Protein AF-0000000076349941 (afdb_homodimer)

Radius of gyration: 40.94 Å; Cα contacts (8 Å, |Δi|>4): 1461; chains: 2; bounding box: 72×122×83 Å

Nearest PDB structures (foldseek):
  6otj-assembly1_A  TM=9.317E-01  e=1.070E-46  Neisseria gonorrhoeae NCCP11945
  6wn2-assembly1_B  TM=9.735E-01  e=3.525E-38  Escherichia coli
  1x8x-assembly1_A  TM=9.692E-01  e=3.716E-38  Escherichia coli
  1jil-assembly1_A  TM=9.679E-01  e=1.030E-36  Staphylococcus aureus
  1wq3-assembly1_A  TM=9.682E-01  e=7.634E-36  Escherichia coli str. K-12 substr. W3110

Foldseek 3Di:
DPQLLVLCVVLQFFDDKPDPVVVSVDLVVDQAEEEEEDELLDLFDFPQCLLVLLSQLSSVVSPHAYEYEYELPLNQLDAQDLADHRDGDDSVSSVNSSVNHCVQSVLSFAQDDDRGYHYHYLCVVPVPADPVNLCPVQVVLDDPVLLCPQDSQVSQCPHPVHYDPSNSCSLSSLLVVLQCCCVPPVHAEYEEAPSCVSSRVSNVSSCCVVPVPHHHMYGHTYFDAAPVGHGPQQDPVGGHGLDCVVPNLLNQLVVLLPHDLVCLLSVCSSNPPDDPVVSVVQNVVCVVPVVVSSSSNVRSLRVSCSRVNNVSSVLSVQLVCQLQLNHALLPHDPVSNVNNQVVFQEDEDQDWAFPLVVCCVSPVDVHSVVSQVQLVVQFKDKSNHTDPHSRDTDDLVSARVSFKIWIGGHRPHIHMYGHDD/DDQLLVLCVVLQFFDDKPDPVVVSVDLVVDQAEEEEEDELLDLFAFPQCLLVLLSQLSSVVSPHAYEYEYELPLNQLDAQDLADDRDGDDSVSSVNSSVNHCVQSVLSFAQDDPRGYHYDYLCVVPVPADPVNLCVPQVVLDDPVLLCPQPSQVSQCPHPVHDDPSNSCSLSSLLVVLQCCCVPPVHAEYEEAPSCVSSRVSNVSSCCVVPVVHHHMYGHTYFDAAPVGHGPQQDPVGGHGLDCVVPNLLNLLVVLLPHDLVCLLSVCSSNPPDDPVVSVVQNVVCVVPVVVSSSSNVRSLRVSCSRVNNVSSVLSVQLVCQLQQNHAPLPRDPVSNVNNQVVFQEDEDQDWAFPLVVCCVSPVDVDSVRSQVQLVVQFKDKSNHTDPHSRDTDDLVSARVSFKIWIGGHRPHIHMYGHDD

pLDDT: mean 93.55, std 6.41, range [41.12, 98.88]

Sequence (842 aa):
MTDIVDELKWRGLFALSTDEDALRKALADGPVTFYCGFDPTAASLHVGHLVQVLTVRRLQQAGHRPLALVGGATGQIGDPRPTAERTLNDPETVANWVARLRSQIEPFLSFEGENGATMVNNLDWTAGMSAIEFLRDIGKHFRVNKMLTKDSVARRLESQEGISYTEFSYQLLQGMDFLELYRRYGCTLQTGGSDQWGNLTAGIDLIHRLEPDAAVHALGTPLMLKSDGTKFGKSEGGAVWLDPTMTTPYAFYQFWLNTDDRDISTYMRILSFKSREELEEIEKQTEERPQARAAQRALAEELTTLVHGADQCAAVIAASKALFGQGELAGLDEATLAAALSELPRVEVAELGPVVDLLAEVGLVASKSAARRTVKEGGAYVNNVKVAAEDAVPAREDLLHGRWLVLRRGKKNLAAVEVTRMTDIVDELKWRGLFALSTDEDALRKALADGPVTFYCGFDPTAASLHVGHLVQVLTVRRLQQAGHRPLALVGGATGQIGDPRPTAERTLNDPETVANWVARLRSQIEPFLSFEGENGATMVNNLDWTAGMSAIEFLRDIGKHFRVNKMLTKDSVARRLESQEGISYTEFSYQLLQGMDFLELYRRYGCTLQTGGSDQWGNLTAGIDLIHRLEPDAAVHALGTPLMLKSDGTKFGKSEGGAVWLDPTMTTPYAFYQFWLNTDDRDISTYMRILSFKSREELEEIEKQTEERPQARAAQRALAEELTTLVHGADQCAAVIAASKALFGQGELAGLDEATLAAALSELPRVEVAELGPVVDLLAEVGLVASKSAARRTVKEGGAYVNNVKVAAEDAVPAREDLLHGRWLVLRRGKKNLAAVEVTR

Organism: Streptomyces venezuelae (NCBI:txid54571)

Structure (mmCIF, N/CA/C/O backbone):
data_AF-0000000076349941-model_v1
#
loop_
_entity.id
_entity.type
_entity.pdbx_description
1 polymer 'Tyrosine--tRNA ligase'
#
loop_
_atom_site.group_PDB
_atom_site.id
_atom_site.type_symbol
_atom_site.label_atom_id
_atom_site.label_alt_id
_atom_site.label_comp_id
_atom_site.label_asym_id
_atom_site.label_entity_id
_atom_site.label_seq_id
_atom_site.pdbx_PDB_ins_code
_atom_site.Cartn_x
_atom_site.Cartn_y
_atom_site.Cartn_z
_atom_site.occupancy
_atom_site.B_iso_or_equiv
_atom_site.auth_seq_id
_atom_site.auth_comp_id
_atom_site.auth_asym_id
_atom_site.auth_atom_id
_atom_site.pdbx_PDB_model_num
ATOM 1 N N . MET A 1 1 ? 28.422 36.625 9.898 1 41.12 1 MET A N 1
ATOM 2 C CA . MET A 1 1 ? 27.141 35.969 9.602 1 41.12 1 MET A CA 1
ATOM 3 C C . MET A 1 1 ? 27.016 34.656 10.359 1 41.12 1 MET A C 1
ATOM 5 O O . MET A 1 1 ? 27.891 33.781 10.258 1 41.12 1 MET A O 1
ATOM 9 N N . THR A 1 2 ? 26.328 34.594 11.547 1 57.59 2 THR A N 1
ATOM 10 C CA . THR A 1 2 ? 26.203 33.438 12.445 1 57.59 2 THR A CA 1
ATOM 11 C C . THR A 1 2 ? 25.734 32.219 11.68 1 57.59 2 THR A C 1
ATOM 13 O O . THR A 1 2 ? 24.953 32.312 10.734 1 57.59 2 THR A O 1
ATOM 16 N N . ASP A 1 3 ? 26.438 31.094 11.836 1 88 3 ASP A N 1
ATOM 17 C CA . ASP A 1 3 ? 26.141 29.75 11.359 1 88 3 ASP A CA 1
ATOM 18 C C . ASP A 1 3 ? 24.672 29.391 11.617 1 88 3 ASP A C 1
ATOM 20 O O . ASP A 1 3 ? 24.188 29.547 12.742 1 88 3 ASP A O 1
ATOM 24 N N . ILE A 1 4 ? 23.906 29.281 10.539 1 95.5 4 ILE A N 1
ATOM 25 C CA . ILE A 1 4 ? 22.469 29.047 10.633 1 95.5 4 ILE A CA 1
ATOM 26 C C . ILE A 1 4 ? 22.203 27.891 11.594 1 95.5 4 ILE A C 1
ATOM 28 O O . ILE A 1 4 ? 21.188 27.891 12.305 1 95.5 4 ILE A O 1
ATOM 32 N N . VAL A 1 5 ? 23.078 26.969 11.727 1 96.75 5 VAL A N 1
ATOM 33 C CA . VAL A 1 5 ? 22.906 25.844 12.648 1 96.75 5 VAL A CA 1
ATOM 34 C C . VAL A 1 5 ? 22.969 26.344 14.094 1 96.75 5 VAL A C 1
ATOM 36 O O . VAL A 1 5 ? 22.125 25.984 14.914 1 96.75 5 VAL A O 1
ATOM 39 N N . ASP A 1 6 ? 23.875 27.203 14.375 1 96.06 6 ASP A N 1
ATOM 40 C CA . ASP A 1 6 ? 24 27.766 15.719 1 96.06 6 ASP A CA 1
ATOM 41 C C . ASP A 1 6 ? 22.781 28.609 16.062 1 96.06 6 ASP A C 1
ATOM 43 O O . ASP A 1 6 ? 22.297 28.578 17.203 1 96.06 6 ASP A O 1
ATOM 47 N N . GLU A 1 7 ? 22.391 29.344 15.133 1 96.19 7 GLU A N 1
ATOM 48 C CA . GLU A 1 7 ? 21.203 30.156 15.344 1 96.19 7 GLU A CA 1
ATOM 49 C C . GLU A 1 7 ? 19.984 29.281 15.656 1 96.19 7 GLU A C 1
ATOM 51 O O . GLU A 1 7 ? 19.25 29.562 16.594 1 96.19 7 GLU A O 1
ATOM 56 N N . LEU A 1 8 ? 19.75 28.234 14.852 1 97.56 8 LEU A N 1
ATOM 57 C CA . LEU A 1 8 ? 18.625 27.344 15.055 1 97.56 8 LEU A CA 1
ATOM 58 C C . LEU A 1 8 ? 18.719 26.641 16.406 1 97.56 8 LEU A C 1
ATOM 60 O O . LEU A 1 8 ? 17.703 26.469 17.078 1 97.56 8 LEU A O 1
ATOM 64 N N . LYS A 1 9 ? 19.875 26.266 16.781 1 97.12 9 LYS A N 1
ATOM 65 C CA . LYS A 1 9 ? 20.094 25.641 18.078 1 97.12 9 LYS A CA 1
ATOM 66 C C . LYS A 1 9 ? 19.766 26.594 19.219 1 97.12 9 LYS A C 1
ATOM 68 O O . LYS A 1 9 ? 19.078 26.234 20.172 1 97.12 9 LYS A O 1
ATOM 73 N N . TRP A 1 10 ? 20.297 27.75 19.094 1 96.62 10 TRP A N 1
ATOM 74 C CA . TRP A 1 10 ? 20.047 28.734 20.125 1 96.62 10 TRP A CA 1
ATOM 75 C C . TRP A 1 10 ? 18.562 29.016 20.266 1 96.62 10 TRP A C 1
ATOM 77 O O . TRP A 1 10 ? 18.062 29.234 21.375 1 96.62 10 TRP A O 1
ATOM 87 N N . ARG A 1 11 ? 17.859 28.969 19.25 1 97.12 11 ARG A N 1
ATOM 88 C CA . ARG A 1 11 ? 16.438 29.266 19.25 1 97.12 11 ARG A CA 1
ATOM 89 C C . ARG A 1 11 ? 15.625 28.031 19.672 1 97.12 11 ARG A C 1
ATOM 91 O O . ARG A 1 11 ? 14.414 28.141 19.906 1 97.12 11 ARG A O 1
ATOM 98 N N . GLY A 1 12 ? 16.297 26.891 19.719 1 96.25 12 GLY A N 1
ATOM 99 C CA . GLY A 1 12 ? 15.602 25.688 20.125 1 96.25 12 GLY A CA 1
ATOM 100 C C . GLY A 1 12 ? 14.883 25 18.969 1 96.25 12 GLY A C 1
ATOM 101 O O . GLY A 1 12 ? 13.922 24.266 19.188 1 96.25 12 GLY A O 1
ATOM 102 N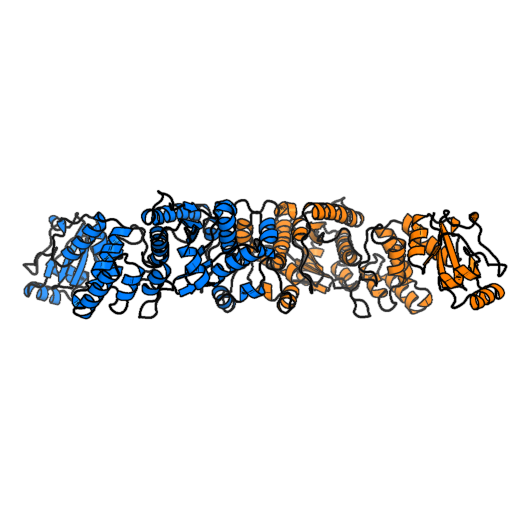 N . LEU A 1 13 ? 15.328 25.219 17.75 1 97.44 13 LEU A N 1
ATOM 103 C CA . LEU A 1 13 ? 14.656 24.719 16.562 1 97.44 13 LEU A CA 1
ATOM 104 C C . LEU A 1 13 ? 15.375 23.5 15.992 1 97.44 13 LEU A C 1
ATOM 106 O O . LEU A 1 13 ? 14.969 22.953 14.961 1 97.44 13 LEU A O 1
ATOM 110 N N . PHE A 1 14 ? 16.391 23.062 16.641 1 97 14 PHE A N 1
ATOM 111 C CA . PHE A 1 14 ? 17.219 21.938 16.188 1 97 14 PHE A CA 1
ATOM 112 C C . PHE A 1 14 ? 17.062 20.75 17.125 1 97 14 PHE A C 1
ATOM 114 O O . PHE A 1 14 ? 17.844 20.594 18.062 1 97 14 PHE A O 1
ATOM 121 N N . ALA A 1 15 ? 16.109 19.891 16.828 1 96.44 15 ALA A N 1
ATOM 122 C CA . ALA A 1 15 ? 15.82 18.766 17.719 1 96.44 15 ALA A CA 1
ATOM 123 C C . ALA A 1 15 ? 16.531 17.5 17.25 1 96.44 15 ALA A C 1
ATOM 125 O O . ALA A 1 15 ? 17.094 16.766 18.062 1 96.44 15 ALA A O 1
ATOM 126 N N . LEU A 1 16 ? 16.406 17.188 15.953 1 96.44 16 LEU A N 1
ATOM 127 C CA . LEU A 1 16 ? 17 15.977 15.383 1 96.44 16 LEU A CA 1
ATOM 128 C C . LEU A 1 16 ? 17.703 16.297 14.07 1 96.44 16 LEU A C 1
ATOM 130 O O . LEU A 1 16 ? 17.344 17.25 13.375 1 96.44 16 LEU A O 1
ATOM 134 N N . SER A 1 17 ? 18.75 15.555 13.812 1 97 17 SER A N 1
ATOM 135 C CA . SER A 1 17 ? 19.438 15.648 12.539 1 97 17 SER A CA 1
ATOM 136 C C . SER A 1 17 ? 20.078 14.32 12.156 1 97 17 SER A C 1
ATOM 138 O O . SER A 1 17 ? 20.453 13.523 13.023 1 97 17 SER A O 1
ATOM 140 N N . THR A 1 18 ? 20.047 13.906 10.914 1 94.81 18 THR A N 1
ATOM 141 C CA . THR A 1 18 ? 20.734 12.703 10.461 1 94.81 18 THR A CA 1
ATOM 142 C C . THR A 1 18 ? 22.219 12.75 10.844 1 94.81 18 THR A C 1
ATOM 144 O O . THR A 1 18 ? 22.688 11.914 11.602 1 94.81 18 THR A O 1
ATOM 147 N N . ASP A 1 19 ? 23.031 13.641 10.242 1 94.88 19 ASP A N 1
ATOM 148 C CA . ASP A 1 19 ? 24.422 13.938 10.562 1 94.88 19 ASP A CA 1
ATOM 149 C C . ASP A 1 19 ? 24.641 15.438 10.727 1 94.88 19 ASP A C 1
ATOM 151 O O . ASP A 1 19 ? 24.766 16.172 9.742 1 94.88 19 ASP A O 1
ATOM 155 N N . GLU A 1 20 ? 24.75 15.727 11.977 1 95.88 20 GLU A N 1
ATOM 156 C CA . GLU A 1 20 ? 24.797 17.156 12.273 1 95.88 20 GLU A CA 1
ATOM 157 C C . GLU A 1 20 ? 26.016 17.812 11.617 1 95.88 20 GLU A C 1
ATOM 159 O O . GLU A 1 20 ? 25.891 18.891 11.047 1 95.88 20 GLU A O 1
ATOM 164 N N . ASP A 1 21 ? 27.188 17.219 11.742 1 96.44 21 ASP A N 1
ATOM 165 C CA . ASP A 1 21 ? 28.406 17.781 11.172 1 96.44 21 ASP A CA 1
ATOM 166 C C . ASP A 1 21 ? 28.297 17.906 9.648 1 96.44 21 ASP A C 1
ATOM 168 O O . ASP A 1 21 ? 28.688 18.922 9.07 1 96.44 21 ASP A O 1
ATOM 172 N N . ALA A 1 22 ? 27.812 16.922 9.055 1 96.94 22 ALA A N 1
ATOM 173 C CA . ALA A 1 22 ? 27.641 16.938 7.605 1 96.94 22 ALA A CA 1
ATOM 174 C C . ALA A 1 22 ? 26.641 18 7.184 1 96.94 22 ALA A C 1
ATOM 176 O O . ALA A 1 22 ? 26.828 18.672 6.172 1 96.94 22 ALA A O 1
ATOM 177 N N . LEU A 1 23 ? 25.562 18.094 7.941 1 97.25 23 LEU A N 1
ATOM 178 C CA . LEU A 1 23 ? 24.562 19.109 7.637 1 97.25 23 LEU A CA 1
ATOM 179 C C . LEU A 1 23 ? 25.125 20.5 7.797 1 97.25 23 LEU A C 1
ATOM 181 O O . LEU A 1 23 ? 24.891 21.375 6.965 1 97.25 23 LEU A O 1
ATOM 185 N N . ARG A 1 24 ? 25.875 20.734 8.836 1 96.69 24 ARG A N 1
ATOM 186 C CA . ARG A 1 24 ? 26.531 22.016 9.07 1 96.69 24 ARG A CA 1
ATOM 187 C C . ARG A 1 24 ? 27.422 22.406 7.891 1 96.69 24 ARG A C 1
ATOM 189 O O . ARG A 1 24 ? 27.391 23.547 7.426 1 96.69 24 ARG A O 1
ATOM 196 N N . LYS A 1 25 ? 28.172 21.469 7.461 1 96.81 25 LYS A N 1
ATOM 197 C CA . LYS A 1 25 ? 29.062 21.703 6.324 1 96.81 25 LYS A CA 1
ATOM 198 C C . LYS A 1 25 ? 28.266 22.016 5.062 1 96.81 25 LYS A C 1
ATOM 200 O O . LYS A 1 25 ? 28.609 22.938 4.316 1 96.81 25 LYS A O 1
ATOM 205 N N . ALA A 1 26 ? 27.234 21.281 4.832 1 97.44 26 ALA A N 1
ATOM 206 C CA . ALA A 1 26 ? 26.406 21.484 3.65 1 97.44 26 ALA A CA 1
ATOM 207 C C . ALA A 1 26 ? 25.812 22.891 3.643 1 97.44 26 ALA A C 1
ATOM 209 O O . ALA A 1 26 ? 25.812 23.562 2.611 1 97.44 26 ALA A O 1
ATOM 210 N N . LEU A 1 27 ? 25.297 23.281 4.773 1 97.44 27 LEU A N 1
ATOM 211 C CA . LEU A 1 27 ? 24.672 24.594 4.879 1 97.44 27 LEU A CA 1
ATOM 212 C C . LEU A 1 27 ? 25.703 25.703 4.766 1 97.44 27 LEU A C 1
ATOM 214 O O . LEU A 1 27 ? 25.406 26.781 4.238 1 97.44 27 LEU A O 1
ATOM 218 N N . ALA A 1 28 ? 26.875 25.453 5.23 1 96.19 28 ALA A N 1
ATOM 219 C CA . ALA A 1 28 ? 27.953 26.438 5.121 1 96.19 28 ALA A CA 1
ATOM 220 C C . ALA A 1 28 ? 28.422 26.578 3.678 1 96.19 28 ALA A C 1
ATOM 222 O O . ALA A 1 28 ? 28.75 27.672 3.229 1 96.19 28 ALA A O 1
ATOM 223 N N . ASP A 1 29 ? 28.469 25.484 2.969 1 95.06 29 ASP A N 1
ATOM 224 C CA . ASP A 1 29 ? 28.938 25.453 1.589 1 95.06 29 ASP A CA 1
ATOM 225 C C . ASP A 1 29 ? 27.844 25.891 0.622 1 95.06 29 ASP A C 1
ATOM 227 O O . ASP A 1 29 ? 28.125 26.266 -0.519 1 95.06 29 ASP A O 1
ATOM 231 N N . GLY A 1 30 ? 26.734 26.062 1.013 1 87.5 30 GLY A N 1
ATOM 232 C CA . GLY A 1 30 ? 25.516 26.234 0.233 1 87.5 30 GLY A CA 1
ATOM 233 C C . GLY A 1 30 ? 25.688 27.219 -0.91 1 87.5 30 GLY A C 1
ATOM 234 O O . GLY A 1 30 ? 26.797 27.641 -1.225 1 87.5 30 GLY A O 1
ATOM 235 N N . PRO A 1 31 ? 24.578 27.375 -1.52 1 96.69 31 PRO A N 1
ATOM 236 C CA . PRO A 1 31 ? 23.188 27.266 -1.086 1 96.69 31 PRO A CA 1
ATOM 237 C C . PRO A 1 31 ? 22.641 25.844 -1.188 1 96.69 31 PRO A C 1
ATOM 239 O O . PRO A 1 31 ? 23 25.109 -2.115 1 96.69 31 PRO A O 1
ATOM 242 N N . VAL A 1 32 ? 21.828 25.469 -0.271 1 98.12 32 VAL A N 1
ATOM 243 C CA . VAL A 1 32 ? 21.156 24.172 -0.239 1 98.12 32 VAL A CA 1
ATOM 244 C C . VAL A 1 32 ? 19.688 24.344 -0.647 1 98.12 32 VAL A C 1
ATOM 246 O O . VAL A 1 32 ? 19.016 25.281 -0.209 1 98.12 32 VAL A O 1
ATOM 249 N N . THR A 1 33 ? 19.203 23.516 -1.579 1 98.75 33 THR A N 1
ATOM 250 C CA . THR A 1 33 ? 17.766 23.406 -1.819 1 98.75 33 THR A CA 1
ATOM 251 C C . THR A 1 33 ? 17.109 22.484 -0.796 1 98.75 33 THR A C 1
ATOM 253 O O . THR A 1 33 ? 17.562 21.359 -0.593 1 98.75 33 THR A O 1
ATOM 256 N N . PHE A 1 34 ? 16.125 23 -0.128 1 98.88 34 PHE A N 1
ATOM 257 C CA . PHE A 1 34 ? 15.477 22.234 0.927 1 98.88 34 PHE A CA 1
ATOM 258 C C . PHE A 1 34 ? 13.961 22.344 0.826 1 98.88 34 PHE A C 1
ATOM 260 O O . PHE A 1 34 ? 13.445 23.234 0.134 1 98.88 34 PHE A O 1
ATOM 267 N N . TYR A 1 35 ? 13.242 21.359 1.498 1 98.88 35 TYR A N 1
ATOM 268 C CA . TYR A 1 35 ? 11.789 21.469 1.416 1 98.88 35 TYR A CA 1
ATOM 269 C C . TYR A 1 35 ? 11.148 21.172 2.766 1 98.88 35 TYR A C 1
ATOM 271 O O . TYR A 1 35 ? 11.75 20.531 3.625 1 98.88 35 TYR A O 1
ATOM 279 N N . CYS A 1 36 ? 10.008 21.703 2.982 1 98.69 36 CYS A N 1
ATOM 280 C CA . CYS A 1 36 ? 9.07 21.422 4.062 1 98.69 36 CYS A CA 1
ATOM 281 C C . CYS A 1 36 ? 7.676 21.156 3.518 1 98.69 36 CYS A C 1
ATOM 283 O O . CYS A 1 36 ? 7.191 21.875 2.652 1 98.69 36 CYS A O 1
ATOM 285 N N . GLY A 1 37 ? 7.105 20.094 4.008 1 97.62 37 GLY A N 1
ATOM 286 C CA . GLY A 1 37 ? 5.797 19.703 3.506 1 97.62 37 GLY A CA 1
ATOM 287 C C . GLY A 1 37 ? 4.66 20.125 4.414 1 97.62 37 GLY A C 1
ATOM 288 O O . GLY A 1 37 ? 4.789 20.094 5.641 1 97.62 37 GLY A O 1
ATOM 289 N N . PHE A 1 38 ? 3.527 20.484 3.814 1 96.75 38 PHE A N 1
ATOM 290 C CA . PHE A 1 38 ? 2.275 20.828 4.484 1 96.75 38 PHE A CA 1
ATOM 291 C C . PHE A 1 38 ? 1.117 20.031 3.887 1 96.75 38 PHE A C 1
ATOM 293 O O . PHE A 1 38 ? 0.855 20.125 2.686 1 96.75 38 PHE A O 1
ATOM 300 N N . ASP A 1 39 ? 0.455 19.312 4.688 1 92.88 39 ASP A N 1
ATOM 301 C CA . ASP A 1 39 ? -0.683 18.547 4.199 1 92.88 39 ASP A CA 1
ATOM 302 C C . ASP A 1 39 ? -1.982 19.328 4.328 1 92.88 39 ASP A C 1
ATOM 304 O O . ASP A 1 39 ? -2.322 19.812 5.418 1 92.88 39 ASP A O 1
ATOM 308 N N . PRO A 1 40 ? -2.709 19.422 3.295 1 95.19 40 PRO A N 1
ATOM 309 C CA . PRO A 1 40 ? -3.988 20.141 3.33 1 95.19 40 PRO A CA 1
ATOM 310 C C . PRO A 1 40 ? -5.117 19.297 3.918 1 95.19 40 PRO A C 1
ATOM 312 O O . PRO A 1 40 ? -6.059 18.938 3.207 1 95.19 40 PRO A O 1
ATOM 315 N N . THR A 1 41 ? -5.133 19.062 5.18 1 90.38 41 THR A N 1
ATOM 316 C CA . THR A 1 41 ? -6.152 18.266 5.859 1 90.38 41 THR A CA 1
ATOM 317 C C . THR A 1 41 ? -7.23 19.172 6.457 1 90.38 41 THR A C 1
ATOM 319 O O . THR A 1 41 ? -8.195 18.688 7.055 1 90.38 41 THR A O 1
ATOM 322 N N . ALA A 1 42 ? -7.047 20.469 6.383 1 92.06 42 ALA A N 1
ATOM 323 C CA . ALA A 1 42 ? -8.008 21.5 6.758 1 92.06 42 ALA A CA 1
ATOM 324 C C . ALA A 1 42 ? -7.891 22.719 5.836 1 92.06 42 ALA A C 1
ATOM 326 O O . ALA A 1 42 ? -6.973 22.797 5.016 1 92.06 42 ALA A O 1
ATOM 327 N N . ALA A 1 43 ? -8.773 23.594 6.02 1 95.44 43 ALA A N 1
ATOM 328 C CA . ALA A 1 43 ? -8.883 24.734 5.121 1 95.44 43 ALA A CA 1
ATOM 329 C C . ALA A 1 43 ? -7.828 25.797 5.457 1 95.44 43 ALA A C 1
ATOM 331 O O . ALA A 1 43 ? -7.633 26.75 4.695 1 95.44 43 ALA A O 1
ATOM 332 N N . SER A 1 44 ? -7.117 25.656 6.559 1 97.31 44 SER A N 1
ATOM 333 C CA . SER A 1 44 ? -6.168 26.688 6.973 1 97.31 44 SER A CA 1
ATOM 334 C C . SER A 1 44 ? -5.004 26.078 7.746 1 97.31 44 SER A C 1
ATOM 336 O O . SER A 1 44 ? -5.141 25.016 8.367 1 97.31 44 SER A O 1
ATOM 338 N N . LEU A 1 45 ? -3.904 26.766 7.621 1 97.12 45 LEU A N 1
ATOM 339 C CA . LEU A 1 45 ? -2.828 26.516 8.578 1 97.12 45 LEU A CA 1
ATOM 340 C C . LEU A 1 45 ? -3.213 27.016 9.969 1 97.12 45 LEU A C 1
ATOM 342 O O . LEU A 1 45 ? -4.137 27.812 10.109 1 97.12 45 LEU A O 1
ATOM 346 N N . HIS A 1 46 ? -2.611 26.484 10.938 1 95.94 46 HIS A N 1
ATOM 347 C CA . HIS A 1 46 ? -2.752 26.969 12.312 1 95.94 46 HIS A CA 1
ATOM 348 C C . HIS A 1 46 ? -1.4 27.359 12.898 1 95.94 46 HIS A C 1
ATOM 350 O O . HIS A 1 46 ? -0.371 27.25 12.227 1 95.94 46 HIS A O 1
ATOM 356 N N . VAL A 1 47 ? -1.333 27.828 14.109 1 95.06 47 VAL A N 1
ATOM 357 C CA . VAL A 1 47 ? -0.137 28.406 14.711 1 95.06 47 VAL A CA 1
ATOM 358 C C . VAL A 1 47 ? 0.947 27.344 14.844 1 95.06 47 VAL A C 1
ATOM 360 O O . VAL A 1 47 ? 2.141 27.656 14.836 1 95.06 47 VAL A O 1
ATOM 363 N N . GLY A 1 48 ? 0.551 26.094 14.93 1 92.75 48 GLY A N 1
ATOM 364 C CA . GLY A 1 48 ? 1.534 25.016 14.938 1 92.75 48 GLY A CA 1
ATOM 365 C C . GLY A 1 48 ? 2.359 24.953 13.664 1 92.75 48 GLY A C 1
ATOM 366 O O . GLY A 1 48 ? 3.555 24.656 13.711 1 92.75 48 GLY A O 1
ATOM 367 N N . HIS A 1 49 ? 1.752 25.281 12.539 1 95.06 49 HIS A N 1
ATOM 368 C CA . HIS A 1 49 ? 2.424 25.297 11.25 1 95.06 49 HIS A CA 1
ATOM 369 C C . HIS A 1 49 ? 3.395 26.469 11.133 1 95.06 49 HIS A C 1
ATOM 371 O O . HIS A 1 49 ? 4.309 26.438 10.305 1 95.06 49 HIS A O 1
ATOM 377 N N . LEU A 1 50 ? 3.166 27.5 11.922 1 95.12 50 LEU A N 1
ATOM 378 C CA . LEU A 1 50 ? 4.004 28.688 11.844 1 95.12 50 LEU A CA 1
ATOM 379 C C . LEU A 1 50 ? 5.453 28.359 12.195 1 95.12 50 LEU A C 1
ATOM 381 O O . LEU A 1 50 ? 6.383 28.953 11.648 1 95.12 50 LEU A O 1
ATOM 385 N N . VAL A 1 51 ? 5.621 27.406 13.125 1 95.56 51 VAL A N 1
ATOM 386 C CA . VAL A 1 51 ? 6.973 26.984 13.492 1 95.56 51 VAL A CA 1
ATOM 387 C C . VAL A 1 51 ? 7.734 26.547 12.25 1 95.56 51 VAL A C 1
ATOM 389 O O . VAL A 1 51 ? 8.875 26.953 12.031 1 95.56 51 VAL A O 1
ATOM 392 N N . GLN A 1 52 ? 7.082 25.781 11.461 1 97.12 52 GLN A N 1
ATOM 393 C CA . GLN A 1 52 ? 7.711 25.25 10.258 1 97.12 52 GLN A CA 1
ATOM 394 C C . GLN A 1 52 ? 7.895 26.344 9.203 1 97.12 52 GLN A C 1
ATOM 396 O O . GLN A 1 52 ? 8.969 26.453 8.602 1 97.12 52 GLN A O 1
ATOM 401 N N . VAL A 1 53 ? 6.875 27.094 9 1 97.69 53 VAL A N 1
ATOM 402 C CA . VAL A 1 53 ? 6.914 28.125 7.973 1 97.69 53 VAL A CA 1
ATOM 403 C C . VAL A 1 53 ? 8.016 29.141 8.297 1 97.69 53 VAL A C 1
ATOM 405 O O . VAL A 1 53 ? 8.766 29.547 7.41 1 97.69 53 VAL A O 1
ATOM 408 N N . LEU A 1 54 ? 8.109 29.531 9.516 1 97.94 54 LEU A N 1
ATOM 409 C CA . LEU A 1 54 ? 9.102 30.531 9.914 1 97.94 54 LEU A CA 1
ATOM 410 C C . LEU A 1 54 ? 10.5 29.938 9.914 1 97.94 54 LEU A C 1
ATOM 412 O O . LEU A 1 54 ? 11.484 30.656 9.695 1 97.94 54 LEU A O 1
ATOM 416 N N . THR A 1 55 ? 10.594 28.625 10.195 1 98.12 55 THR A N 1
ATOM 417 C CA . THR A 1 55 ? 11.883 27.969 10.039 1 98.12 55 THR A CA 1
ATOM 418 C C . THR A 1 55 ? 12.336 27.984 8.586 1 98.12 55 THR A C 1
ATOM 420 O O . THR A 1 55 ? 13.5 28.234 8.289 1 98.12 55 THR A O 1
ATOM 423 N N . VAL A 1 56 ? 11.453 27.75 7.691 1 98.5 56 VAL A N 1
ATOM 424 C CA . VAL A 1 56 ? 11.742 27.812 6.262 1 98.5 56 VAL A CA 1
ATOM 425 C C . VAL A 1 56 ? 12.219 29.219 5.895 1 98.5 56 VAL A C 1
ATOM 427 O O . VAL A 1 56 ? 13.203 29.375 5.168 1 98.5 56 VAL A O 1
ATOM 430 N N . ARG A 1 57 ? 11.547 30.203 6.398 1 98.25 57 ARG A N 1
ATOM 431 C CA . ARG A 1 57 ? 11.922 31.594 6.152 1 98.25 57 ARG A CA 1
ATOM 432 C C . ARG A 1 57 ? 13.336 31.875 6.652 1 98.25 57 ARG A C 1
ATOM 434 O O . ARG A 1 57 ? 14.125 32.531 5.965 1 98.25 57 ARG A O 1
ATOM 441 N N . ARG A 1 58 ? 13.68 31.406 7.844 1 97.94 58 ARG A N 1
ATOM 442 C CA . ARG A 1 58 ? 15 31.625 8.422 1 97.94 58 ARG A CA 1
ATOM 443 C C . ARG A 1 58 ? 16.094 31.016 7.547 1 97.94 58 ARG A C 1
ATOM 445 O O . ARG A 1 58 ? 17.125 31.625 7.328 1 97.94 58 ARG A O 1
ATOM 452 N N . LEU A 1 59 ? 15.805 29.812 7.082 1 98.38 59 LEU A N 1
ATOM 453 C CA . LEU A 1 59 ? 16.781 29.156 6.215 1 98.38 59 LEU A CA 1
ATOM 454 C C . LEU A 1 59 ? 16.938 29.906 4.902 1 98.38 59 LEU A C 1
ATOM 456 O O . LEU A 1 59 ? 18.047 30.031 4.379 1 98.38 59 LEU A O 1
ATOM 460 N N . GLN A 1 60 ? 15.844 30.391 4.359 1 98.38 60 GLN A N 1
ATOM 461 C CA . GLN A 1 60 ? 15.93 31.203 3.146 1 98.38 60 GLN A CA 1
ATOM 462 C C . GLN A 1 60 ? 16.766 32.469 3.387 1 98.38 60 GLN A C 1
ATOM 464 O O . GLN A 1 60 ? 17.609 32.812 2.572 1 98.38 60 GLN A O 1
ATOM 469 N N . GLN A 1 61 ? 16.516 33.125 4.523 1 96.88 61 GLN A N 1
ATOM 470 C CA . GLN A 1 61 ? 17.234 34.344 4.859 1 96.88 61 GLN A CA 1
ATOM 471 C C . GLN A 1 61 ? 18.734 34.062 5.02 1 96.88 61 GLN A C 1
ATOM 473 O O . GLN A 1 61 ? 19.562 34.969 4.824 1 96.88 61 GLN A O 1
ATOM 478 N N . ALA A 1 62 ? 19.031 32.844 5.328 1 97.06 62 ALA A N 1
ATOM 479 C CA . ALA A 1 62 ? 20.422 32.438 5.465 1 97.06 62 ALA A CA 1
ATOM 480 C C . ALA A 1 62 ? 21.031 32.094 4.109 1 97.06 62 ALA A C 1
ATOM 482 O O . ALA A 1 62 ? 22.188 31.672 4.027 1 97.06 62 ALA A O 1
ATOM 483 N N . GLY A 1 63 ? 20.219 32.188 3.059 1 97.31 63 GLY A N 1
ATOM 484 C CA . GLY A 1 63 ? 20.766 32.062 1.715 1 97.31 63 GLY A CA 1
ATOM 485 C C . GLY A 1 63 ? 20.375 30.781 1.021 1 97.31 63 GLY A C 1
ATOM 486 O O . GLY A 1 63 ? 20.781 30.531 -0.114 1 97.31 63 GLY A O 1
ATOM 487 N N . HIS A 1 64 ? 19.547 29.938 1.607 1 98.38 64 HIS A N 1
ATOM 488 C CA . HIS A 1 64 ? 19.188 28.641 1.046 1 98.38 64 HIS A CA 1
ATOM 489 C C . HIS A 1 64 ? 17.891 28.734 0.241 1 98.38 64 HIS A C 1
ATOM 491 O O . HIS A 1 64 ? 17.203 29.766 0.281 1 98.38 64 HIS A O 1
ATOM 497 N N . ARG A 1 65 ? 17.594 27.75 -0.558 1 98.62 65 ARG A N 1
ATOM 498 C CA . ARG A 1 65 ? 16.5 27.781 -1.525 1 98.62 65 ARG A CA 1
ATOM 499 C C . ARG A 1 65 ? 15.352 26.891 -1.078 1 98.62 65 ARG A C 1
ATOM 501 O O . ARG A 1 65 ? 15.422 25.672 -1.216 1 98.62 65 ARG A O 1
ATOM 508 N N . PRO A 1 66 ? 14.234 27.438 -0.699 1 98.75 66 PRO A N 1
ATOM 509 C CA . PRO A 1 66 ? 13.141 26.625 -0.163 1 98.75 66 PRO A CA 1
ATOM 510 C C . PRO A 1 66 ? 12.203 26.109 -1.251 1 98.75 66 PRO A C 1
ATOM 512 O O . PRO A 1 66 ? 11.898 26.828 -2.205 1 98.75 66 PRO A O 1
ATOM 515 N N . LEU A 1 67 ? 11.828 24.859 -1.187 1 98.88 67 LEU A N 1
ATOM 516 C CA . LEU A 1 67 ? 10.656 24.266 -1.826 1 98.88 67 LEU A CA 1
ATOM 517 C C . LEU A 1 67 ? 9.523 24.078 -0.819 1 98.88 67 LEU A C 1
ATOM 519 O O . LEU A 1 67 ? 9.617 23.219 0.058 1 98.88 67 LEU A O 1
ATOM 523 N N . ALA A 1 68 ? 8.516 24.922 -0.841 1 98.69 68 ALA A N 1
ATOM 524 C CA . ALA A 1 68 ? 7.348 24.734 0.016 1 98.69 68 ALA A CA 1
ATOM 525 C C . ALA A 1 68 ? 6.332 23.797 -0.627 1 98.69 68 ALA A C 1
ATOM 527 O O . ALA A 1 68 ? 5.688 24.156 -1.617 1 98.69 68 ALA A O 1
ATOM 528 N N . LEU A 1 69 ? 6.207 22.641 -0.046 1 98.75 69 LEU A N 1
ATOM 529 C CA . LEU A 1 69 ? 5.367 21.609 -0.626 1 98.75 69 LEU A CA 1
ATOM 530 C C . LEU A 1 69 ? 3.996 21.578 0.044 1 98.75 69 LEU A C 1
ATOM 532 O O . LEU A 1 69 ? 3.9 21.391 1.26 1 98.75 69 LEU A O 1
ATOM 536 N N . VAL A 1 70 ? 2.992 21.891 -0.651 1 98.31 70 VAL A N 1
ATOM 537 C CA . VAL A 1 70 ? 1.625 21.609 -0.223 1 98.31 70 VAL A CA 1
ATOM 538 C C . VAL A 1 70 ? 1.096 20.375 -0.936 1 98.31 70 VAL A C 1
ATOM 540 O O . VAL A 1 70 ? 0.844 20.406 -2.143 1 98.31 70 VAL A O 1
ATOM 543 N N . GLY A 1 71 ? 0.864 19.359 -0.225 1 96.94 71 GLY A N 1
ATOM 544 C CA . GLY A 1 71 ? 0.715 18.016 -0.778 1 96.94 71 GLY A CA 1
ATOM 545 C C . GLY A 1 71 ? -0.72 17.672 -1.126 1 96.94 71 GLY A C 1
ATOM 546 O O . GLY A 1 71 ? -1.441 17.094 -0.309 1 96.94 71 GLY A O 1
ATOM 547 N N . GLY A 1 72 ? -1.071 17.875 -2.311 1 96.12 72 GLY A N 1
ATOM 548 C CA . GLY A 1 72 ? -2.41 17.516 -2.744 1 96.12 72 GLY A CA 1
ATOM 549 C C . GLY A 1 72 ? -2.652 16.016 -2.734 1 96.12 72 GLY A C 1
ATOM 550 O O . GLY A 1 72 ? -3.777 15.562 -2.5 1 96.12 72 GLY A O 1
ATOM 551 N N . ALA A 1 73 ? -1.646 15.219 -3.055 1 96.06 73 ALA A N 1
ATOM 552 C CA . ALA A 1 73 ? -1.769 13.766 -3.053 1 96.06 73 ALA A CA 1
ATOM 553 C C . ALA A 1 73 ? -1.884 13.227 -1.628 1 96.06 73 ALA A C 1
ATOM 555 O O . ALA A 1 73 ? -2.838 12.516 -1.302 1 96.06 73 ALA A O 1
ATOM 556 N N . THR A 1 74 ? -0.93 13.594 -0.784 1 94.38 74 THR A N 1
ATOM 557 C CA . THR A 1 74 ? -0.937 13.125 0.599 1 94.38 74 THR A CA 1
ATOM 558 C C . THR A 1 74 ? -2.143 13.68 1.351 1 94.38 74 THR A C 1
ATOM 560 O O . THR A 1 74 ? -2.643 13.055 2.285 1 94.38 74 THR A O 1
ATOM 563 N N . GLY A 1 75 ? -2.625 14.852 0.905 1 93.19 75 GLY A N 1
ATOM 564 C CA . GLY A 1 75 ? -3.828 15.414 1.495 1 93.19 75 GLY A CA 1
ATOM 565 C C . GLY A 1 75 ? -5.059 14.547 1.283 1 93.19 75 GLY A C 1
ATOM 566 O O . GLY A 1 75 ? -6.012 14.617 2.061 1 93.19 75 GLY A O 1
ATOM 567 N N . GLN A 1 76 ? -5.047 13.789 0.262 1 92.44 76 GLN A N 1
ATOM 568 C CA . GLN A 1 76 ? -6.168 12.914 -0.045 1 92.44 76 GLN A CA 1
ATOM 569 C C . GLN A 1 76 ? -6.109 11.633 0.786 1 92.44 76 GLN A C 1
ATOM 571 O O . GLN A 1 76 ? -7.09 10.891 0.863 1 92.44 76 GLN A O 1
ATOM 576 N N . ILE A 1 77 ? -5.027 11.312 1.326 1 88.06 77 ILE A N 1
ATOM 577 C CA . ILE A 1 77 ? -4.805 10.102 2.113 1 88.06 77 ILE A CA 1
ATOM 578 C C . ILE A 1 77 ? -4.793 10.445 3.6 1 88.06 77 ILE A C 1
ATOM 580 O O . ILE A 1 77 ? -5.508 9.828 4.395 1 88.06 77 ILE A O 1
ATOM 584 N N . GLY A 1 78 ? -4.035 11.469 3.928 1 82.06 78 GLY A N 1
ATOM 585 C CA . GLY A 1 78 ? -3.928 11.922 5.305 1 82.06 78 GLY A CA 1
ATOM 586 C C . GLY A 1 78 ? -2.896 11.156 6.109 1 82.06 78 GLY A C 1
ATOM 587 O O . GLY A 1 78 ? -2.783 9.938 5.977 1 82.06 78 GLY A O 1
ATOM 588 N N . ASP A 1 79 ? -2.146 11.852 6.879 1 81.94 79 ASP A N 1
ATOM 589 C CA . ASP A 1 79 ? -1.217 11.234 7.82 1 81.94 79 ASP A CA 1
ATOM 590 C C . ASP A 1 79 ? -1.964 10.578 8.984 1 81.94 79 ASP A C 1
ATOM 592 O O . ASP A 1 79 ? -2.975 11.102 9.453 1 81.94 79 ASP A O 1
ATOM 596 N N . PRO A 1 80 ? -1.449 9.438 9.398 1 78.56 80 PRO A N 1
ATOM 597 C CA . PRO A 1 80 ? -2.123 8.789 10.523 1 78.56 80 PRO A CA 1
ATOM 598 C C . PRO A 1 80 ? -2.168 9.664 11.773 1 78.56 80 PRO A C 1
ATOM 600 O O . PRO A 1 80 ? -1.205 10.383 12.062 1 78.56 80 PRO A O 1
ATOM 603 N N . ARG A 1 81 ? -3.342 9.75 12.352 1 76.88 81 ARG A N 1
ATOM 604 C CA . ARG A 1 81 ? -3.49 10.398 13.648 1 76.88 81 ARG A CA 1
ATOM 605 C C . ARG A 1 81 ? -3.287 9.406 14.789 1 76.88 81 ARG A C 1
ATOM 607 O O . ARG A 1 81 ? -3.506 8.203 14.617 1 76.88 81 ARG A O 1
ATOM 614 N N . PRO A 1 82 ? -2.939 9.859 15.898 1 69.56 82 PRO A N 1
ATOM 615 C CA . PRO A 1 82 ? -2.678 8.953 17.016 1 69.56 82 PRO A CA 1
ATOM 616 C C . PRO A 1 82 ? -3.932 8.219 17.5 1 69.56 82 PRO A C 1
ATOM 618 O O . PRO A 1 82 ? -3.855 7.066 17.922 1 69.56 82 PRO A O 1
ATOM 621 N N . THR A 1 83 ? -5.066 8.828 17.344 1 68.81 83 THR A N 1
ATOM 622 C CA . THR A 1 83 ? -6.184 8.227 18.062 1 68.81 83 THR A CA 1
ATOM 623 C C . THR A 1 83 ? -7.324 7.895 17.109 1 68.81 83 THR A C 1
ATOM 625 O O . THR A 1 83 ? -8.258 7.176 17.469 1 68.81 83 THR A O 1
ATOM 628 N N . ALA A 1 84 ? -7.387 8.5 15.961 1 74.56 84 ALA A N 1
ATOM 629 C CA . ALA A 1 84 ? -8.547 8.281 15.102 1 74.56 84 ALA A CA 1
ATOM 630 C C . ALA A 1 84 ? -8.133 8.102 13.648 1 74.56 84 ALA A C 1
ATOM 632 O O . ALA A 1 84 ? -7.086 8.609 13.227 1 74.56 84 ALA A O 1
ATOM 633 N N . GLU A 1 85 ? -9 7.391 13.008 1 77.75 85 GLU A N 1
ATOM 634 C CA . GLU A 1 85 ? -8.797 7.219 11.57 1 77.75 85 GLU A CA 1
ATOM 635 C C . GLU A 1 85 ? -9.109 8.508 10.812 1 77.75 85 GLU A C 1
ATOM 637 O O . GLU A 1 85 ? -10.016 9.25 11.188 1 77.75 85 GLU A O 1
ATOM 642 N N . ARG A 1 86 ? -8.406 8.734 9.836 1 77.69 86 ARG A N 1
ATOM 643 C CA . ARG A 1 86 ? -8.57 9.922 9.016 1 77.69 86 ARG A CA 1
ATOM 644 C C . ARG A 1 86 ? -9.836 9.828 8.164 1 77.69 86 ARG A C 1
ATOM 646 O O . ARG A 1 86 ? -10.172 8.758 7.66 1 77.69 86 ARG A O 1
ATOM 653 N N . THR A 1 87 ? -10.477 10.867 8.141 1 81.38 87 THR A N 1
ATOM 654 C CA . THR A 1 87 ? -11.547 10.977 7.164 1 81.38 87 THR A CA 1
ATOM 655 C C . THR A 1 87 ? -11.008 11.438 5.816 1 81.38 87 THR A C 1
ATOM 657 O O . THR A 1 87 ? -10.273 12.43 5.738 1 81.38 87 THR A O 1
ATOM 660 N N . LEU A 1 88 ? -11.398 10.758 4.816 1 85.88 88 LEU A N 1
ATOM 661 C CA . LEU A 1 88 ? -10.891 11.102 3.492 1 85.88 88 LEU A CA 1
ATOM 662 C C . LEU A 1 88 ? -11.75 12.172 2.842 1 85.88 88 LEU A C 1
ATOM 664 O O . LEU A 1 88 ? -12.969 12.008 2.709 1 85.88 88 LEU A O 1
ATOM 668 N N . ASN A 1 89 ? -11.078 13.242 2.537 1 89.69 89 ASN A N 1
ATOM 669 C CA . ASN A 1 89 ? -11.766 14.336 1.867 1 89.69 89 ASN A CA 1
ATOM 670 C C . ASN A 1 89 ? -11.781 14.148 0.353 1 89.69 89 ASN A C 1
ATOM 672 O O . ASN A 1 89 ? -10.883 13.523 -0.21 1 89.69 89 ASN A O 1
ATOM 676 N N . ASP A 1 90 ? -12.805 14.672 -0.299 1 91.06 90 ASP A N 1
ATOM 677 C CA . ASP A 1 90 ? -12.898 14.531 -1.75 1 91.06 90 ASP A CA 1
ATOM 678 C C . ASP A 1 90 ? -11.82 15.359 -2.445 1 91.06 90 ASP A C 1
ATOM 680 O O . ASP A 1 90 ? -11.352 16.359 -1.902 1 91.06 90 ASP A O 1
ATOM 684 N N . PRO A 1 91 ? -11.469 14.977 -3.639 1 92.19 91 PRO A N 1
ATOM 685 C CA . PRO A 1 91 ? -10.383 15.641 -4.367 1 92.19 91 PRO A CA 1
ATOM 686 C C . PRO A 1 91 ? -10.633 17.125 -4.566 1 92.19 91 PRO A C 1
ATOM 688 O O . PRO A 1 91 ? -9.688 17.922 -4.508 1 92.19 91 PRO A O 1
ATOM 691 N N . GLU A 1 92 ? -11.82 17.516 -4.754 1 95.44 92 GLU A N 1
ATOM 692 C CA . GLU A 1 92 ? -12.141 18.938 -4.957 1 95.44 92 GLU A CA 1
ATOM 693 C C . GLU A 1 92 ? -11.875 19.75 -3.695 1 95.44 92 GLU A C 1
ATOM 695 O O . GLU A 1 92 ? -11.336 20.859 -3.766 1 95.44 92 GLU A O 1
ATOM 700 N N . THR A 1 93 ? -12.273 19.219 -2.586 1 96.25 93 THR A N 1
ATOM 701 C CA . THR A 1 93 ? -12.016 19.859 -1.305 1 96.25 93 THR A CA 1
ATOM 702 C C . THR A 1 93 ? -10.516 20.016 -1.061 1 96.25 93 THR A C 1
ATOM 704 O O . THR A 1 93 ? -10.047 21.094 -0.682 1 96.25 93 THR A O 1
ATOM 707 N N . VAL A 1 94 ? -9.82 18.953 -1.315 1 95.62 94 VAL A N 1
ATOM 708 C CA . VAL A 1 94 ? -8.383 18.984 -1.094 1 95.62 94 VAL A CA 1
ATOM 709 C C . VAL A 1 94 ? -7.73 20 -2.021 1 95.62 94 VAL A C 1
ATOM 711 O O . VAL A 1 94 ? -6.836 20.734 -1.608 1 95.62 94 VAL A O 1
ATOM 714 N N . ALA A 1 95 ? -8.195 20.062 -3.273 1 96.81 95 ALA A N 1
ATOM 715 C CA . ALA A 1 95 ? -7.66 21.031 -4.223 1 96.81 95 ALA A CA 1
ATOM 716 C C . ALA A 1 95 ? -7.879 22.453 -3.729 1 96.81 95 ALA A C 1
ATOM 718 O O . ALA A 1 95 ? -6.992 23.297 -3.846 1 96.81 95 ALA A O 1
ATOM 719 N N . ASN A 1 96 ? -9.016 22.688 -3.229 1 97.75 96 ASN A N 1
ATOM 720 C CA . ASN A 1 96 ? -9.312 24 -2.656 1 97.75 96 ASN A CA 1
ATOM 721 C C . ASN A 1 96 ? -8.406 24.312 -1.476 1 97.75 96 ASN A C 1
ATOM 723 O O . ASN A 1 96 ? -7.895 25.438 -1.362 1 97.75 96 ASN A O 1
ATOM 727 N N . TRP A 1 97 ? -8.234 23.391 -0.643 1 97.56 97 TRP A N 1
ATOM 728 C CA . TRP A 1 97 ? -7.391 23.594 0.532 1 97.56 97 TRP A CA 1
ATOM 729 C C . TRP A 1 97 ? -5.934 23.797 0.13 1 97.56 97 TRP A C 1
ATOM 731 O O . TRP A 1 97 ? -5.215 24.578 0.762 1 97.56 97 TRP A O 1
ATOM 741 N N . VAL A 1 98 ? -5.516 23.094 -0.896 1 97.94 98 VAL A N 1
ATOM 742 C CA . VAL A 1 98 ? -4.164 23.312 -1.405 1 97.94 98 VAL A CA 1
ATOM 743 C C . VAL A 1 98 ? -3.984 24.781 -1.784 1 97.94 98 VAL A C 1
ATOM 745 O O . VAL A 1 98 ? -2.996 25.406 -1.399 1 97.94 98 VAL A O 1
ATOM 748 N N . ALA A 1 99 ? -4.906 25.312 -2.5 1 98.12 99 ALA A N 1
ATOM 749 C CA . ALA A 1 99 ? -4.84 26.703 -2.932 1 98.12 99 ALA A CA 1
ATOM 750 C C . ALA A 1 99 ? -4.836 27.641 -1.734 1 98.12 99 ALA A C 1
ATOM 752 O O . ALA A 1 99 ? -4.078 28.625 -1.706 1 98.12 99 ALA A O 1
ATOM 753 N N . ARG A 1 100 ? -5.617 27.391 -0.767 1 98 100 ARG A N 1
ATOM 754 C CA . ARG A 1 100 ? -5.715 28.234 0.421 1 98 100 ARG A CA 1
ATOM 755 C C . ARG A 1 100 ? -4.418 28.188 1.224 1 98 100 ARG A C 1
ATOM 757 O O . ARG A 1 100 ? -3.926 29.234 1.664 1 98 100 ARG A O 1
ATOM 764 N N . LEU A 1 101 ? -3.904 27 1.406 1 98.38 101 LEU A N 1
ATOM 765 C CA . LEU A 1 101 ? -2.66 26.875 2.156 1 98.38 101 LEU A CA 1
ATOM 766 C C . LEU A 1 101 ? -1.517 27.578 1.437 1 98.38 101 LEU A C 1
ATOM 768 O O . LEU A 1 101 ? -0.684 28.234 2.072 1 98.38 101 LEU A O 1
ATOM 772 N N . ARG A 1 102 ? -1.471 27.438 0.136 1 98 102 ARG A N 1
ATOM 773 C CA . ARG A 1 102 ? -0.449 28.125 -0.641 1 98 102 ARG A CA 1
ATOM 774 C C . ARG A 1 102 ? -0.505 29.641 -0.397 1 98 102 ARG A C 1
ATOM 776 O O . ARG A 1 102 ? 0.52 30.266 -0.126 1 98 102 ARG A O 1
ATOM 783 N N . SER A 1 103 ? -1.688 30.156 -0.443 1 97.19 103 SER A N 1
ATOM 784 C CA . SER A 1 103 ? -1.869 31.594 -0.25 1 97.19 103 SER A CA 1
ATOM 785 C C . SER A 1 103 ? -1.46 32.031 1.156 1 97.19 103 SER A C 1
ATOM 787 O O . SER A 1 103 ? -1.028 33.156 1.367 1 97.19 103 SER A O 1
ATOM 789 N N . GLN A 1 104 ? -1.59 31.141 2.094 1 97.56 104 GLN A N 1
ATOM 790 C CA . GLN A 1 104 ? -1.255 31.438 3.482 1 97.56 104 GLN A CA 1
ATOM 791 C C . GLN A 1 104 ? 0.247 31.328 3.723 1 97.56 104 GLN A C 1
ATOM 793 O O . GLN A 1 104 ? 0.783 31.953 4.645 1 97.56 104 GLN A O 1
ATOM 798 N N . ILE A 1 105 ? 0.95 30.547 2.91 1 98.19 105 ILE A N 1
ATOM 799 C CA . ILE A 1 105 ? 2.381 30.328 3.086 1 98.19 105 ILE A CA 1
ATOM 800 C C . ILE A 1 105 ? 3.168 31.406 2.342 1 98.19 105 ILE A C 1
ATOM 802 O O . ILE A 1 105 ? 4.191 31.875 2.832 1 98.19 105 ILE A O 1
ATOM 806 N N . GLU A 1 106 ? 2.756 31.875 1.242 1 97 106 GLU A N 1
ATOM 807 C CA . GLU A 1 106 ? 3.473 32.719 0.285 1 97 106 GLU A CA 1
ATOM 808 C C . GLU A 1 106 ? 3.947 34 0.934 1 97 106 GLU A C 1
ATOM 810 O O . GLU A 1 106 ? 5.07 34.438 0.696 1 97 106 GLU A O 1
ATOM 815 N N . PRO A 1 107 ? 3.129 34.594 1.814 1 95.25 107 PRO A N 1
ATOM 816 C CA . PRO A 1 107 ? 3.549 35.875 2.379 1 95.25 107 PRO A CA 1
ATOM 817 C C . PRO A 1 107 ? 4.789 35.75 3.258 1 95.25 107 PRO A C 1
ATOM 819 O O . PRO A 1 107 ? 5.438 36.781 3.561 1 95.25 107 PRO A O 1
ATOM 822 N N . PHE A 1 108 ? 5.133 34.625 3.684 1 97.44 108 PHE A N 1
ATOM 823 C CA . PHE A 1 108 ? 6.238 34.438 4.617 1 97.44 108 PHE A CA 1
ATOM 824 C C . PHE A 1 108 ? 7.551 34.25 3.871 1 97.44 108 PHE A C 1
ATOM 826 O O . PHE A 1 108 ? 8.625 34.312 4.465 1 97.44 108 PHE A O 1
ATOM 833 N N . LEU A 1 109 ? 7.5 34.031 2.574 1 98.06 109 LEU A N 1
ATOM 834 C CA . LEU A 1 109 ? 8.688 33.688 1.808 1 98.06 109 LEU A CA 1
ATOM 835 C C . LEU A 1 109 ? 8.938 34.688 0.684 1 98.06 109 LEU A C 1
ATOM 837 O O . LEU A 1 109 ? 8.016 35.375 0.269 1 98.06 109 LEU A O 1
ATOM 841 N N . SER A 1 110 ? 10.188 34.781 0.249 1 98.06 110 SER A N 1
ATOM 842 C CA . SER A 1 110 ? 10.531 35.562 -0.93 1 98.06 110 SER A CA 1
ATOM 843 C C . SER A 1 110 ? 10.594 34.688 -2.178 1 98.06 110 SER A C 1
ATOM 845 O O . SER A 1 110 ? 11.18 33.625 -2.154 1 98.06 110 SER A O 1
ATOM 847 N N . PHE A 1 111 ? 9.93 35.094 -3.246 1 98 111 PHE A N 1
ATOM 848 C CA . PHE A 1 111 ? 9.898 34.312 -4.477 1 98 111 PHE A CA 1
ATOM 849 C C . PHE A 1 111 ? 10.789 34.938 -5.543 1 98 111 PHE A C 1
ATOM 851 O O . PHE A 1 111 ? 10.758 34.562 -6.707 1 98 111 PHE A O 1
ATOM 858 N N . GLU A 1 112 ? 11.617 35.844 -5.074 1 96.69 112 GLU A N 1
ATOM 859 C CA . GLU A 1 112 ? 12.516 36.594 -5.965 1 96.69 112 GLU A CA 1
ATOM 860 C C . GLU A 1 112 ? 13.977 36.344 -5.602 1 96.69 112 GLU A C 1
ATOM 862 O O . GLU A 1 112 ? 14.281 35.906 -4.488 1 96.69 112 GLU A O 1
ATOM 867 N N . GLY A 1 113 ? 14.836 36.562 -6.605 1 95.56 113 GLY A N 1
ATOM 868 C CA . GLY A 1 113 ? 16.266 36.469 -6.355 1 95.56 113 GLY A CA 1
ATOM 869 C C . GLY A 1 113 ? 16.828 35.062 -6.605 1 95.56 113 GLY A C 1
ATOM 870 O O . GLY A 1 113 ? 16.125 34.188 -7.102 1 95.56 113 GLY A O 1
ATOM 871 N N . GLU A 1 114 ? 18.062 34.875 -6.195 1 94.62 114 GLU A N 1
ATOM 872 C CA . GLU A 1 114 ? 18.797 33.656 -6.469 1 94.62 114 GLU A CA 1
ATOM 873 C C . GLU A 1 114 ? 18.297 32.5 -5.598 1 94.62 114 GLU A C 1
ATOM 875 O O . GLU A 1 114 ? 18.375 31.328 -5.992 1 94.62 114 GLU A O 1
ATOM 880 N N . ASN A 1 115 ? 17.797 32.812 -4.434 1 97.19 115 ASN A N 1
ATOM 881 C CA . ASN A 1 115 ? 17.297 31.766 -3.553 1 97.19 115 ASN A CA 1
ATOM 882 C C . ASN A 1 115 ? 15.773 31.859 -3.381 1 97.19 115 ASN A C 1
ATOM 884 O O . ASN A 1 115 ? 15.25 31.625 -2.291 1 97.19 115 ASN A O 1
ATOM 888 N N . GLY A 1 116 ? 15.086 32.312 -4.434 1 98.25 116 GLY A N 1
ATOM 889 C CA . GLY A 1 116 ? 13.641 32.438 -4.41 1 98.25 116 GLY A CA 1
ATOM 890 C C . GLY A 1 116 ? 12.953 31.109 -4.105 1 98.25 116 GLY A C 1
ATOM 891 O O . GLY A 1 116 ? 13.398 30.047 -4.547 1 98.25 116 GLY A O 1
ATOM 892 N N . ALA A 1 117 ? 11.875 31.203 -3.379 1 98.69 117 ALA A N 1
ATOM 893 C CA . ALA A 1 117 ? 11.086 30.031 -3.018 1 98.69 117 ALA A CA 1
ATOM 894 C C . ALA A 1 117 ? 10.328 29.5 -4.227 1 98.69 117 ALA A C 1
ATOM 896 O O . ALA A 1 117 ? 10.109 30.219 -5.203 1 98.69 117 ALA A O 1
ATOM 897 N N . THR A 1 118 ? 10.047 28.25 -4.23 1 98.56 118 THR A N 1
ATOM 898 C CA . THR A 1 118 ? 9.18 27.594 -5.195 1 98.56 118 THR A CA 1
ATOM 899 C C . THR A 1 118 ? 8.094 26.797 -4.488 1 98.56 118 THR A C 1
ATOM 901 O O . THR A 1 118 ? 8.383 25.984 -3.604 1 98.56 118 THR A O 1
ATOM 904 N N . MET A 1 119 ? 6.852 27.125 -4.844 1 98.56 119 MET A N 1
ATOM 905 C CA . MET A 1 119 ? 5.766 26.281 -4.359 1 98.56 119 MET A CA 1
ATOM 906 C C . MET A 1 119 ? 5.648 25.016 -5.207 1 98.56 119 MET A C 1
ATOM 908 O O . MET A 1 119 ? 5.637 25.078 -6.434 1 98.56 119 MET A O 1
ATOM 912 N N . VAL A 1 120 ? 5.586 23.844 -4.566 1 98.56 120 VAL A N 1
ATOM 913 C CA . VAL A 1 120 ? 5.449 22.594 -5.305 1 98.56 120 VAL A CA 1
ATOM 914 C C . VAL A 1 120 ? 4.285 21.797 -4.738 1 98.56 120 VAL A C 1
ATOM 916 O O . VAL A 1 120 ? 3.865 22.016 -3.6 1 98.56 120 VAL A O 1
ATOM 919 N N . ASN A 1 121 ? 3.67 20.938 -5.52 1 98.5 121 ASN A N 1
ATOM 920 C CA . ASN A 1 121 ? 2.553 20.062 -5.207 1 98.5 121 ASN A CA 1
ATOM 921 C C . ASN A 1 121 ? 2.855 18.609 -5.594 1 98.5 121 ASN A C 1
ATOM 923 O O . ASN A 1 121 ? 3.129 18.328 -6.758 1 98.5 121 ASN A O 1
ATOM 927 N N . ASN A 1 122 ? 2.75 17.688 -4.609 1 98.31 122 ASN A N 1
ATOM 928 C CA . ASN A 1 122 ? 3.133 16.312 -4.898 1 98.31 122 ASN A CA 1
ATOM 929 C C . ASN A 1 122 ? 2.121 15.633 -5.816 1 98.31 122 ASN A C 1
ATOM 931 O O . ASN A 1 122 ? 2.381 14.539 -6.332 1 98.31 122 ASN A O 1
ATOM 935 N N . LEU A 1 123 ? 1.003 16.234 -6.094 1 97.06 123 LEU A N 1
ATOM 936 C CA . LEU A 1 123 ? 0.1 15.734 -7.121 1 97.06 123 LEU A CA 1
ATOM 937 C C . LEU A 1 123 ? 0.788 15.703 -8.484 1 97.06 123 LEU A C 1
ATOM 939 O O . LEU A 1 123 ? 0.453 14.883 -9.336 1 97.06 123 LEU A O 1
ATOM 943 N N . ASP A 1 124 ? 1.699 16.594 -8.68 1 96.94 124 ASP A N 1
ATOM 944 C CA . ASP A 1 124 ? 2.385 16.719 -9.961 1 96.94 124 ASP A CA 1
ATOM 945 C C . ASP A 1 124 ? 3.105 15.414 -10.32 1 96.94 124 ASP A C 1
ATOM 947 O O . ASP A 1 124 ? 3.23 15.07 -11.5 1 96.94 124 ASP A O 1
ATOM 951 N N . TRP A 1 125 ? 3.596 14.648 -9.312 1 97.75 125 TRP A N 1
ATOM 952 C CA . TRP A 1 125 ? 4.324 13.43 -9.641 1 97.75 125 TRP A CA 1
ATOM 953 C C . TRP A 1 125 ? 3.568 12.195 -9.164 1 97.75 125 TRP A C 1
ATOM 955 O O . TRP A 1 125 ? 3.965 11.062 -9.461 1 97.75 125 TRP A O 1
ATOM 965 N N . THR A 1 126 ? 2.453 12.359 -8.453 1 97.31 126 THR A N 1
ATOM 966 C CA . THR A 1 126 ? 1.74 11.195 -7.93 1 97.31 126 THR A CA 1
ATOM 967 C C . THR A 1 126 ? 0.49 10.914 -8.758 1 97.31 126 THR A C 1
ATOM 969 O O . THR A 1 126 ? 0.084 9.758 -8.906 1 97.31 126 THR A O 1
ATOM 972 N N . ALA A 1 127 ? -0.182 11.922 -9.289 1 94 127 ALA A N 1
ATOM 973 C CA . ALA A 1 127 ? -1.473 11.797 -9.961 1 94 127 ALA A CA 1
ATOM 974 C C . ALA A 1 127 ? -1.381 10.836 -11.141 1 94 127 ALA A C 1
ATOM 976 O O . ALA A 1 127 ? -2.322 10.086 -11.414 1 94 127 ALA A O 1
ATOM 977 N N . GLY A 1 128 ? -0.309 10.836 -11.875 1 93.44 128 GLY A N 1
ATOM 978 C CA . GLY A 1 128 ? -0.161 10 -13.055 1 93.44 128 GLY A CA 1
ATOM 979 C C . GLY A 1 128 ? 0.432 8.633 -12.75 1 93.44 128 GLY A C 1
ATOM 980 O O . GLY A 1 128 ? 0.579 7.805 -13.648 1 93.44 128 GLY A O 1
ATOM 981 N N . MET A 1 129 ? 0.699 8.383 -11.531 1 96.88 129 MET A N 1
ATOM 982 C CA . MET A 1 129 ? 1.322 7.117 -11.148 1 96.88 129 MET A CA 1
ATOM 983 C C . MET A 1 129 ? 0.271 6.035 -10.938 1 96.88 129 MET A C 1
ATOM 985 O O . MET A 1 129 ? -0.672 6.219 -10.164 1 96.88 129 MET A O 1
ATOM 989 N N . SER A 1 130 ? 0.418 4.891 -11.617 1 97.06 130 SER A N 1
ATOM 990 C CA . SER A 1 130 ? -0.519 3.787 -11.438 1 97.06 130 SER A CA 1
ATOM 991 C C . SER A 1 130 ? -0.252 3.043 -10.133 1 97.06 130 SER A C 1
ATOM 993 O O . SER A 1 130 ? 0.84 3.139 -9.57 1 97.06 130 SER A O 1
ATOM 995 N N . ALA A 1 131 ? -1.261 2.336 -9.664 1 97.5 131 ALA A N 1
ATOM 996 C CA . ALA A 1 131 ? -1.104 1.499 -8.477 1 97.5 131 ALA A CA 1
ATOM 997 C C . ALA A 1 131 ? 0.039 0.503 -8.656 1 97.5 131 ALA A C 1
ATOM 999 O O . ALA A 1 131 ? 0.855 0.317 -7.75 1 97.5 131 ALA A O 1
ATOM 1000 N N . ILE A 1 132 ? 0.161 -0.121 -9.836 1 96.31 132 ILE A N 1
ATOM 1001 C CA . ILE A 1 132 ? 1.179 -1.126 -10.125 1 96.31 132 ILE A CA 1
ATOM 1002 C C . ILE A 1 132 ? 2.564 -0.485 -10.078 1 96.31 132 ILE A C 1
ATOM 1004 O O . ILE A 1 132 ? 3.484 -1.023 -9.461 1 96.31 132 ILE A O 1
ATOM 1008 N N . GLU A 1 133 ? 2.734 0.675 -10.711 1 96.06 133 GLU A N 1
ATOM 1009 C CA . GLU A 1 133 ? 4.008 1.393 -10.688 1 96.06 133 GLU A CA 1
ATOM 1010 C C . GLU A 1 133 ? 4.414 1.758 -9.266 1 96.06 133 GLU A C 1
ATOM 1012 O O . GLU A 1 133 ? 5.582 1.622 -8.891 1 96.06 133 GLU A O 1
ATOM 1017 N N . PHE A 1 134 ? 3.469 2.244 -8.57 1 97.88 134 PHE A N 1
ATOM 1018 C CA . PHE A 1 134 ? 3.717 2.617 -7.184 1 97.88 134 PHE A CA 1
ATOM 1019 C C . PHE A 1 134 ? 4.242 1.427 -6.387 1 97.88 134 PHE A C 1
ATOM 1021 O O . PHE A 1 134 ? 5.227 1.548 -5.656 1 97.88 134 PHE A O 1
ATOM 1028 N N . LEU A 1 135 ? 3.605 0.311 -6.512 1 97.31 135 LEU A N 1
ATOM 1029 C CA . LEU A 1 135 ? 3.982 -0.887 -5.77 1 97.31 135 LEU A CA 1
ATOM 1030 C C . LEU A 1 135 ? 5.324 -1.429 -6.258 1 97.31 135 LEU A C 1
ATOM 1032 O O . LEU A 1 135 ? 6.191 -1.767 -5.449 1 97.31 135 LEU A O 1
ATOM 1036 N 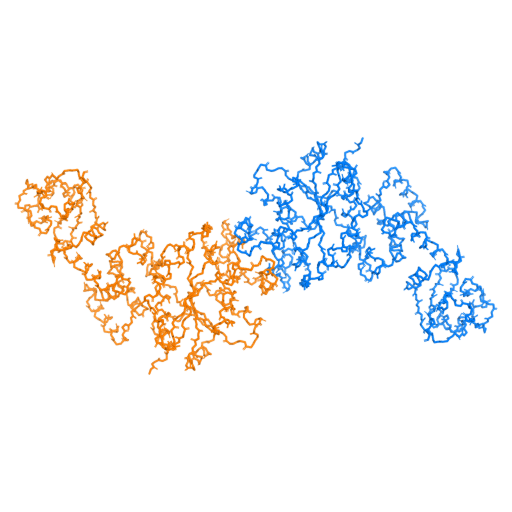N . ARG A 1 136 ? 5.594 -1.44 -7.539 1 95.25 136 ARG A N 1
ATOM 1037 C CA . ARG A 1 136 ? 6.766 -2.076 -8.125 1 95.25 136 ARG A CA 1
ATOM 1038 C C . ARG A 1 136 ? 8 -1.192 -7.98 1 95.25 136 ARG A C 1
ATOM 1040 O O . ARG A 1 136 ? 9.109 -1.692 -7.766 1 95.25 136 ARG A O 1
ATOM 1047 N N . ASP A 1 137 ? 7.809 0.138 -8.078 1 94.94 137 ASP A N 1
ATOM 1048 C CA . ASP A 1 137 ? 8.961 1.021 -8.188 1 94.94 137 ASP A CA 1
ATOM 1049 C C . ASP A 1 137 ? 9.281 1.676 -6.844 1 94.94 137 ASP A C 1
ATOM 1051 O O . ASP A 1 137 ? 10.422 2.084 -6.602 1 94.94 137 ASP A O 1
ATOM 1055 N N . ILE A 1 138 ? 8.312 1.804 -6.004 1 97.62 138 ILE A N 1
ATOM 1056 C CA . ILE A 1 138 ? 8.523 2.459 -4.715 1 97.62 138 ILE A CA 1
ATOM 1057 C C . ILE A 1 138 ? 8.344 1.449 -3.586 1 97.62 138 ILE A C 1
ATOM 1059 O O . ILE A 1 138 ? 9.234 1.261 -2.762 1 97.62 138 ILE A O 1
ATOM 1063 N N . GLY A 1 139 ? 7.223 0.722 -3.645 1 97.25 139 GLY A N 1
ATOM 1064 C CA . GLY A 1 139 ? 6.867 -0.186 -2.564 1 97.25 139 GLY A CA 1
ATOM 1065 C C . GLY A 1 139 ? 7.93 -1.237 -2.297 1 97.25 139 GLY A C 1
ATOM 1066 O O . GLY A 1 139 ? 8.141 -1.635 -1.149 1 97.25 139 GLY A O 1
ATOM 1067 N N . LYS A 1 140 ? 8.625 -1.682 -3.34 1 95.06 140 LYS A N 1
ATOM 1068 C CA . LYS A 1 140 ? 9.594 -2.77 -3.219 1 95.06 140 LYS A CA 1
ATOM 1069 C C . LYS A 1 140 ? 10.766 -2.367 -2.334 1 95.06 140 LYS A C 1
ATOM 1071 O O . LYS A 1 140 ? 11.477 -3.227 -1.809 1 95.06 140 LYS A O 1
ATOM 1076 N N . HIS A 1 141 ? 10.945 -1.096 -2.154 1 96.06 141 HIS A N 1
ATOM 1077 C CA . HIS A 1 141 ? 12.109 -0.608 -1.419 1 96.06 141 HIS A CA 1
ATOM 1078 C C . HIS A 1 141 ? 11.773 -0.392 0.054 1 96.06 141 HIS A C 1
ATOM 1080 O O . HIS A 1 141 ? 12.648 -0.019 0.842 1 96.06 141 HIS A O 1
ATOM 1086 N N . PHE A 1 142 ? 10.586 -0.567 0.478 1 96.88 142 PHE A N 1
ATOM 1087 C CA . PHE A 1 142 ? 10.164 -0.421 1.864 1 96.88 142 PHE A CA 1
ATOM 1088 C C . PHE A 1 142 ? 9.922 -1.783 2.504 1 96.88 142 PHE A C 1
ATOM 1090 O O . PHE A 1 142 ? 9.227 -2.627 1.938 1 96.88 142 PHE A O 1
ATOM 1097 N N . ARG A 1 143 ? 10.484 -1.983 3.639 1 94.94 143 ARG A N 1
ATOM 1098 C CA . ARG A 1 143 ? 10.297 -3.205 4.414 1 94.94 143 ARG A CA 1
ATOM 1099 C C . ARG A 1 143 ? 9.242 -3.01 5.496 1 94.94 143 ARG A C 1
ATOM 1101 O O . ARG A 1 143 ? 9.359 -2.115 6.336 1 94.94 143 ARG A O 1
ATOM 1108 N N . VAL A 1 144 ? 8.312 -3.898 5.508 1 95.81 144 VAL A N 1
ATOM 1109 C CA . VAL A 1 144 ? 7.176 -3.771 6.414 1 95.81 144 VAL A CA 1
ATOM 1110 C C . VAL A 1 144 ? 7.664 -3.797 7.859 1 95.81 144 VAL A C 1
ATOM 1112 O O . VAL A 1 144 ? 7.199 -3.014 8.695 1 95.81 144 VAL A O 1
ATOM 1115 N N . ASN A 1 145 ? 8.648 -4.633 8.156 1 93.62 145 ASN A N 1
ATOM 1116 C CA . ASN A 1 145 ? 9.195 -4.723 9.508 1 93.62 145 ASN A CA 1
ATOM 1117 C C . ASN A 1 145 ? 9.672 -3.363 10.008 1 93.62 145 ASN A C 1
ATOM 1119 O O . ASN A 1 145 ? 9.398 -2.986 11.148 1 93.62 145 ASN A O 1
ATOM 1123 N N . LYS A 1 146 ? 10.359 -2.715 9.211 1 93.38 146 LYS A N 1
ATOM 1124 C CA . LYS A 1 146 ? 10.891 -1.401 9.57 1 93.38 146 LYS A CA 1
ATOM 1125 C C . LYS A 1 146 ? 9.766 -0.368 9.672 1 93.38 146 LYS A C 1
ATOM 1127 O O . LYS A 1 146 ? 9.766 0.465 10.578 1 93.38 146 LYS A O 1
ATOM 1132 N N . MET A 1 147 ? 8.844 -0.435 8.797 1 94.94 147 MET A N 1
ATOM 1133 C CA . MET A 1 147 ? 7.727 0.505 8.773 1 94.94 147 MET A CA 1
ATOM 1134 C C . MET A 1 147 ? 6.914 0.421 10.062 1 94.94 147 MET A C 1
ATOM 1136 O O . MET A 1 147 ? 6.422 1.436 10.555 1 94.94 147 MET A O 1
ATOM 1140 N N . LEU A 1 148 ? 6.789 -0.766 10.586 1 93.5 148 LEU A N 1
ATOM 1141 C CA . LEU A 1 148 ? 5.969 -1.018 11.766 1 93.5 148 LEU A CA 1
ATOM 1142 C C . LEU A 1 148 ? 6.613 -0.425 13.016 1 93.5 148 LEU A C 1
ATOM 1144 O O . LEU A 1 148 ? 5.938 -0.196 14.023 1 93.5 148 LEU A O 1
ATOM 1148 N N . THR A 1 149 ? 7.863 -0.235 13 1 90.06 149 THR A N 1
ATOM 1149 C CA . THR A 1 149 ? 8.586 0.207 14.18 1 90.06 149 THR A CA 1
ATOM 1150 C C . THR A 1 149 ? 8.469 1.718 14.359 1 90.06 149 THR A C 1
ATOM 1152 O O . THR A 1 149 ? 8.82 2.256 15.406 1 90.06 149 THR A O 1
ATOM 1155 N N . LYS A 1 150 ? 7.996 2.416 13.375 1 88.81 150 LYS A N 1
ATOM 1156 C CA . LYS A 1 150 ? 7.816 3.859 13.5 1 88.81 150 LYS A CA 1
ATOM 1157 C C . LYS A 1 150 ? 6.828 4.191 14.617 1 88.81 150 LYS A C 1
ATOM 1159 O O . LYS A 1 150 ? 5.809 3.52 14.773 1 88.81 150 LYS A O 1
ATOM 1164 N N . ASP A 1 151 ? 7.062 5.195 15.297 1 84.06 151 ASP A N 1
ATOM 1165 C CA . ASP A 1 151 ? 6.328 5.508 16.516 1 84.06 151 ASP A CA 1
ATOM 1166 C C . ASP A 1 151 ? 4.84 5.691 16.234 1 84.06 151 ASP A C 1
ATOM 1168 O O . ASP A 1 151 ? 3.994 5.113 16.922 1 84.06 151 ASP A O 1
ATOM 1172 N N . SER A 1 152 ? 4.555 6.5 15.305 1 81.38 152 SER A N 1
ATOM 1173 C CA . SER A 1 152 ? 3.16 6.789 14.992 1 81.38 152 SER A CA 1
ATOM 1174 C C . SER A 1 152 ? 2.41 5.52 14.594 1 81.38 152 SER A C 1
ATOM 1176 O O . SER A 1 152 ? 1.249 5.336 14.961 1 81.38 152 SER A O 1
ATOM 1178 N N . VAL A 1 153 ? 3.041 4.621 13.906 1 87.75 153 VAL A N 1
ATOM 1179 C CA . VAL A 1 153 ? 2.428 3.385 13.438 1 87.75 153 VAL A CA 1
ATOM 1180 C C . VAL A 1 153 ? 2.301 2.395 14.594 1 87.75 153 VAL A C 1
ATOM 1182 O O . VAL A 1 153 ? 1.239 1.804 14.797 1 87.75 153 VAL A O 1
ATOM 1185 N N . ALA A 1 154 ? 3.344 2.256 15.352 1 87.62 154 ALA A N 1
ATOM 1186 C CA . ALA A 1 154 ? 3.365 1.323 16.484 1 87.62 154 ALA A CA 1
ATOM 1187 C C . ALA A 1 154 ? 2.264 1.651 17.484 1 87.62 154 ALA A C 1
ATOM 1189 O O . ALA A 1 154 ? 1.567 0.755 17.969 1 87.62 154 ALA A O 1
ATOM 1190 N N . ARG A 1 155 ? 2.076 2.92 17.75 1 85.88 155 ARG A N 1
ATOM 1191 C CA . ARG A 1 155 ? 1.056 3.354 18.703 1 85.88 155 ARG A CA 1
ATOM 1192 C C . ARG A 1 155 ? -0.342 3.02 18.188 1 85.88 155 ARG A C 1
ATOM 1194 O O . ARG A 1 155 ? -1.192 2.555 18.953 1 85.88 155 ARG A O 1
ATOM 1201 N N . ARG A 1 156 ? -0.538 3.146 17 1 87.5 156 ARG A N 1
ATOM 1202 C CA . ARG A 1 156 ? -1.844 2.879 16.406 1 87.5 156 ARG A CA 1
ATOM 1203 C C . ARG A 1 156 ? -2.123 1.381 16.344 1 87.5 156 ARG A C 1
ATOM 1205 O O . ARG A 1 156 ? -3.262 0.949 16.531 1 87.5 156 ARG A O 1
ATOM 1212 N N . LEU A 1 157 ? -1.15 0.65 16.031 1 88.5 157 LEU A N 1
ATOM 1213 C CA . LEU A 1 157 ? -1.299 -0.8 15.953 1 88.5 157 LEU A CA 1
ATOM 1214 C C . LEU A 1 157 ? -1.74 -1.363 17.297 1 88.5 157 LEU A C 1
ATOM 1216 O O . LEU A 1 157 ? -2.457 -2.365 17.359 1 88.5 157 LEU A O 1
ATOM 1220 N N . GLU A 1 158 ? -1.339 -0.679 18.312 1 86.94 158 GLU A N 1
ATOM 1221 C CA . GLU A 1 158 ? -1.679 -1.115 19.672 1 86.94 158 GLU A CA 1
ATOM 1222 C C . GLU A 1 158 ? -3.041 -0.574 20.094 1 86.94 158 GLU A C 1
ATOM 1224 O O . GLU A 1 158 ? -3.604 -1.018 21.094 1 86.94 158 GLU A O 1
ATOM 1229 N N . SER A 1 159 ? -3.494 0.322 19.375 1 86.38 159 SER A N 1
ATOM 1230 C CA . SER A 1 159 ? -4.785 0.912 19.703 1 86.38 159 SER A CA 1
ATOM 1231 C C . SER A 1 159 ? -5.934 0.004 19.266 1 86.38 159 SER A C 1
ATOM 1233 O O . SER A 1 159 ? -5.73 -0.953 18.516 1 86.38 159 SER A O 1
ATOM 1235 N N . GLN A 1 160 ? -7.164 0.287 19.719 1 82.75 160 GLN A N 1
ATOM 1236 C CA . GLN A 1 160 ? -8.344 -0.516 19.406 1 82.75 160 GLN A CA 1
ATOM 1237 C C . GLN A 1 160 ? -8.742 -0.359 17.938 1 82.75 160 GLN A C 1
ATOM 1239 O O . GLN A 1 160 ? -9.195 -1.314 17.312 1 82.75 160 GLN A O 1
ATOM 1244 N N . GLU A 1 161 ? -8.5 0.781 17.453 1 84.12 161 GLU A N 1
ATOM 1245 C CA . GLU A 1 161 ? -8.953 1.067 16.094 1 84.12 161 GLU A CA 1
ATOM 1246 C C . GLU A 1 161 ? -7.973 0.511 15.07 1 84.12 161 GLU A C 1
ATOM 1248 O O . GLU A 1 161 ? -8.352 0.26 13.922 1 84.12 161 GLU A O 1
ATOM 1253 N N . GLY A 1 162 ? -6.754 0.384 15.461 1 89.5 162 GLY A N 1
ATOM 1254 C CA . GLY A 1 162 ? -5.73 -0.075 14.539 1 89.5 162 GLY A CA 1
ATOM 1255 C C . GLY A 1 162 ? -5.375 0.954 13.477 1 89.5 162 GLY A C 1
ATOM 1256 O O . GLY A 1 162 ? -5.598 2.15 13.672 1 89.5 162 GLY A O 1
ATOM 1257 N N . ILE A 1 163 ? -4.742 0.579 12.43 1 93.19 163 ILE A N 1
ATOM 1258 C CA . ILE A 1 163 ? -4.301 1.458 11.352 1 93.19 163 ILE A CA 1
ATOM 1259 C C . ILE A 1 163 ? -4.707 0.864 10 1 93.19 163 ILE A C 1
ATOM 1261 O O . ILE A 1 163 ? -4.586 -0.345 9.789 1 93.19 163 ILE A O 1
ATOM 1265 N N . SER A 1 164 ? -5.273 1.655 9.18 1 94.94 164 SER A N 1
ATOM 1266 C CA . SER A 1 164 ? -5.652 1.188 7.848 1 94.94 164 SER A CA 1
ATOM 1267 C C . SER A 1 164 ? -4.434 1.081 6.934 1 94.94 164 SER A C 1
ATOM 1269 O O . SER A 1 164 ? -3.416 1.732 7.172 1 94.94 164 SER A O 1
ATOM 1271 N N . TYR A 1 165 ? -4.551 0.277 5.91 1 96.75 165 TYR A N 1
ATOM 1272 C CA . TYR A 1 165 ? -3.506 0.166 4.898 1 96.75 165 TYR A CA 1
ATOM 1273 C C . TYR A 1 165 ? -3.223 1.519 4.258 1 96.75 165 TYR A C 1
ATOM 1275 O O . TYR A 1 165 ? -2.068 1.846 3.967 1 96.75 165 TYR A O 1
ATOM 1283 N N . THR A 1 166 ? -4.219 2.297 4.027 1 96.19 166 THR A N 1
ATOM 1284 C CA . THR A 1 166 ? -4.078 3.627 3.445 1 96.19 166 THR A CA 1
ATOM 1285 C C . THR A 1 166 ? -3.189 4.508 4.32 1 96.19 166 THR A C 1
ATOM 1287 O O . THR A 1 166 ? -2.217 5.09 3.838 1 96.19 166 THR A O 1
ATOM 1290 N N . GLU A 1 167 ? -3.492 4.578 5.598 1 93.94 167 GLU A N 1
ATOM 1291 C CA . GLU A 1 167 ? -2.695 5.371 6.527 1 93.94 167 GLU A CA 1
ATOM 1292 C C . GLU A 1 167 ? -1.265 4.844 6.613 1 93.94 167 GLU A C 1
ATOM 1294 O O . GLU A 1 167 ? -0.313 5.625 6.684 1 93.94 167 GLU A O 1
ATOM 1299 N N . PHE A 1 168 ? -1.188 3.549 6.664 1 95.44 168 PHE A N 1
ATOM 1300 C CA . PHE A 1 168 ? 0.101 2.869 6.738 1 95.44 168 PHE A CA 1
ATOM 1301 C C . PHE A 1 168 ? 0.979 3.238 5.551 1 95.44 168 PHE A C 1
ATOM 1303 O O . PHE A 1 168 ? 2.207 3.264 5.664 1 95.44 168 PHE A O 1
ATOM 1310 N N . SER A 1 169 ? 0.394 3.562 4.43 1 96.94 169 SER A N 1
ATOM 1311 C CA . SER A 1 169 ? 1.095 3.82 3.178 1 96.94 169 SER A CA 1
ATOM 1312 C C . SER A 1 169 ? 1.594 5.262 3.109 1 96.94 169 SER A C 1
ATOM 1314 O O . SER A 1 169 ? 2.375 5.609 2.223 1 96.94 169 SER A O 1
ATOM 1316 N N . TYR A 1 170 ? 1.188 6.082 4.016 1 94.94 170 TYR A N 1
ATOM 1317 C CA . TYR A 1 170 ? 1.547 7.496 4.008 1 94.94 170 TYR A CA 1
ATOM 1318 C C . TYR A 1 170 ? 3.061 7.676 3.98 1 94.94 170 TYR A C 1
ATOM 1320 O O . TYR A 1 170 ? 3.574 8.555 3.285 1 94.94 170 TYR A O 1
ATOM 1328 N N . GLN A 1 171 ? 3.797 6.91 4.715 1 95.25 171 GLN A N 1
ATOM 1329 C CA . GLN A 1 171 ? 5.246 7.039 4.812 1 95.25 171 GLN A CA 1
ATOM 1330 C C . GLN A 1 171 ? 5.91 6.836 3.453 1 95.25 171 GLN A C 1
ATOM 1332 O O . GLN A 1 171 ? 6.934 7.453 3.156 1 95.25 171 GLN A O 1
ATOM 1337 N N . LEU A 1 172 ? 5.348 5.961 2.609 1 97.44 172 LEU A N 1
ATOM 1338 C CA . LEU A 1 172 ? 5.891 5.762 1.271 1 97.44 172 LEU A CA 1
ATOM 1339 C C . LEU A 1 172 ? 5.711 7.012 0.418 1 97.44 172 LEU A C 1
ATOM 1341 O O . LEU A 1 172 ? 6.637 7.43 -0.284 1 97.44 172 LEU A O 1
ATOM 1345 N N . LEU A 1 173 ? 4.5 7.582 0.494 1 97.44 173 LEU A N 1
ATOM 1346 C CA . LEU A 1 173 ? 4.203 8.773 -0.292 1 97.44 173 LEU A CA 1
ATOM 1347 C C . LEU A 1 173 ? 5.113 9.93 0.105 1 97.44 173 LEU A C 1
ATOM 1349 O O . LEU A 1 173 ? 5.652 10.625 -0.759 1 97.44 173 LEU A O 1
ATOM 1353 N N . GLN A 1 174 ? 5.215 10.102 1.384 1 96.62 174 GLN A N 1
ATOM 1354 C CA . GLN A 1 174 ? 6.094 11.172 1.854 1 96.62 174 GLN A CA 1
ATOM 1355 C C . GLN A 1 174 ? 7.543 10.906 1.451 1 96.62 174 GLN A C 1
ATOM 1357 O O . GLN A 1 174 ? 8.258 11.836 1.067 1 96.62 174 GLN A O 1
ATOM 1362 N N . GLY A 1 175 ? 8.039 9.648 1.598 1 97.81 175 GLY A N 1
ATOM 1363 C CA . GLY A 1 175 ? 9.375 9.305 1.13 1 97.81 175 GLY A CA 1
ATOM 1364 C C . GLY A 1 175 ? 9.57 9.57 -0.351 1 97.81 175 GLY A C 1
ATOM 1365 O O . GLY A 1 175 ? 10.617 10.07 -0.764 1 97.81 175 GLY A O 1
ATOM 1366 N N . MET A 1 176 ? 8.594 9.242 -1.127 1 98.38 176 MET A N 1
ATOM 1367 C CA . MET A 1 176 ? 8.633 9.484 -2.566 1 98.38 176 MET A CA 1
ATOM 1368 C C . MET A 1 176 ? 8.727 10.969 -2.873 1 98.38 176 MET A C 1
ATOM 1370 O O . MET A 1 176 ? 9.375 11.367 -3.842 1 98.38 176 MET A O 1
ATOM 1374 N N . ASP A 1 177 ? 8.094 11.852 -2.066 1 98.5 177 ASP A N 1
ATOM 1375 C CA . ASP A 1 177 ? 8.195 13.297 -2.238 1 98.5 177 ASP A CA 1
ATOM 1376 C C . ASP A 1 177 ? 9.656 13.758 -2.203 1 98.5 177 ASP A C 1
ATOM 1378 O O . ASP A 1 177 ? 10.094 14.523 -3.061 1 98.5 177 ASP A O 1
ATOM 1382 N N . PHE A 1 178 ? 10.375 13.289 -1.164 1 98.81 178 PHE A N 1
ATOM 1383 C CA . PHE A 1 178 ? 11.773 13.68 -1.053 1 98.81 178 PHE A CA 1
ATOM 1384 C C . PHE A 1 178 ? 12.562 13.219 -2.27 1 98.81 178 PHE A C 1
ATOM 1386 O O . PHE A 1 178 ? 13.344 13.984 -2.838 1 98.81 178 PHE A O 1
ATOM 1393 N N . LEU A 1 179 ? 12.367 11.992 -2.715 1 98.81 179 LEU A N 1
ATOM 1394 C CA . LEU A 1 179 ? 13.047 11.445 -3.883 1 98.81 179 LEU A CA 1
ATOM 1395 C C . LEU A 1 179 ? 12.781 12.305 -5.117 1 98.81 179 LEU A C 1
ATOM 1397 O O . LEU A 1 179 ? 13.711 12.672 -5.836 1 98.81 179 LEU A O 1
ATOM 1401 N N . GLU A 1 180 ? 11.516 12.594 -5.391 1 98.69 180 GLU A N 1
ATOM 1402 C CA . GLU A 1 180 ? 11.141 13.367 -6.574 1 98.69 180 GLU A CA 1
ATOM 1403 C C . GLU A 1 180 ? 11.719 14.781 -6.512 1 98.69 180 GLU A C 1
ATOM 1405 O O . GLU A 1 180 ? 12.164 15.32 -7.527 1 98.69 180 GLU A O 1
ATOM 1410 N N . LEU A 1 181 ? 11.664 15.375 -5.312 1 98.88 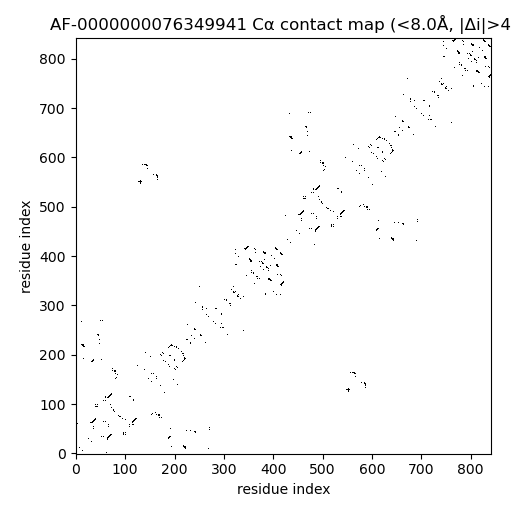181 LEU A N 1
ATOM 1411 C CA . LEU A 1 181 ? 12.211 16.719 -5.16 1 98.88 181 LEU A CA 1
ATOM 1412 C C . LEU A 1 181 ? 13.727 16.703 -5.332 1 98.88 181 LEU A C 1
ATOM 1414 O O . LEU A 1 181 ? 14.305 17.656 -5.855 1 98.88 181 LEU A O 1
ATOM 1418 N N . TYR A 1 182 ? 14.398 15.68 -4.859 1 98.88 182 TYR A N 1
ATOM 1419 C CA . TYR A 1 182 ? 15.828 15.5 -5.105 1 98.88 182 TYR A CA 1
ATOM 1420 C C . TYR A 1 182 ? 16.125 15.43 -6.598 1 98.88 182 TYR A C 1
ATOM 1422 O O . TYR A 1 182 ? 17.016 16.125 -7.094 1 98.88 182 TYR A O 1
ATOM 1430 N N . ARG A 1 183 ? 15.383 14.641 -7.336 1 98.62 183 ARG A N 1
ATOM 1431 C CA . ARG A 1 183 ? 15.625 14.398 -8.758 1 98.62 183 ARG A CA 1
ATOM 1432 C C . ARG A 1 183 ? 15.258 15.625 -9.586 1 98.62 183 ARG A C 1
ATOM 1434 O O . ARG A 1 183 ? 15.961 15.961 -10.539 1 98.62 183 ARG A O 1
ATOM 1441 N N . ARG A 1 184 ? 14.203 16.312 -9.258 1 98.44 184 ARG A N 1
ATOM 1442 C CA . ARG A 1 184 ? 13.641 17.375 -10.094 1 98.44 184 ARG A CA 1
ATOM 1443 C C . ARG A 1 184 ? 14.289 18.719 -9.773 1 98.44 184 ARG A C 1
ATOM 1445 O O . ARG A 1 184 ? 14.438 19.578 -10.648 1 98.44 184 ARG A O 1
ATOM 1452 N N . TYR A 1 185 ? 14.672 18.922 -8.438 1 98.5 185 TYR A N 1
ATOM 1453 C CA . TYR A 1 185 ? 15.078 20.266 -8.023 1 98.5 185 TYR A CA 1
ATOM 1454 C C . TYR A 1 185 ? 16.438 20.234 -7.344 1 98.5 185 TYR A C 1
ATOM 1456 O O . TYR A 1 185 ? 16.953 21.266 -6.91 1 98.5 185 TYR A O 1
ATOM 1464 N N . GLY A 1 186 ? 17.016 18.984 -7.203 1 98.44 186 GLY A N 1
ATOM 1465 C CA . GLY A 1 186 ? 18.281 18.891 -6.477 1 98.44 186 GLY A CA 1
ATOM 1466 C C . GLY A 1 186 ? 18.125 19.156 -4.988 1 98.44 186 GLY A C 1
ATOM 1467 O O . GLY A 1 186 ? 19.031 19.688 -4.352 1 98.44 186 GLY A O 1
ATOM 1468 N N . CYS A 1 187 ? 17 18.828 -4.43 1 98.81 187 CYS A N 1
ATOM 1469 C CA . CYS A 1 187 ? 16.719 19.016 -3.012 1 98.81 187 CYS A CA 1
ATOM 1470 C C . CYS A 1 187 ? 17.547 18.062 -2.162 1 98.81 187 CYS A C 1
ATOM 1472 O O . CYS A 1 187 ? 17.484 16.844 -2.361 1 98.81 187 CYS A O 1
ATOM 1474 N N . THR A 1 188 ? 18.234 18.594 -1.216 1 98.88 188 THR A N 1
ATOM 1475 C CA . THR A 1 188 ? 19.125 17.719 -0.46 1 98.88 188 THR A CA 1
ATOM 1476 C C . THR A 1 188 ? 18.828 17.828 1.035 1 98.88 188 THR A C 1
ATOM 1478 O O . THR A 1 188 ? 19.547 17.234 1.851 1 98.88 188 THR A O 1
ATOM 1481 N N . LEU A 1 189 ? 17.781 18.562 1.458 1 98.81 189 LEU A N 1
ATOM 1482 C CA . LEU A 1 189 ? 17.422 18.688 2.867 1 98.81 189 LEU A CA 1
ATOM 1483 C C . LEU A 1 189 ? 15.906 18.734 3.039 1 98.81 189 LEU A C 1
ATOM 1485 O O . LEU A 1 189 ? 15.219 19.484 2.352 1 98.81 189 LEU A O 1
ATOM 1489 N N . GLN A 1 190 ? 15.422 17.844 3.873 1 98.88 190 GLN A N 1
ATOM 1490 C CA . GLN A 1 190 ? 14.039 17.922 4.32 1 98.88 190 GLN A CA 1
ATOM 1491 C C . GLN A 1 190 ? 13.945 18.406 5.766 1 98.88 190 GLN A C 1
ATOM 1493 O O . GLN A 1 190 ? 14.711 17.953 6.625 1 98.88 190 GLN A O 1
ATOM 1498 N N . THR A 1 191 ? 13.078 19.344 5.984 1 98.44 191 THR A N 1
ATOM 1499 C CA . THR A 1 191 ? 12.789 19.781 7.348 1 98.44 191 THR A CA 1
ATOM 1500 C C . THR A 1 191 ? 11.359 19.438 7.742 1 98.44 191 THR A C 1
ATOM 1502 O O . THR A 1 191 ? 10.492 19.266 6.879 1 98.44 191 THR A O 1
ATOM 1505 N N . GLY A 1 192 ? 11.117 19.219 8.992 1 97.06 192 GLY A N 1
ATOM 1506 C CA . GLY A 1 192 ? 9.805 18.906 9.523 1 97.06 192 GLY A CA 1
ATOM 1507 C C . GLY A 1 192 ? 9.805 18.734 11.031 1 97.06 192 GLY A C 1
ATOM 1508 O O . GLY A 1 192 ? 10.836 18.906 11.688 1 97.06 192 GLY A O 1
ATOM 1509 N N . GLY A 1 193 ? 8.656 18.469 11.547 1 94.94 193 GLY A N 1
ATOM 1510 C CA . GLY A 1 193 ? 8.539 18.219 12.969 1 94.94 193 GLY A CA 1
ATOM 1511 C C . GLY A 1 193 ? 9.188 16.906 13.391 1 94.94 193 GLY A C 1
ATOM 1512 O O . GLY A 1 193 ? 9.18 15.93 12.648 1 94.94 193 GLY A O 1
ATOM 1513 N N . SER A 1 194 ? 9.648 16.922 14.602 1 93.75 194 SER A N 1
ATOM 1514 C CA . SER A 1 194 ? 10.344 15.734 15.102 1 93.75 194 SER A CA 1
ATOM 1515 C C . SER A 1 194 ? 9.398 14.555 15.25 1 93.75 194 SER A C 1
ATOM 1517 O O . SER A 1 194 ? 9.828 13.398 15.258 1 93.75 194 SER A O 1
ATOM 1519 N N . ASP A 1 195 ? 8.117 14.82 15.414 1 88.56 195 ASP A N 1
ATOM 1520 C CA . ASP A 1 195 ? 7.125 13.75 15.492 1 88.56 195 ASP A CA 1
ATOM 1521 C C . ASP A 1 195 ? 7.035 12.992 14.164 1 88.56 195 ASP A C 1
ATOM 1523 O O . ASP A 1 195 ? 6.52 11.875 14.125 1 88.56 195 ASP A O 1
ATOM 1527 N N . GLN A 1 196 ? 7.523 13.57 13.125 1 92.31 196 GLN A N 1
ATOM 1528 C CA . GLN A 1 196 ? 7.496 12.953 11.797 1 92.31 196 GLN A CA 1
ATOM 1529 C C . GLN A 1 196 ? 8.852 12.352 11.445 1 92.31 196 GLN A C 1
ATOM 1531 O O . GLN A 1 196 ? 9.133 12.086 10.281 1 92.31 196 GLN A O 1
ATOM 1536 N N . TRP A 1 197 ? 9.711 12.172 12.414 1 94.56 197 TRP A N 1
ATOM 1537 C CA . TRP A 1 197 ? 11.094 11.773 12.172 1 94.56 197 TRP A CA 1
ATOM 1538 C C . TRP A 1 197 ? 11.148 10.469 11.391 1 94.56 197 TRP A C 1
ATOM 1540 O O . TRP A 1 197 ? 11.961 10.32 10.469 1 94.56 197 TRP A O 1
ATOM 1550 N N . GLY A 1 198 ? 10.289 9.5 11.766 1 92.94 198 GLY A N 1
ATOM 1551 C CA . GLY A 1 198 ? 10.242 8.242 11.039 1 92.94 198 GLY A CA 1
ATOM 1552 C C . GLY A 1 198 ? 9.977 8.43 9.555 1 92.94 198 GLY A C 1
ATOM 1553 O O . GLY A 1 198 ? 10.625 7.789 8.719 1 92.94 198 GLY A O 1
ATOM 1554 N N . ASN A 1 199 ? 9.078 9.297 9.203 1 94.31 199 ASN A N 1
ATOM 1555 C CA . ASN A 1 199 ? 8.758 9.578 7.805 1 94.31 199 ASN A CA 1
ATOM 1556 C C . ASN A 1 199 ? 9.898 10.305 7.102 1 94.31 199 ASN A C 1
ATOM 1558 O O . ASN A 1 199 ? 10.18 10.039 5.93 1 94.31 199 ASN A O 1
ATOM 1562 N N . LEU A 1 200 ? 10.516 11.258 7.82 1 96.81 200 LEU A N 1
ATOM 1563 C CA . LEU A 1 200 ? 11.648 11.992 7.258 1 96.81 200 LEU A CA 1
ATOM 1564 C C . LEU A 1 200 ? 12.781 11.039 6.887 1 96.81 200 LEU A C 1
ATOM 1566 O O . LEU A 1 200 ? 13.328 11.125 5.785 1 96.81 200 LEU A O 1
ATOM 1570 N N . THR A 1 201 ? 13.078 10.125 7.738 1 96.38 201 THR A N 1
ATOM 1571 C CA . THR A 1 201 ? 14.195 9.211 7.516 1 96.38 201 THR A CA 1
ATOM 1572 C C . THR A 1 201 ? 13.828 8.164 6.469 1 96.38 201 THR A C 1
ATOM 1574 O O . THR A 1 201 ? 14.703 7.672 5.746 1 96.38 201 THR A O 1
ATOM 1577 N N . ALA A 1 202 ? 12.578 7.824 6.406 1 95.81 202 ALA A N 1
ATOM 1578 C CA . ALA A 1 202 ? 12.141 6.91 5.352 1 95.81 202 ALA A CA 1
ATOM 1579 C C . ALA A 1 202 ? 12.477 7.469 3.971 1 95.81 202 ALA A C 1
ATOM 1581 O O . ALA A 1 202 ? 12.852 6.723 3.066 1 95.81 202 ALA A O 1
ATOM 1582 N N . GLY A 1 203 ? 12.273 8.781 3.828 1 97.75 203 GLY A N 1
ATOM 1583 C CA . GLY A 1 203 ? 12.641 9.422 2.578 1 97.75 203 GLY A CA 1
ATOM 1584 C C . GLY A 1 203 ? 14.133 9.344 2.287 1 97.75 203 GLY A C 1
ATOM 1585 O O . GLY A 1 203 ? 14.531 9.094 1.148 1 97.75 203 GLY A O 1
ATOM 1586 N N . ILE A 1 204 ? 14.914 9.523 3.277 1 98.12 204 ILE A N 1
ATOM 1587 C CA . ILE A 1 204 ? 16.359 9.445 3.141 1 98.12 204 ILE A CA 1
ATOM 1588 C C . ILE A 1 204 ? 16.766 8.031 2.732 1 98.12 204 ILE A C 1
ATOM 1590 O O . ILE A 1 204 ? 17.578 7.848 1.819 1 98.12 204 ILE A O 1
ATOM 1594 N N . ASP A 1 205 ? 16.203 7.02 3.391 1 97.19 205 ASP A N 1
ATOM 1595 C CA . ASP A 1 205 ? 16.5 5.625 3.072 1 97.19 205 ASP A CA 1
ATOM 1596 C C . ASP A 1 205 ? 16.156 5.312 1.617 1 97.19 205 ASP A C 1
ATOM 1598 O O . ASP A 1 205 ? 16.922 4.633 0.929 1 97.19 205 ASP A O 1
ATOM 1602 N N . LEU A 1 206 ? 15 5.773 1.21 1 98.5 206 LEU A N 1
ATOM 1603 C CA . LEU A 1 206 ? 14.57 5.543 -0.166 1 98.5 206 LEU A CA 1
ATOM 1604 C C . LEU A 1 206 ? 15.57 6.141 -1.152 1 98.5 206 LEU A C 1
ATOM 1606 O O . LEU A 1 206 ? 15.945 5.488 -2.127 1 98.5 206 LEU A O 1
ATOM 1610 N N . ILE A 1 207 ? 15.992 7.395 -0.921 1 98.62 207 ILE A N 1
ATOM 1611 C CA . ILE A 1 207 ? 16.938 8.062 -1.808 1 98.62 207 ILE A CA 1
ATOM 1612 C C . ILE A 1 207 ? 18.266 7.297 -1.827 1 98.62 207 ILE A C 1
ATOM 1614 O O . ILE A 1 207 ? 18.844 7.078 -2.891 1 98.62 207 ILE A O 1
ATOM 1618 N N . HIS A 1 208 ? 18.703 6.855 -0.657 1 97.81 208 HIS A N 1
ATOM 1619 C CA . HIS A 1 208 ? 19.969 6.137 -0.587 1 97.81 208 HIS A CA 1
ATOM 1620 C C . HIS A 1 208 ? 19.891 4.828 -1.368 1 97.81 208 HIS A C 1
ATOM 1622 O O . HIS A 1 208 ? 20.891 4.398 -1.955 1 97.81 208 HIS A O 1
ATOM 1628 N N . ARG A 1 209 ? 18.797 4.184 -1.356 1 96.44 209 ARG A N 1
ATOM 1629 C CA . ARG A 1 209 ? 18.609 2.938 -2.09 1 96.44 209 ARG A CA 1
ATOM 1630 C C . ARG A 1 209 ? 18.641 3.18 -3.596 1 96.44 209 ARG A C 1
ATOM 1632 O O . ARG A 1 209 ? 19.234 2.406 -4.348 1 96.44 209 ARG A O 1
ATOM 1639 N N . LEU A 1 210 ? 18.031 4.211 -4.051 1 97.81 210 LEU A N 1
ATOM 1640 C CA . LEU A 1 210 ? 17.828 4.426 -5.48 1 97.81 210 LEU A CA 1
ATOM 1641 C C . LEU A 1 210 ? 18.906 5.332 -6.059 1 97.81 210 LEU A C 1
ATOM 1643 O O . LEU A 1 210 ? 19.156 5.316 -7.266 1 97.81 210 LEU A O 1
ATOM 1647 N N . GLU A 1 211 ? 19.422 6.215 -5.211 1 97.62 211 GLU A N 1
ATOM 1648 C CA . GLU A 1 211 ? 20.516 7.129 -5.527 1 97.62 211 GLU A CA 1
ATOM 1649 C C . GLU A 1 211 ? 21.672 6.977 -4.527 1 97.62 211 GLU A C 1
ATOM 1651 O O . GLU A 1 211 ? 21.906 7.867 -3.713 1 97.62 211 GLU A O 1
ATOM 1656 N N . PRO A 1 212 ? 22.469 5.965 -4.648 1 95.81 212 PRO A N 1
ATOM 1657 C CA . PRO A 1 212 ? 23.438 5.617 -3.607 1 95.81 212 PRO A CA 1
ATOM 1658 C C . PRO A 1 212 ? 24.5 6.699 -3.398 1 95.81 212 PRO A C 1
ATOM 1660 O O . PRO A 1 212 ? 25.078 6.801 -2.316 1 95.81 212 PRO A O 1
ATOM 1663 N N . ASP A 1 213 ? 24.719 7.566 -4.34 1 96.56 213 ASP A N 1
ATOM 1664 C CA . ASP A 1 213 ? 25.75 8.586 -4.215 1 96.56 213 ASP A CA 1
ATOM 1665 C C . ASP A 1 213 ? 25.172 9.898 -3.684 1 96.56 213 ASP A C 1
ATOM 1667 O O . ASP A 1 213 ? 25.906 10.859 -3.459 1 96.56 213 ASP A O 1
ATOM 1671 N N . ALA A 1 214 ? 23.906 9.883 -3.406 1 97.38 214 ALA A N 1
ATOM 1672 C CA . ALA A 1 214 ? 23.25 11.109 -2.977 1 97.38 214 ALA A CA 1
ATOM 1673 C C . ALA A 1 214 ? 23.609 11.461 -1.537 1 97.38 214 ALA A C 1
ATOM 1675 O O . ALA A 1 214 ? 23.719 10.578 -0.684 1 97.38 214 ALA A O 1
ATOM 1676 N N . ALA A 1 215 ? 23.922 12.711 -1.292 1 97.31 215 ALA A N 1
ATOM 1677 C CA . ALA A 1 215 ? 24.078 13.25 0.057 1 97.31 215 ALA A CA 1
ATOM 1678 C C . ALA A 1 215 ? 22.859 14.086 0.456 1 97.31 215 ALA A C 1
ATOM 1680 O O . ALA A 1 215 ? 22.703 15.227 0.012 1 97.31 215 ALA A O 1
ATOM 1681 N N . VAL A 1 216 ? 22.031 13.5 1.284 1 98.56 216 VAL A N 1
ATOM 1682 C CA . VAL A 1 216 ? 20.797 14.164 1.67 1 98.56 216 VAL A CA 1
ATOM 1683 C C . VAL A 1 216 ? 20.672 14.203 3.191 1 98.56 216 VAL A C 1
ATOM 1685 O O . VAL A 1 216 ? 21.297 13.398 3.889 1 98.56 216 VAL A O 1
ATOM 1688 N N . HIS A 1 217 ? 19.922 15.164 3.703 1 98.56 217 HIS A N 1
ATOM 1689 C CA . HIS A 1 217 ? 19.828 15.422 5.137 1 98.56 217 HIS A CA 1
ATOM 1690 C C . HIS A 1 217 ? 18.375 15.625 5.559 1 98.56 217 HIS A C 1
ATOM 1692 O O . HIS A 1 217 ? 17.516 15.875 4.719 1 98.56 217 HIS A O 1
ATOM 1698 N N . ALA A 1 218 ? 18.156 15.43 6.816 1 98.56 218 ALA A N 1
ATOM 1699 C CA . ALA A 1 218 ? 16.891 15.789 7.457 1 98.56 218 ALA A CA 1
ATOM 1700 C C . ALA A 1 218 ? 17.141 16.578 8.734 1 98.56 218 ALA A C 1
ATOM 1702 O O . ALA A 1 218 ? 18.109 16.344 9.453 1 98.56 218 ALA A O 1
ATOM 1703 N N . LEU A 1 219 ? 16.312 17.531 8.93 1 98.38 219 LEU A N 1
ATOM 1704 C CA . LEU A 1 219 ? 16.312 18.344 10.141 1 98.38 219 LEU A CA 1
ATOM 1705 C C . LEU A 1 219 ? 14.938 18.344 10.797 1 98.38 219 LEU A C 1
ATOM 1707 O O . LEU A 1 219 ? 13.938 18.688 10.156 1 98.38 219 LEU A O 1
ATOM 1711 N N . GLY A 1 220 ? 14.891 17.875 12.031 1 97.75 220 GLY A N 1
ATOM 1712 C CA . GLY A 1 220 ? 13.656 17.875 12.797 1 97.75 220 GLY A CA 1
ATOM 1713 C C . GLY A 1 220 ? 13.578 19.016 13.797 1 97.75 220 GLY A C 1
ATOM 1714 O O . GLY A 1 220 ? 14.477 19.188 14.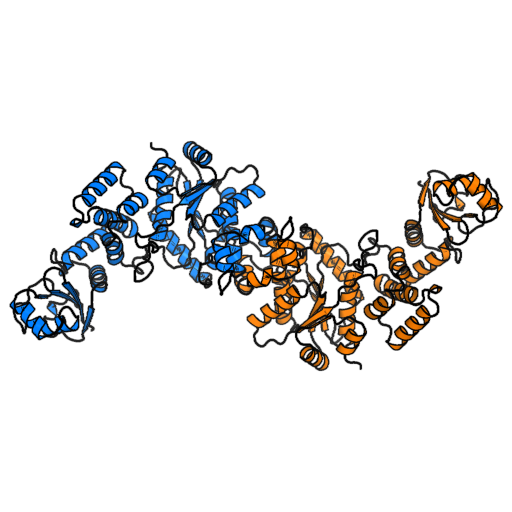625 1 97.75 220 GLY A O 1
ATOM 1715 N N . THR A 1 221 ? 12.484 19.766 13.727 1 97.19 221 THR A N 1
ATOM 1716 C CA . THR A 1 221 ? 12.195 20.781 14.734 1 97.19 221 THR A CA 1
ATOM 1717 C C . THR A 1 221 ? 11.414 20.188 15.898 1 97.19 221 THR A C 1
ATOM 1719 O O . THR A 1 221 ? 10.773 19.141 15.758 1 97.19 221 THR A O 1
ATOM 1722 N N . PRO A 1 222 ? 11.5 20.797 17.031 1 93.31 222 PRO A N 1
ATOM 1723 C CA . PRO A 1 222 ? 10.844 20.203 18.188 1 93.31 222 PRO A CA 1
ATOM 1724 C C . PRO A 1 222 ? 9.32 20.344 18.141 1 93.31 222 PRO A C 1
ATOM 1726 O O . PRO A 1 222 ? 8.805 21.25 17.5 1 93.31 222 PRO A O 1
ATOM 1729 N N . LEU A 1 223 ? 8.711 19.422 18.812 1 86.94 223 LEU A N 1
ATOM 1730 C CA . LEU A 1 223 ? 7.285 19.578 19.078 1 86.94 223 LEU A CA 1
ATOM 1731 C C . LEU A 1 223 ? 7.047 20.609 20.188 1 86.94 223 LEU A C 1
ATOM 1733 O O . LEU A 1 223 ? 7.645 20.516 21.266 1 86.94 223 LEU A O 1
ATOM 1737 N N . MET A 1 224 ? 6.258 21.5 19.922 1 88.31 224 MET A N 1
ATOM 1738 C CA . MET A 1 224 ? 5.992 22.547 20.906 1 88.31 224 MET A CA 1
ATOM 1739 C C . MET A 1 224 ? 4.941 22.094 21.922 1 88.31 224 MET A C 1
ATOM 1741 O O . MET A 1 224 ? 3.83 21.703 21.531 1 88.31 224 MET A O 1
ATOM 1745 N N . LEU A 1 225 ? 5.332 22.078 23.109 1 85.56 225 LEU A N 1
ATOM 1746 C CA . LEU A 1 225 ? 4.414 21.781 24.203 1 85.56 225 LEU A CA 1
ATOM 1747 C C . LEU A 1 225 ? 4.266 22.984 25.125 1 85.56 225 LEU A C 1
ATOM 1749 O O . LEU A 1 225 ? 5.223 23.75 25.328 1 85.56 225 LEU A O 1
ATOM 1753 N N . LYS A 1 226 ? 3.062 23.109 25.703 1 88.94 226 LYS A N 1
ATOM 1754 C CA . LYS A 1 226 ? 2.863 24.125 26.734 1 88.94 226 LYS A CA 1
ATOM 1755 C C . LYS A 1 226 ? 3.41 23.641 28.078 1 88.94 226 LYS A C 1
ATOM 1757 O O . LYS A 1 226 ? 3.641 22.438 28.266 1 88.94 226 LYS A O 1
ATOM 1762 N N . SER A 1 227 ? 3.559 24.547 28.875 1 86.38 227 SER A N 1
ATOM 1763 C CA . SER A 1 227 ? 4.09 24.234 30.188 1 86.38 227 SER A CA 1
ATOM 1764 C C . SER A 1 227 ? 3.131 23.328 30.969 1 86.38 227 SER A C 1
ATOM 1766 O O . SER A 1 227 ? 3.547 22.625 31.875 1 86.38 227 SER A O 1
ATOM 1768 N N . ASP A 1 228 ? 1.928 23.297 30.609 1 83.44 228 ASP A N 1
ATOM 1769 C CA . ASP A 1 228 ? 0.957 22.469 31.312 1 83.44 228 ASP A CA 1
ATOM 1770 C C . ASP A 1 228 ? 0.882 21.078 30.703 1 83.44 228 ASP A C 1
ATOM 1772 O O . ASP A 1 228 ? 0.072 20.25 31.125 1 83.44 228 ASP A O 1
ATOM 1776 N N . GLY A 1 229 ? 1.708 20.891 29.688 1 79.38 229 GLY A N 1
ATOM 1777 C CA . GLY A 1 229 ? 1.807 19.562 29.109 1 79.38 229 GLY A CA 1
ATOM 1778 C C . GLY A 1 229 ? 0.95 19.391 27.859 1 79.38 229 GLY A C 1
ATOM 1779 O O . GLY A 1 229 ? 1.087 18.406 27.141 1 79.38 229 GLY A O 1
ATOM 1780 N N . THR A 1 230 ? 0.134 20.344 27.656 1 78.88 230 THR A N 1
ATOM 1781 C CA . THR A 1 230 ? -0.739 20.219 26.5 1 78.88 230 THR A CA 1
ATOM 1782 C C . THR A 1 230 ? -0.023 20.688 25.234 1 78.88 230 THR A C 1
ATOM 1784 O O . THR A 1 230 ? 1.034 21.312 25.312 1 78.88 230 THR A O 1
ATOM 1787 N N . LYS A 1 231 ? -0.657 20.375 24.125 1 81.62 231 LYS A N 1
ATOM 1788 C CA . LYS A 1 231 ? -0.045 20.672 22.844 1 81.62 231 LYS A CA 1
ATOM 1789 C C . LYS A 1 231 ? -0.157 22.156 22.516 1 81.62 231 LYS A C 1
ATOM 1791 O O . LYS A 1 231 ? -1.184 22.781 22.781 1 81.62 231 LYS A O 1
ATOM 1796 N N . PHE A 1 232 ? 0.866 22.688 22 1 84.88 232 PHE A N 1
ATOM 1797 C CA . PHE A 1 232 ? 0.922 24.031 21.469 1 84.88 232 PHE A CA 1
ATOM 1798 C C . PHE A 1 232 ? -0.066 24.219 20.312 1 84.88 232 PHE A C 1
ATOM 1800 O O . PHE A 1 232 ? -0.245 23.297 19.5 1 84.88 232 PHE A O 1
ATOM 1807 N N . GLY A 1 233 ? -0.724 25.297 20.328 1 76.38 233 GLY A N 1
ATOM 1808 C CA . GLY A 1 233 ? -1.569 25.656 19.203 1 76.38 233 GLY A CA 1
ATOM 1809 C C . GLY A 1 233 ? -3.029 25.312 19.406 1 76.38 233 GLY A C 1
ATOM 1810 O O . GLY A 1 233 ? -3.875 25.609 18.562 1 76.38 233 GLY A O 1
ATOM 1811 N N . LYS A 1 234 ? -3.285 24.578 20.469 1 73.69 234 LYS A N 1
ATOM 1812 C CA . LYS A 1 234 ? -4.672 24.25 20.797 1 73.69 234 LYS A CA 1
ATOM 1813 C C . LYS A 1 234 ? -5.195 25.172 21.906 1 73.69 234 LYS A C 1
ATOM 1815 O O . LYS A 1 234 ? -4.473 25.469 22.859 1 73.69 234 LYS A O 1
ATOM 1820 N N . SER A 1 235 ? -6.234 25.797 21.641 1 69.81 235 SER A N 1
ATOM 1821 C CA . SER A 1 235 ? -6.965 26.547 22.656 1 69.81 235 SER A CA 1
ATOM 1822 C C . SER A 1 235 ? -8.188 25.781 23.141 1 69.81 235 SER A C 1
ATOM 1824 O O . SER A 1 235 ? -8.398 24.625 22.75 1 69.81 235 SER A O 1
ATOM 1826 N N . GLU A 1 236 ? -8.828 26.297 24.078 1 62.12 236 GLU A N 1
ATOM 1827 C CA . GLU A 1 236 ? -10.062 25.688 24.562 1 62.12 236 GLU A CA 1
ATOM 1828 C C . GLU A 1 236 ? -11.023 25.422 23.406 1 62.12 236 GLU A C 1
ATOM 1830 O O . GLU A 1 236 ? -11.75 24.422 23.422 1 62.12 236 GLU A O 1
ATOM 1835 N N . GLY A 1 237 ? -10.906 26.219 22.453 1 67.75 237 GLY A N 1
ATOM 1836 C CA . GLY A 1 237 ? -11.836 26.094 21.344 1 67.75 237 GLY A CA 1
ATOM 1837 C C . GLY A 1 237 ? -11.273 25.297 20.188 1 67.75 237 GLY A C 1
ATOM 1838 O O . GLY A 1 237 ? -11.922 25.172 19.141 1 67.75 237 GLY A O 1
ATOM 1839 N N . GLY A 1 238 ? -10.125 24.875 20.359 1 82.56 238 GLY A N 1
ATOM 1840 C CA . GLY A 1 238 ? -9.578 24.109 19.25 1 82.56 238 GLY A CA 1
ATOM 1841 C C . GLY A 1 238 ? -8.32 24.719 18.656 1 82.56 238 GLY A C 1
ATOM 1842 O O . GLY A 1 238 ? -7.559 25.391 19.375 1 82.56 238 GLY A O 1
ATOM 1843 N N . ALA A 1 239 ? -8.125 24.531 17.406 1 89.69 239 ALA A N 1
ATOM 1844 C CA . ALA A 1 239 ? -6.926 25.016 16.719 1 89.69 239 ALA A CA 1
ATOM 1845 C C . ALA A 1 239 ? -7.004 26.531 16.5 1 89.69 239 ALA A C 1
ATOM 1847 O O . ALA A 1 239 ? -8.078 27.062 16.219 1 89.69 239 ALA A O 1
ATOM 1848 N N . VAL A 1 240 ? -5.918 27.266 16.672 1 95.12 240 VAL A N 1
ATOM 1849 C CA . VAL A 1 240 ? -5.809 28.672 16.328 1 95.12 240 VAL A CA 1
ATOM 1850 C C . VAL A 1 240 ? -5.336 28.828 14.883 1 95.12 240 VAL A C 1
ATOM 1852 O O . VAL A 1 240 ? -4.145 28.688 14.594 1 95.12 240 VAL A O 1
ATOM 1855 N N . TRP A 1 241 ? -6.266 29.188 14.039 1 96.44 241 TRP A N 1
ATOM 1856 C CA . TRP A 1 241 ? -6.043 29.188 12.594 1 96.44 241 TRP A CA 1
ATOM 1857 C C . TRP A 1 241 ? -5.414 30.484 12.133 1 96.44 241 TRP A C 1
ATOM 1859 O O . TRP A 1 241 ? -5.527 31.516 12.812 1 96.44 241 TRP A O 1
ATOM 1869 N N . LEU A 1 242 ? -4.77 30.453 11.016 1 97.25 242 LEU A N 1
ATOM 1870 C CA . LEU A 1 242 ? -4.211 31.672 10.414 1 97.25 242 LEU A CA 1
ATOM 1871 C C . LEU A 1 242 ? -5.262 32.406 9.586 1 97.25 242 LEU A C 1
ATOM 1873 O O . LEU A 1 242 ? -5.199 33.625 9.43 1 97.25 242 LEU A O 1
ATOM 1877 N N . ASP A 1 243 ? -6.172 31.672 9.078 1 96.69 243 ASP A N 1
ATOM 1878 C CA . ASP A 1 243 ? -7.27 32.25 8.312 1 96.69 243 ASP A CA 1
ATOM 1879 C C . ASP A 1 243 ? -8.156 33.125 9.195 1 96.69 243 ASP A C 1
ATOM 1881 O O . ASP A 1 243 ? -8.711 32.656 10.188 1 96.69 243 ASP A O 1
ATOM 1885 N N . PRO A 1 244 ? -8.352 34.344 8.867 1 95.12 244 PRO A N 1
ATOM 1886 C CA . PRO A 1 244 ? -9.086 35.281 9.719 1 95.12 244 PRO A CA 1
ATOM 1887 C C . PRO A 1 244 ? -10.562 34.938 9.852 1 95.12 244 PRO A C 1
ATOM 1889 O O . PRO A 1 244 ? -11.234 35.406 10.773 1 95.12 244 PRO A O 1
ATOM 1892 N N . THR A 1 245 ? -11.125 34.156 8.93 1 93.62 245 THR A N 1
ATOM 1893 C CA . THR A 1 245 ? -12.531 33.75 9.008 1 93.62 245 THR A CA 1
ATOM 1894 C C . THR A 1 245 ? -12.711 32.594 9.969 1 93.62 245 THR A C 1
ATOM 1896 O O . THR A 1 245 ? -13.82 32.344 10.445 1 93.62 245 THR A O 1
ATOM 1899 N N . MET A 1 246 ? -11.664 31.875 10.258 1 94.06 246 MET A N 1
ATOM 1900 C CA . MET A 1 246 ? -11.719 30.734 11.164 1 94.06 246 MET A CA 1
ATOM 1901 C C . MET A 1 246 ? -11.258 31.125 12.562 1 94.06 246 MET A C 1
ATOM 1903 O O . MET A 1 246 ? -11.797 30.656 13.555 1 94.06 246 MET A O 1
ATOM 1907 N N . THR A 1 247 ? -10.258 31.938 12.641 1 94.44 247 THR A N 1
ATOM 1908 C CA . THR A 1 247 ? -9.82 32.625 13.844 1 94.44 247 THR A CA 1
ATOM 1909 C C . THR A 1 247 ? -9.633 34.125 13.562 1 94.44 247 THR A C 1
ATOM 1911 O O . THR A 1 247 ? -8.773 34.5 12.781 1 94.44 247 THR A O 1
ATOM 1914 N N . THR A 1 248 ? -10.406 34.906 14.266 1 93.31 248 THR A N 1
ATOM 1915 C CA . THR A 1 248 ? -10.328 36.344 14 1 93.31 248 THR A CA 1
ATOM 1916 C C . THR A 1 248 ? -8.969 36.906 14.406 1 93.31 248 THR A C 1
ATOM 1918 O O . THR A 1 248 ? -8.32 36.375 15.32 1 93.31 248 THR A O 1
ATOM 1921 N N . PRO A 1 249 ? -8.586 37.969 13.742 1 95.88 249 PRO A N 1
ATOM 1922 C CA . PRO A 1 249 ? -7.324 38.594 14.156 1 95.88 249 PRO A CA 1
ATOM 1923 C C . PRO A 1 249 ? -7.297 38.938 15.641 1 95.88 249 PRO A C 1
ATOM 1925 O O . PRO A 1 249 ? -6.254 38.844 16.281 1 95.88 249 PRO A O 1
ATOM 1928 N N . TYR A 1 250 ? -8.43 39.312 16.203 1 93.81 250 TYR A N 1
ATOM 1929 C CA . TYR A 1 250 ? -8.508 39.625 17.625 1 93.81 250 TYR A CA 1
ATOM 1930 C C . TYR A 1 250 ? -8.203 38.406 18.469 1 93.81 250 TYR A C 1
ATOM 1932 O O . TYR A 1 250 ? -7.387 38.469 19.391 1 93.81 250 TYR A O 1
ATOM 1940 N N . ALA A 1 251 ? -8.898 37.344 18.156 1 92.06 251 ALA A N 1
ATOM 1941 C CA . ALA A 1 251 ? -8.68 36.094 18.906 1 92.06 251 ALA A CA 1
ATOM 1942 C C . ALA A 1 251 ? -7.238 35.625 18.766 1 92.06 251 ALA A C 1
ATOM 1944 O O . ALA A 1 251 ? -6.652 35.125 19.719 1 92.06 251 ALA A O 1
ATOM 1945 N N . PHE A 1 252 ? -6.68 35.781 17.578 1 96.25 252 PHE A N 1
ATOM 1946 C CA . PHE A 1 252 ? -5.293 35.406 17.312 1 96.25 252 PHE A CA 1
ATOM 1947 C C . PHE A 1 252 ? -4.344 36.219 18.188 1 96.25 252 PHE A C 1
ATOM 1949 O O . PHE A 1 252 ? -3.457 35.656 18.828 1 96.25 252 PHE A O 1
ATOM 1956 N N . TYR A 1 253 ? -4.527 37.5 18.234 1 96.31 253 TYR A N 1
ATOM 1957 C CA . TYR A 1 253 ? -3.732 38.406 19.062 1 96.31 253 TYR A CA 1
ATOM 1958 C C . TYR A 1 253 ? -3.846 38.031 20.531 1 96.31 253 TYR A C 1
ATOM 1960 O O . TYR A 1 253 ? -2.838 37.938 21.25 1 96.31 253 TYR A O 1
ATOM 1968 N N . GLN A 1 254 ? -5.074 37.781 20.984 1 92.44 254 GLN A N 1
ATOM 1969 C CA . GLN A 1 254 ? -5.32 37.469 22.375 1 92.44 254 GLN A CA 1
ATOM 1970 C C . GLN A 1 254 ? -4.66 36.125 22.766 1 92.44 254 GLN A C 1
ATOM 1972 O O . GLN A 1 254 ? -4.211 35.969 23.891 1 92.44 254 GLN A O 1
ATOM 1977 N N . PHE A 1 255 ? -4.629 35.156 21.812 1 93.62 255 PHE A N 1
ATOM 1978 C CA . PHE A 1 255 ? -3.973 33.906 22.062 1 93.62 255 PHE A CA 1
ATOM 1979 C C . PHE A 1 255 ? -2.533 34.094 22.516 1 93.62 255 PHE A C 1
ATOM 1981 O O . PHE A 1 255 ? -2.09 33.469 23.484 1 93.62 255 PHE A O 1
ATOM 1988 N N . TRP A 1 256 ? -1.827 34.969 21.828 1 96 256 TRP A N 1
ATOM 1989 C CA . TRP A 1 256 ? -0.43 35.219 22.156 1 96 256 TRP A CA 1
ATOM 1990 C C . TRP A 1 256 ? -0.317 36.062 23.422 1 96 256 TRP A C 1
ATOM 1992 O O . TRP A 1 256 ? 0.551 35.812 24.266 1 96 256 TRP A O 1
ATOM 2002 N N . LEU A 1 257 ? -1.2 37.031 23.547 1 94.62 257 LEU A N 1
ATOM 2003 C CA . LEU A 1 257 ? -1.179 37.906 24.703 1 94.62 257 LEU A CA 1
ATOM 2004 C C . LEU A 1 257 ? -1.414 37.125 26 1 94.62 257 LEU A C 1
ATOM 2006 O O . LEU A 1 257 ? -0.876 37.469 27.047 1 94.62 257 LEU A O 1
ATOM 2010 N N . ASN A 1 258 ? -2.174 36.062 25.922 1 91.06 258 ASN A N 1
ATOM 2011 C CA . ASN A 1 258 ? -2.561 35.312 27.094 1 91.06 258 ASN A CA 1
ATOM 2012 C C . ASN A 1 258 ? -1.624 34.125 27.328 1 91.06 258 ASN A C 1
ATOM 2014 O O . ASN A 1 258 ? -1.894 33.25 28.172 1 91.06 258 ASN A O 1
ATOM 2018 N N . THR A 1 259 ? -0.572 34.062 26.578 1 93.88 259 THR A N 1
ATOM 2019 C CA . THR A 1 259 ? 0.418 33 26.766 1 93.88 259 THR A CA 1
ATOM 2020 C C . THR A 1 259 ? 0.999 33.062 28.172 1 93.88 259 THR A C 1
ATOM 2022 O O . THR A 1 259 ? 1.28 34.125 28.703 1 93.88 259 THR A O 1
ATOM 2025 N N . ASP A 1 260 ? 1.201 31.922 28.734 1 92.88 260 ASP A N 1
ATOM 2026 C CA . ASP A 1 260 ? 1.764 31.797 30.062 1 92.88 260 ASP A CA 1
ATOM 2027 C C . ASP A 1 260 ? 3.189 32.344 30.109 1 92.88 260 ASP A C 1
ATOM 2029 O O . ASP A 1 260 ? 3.967 32.156 29.188 1 92.88 260 ASP A O 1
ATOM 2033 N N . ASP A 1 261 ? 3.59 32.938 31.266 1 92.38 261 ASP A N 1
ATOM 2034 C CA . ASP A 1 261 ? 4.934 33.469 31.438 1 92.38 261 ASP A CA 1
ATOM 2035 C C . ASP A 1 261 ? 5.988 32.375 31.297 1 92.38 261 ASP A C 1
ATOM 2037 O O . ASP A 1 261 ? 7.145 32.656 30.969 1 92.38 261 ASP A O 1
ATOM 2041 N N . ARG A 1 262 ? 5.66 31.234 31.766 1 93.06 262 ARG A N 1
ATOM 2042 C CA . ARG A 1 262 ? 6.594 30.109 31.75 1 93.06 262 ARG A CA 1
ATOM 2043 C C . ARG A 1 262 ? 6.906 29.688 30.312 1 93.06 262 ARG A C 1
ATOM 2045 O O . ARG A 1 262 ? 7.914 29.016 30.078 1 93.06 262 ARG A O 1
ATOM 2052 N N . ASP A 1 263 ? 6.07 30.125 29.234 1 95.12 263 ASP A N 1
ATOM 2053 C CA . ASP A 1 263 ? 6.203 29.625 27.875 1 95.12 263 ASP A CA 1
ATOM 2054 C C . ASP A 1 263 ? 6.703 30.719 26.938 1 95.12 263 ASP A C 1
ATOM 2056 O O . ASP A 1 263 ? 7.277 30.438 25.891 1 95.12 263 ASP A O 1
ATOM 2060 N N . ILE A 1 264 ? 6.531 31.891 27.266 1 95.88 264 ILE A N 1
ATOM 2061 C CA . ILE A 1 264 ? 6.609 33 26.328 1 95.88 264 ILE A CA 1
ATOM 2062 C C . ILE A 1 264 ? 8.047 33.156 25.844 1 95.88 264 ILE A C 1
ATOM 2064 O O . ILE A 1 264 ? 8.281 33.531 24.688 1 95.88 264 ILE A O 1
ATOM 2068 N N . SER A 1 265 ? 8.992 33 26.688 1 94.94 265 SER A N 1
ATOM 2069 C CA . SER A 1 265 ? 10.391 33.156 26.266 1 94.94 265 SER A CA 1
ATOM 2070 C C . SER A 1 265 ? 10.75 32.156 25.172 1 94.94 265 SER A C 1
ATOM 2072 O O . SER A 1 265 ? 11.406 32.5 24.188 1 94.94 265 SER A O 1
ATOM 2074 N N . THR A 1 266 ? 10.328 30.953 25.375 1 95.25 266 THR A N 1
ATOM 2075 C CA . THR A 1 266 ? 10.562 29.922 24.375 1 95.25 266 THR A CA 1
ATOM 2076 C C . THR A 1 266 ? 9.867 30.266 23.062 1 95.25 266 THR A C 1
ATOM 2078 O O . THR A 1 266 ? 10.453 30.141 21.984 1 95.25 266 THR A O 1
ATOM 2081 N N . TYR A 1 267 ? 8.641 30.719 23.172 1 96.69 267 TYR A N 1
ATOM 2082 C CA . TYR A 1 267 ? 7.895 31.094 21.969 1 96.69 267 TYR A CA 1
ATOM 2083 C C . TYR A 1 267 ? 8.586 32.219 21.219 1 96.69 267 TYR A C 1
ATOM 2085 O O . TYR A 1 267 ? 8.664 32.219 20 1 96.69 267 TYR A O 1
ATOM 2093 N N . MET A 1 268 ? 9.07 33.156 21.984 1 97.12 268 MET A N 1
ATOM 2094 C CA . MET A 1 268 ? 9.758 34.281 21.375 1 97.12 268 MET A CA 1
ATOM 2095 C C . MET A 1 268 ? 10.984 33.812 20.594 1 97.12 268 MET A C 1
ATOM 2097 O O . MET A 1 268 ? 11.211 34.25 19.469 1 97.12 268 MET A O 1
ATOM 2101 N N . ARG A 1 269 ? 11.703 32.969 21.156 1 96.75 269 ARG A N 1
ATOM 2102 C CA . ARG A 1 269 ? 12.914 32.469 20.5 1 96.75 269 ARG A CA 1
ATOM 2103 C C . ARG A 1 269 ? 12.57 31.734 19.203 1 96.75 269 ARG A C 1
ATOM 2105 O O . ARG A 1 269 ? 13.242 31.906 18.188 1 96.75 269 ARG A O 1
ATOM 2112 N N . ILE A 1 270 ? 11.562 31.016 19.25 1 97 270 ILE A N 1
ATOM 2113 C CA . ILE A 1 270 ? 11.203 30.109 18.156 1 97 270 ILE A CA 1
ATOM 2114 C C . ILE A 1 270 ? 10.516 30.906 17.047 1 97 270 ILE A C 1
ATOM 2116 O O . ILE A 1 270 ? 10.789 30.703 15.859 1 97 270 ILE A O 1
ATOM 2120 N N . LEU A 1 271 ? 9.672 31.875 17.422 1 97.62 271 LEU A N 1
ATOM 2121 C CA . LEU A 1 271 ? 8.742 32.438 16.453 1 97.62 271 LEU A CA 1
ATOM 2122 C C . LEU A 1 271 ? 9.133 33.844 16.047 1 97.62 271 LEU A C 1
ATOM 2124 O O . LEU A 1 271 ? 8.727 34.344 14.992 1 97.62 271 LEU A O 1
ATOM 2128 N N . SER A 1 272 ? 9.867 34.562 16.875 1 98.19 272 SER A N 1
ATOM 2129 C CA . SER A 1 272 ? 10.211 35.938 16.594 1 98.19 272 SER A CA 1
ATOM 2130 C C . SER A 1 272 ? 11.469 36.031 15.742 1 98.19 272 SER A C 1
ATOM 2132 O O . SER A 1 272 ? 12.352 35.188 15.828 1 98.19 272 SER A O 1
ATOM 2134 N N . PHE A 1 273 ? 11.602 37.031 14.953 1 97.25 273 PHE A N 1
ATOM 2135 C CA . PHE A 1 273 ? 12.789 37.281 14.141 1 97.25 273 PHE A CA 1
ATOM 2136 C C . PHE A 1 273 ? 13.672 38.344 14.758 1 97.25 273 PHE A C 1
ATOM 2138 O O . PHE A 1 273 ? 14.648 38.781 14.156 1 97.25 273 PHE A O 1
ATOM 2145 N N . LYS A 1 274 ? 13.273 38.781 15.953 1 97.56 274 LYS A N 1
ATOM 2146 C CA . LYS A 1 274 ? 14.125 39.688 16.688 1 97.56 274 LYS A CA 1
ATOM 2147 C C . LYS A 1 274 ? 15.5 39.094 16.953 1 97.56 274 LYS A C 1
ATOM 2149 O O . LYS A 1 274 ? 15.641 37.875 17 1 97.56 274 LYS A O 1
ATOM 2154 N N . SER A 1 275 ? 16.469 39.969 17.125 1 96.44 275 SER A N 1
ATOM 2155 C CA . SER A 1 275 ? 17.844 39.531 17.375 1 96.44 275 SER A CA 1
ATOM 2156 C C . SER A 1 275 ? 17.969 38.906 18.781 1 96.44 275 SER A C 1
ATOM 2158 O O . SER A 1 275 ? 17.094 39.125 19.625 1 96.44 275 SER A O 1
ATOM 2160 N N . ARG A 1 276 ? 19.016 38.188 18.906 1 95.81 276 ARG A N 1
ATOM 2161 C CA . ARG A 1 276 ? 19.312 37.594 20.219 1 95.81 276 ARG A CA 1
ATOM 2162 C C . ARG A 1 276 ? 19.375 38.656 21.297 1 95.81 276 ARG A C 1
ATOM 2164 O O . ARG A 1 276 ? 18.812 38.469 22.391 1 95.81 276 ARG A O 1
ATOM 2171 N N . GLU A 1 277 ? 20 39.75 21 1 96.5 277 GLU A N 1
ATOM 2172 C CA . GLU A 1 277 ? 20.109 40.844 21.969 1 96.5 277 GLU A CA 1
ATOM 2173 C C . GLU A 1 277 ? 18.75 41.406 22.328 1 96.5 277 GLU A C 1
ATOM 2175 O O . GLU A 1 277 ? 18.453 41.625 23.5 1 96.5 277 GLU A O 1
ATOM 2180 N N . GLU A 1 278 ? 17.969 41.625 21.359 1 97.5 278 GLU A N 1
ATOM 2181 C CA . GLU A 1 278 ? 16.625 42.125 21.578 1 97.5 278 GLU A CA 1
ATOM 2182 C C . GLU A 1 278 ? 15.805 41.156 22.422 1 97.5 278 GLU A C 1
ATOM 2184 O O . GLU A 1 278 ? 15.078 41.562 23.328 1 97.5 278 GLU A O 1
ATOM 2189 N N . LEU A 1 279 ? 15.898 39.906 22.109 1 97.62 279 LEU A N 1
ATOM 2190 C CA . LEU A 1 279 ? 15.133 38.875 22.812 1 97.62 279 LEU A CA 1
ATOM 2191 C C . LEU A 1 279 ? 15.586 38.781 24.266 1 97.62 279 LEU A C 1
ATOM 2193 O O . LEU A 1 279 ? 14.758 38.625 25.172 1 97.62 279 LEU A O 1
ATOM 2197 N N . GLU A 1 280 ? 16.859 38.812 24.5 1 96.25 280 GLU A N 1
ATOM 2198 C CA . GLU A 1 280 ? 17.391 38.75 25.844 1 96.25 280 GLU A CA 1
ATOM 2199 C C . GLU A 1 280 ? 16.938 39.938 26.672 1 96.25 280 GLU A C 1
ATOM 2201 O O . GLU A 1 280 ? 16.656 39.812 27.859 1 96.25 280 GLU A O 1
ATOM 2206 N N . GLU A 1 281 ? 16.891 41.031 26.062 1 97.12 281 GLU A N 1
ATOM 2207 C CA . GLU A 1 281 ? 16.406 42.25 26.734 1 97.12 281 GLU A CA 1
ATOM 2208 C C . GLU A 1 281 ? 14.93 42.094 27.125 1 97.12 281 GLU A C 1
ATOM 2210 O O . GLU A 1 281 ? 14.531 42.469 28.234 1 97.12 281 GLU A O 1
ATOM 2215 N N . ILE A 1 282 ? 14.148 41.656 26.203 1 96.94 282 ILE A N 1
ATOM 2216 C CA . ILE A 1 282 ? 12.719 41.5 26.453 1 96.94 282 ILE A CA 1
ATOM 2217 C C . ILE A 1 282 ? 12.508 40.438 27.562 1 96.94 282 ILE A C 1
ATOM 2219 O O . ILE A 1 282 ? 11.609 40.594 28.391 1 96.94 282 ILE A O 1
ATOM 2223 N N . GLU A 1 283 ? 13.289 39.406 27.453 1 94.44 283 GLU A N 1
ATOM 2224 C CA . GLU A 1 283 ? 13.203 38.375 28.484 1 94.44 283 GLU A CA 1
ATOM 2225 C C . GLU A 1 283 ? 13.5 38.969 29.859 1 94.44 283 GLU A C 1
ATOM 2227 O O . GLU A 1 283 ? 12.82 38.625 30.844 1 94.44 283 GLU A O 1
ATOM 2232 N N . LYS A 1 284 ? 14.492 39.781 29.938 1 95.12 284 LYS A N 1
ATOM 2233 C CA . LYS A 1 284 ? 14.844 40.438 31.188 1 95.12 284 LYS A CA 1
ATOM 2234 C C . LYS A 1 284 ? 13.703 41.344 31.688 1 95.12 284 LYS A C 1
ATOM 2236 O O . LYS A 1 284 ? 13.352 41.312 32.875 1 95.12 284 LYS A O 1
ATOM 2241 N N . GLN A 1 285 ? 13.164 42.062 30.828 1 94.81 285 GLN A N 1
ATOM 2242 C CA . GLN A 1 285 ? 12.039 42.938 31.156 1 94.81 285 GLN A CA 1
ATOM 2243 C C . GLN A 1 285 ? 10.852 42.125 31.688 1 94.81 285 GLN A C 1
ATOM 2245 O O . GLN A 1 285 ? 10.203 42.531 32.656 1 94.81 285 GLN A O 1
ATOM 2250 N N . THR A 1 286 ? 10.609 41.094 31.078 1 93.75 286 THR A N 1
ATOM 2251 C CA . THR A 1 286 ? 9.461 40.25 31.422 1 93.75 286 THR A CA 1
ATOM 2252 C C . THR A 1 286 ? 9.672 39.594 32.781 1 93.75 286 THR A C 1
ATOM 2254 O O . THR A 1 286 ? 8.719 39.438 33.562 1 93.75 286 THR A O 1
ATOM 2257 N N . GLU A 1 287 ? 10.875 39.219 33.062 1 93.19 287 GLU A N 1
ATOM 2258 C CA . GLU A 1 287 ? 11.203 38.656 34.375 1 93.19 287 GLU A CA 1
ATOM 2259 C C . GLU A 1 287 ? 11.07 39.719 35.5 1 93.19 287 GLU A C 1
ATOM 2261 O O . GLU A 1 287 ? 10.586 39.406 36.594 1 93.19 287 GLU A O 1
ATOM 2266 N N . GLU A 1 288 ? 11.461 40.875 35.219 1 94.94 288 GLU A N 1
ATOM 2267 C CA . GLU A 1 288 ? 11.477 41.938 36.188 1 94.94 288 GLU A CA 1
ATOM 2268 C C . GLU A 1 288 ? 10.07 42.5 36.438 1 94.94 288 GLU A C 1
ATOM 2270 O O . GLU A 1 288 ? 9.742 42.906 37.562 1 94.94 288 GLU A O 1
ATOM 2275 N N . ARG A 1 289 ? 9.352 42.531 35.406 1 95.44 289 ARG A N 1
ATOM 2276 C CA . ARG A 1 289 ? 8 43.094 35.5 1 95.44 289 ARG A CA 1
ATOM 2277 C C . ARG A 1 289 ? 7.004 42.219 34.75 1 95.44 289 ARG A C 1
ATOM 2279 O O . ARG A 1 289 ? 6.422 42.656 33.75 1 95.44 289 ARG A O 1
ATOM 2286 N N . PRO A 1 290 ? 6.691 41.094 35.281 1 92.69 290 PRO A N 1
ATOM 2287 C CA . PRO A 1 290 ? 5.809 40.156 34.594 1 92.69 290 PRO A CA 1
ATOM 2288 C C . PRO A 1 290 ? 4.434 40.75 34.281 1 92.69 290 PRO A C 1
ATOM 2290 O O . PRO A 1 290 ? 3.816 40.406 33.281 1 92.69 290 PRO A O 1
ATOM 2293 N N . GLN A 1 291 ? 3.926 41.656 35.094 1 91.75 291 GLN A N 1
ATOM 2294 C CA . GLN A 1 291 ? 2.588 42.219 34.938 1 91.75 291 GLN A CA 1
ATOM 2295 C C . GLN A 1 291 ? 2.494 43.062 33.688 1 91.75 291 GLN A C 1
ATOM 2297 O O . GLN A 1 291 ? 1.4 43.312 33.188 1 91.75 291 GLN A O 1
ATOM 2302 N N . ALA A 1 292 ? 3.625 43.5 33.188 1 92.62 292 ALA A N 1
ATOM 2303 C CA . ALA A 1 292 ? 3.654 44.312 32 1 92.62 292 ALA A CA 1
ATOM 2304 C C . ALA A 1 292 ? 3.443 43.5 30.734 1 92.62 292 ALA A C 1
ATOM 2306 O O . ALA A 1 292 ? 3.143 44.031 29.672 1 92.62 292 ALA A O 1
ATOM 2307 N N . ARG A 1 293 ? 3.668 42.219 30.766 1 94.94 293 ARG A N 1
ATOM 2308 C CA . ARG A 1 293 ? 3.486 41.281 29.672 1 94.94 293 ARG A CA 1
ATOM 2309 C C . ARG A 1 293 ? 4.207 41.75 28.422 1 94.94 293 ARG A C 1
ATOM 2311 O O . ARG A 1 293 ? 3.633 41.75 27.328 1 94.94 293 ARG A O 1
ATOM 2318 N N . ALA A 1 294 ? 5.41 42.188 28.594 1 96 294 ALA A N 1
ATOM 2319 C CA . ALA A 1 294 ? 6.18 42.812 27.516 1 96 294 ALA A CA 1
ATOM 2320 C C . ALA A 1 294 ? 6.441 41.781 26.391 1 96 294 ALA A C 1
ATOM 2322 O O . ALA A 1 294 ? 6.262 42.094 25.219 1 96 294 ALA A O 1
ATOM 2323 N N . ALA A 1 295 ? 6.859 40.594 26.812 1 97.56 295 ALA A N 1
ATOM 2324 C CA . ALA A 1 295 ? 7.16 39.562 25.812 1 97.56 295 ALA A CA 1
ATOM 2325 C C . ALA A 1 295 ? 5.898 39.125 25.078 1 97.56 295 ALA A C 1
ATOM 2327 O O . ALA A 1 295 ? 5.91 38.969 23.844 1 97.56 295 ALA A O 1
ATOM 2328 N N . GLN A 1 296 ? 4.828 38.938 25.859 1 97.56 296 GLN A N 1
ATOM 2329 C CA . GLN A 1 296 ? 3.561 38.531 25.266 1 97.56 296 GLN A CA 1
ATOM 2330 C C . GLN A 1 296 ? 3.064 39.594 24.266 1 97.56 296 GLN A C 1
ATOM 2332 O O . GLN A 1 296 ? 2.668 39.25 23.156 1 97.56 296 GLN A O 1
ATOM 2337 N N . ARG A 1 297 ? 3.15 40.812 24.625 1 96.75 297 ARG A N 1
ATOM 2338 C CA . ARG A 1 297 ? 2.705 41.906 23.75 1 96.75 297 ARG A CA 1
ATOM 2339 C C . ARG A 1 297 ? 3.57 41.969 22.5 1 96.75 297 ARG A C 1
ATOM 2341 O O . ARG A 1 297 ? 3.055 42.125 21.391 1 96.75 297 ARG A O 1
ATOM 2348 N N . ALA A 1 298 ? 4.844 41.875 22.672 1 97.81 298 ALA A N 1
ATOM 2349 C CA . ALA A 1 298 ? 5.766 41.938 21.547 1 97.81 298 ALA A CA 1
ATOM 2350 C C . ALA A 1 298 ? 5.488 40.844 20.547 1 97.81 298 ALA A C 1
ATOM 2352 O O . ALA A 1 298 ? 5.457 41.062 19.328 1 97.81 298 ALA A O 1
ATOM 2353 N N . LEU A 1 299 ? 5.316 39.625 21.047 1 98.25 299 LEU A N 1
ATOM 2354 C CA . LEU A 1 299 ? 5.074 38.5 20.172 1 98.25 299 LEU A CA 1
ATOM 2355 C C . LEU A 1 299 ? 3.713 38.594 19.5 1 98.25 299 LEU A C 1
ATOM 2357 O O . LEU A 1 299 ? 3.582 38.312 18.297 1 98.25 299 LEU A O 1
ATOM 2361 N N . ALA A 1 300 ? 2.684 38.969 20.266 1 98.06 300 ALA A N 1
ATOM 2362 C CA . ALA A 1 300 ? 1.342 39.156 19.719 1 98.06 300 ALA A CA 1
ATOM 2363 C C . ALA A 1 300 ? 1.35 40.156 18.562 1 98.06 300 ALA A C 1
ATOM 2365 O O . ALA A 1 300 ? 0.764 39.906 17.516 1 98.06 300 ALA A O 1
ATOM 2366 N N . GLU A 1 301 ? 2.012 41.25 18.781 1 97.94 301 GLU A N 1
ATOM 2367 C CA . GLU A 1 301 ? 2.08 42.281 17.766 1 97.94 301 GLU A CA 1
ATOM 2368 C C . GLU A 1 301 ? 2.855 41.812 16.531 1 97.94 301 GLU A C 1
ATOM 2370 O O . GLU A 1 301 ? 2.416 42.031 15.406 1 97.94 301 GLU A O 1
ATOM 2375 N N . GLU A 1 302 ? 3.963 41.219 16.75 1 98 302 GLU A N 1
ATOM 2376 C CA . GLU A 1 302 ? 4.805 40.75 15.656 1 98 302 GLU A CA 1
ATOM 2377 C C . GLU A 1 302 ? 4.07 39.719 14.797 1 98 302 GLU A C 1
ATOM 2379 O O . GLU A 1 302 ? 4.02 39.844 13.57 1 98 302 GLU A O 1
ATOM 2384 N N . LEU A 1 303 ? 3.477 38.719 15.398 1 98 303 LEU A N 1
ATOM 2385 C CA . LEU A 1 303 ? 2.871 37.625 14.656 1 98 303 LEU A CA 1
ATOM 2386 C C . LEU A 1 303 ? 1.545 38.062 14.031 1 98 303 LEU A C 1
ATOM 2388 O O . LEU A 1 303 ? 1.189 37.594 12.945 1 98 303 LEU A O 1
ATOM 2392 N N . THR A 1 304 ? 0.767 38.875 14.727 1 98.06 304 THR A N 1
ATOM 2393 C CA . THR A 1 304 ? -0.469 39.375 14.133 1 98.06 304 THR A CA 1
ATOM 2394 C C . THR A 1 304 ? -0.172 40.219 12.898 1 98.06 304 THR A C 1
ATOM 2396 O O . THR A 1 304 ? -0.889 40.156 11.898 1 98.06 304 THR A O 1
ATOM 2399 N N . THR A 1 305 ? 0.858 41.031 13 1 97.94 305 THR A N 1
ATOM 2400 C CA . THR A 1 305 ? 1.272 41.844 11.852 1 97.94 305 THR A CA 1
ATOM 2401 C C . THR A 1 305 ? 1.693 40.938 10.695 1 97.94 305 THR A C 1
ATOM 2403 O O . THR A 1 305 ? 1.306 41.156 9.547 1 97.94 305 THR A O 1
ATOM 2406 N N . LEU A 1 306 ? 2.445 39.938 11.039 1 96.75 306 LEU A N 1
ATOM 2407 C CA . LEU A 1 306 ? 2.975 39.031 10.031 1 96.75 306 LEU A CA 1
ATOM 2408 C C . LEU A 1 306 ? 1.849 38.25 9.359 1 96.75 306 LEU A C 1
ATOM 2410 O O . LEU A 1 306 ? 1.862 38.062 8.141 1 96.75 306 LEU A O 1
ATOM 2414 N N . VAL A 1 307 ? 0.883 37.781 10.086 1 97.44 307 VAL A N 1
ATOM 2415 C CA . VAL A 1 307 ? -0.136 36.875 9.602 1 97.44 307 VAL A CA 1
ATOM 2416 C C . VAL A 1 307 ? -1.31 37.656 9.016 1 97.44 307 VAL A C 1
ATOM 2418 O O . VAL A 1 307 ? -1.854 37.281 7.977 1 97.44 307 VAL A O 1
ATOM 2421 N N . HIS A 1 308 ? -1.681 38.75 9.68 1 96.69 308 HIS A N 1
ATOM 2422 C CA . HIS A 1 308 ? -2.922 39.438 9.312 1 96.69 308 HIS A CA 1
ATOM 2423 C C . HIS A 1 308 ? -2.652 40.844 8.766 1 96.69 308 HIS A C 1
ATOM 2425 O O . HIS A 1 308 ? -3.559 41.469 8.242 1 96.69 308 HIS A O 1
ATOM 2431 N N . GLY A 1 309 ? -1.414 41.312 8.875 1 96.06 309 GLY A N 1
ATOM 2432 C CA . GLY A 1 309 ? -1.066 42.625 8.359 1 96.06 309 GLY A CA 1
ATOM 2433 C C . GLY A 1 309 ? -1.043 43.688 9.438 1 96.06 309 GLY A C 1
ATOM 2434 O O . GLY A 1 309 ? -1.686 43.562 10.484 1 96.06 309 GLY A O 1
ATOM 2435 N N . ALA A 1 310 ? -0.357 44.75 9.219 1 96.88 310 ALA A N 1
ATOM 2436 C CA . ALA A 1 310 ? -0.127 45.844 10.172 1 96.88 310 ALA A CA 1
ATOM 2437 C C . ALA A 1 310 ? -1.431 46.562 10.508 1 96.88 310 ALA A C 1
ATOM 2439 O O . ALA A 1 310 ? -1.651 46.938 11.656 1 96.88 310 ALA A O 1
ATOM 2440 N N . ASP A 1 311 ? -2.262 46.75 9.539 1 95.69 311 ASP A N 1
ATOM 2441 C CA . ASP A 1 311 ? -3.518 47.438 9.766 1 95.69 311 ASP A CA 1
ATOM 2442 C C . ASP A 1 311 ? -4.422 46.656 10.719 1 95.69 311 ASP A C 1
ATOM 2444 O O . ASP A 1 311 ? -4.988 47.25 11.656 1 95.69 311 ASP A O 1
ATOM 2448 N N . GLN A 1 312 ? -4.531 45.406 10.477 1 94.69 312 GLN A N 1
ATOM 2449 C CA . GLN A 1 312 ? -5.348 44.562 11.352 1 94.69 312 GLN A CA 1
ATOM 2450 C C . GLN A 1 312 ? -4.77 44.531 12.758 1 94.69 312 GLN A C 1
ATOM 2452 O O . GLN A 1 312 ? -5.516 44.531 13.742 1 94.69 312 GLN A O 1
ATOM 2457 N N . CYS A 1 313 ? -3.477 44.438 12.875 1 96.75 313 CYS A N 1
ATOM 2458 C CA . CYS A 1 313 ? -2.828 44.438 14.18 1 96.75 313 CYS A CA 1
ATOM 2459 C C . CYS A 1 313 ? -3.139 45.688 14.953 1 96.75 313 CYS A C 1
ATOM 2461 O O . CYS A 1 313 ? -3.498 45.656 16.125 1 96.75 313 CYS A O 1
ATOM 2463 N N . ALA A 1 314 ? -3.055 46.781 14.273 1 95.5 314 ALA A N 1
ATOM 2464 C CA . ALA A 1 314 ? -3.357 48.062 14.898 1 95.5 314 ALA A CA 1
ATOM 2465 C C . ALA A 1 314 ? -4.812 48.125 15.359 1 95.5 314 ALA A C 1
ATOM 2467 O O . ALA A 1 314 ? -5.105 48.625 16.453 1 95.5 314 ALA A O 1
ATOM 2468 N N . ALA A 1 315 ? -5.637 47.656 14.516 1 93.19 315 ALA A N 1
ATOM 2469 C CA . ALA A 1 315 ? -7.059 47.656 14.844 1 93.19 315 ALA A CA 1
ATOM 2470 C C . ALA A 1 315 ? -7.328 46.781 16.078 1 93.19 315 ALA A C 1
ATOM 2472 O O . ALA A 1 315 ? -8.133 47.156 16.938 1 93.19 315 ALA A O 1
ATOM 2473 N N . VAL A 1 316 ? -6.699 45.688 16.172 1 95.19 316 VAL A N 1
ATOM 2474 C CA . VAL A 1 316 ? -6.898 44.75 17.281 1 95.19 316 VAL A CA 1
ATOM 2475 C C . VAL A 1 316 ? -6.355 45.375 18.578 1 95.19 316 VAL A C 1
ATOM 2477 O O . VAL A 1 316 ? -6.965 45.25 19.641 1 95.19 316 VAL A O 1
ATOM 2480 N N . ILE A 1 317 ? -5.238 45.969 18.5 1 94.69 317 ILE A N 1
ATOM 2481 C CA . ILE A 1 317 ? -4.648 46.625 19.656 1 94.69 317 ILE A CA 1
ATOM 2482 C C . ILE A 1 317 ? -5.57 47.75 20.141 1 94.69 317 ILE A C 1
ATOM 2484 O O . ILE A 1 317 ? -5.84 47.875 21.328 1 94.69 317 ILE A O 1
ATOM 2488 N N . ALA A 1 318 ? -6.059 48.531 19.234 1 92.69 318 ALA A N 1
ATOM 2489 C CA . ALA A 1 318 ? -6.996 49.594 19.562 1 92.69 318 ALA A CA 1
ATOM 2490 C C . ALA A 1 318 ? -8.258 49.031 20.219 1 92.69 318 ALA A C 1
ATOM 2492 O O . ALA A 1 318 ? -8.766 49.594 21.188 1 92.69 318 ALA A O 1
ATOM 2493 N N . ALA A 1 319 ? -8.711 48 19.672 1 92.12 319 ALA A N 1
ATOM 2494 C CA . ALA A 1 319 ? -9.906 47.375 20.219 1 92.12 319 ALA A CA 1
ATOM 2495 C C . ALA A 1 319 ? -9.648 46.875 21.625 1 92.12 319 ALA A C 1
ATOM 2497 O O . ALA A 1 319 ? -10.5 47 22.516 1 92.12 319 ALA A O 1
ATOM 2498 N N . SER A 1 320 ? -8.555 46.25 21.812 1 90.19 320 SER A N 1
ATOM 2499 C CA . SER A 1 320 ? -8.188 45.719 23.125 1 90.19 320 SER A CA 1
ATOM 2500 C C . SER A 1 320 ? -8.133 46.812 24.172 1 90.19 320 SER A C 1
ATOM 2502 O O . SER A 1 320 ? -8.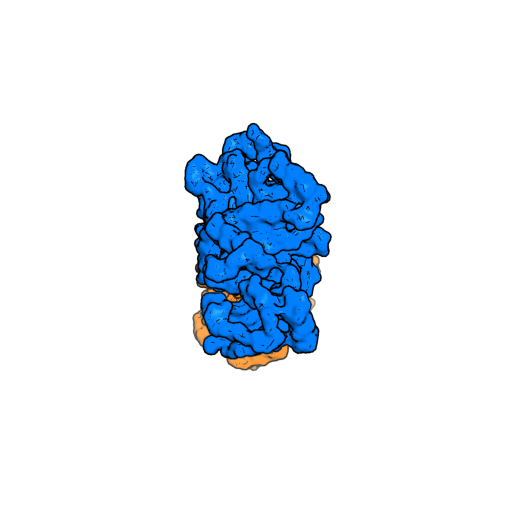602 46.625 25.297 1 90.19 320 SER A O 1
ATOM 2504 N N . LYS A 1 321 ? -7.629 47.938 23.781 1 88.69 321 LYS A N 1
ATOM 2505 C CA . LYS A 1 321 ? -7.555 49.094 24.672 1 88.69 321 LYS A CA 1
ATOM 2506 C C . LYS A 1 321 ? -8.938 49.688 24.906 1 88.69 321 LYS A C 1
ATOM 2508 O O . LYS A 1 321 ? -9.289 50.031 26.047 1 88.69 321 LYS A O 1
ATOM 2513 N N . ALA A 1 322 ? -9.648 49.781 23.906 1 88.75 322 ALA A N 1
ATOM 2514 C CA . ALA A 1 322 ? -10.969 50.406 23.969 1 88.75 322 ALA A CA 1
ATOM 2515 C C . ALA A 1 322 ? -11.914 49.594 24.859 1 88.75 322 ALA A C 1
ATOM 2517 O O . ALA A 1 322 ? -12.727 50.188 25.594 1 88.75 322 ALA A O 1
ATOM 2518 N N . LEU A 1 323 ? -11.805 48.344 24.781 1 88.44 323 LEU A N 1
ATOM 2519 C CA . LEU A 1 323 ? -12.68 47.5 25.594 1 88.44 323 LEU A CA 1
ATOM 2520 C C . LEU A 1 323 ? -12.477 47.781 27.078 1 88.44 323 LEU A C 1
ATOM 2522 O O . LEU A 1 323 ? -13.422 47.688 27.859 1 88.44 323 LEU A O 1
ATOM 2526 N N . PHE A 1 324 ? -11.297 48.156 27.406 1 82.88 324 PHE A N 1
ATOM 2527 C CA . PHE A 1 324 ? -11.023 48.375 28.828 1 82.88 324 PHE A CA 1
ATOM 2528 C C . PHE A 1 324 ? -10.992 49.844 29.156 1 82.88 324 PHE A C 1
ATOM 2530 O O . PHE A 1 324 ? -10.391 50.25 30.156 1 82.88 324 PHE A O 1
ATOM 2537 N N . GLY A 1 325 ? -11.523 50.594 28.312 1 82.06 325 GLY A N 1
ATOM 2538 C CA . GLY A 1 325 ? -11.789 52 28.625 1 82.06 325 GLY A CA 1
ATOM 2539 C C . GLY A 1 325 ? -10.672 52.938 28.203 1 82.06 325 GLY A C 1
ATOM 2540 O O . GLY A 1 325 ? -10.727 54.125 28.469 1 82.06 325 GLY A O 1
ATOM 2541 N N . GLN A 1 326 ? -9.656 52.375 27.609 1 82.25 326 GLN A N 1
ATOM 2542 C CA . GLN A 1 326 ? -8.531 53.188 27.219 1 82.25 326 GLN A CA 1
ATOM 2543 C C . GLN A 1 326 ? -8.625 53.594 25.75 1 82.25 326 GLN A C 1
ATOM 2545 O O . GLN A 1 326 ? -7.609 53.812 25.094 1 82.25 326 GLN A O 1
ATOM 2550 N N . GLY A 1 327 ? -9.727 53.812 25.25 1 84.25 327 GLY A N 1
ATOM 2551 C CA . GLY A 1 327 ? -9.953 54.188 23.875 1 84.25 327 GLY A CA 1
ATOM 2552 C C . GLY A 1 327 ? -11.422 54.312 23.516 1 84.25 327 GLY A C 1
ATOM 2553 O O . GLY A 1 327 ? -12.289 54.156 24.375 1 84.25 327 GLY A O 1
ATOM 2554 N N . GLU A 1 328 ? -11.609 54.656 22.234 1 88.12 328 GLU A N 1
ATOM 2555 C CA . GLU A 1 328 ? -12.977 54.875 21.766 1 88.12 328 GLU A CA 1
ATOM 2556 C C . GLU A 1 328 ? -13.531 53.625 21.078 1 88.12 328 GLU A C 1
ATOM 2558 O O . GLU A 1 328 ? -12.93 53.094 20.141 1 88.12 328 GLU A O 1
ATOM 2563 N N . LEU A 1 329 ? -14.625 53.188 21.516 1 91.88 329 LEU A N 1
ATOM 2564 C CA . LEU A 1 329 ? -15.281 52 20.953 1 91.88 329 LEU A CA 1
ATOM 2565 C C . LEU A 1 329 ? -15.906 52.344 19.609 1 91.88 329 LEU A C 1
ATOM 2567 O O . LEU A 1 329 ? -15.883 51.531 18.688 1 91.88 329 LEU A O 1
ATOM 2571 N N . ALA A 1 330 ? -16.391 53.5 19.516 1 86.81 330 ALA A N 1
ATOM 2572 C CA . ALA A 1 330 ? -17.141 53.938 18.328 1 86.81 330 ALA A CA 1
ATOM 2573 C C . ALA A 1 330 ? -16.234 54 17.109 1 86.81 330 ALA A C 1
ATOM 2575 O O . ALA A 1 330 ? -16.688 53.906 15.969 1 86.81 330 ALA A O 1
ATOM 2576 N N . GLY A 1 331 ? -14.992 54.156 17.312 1 86.69 331 GLY A N 1
ATOM 2577 C CA . GLY A 1 331 ? -14.031 54.281 16.219 1 86.69 331 GLY A CA 1
ATOM 2578 C C . GLY A 1 331 ? -13.586 52.938 15.672 1 86.69 331 GLY A C 1
ATOM 2579 O O . GLY A 1 331 ? -12.961 52.875 14.609 1 86.69 331 GLY A O 1
ATOM 2580 N N . LEU A 1 332 ? -13.961 51.906 16.328 1 91.31 332 LEU A N 1
ATOM 2581 C CA . LEU A 1 332 ? -13.562 50.562 15.891 1 91.31 332 LEU A CA 1
ATOM 2582 C C . LEU A 1 332 ? -14.445 50.062 14.742 1 91.31 332 LEU A C 1
ATOM 2584 O O . LEU A 1 332 ? -15.656 50.312 14.742 1 91.31 332 LEU A O 1
ATOM 2588 N N . ASP A 1 333 ? -13.766 49.5 13.734 1 91.75 333 ASP A N 1
ATOM 2589 C CA . ASP A 1 333 ? -14.586 48.938 12.68 1 91.75 333 ASP A CA 1
ATOM 2590 C C . ASP A 1 333 ? -15.453 47.781 13.211 1 91.75 333 ASP A C 1
ATOM 2592 O O . ASP A 1 333 ? -15.086 47.125 14.188 1 91.75 333 ASP A O 1
ATOM 2596 N N . GLU A 1 334 ? -16.516 47.531 12.555 1 91.62 334 GLU A N 1
ATOM 2597 C CA . GLU A 1 334 ? -17.547 46.625 13.031 1 91.62 334 GLU A CA 1
ATOM 2598 C C . GLU A 1 334 ? -17 45.219 13.195 1 91.62 334 GLU A C 1
ATOM 2600 O O . GLU A 1 334 ? -17.281 44.531 14.18 1 91.62 334 GLU A O 1
ATOM 2605 N N . ALA A 1 335 ? -16.234 44.75 12.227 1 91.31 335 ALA A N 1
ATOM 2606 C CA . ALA A 1 335 ? -15.719 43.406 12.258 1 91.31 335 ALA A CA 1
ATOM 2607 C C . ALA A 1 335 ? -14.789 43.188 13.445 1 91.31 335 ALA A C 1
ATOM 2609 O O . ALA A 1 335 ? -14.867 42.156 14.133 1 91.31 335 ALA A O 1
ATOM 2610 N N . THR A 1 336 ? -13.969 44.062 13.672 1 92.5 336 THR A N 1
ATOM 2611 C CA . THR A 1 336 ? -13.016 44 14.781 1 92.5 336 THR A CA 1
ATOM 2612 C C . THR A 1 336 ? -13.75 44.062 16.125 1 92.5 336 THR A C 1
ATOM 2614 O O . THR A 1 336 ? -13.438 43.281 17.031 1 92.5 336 THR A O 1
ATOM 2617 N N . LEU A 1 337 ? -14.672 44.969 16.219 1 92.94 337 LEU A N 1
ATOM 2618 C CA . LEU A 1 337 ? -15.453 45.062 17.453 1 92.94 337 LEU A CA 1
ATOM 2619 C C . LEU A 1 337 ? -16.234 43.781 17.719 1 92.94 337 LEU A C 1
ATOM 2621 O O . LEU A 1 337 ? -16.219 43.25 18.828 1 92.94 337 LEU A O 1
ATOM 2625 N N . ALA A 1 338 ? -16.844 43.344 16.672 1 92 338 ALA A N 1
ATOM 2626 C CA . ALA A 1 338 ? -17.625 42.125 16.797 1 92 338 ALA A CA 1
ATOM 2627 C C . ALA A 1 338 ? -16.734 40.938 17.25 1 92 338 ALA A C 1
ATOM 2629 O O . ALA A 1 338 ? -17.141 40.125 18.078 1 92 338 ALA A O 1
ATOM 2630 N N . ALA A 1 339 ? -15.609 40.844 16.672 1 91.06 339 ALA A N 1
ATOM 2631 C CA . ALA A 1 339 ? -14.672 39.812 17.031 1 91.06 339 ALA A CA 1
ATOM 2632 C C . ALA A 1 339 ? -14.242 39.906 18.484 1 91.06 339 ALA A C 1
ATOM 2634 O O . ALA A 1 339 ? -14.172 38.906 19.203 1 91.06 339 ALA A O 1
ATOM 2635 N N . ALA A 1 340 ? -13.953 41.094 18.906 1 90.81 340 ALA A N 1
ATOM 2636 C CA . ALA A 1 340 ? -13.539 41.344 20.297 1 90.81 340 ALA A CA 1
ATOM 2637 C C . ALA A 1 340 ? -14.656 41 21.266 1 90.81 340 ALA A C 1
ATOM 2639 O O . ALA A 1 340 ? -14.414 40.344 22.297 1 90.81 340 ALA A O 1
ATOM 2640 N N . LEU A 1 341 ? -15.828 41.375 20.891 1 91.5 341 LEU A N 1
ATOM 2641 C CA . LEU A 1 341 ? -16.969 41.156 21.766 1 91.5 341 LEU A CA 1
ATOM 2642 C C . LEU A 1 341 ? -17.375 39.688 21.812 1 91.5 341 LEU A C 1
ATOM 2644 O O . LEU A 1 341 ? -17.984 39.25 22.781 1 91.5 341 LEU A O 1
ATOM 2648 N N . SER A 1 342 ? -17.094 38.969 20.781 1 88.12 342 SER A N 1
ATOM 2649 C CA . SER A 1 342 ? -17.422 37.562 20.734 1 88.12 342 SER A CA 1
ATOM 2650 C C . SER A 1 342 ? -16.609 36.75 21.734 1 88.12 342 SER A C 1
ATOM 2652 O O . SER A 1 342 ? -16.984 35.625 22.094 1 88.12 342 SER A O 1
ATOM 2654 N N . GLU A 1 343 ? -15.531 37.312 22.156 1 84.62 343 GLU A N 1
ATOM 2655 C CA . GLU A 1 343 ? -14.68 36.625 23.125 1 84.62 343 GLU A CA 1
ATOM 2656 C C . GLU A 1 343 ? -15.156 36.906 24.547 1 84.62 343 GLU A C 1
ATOM 2658 O O . GLU A 1 343 ? -14.617 36.344 25.516 1 84.62 343 GLU A O 1
ATOM 2663 N N . LEU A 1 344 ? -16.266 37.688 24.719 1 88.56 344 LEU A N 1
ATOM 2664 C CA . LEU A 1 344 ? -16.797 38.062 26.016 1 88.56 344 LEU A CA 1
ATOM 2665 C C . LEU A 1 344 ? -18.125 37.375 26.297 1 88.56 344 LEU A C 1
ATOM 2667 O O . LEU A 1 344 ? -18.781 36.875 25.375 1 88.56 344 LEU A O 1
ATOM 2671 N N . PRO A 1 345 ? -18.328 37.219 27.609 1 90.94 345 PRO A N 1
ATOM 2672 C CA . PRO A 1 345 ? -19.719 36.844 27.875 1 90.94 345 PRO A CA 1
ATOM 2673 C C . PRO A 1 345 ? -20.719 37.75 27.156 1 90.94 345 PRO A C 1
ATOM 2675 O O . PRO A 1 345 ? -20.516 38.969 27.062 1 90.94 345 PRO A O 1
ATOM 2678 N N . ARG A 1 346 ? -21.688 37.062 26.562 1 93.75 346 ARG A N 1
ATOM 2679 C CA . ARG A 1 346 ? -22.578 37.844 25.734 1 93.75 346 ARG A CA 1
ATOM 2680 C C . ARG A 1 346 ? -24.016 37.344 25.859 1 93.75 346 ARG A C 1
ATOM 2682 O O . ARG A 1 346 ? -24.25 36.188 26.172 1 93.75 346 ARG A O 1
ATOM 2689 N N . VAL A 1 347 ? -25 38.281 25.688 1 93.75 347 VAL A N 1
ATOM 2690 C CA . VAL A 1 347 ? -26.422 37.938 25.625 1 93.75 347 VAL A CA 1
ATOM 2691 C C . VAL A 1 347 ? -27.062 38.625 24.422 1 93.75 347 VAL A C 1
ATOM 2693 O O . VAL A 1 347 ? -26.594 39.688 23.984 1 93.75 347 VAL A O 1
ATOM 2696 N N . GLU A 1 348 ? -28.016 37.969 23.906 1 94.94 348 GLU A N 1
ATOM 2697 C CA . GLU A 1 348 ? -28.828 38.531 22.828 1 94.94 348 GLU A CA 1
ATOM 2698 C C . GLU A 1 348 ? -30.172 39.031 23.359 1 94.94 348 GLU A C 1
ATOM 2700 O O . GLU A 1 348 ? -30.844 38.312 24.109 1 94.94 348 GLU A O 1
ATOM 2705 N N . VAL A 1 349 ? -30.469 40.281 23.016 1 93.31 349 VAL A N 1
ATOM 2706 C CA . VAL A 1 349 ? -31.75 40.812 23.469 1 93.31 349 VAL A CA 1
ATOM 2707 C C . VAL A 1 349 ? -32.5 41.406 22.297 1 93.31 349 VAL A C 1
ATOM 2709 O O . VAL A 1 349 ? -31.891 41.906 21.344 1 93.31 349 VAL A O 1
ATOM 2712 N N . ALA A 1 350 ? -33.812 41.312 22.344 1 91.19 350 ALA A N 1
ATOM 2713 C CA . ALA A 1 350 ? -34.656 41.875 21.297 1 91.19 350 ALA A CA 1
ATOM 2714 C C . ALA A 1 350 ? -34.781 43.406 21.453 1 91.19 350 ALA A C 1
ATOM 2716 O O . ALA A 1 350 ? -34.844 44.125 20.469 1 91.19 350 ALA A O 1
ATOM 2717 N N . GLU A 1 351 ? -34.875 43.844 22.719 1 89.44 351 GLU A N 1
ATOM 2718 C CA . GLU A 1 351 ? -35 45.25 23.031 1 89.44 351 GLU A CA 1
ATOM 2719 C C . GLU A 1 351 ? -34.125 45.656 24.219 1 89.44 351 GLU A C 1
ATOM 2721 O O . GLU A 1 351 ? -33.812 44.812 25.062 1 89.44 351 GLU A O 1
ATOM 2726 N N . LEU A 1 352 ? -33.75 46.875 24.141 1 91.88 352 LEU A N 1
ATOM 2727 C CA . LEU A 1 352 ? -32.938 47.406 25.219 1 91.88 352 LEU A CA 1
ATOM 2728 C C . LEU A 1 352 ? -33.75 47.656 26.484 1 91.88 352 LEU A C 1
ATOM 2730 O O . LEU A 1 352 ? -34.906 48.094 26.391 1 91.88 352 LEU A O 1
ATOM 2734 N N . GLY A 1 353 ? -33.281 47.156 27.594 1 92.19 353 GLY A N 1
ATOM 2735 C CA . GLY A 1 353 ? -33.844 47.406 28.891 1 92.19 353 GLY A CA 1
ATOM 2736 C C . GLY A 1 353 ? -32.938 48.156 29.844 1 92.19 353 GLY A C 1
ATOM 2737 O O . GLY A 1 353 ? -31.906 48.688 29.422 1 92.19 353 GLY A O 1
ATOM 2738 N N . PRO A 1 354 ? -33.406 48.25 31.078 1 95.5 354 PRO A N 1
ATOM 2739 C CA . PRO A 1 354 ? -32.562 48.906 32.062 1 95.5 354 PRO A CA 1
ATOM 2740 C C . PRO A 1 354 ? -31.172 48.281 32.156 1 95.5 354 PRO A C 1
ATOM 2742 O O . PRO A 1 354 ? -31.047 47.062 32.125 1 95.5 354 PRO A O 1
ATOM 2745 N N . VAL A 1 355 ? -30.188 49.125 32.281 1 96.56 355 VAL A N 1
ATOM 2746 C CA . VAL A 1 355 ? -28.812 48.656 32.375 1 96.56 355 VAL A CA 1
ATOM 2747 C C . VAL A 1 355 ? -28.672 47.656 33.5 1 96.56 355 VAL A C 1
ATOM 2749 O O . VAL A 1 355 ? -27.953 46.656 33.375 1 96.56 355 VAL A O 1
ATOM 2752 N N . VAL A 1 356 ? -29.406 47.844 34.562 1 96.12 356 VAL A N 1
ATOM 2753 C CA . VAL A 1 356 ? -29.375 46.969 35.719 1 96.12 356 VAL A CA 1
ATOM 2754 C C . VAL A 1 356 ? -29.797 45.562 35.312 1 96.12 356 VAL A C 1
ATOM 2756 O O . VAL A 1 356 ? -29.203 44.562 35.75 1 96.12 356 VAL A O 1
ATOM 2759 N N . ASP A 1 357 ? -30.75 45.531 34.469 1 96 357 ASP A N 1
ATOM 2760 C CA . ASP A 1 357 ? -31.234 44.219 33.969 1 96 357 ASP A CA 1
ATOM 2761 C C . ASP A 1 357 ? -30.203 43.562 33.062 1 96 357 ASP A C 1
ATOM 2763 O O . ASP A 1 357 ? -29.984 42.344 33.125 1 96 357 ASP A O 1
ATOM 2767 N N . LEU A 1 358 ? -29.672 44.344 32.25 1 95.81 358 LEU A N 1
ATOM 2768 C CA . LEU A 1 358 ? -28.703 43.844 31.281 1 95.81 358 LEU A CA 1
ATOM 2769 C C . LEU A 1 358 ? -27.469 43.312 31.984 1 95.81 358 LEU A C 1
ATOM 2771 O O . LEU A 1 358 ? -26.922 42.25 31.609 1 95.81 358 LEU A O 1
ATOM 2775 N N . LEU A 1 359 ? -26.984 43.969 33 1 96.19 359 LEU A N 1
ATOM 2776 C CA . LEU A 1 359 ? -25.828 43.562 33.781 1 96.19 359 LEU A CA 1
ATOM 2777 C C . LEU A 1 359 ? -26.078 42.188 34.406 1 96.19 359 LEU A C 1
ATOM 2779 O O . LEU A 1 359 ? -25.188 41.344 34.438 1 96.19 359 LEU A O 1
ATOM 2783 N N . ALA A 1 360 ? -27.25 42 34.906 1 94.62 360 ALA A N 1
ATOM 2784 C CA . ALA A 1 360 ? -27.609 40.719 35.531 1 94.62 360 ALA A CA 1
ATOM 2785 C C . ALA A 1 360 ? -27.797 39.625 34.5 1 94.62 360 ALA A C 1
ATOM 2787 O O . ALA A 1 360 ? -27.375 38.5 34.719 1 94.62 360 ALA A O 1
ATOM 2788 N N . GLU A 1 361 ? -28.344 40 33.438 1 93.88 361 GLU A N 1
ATOM 2789 C CA . GLU A 1 361 ? -28.656 39.031 32.375 1 93.88 361 GLU A CA 1
ATOM 2790 C C . GLU A 1 361 ? -27.375 38.469 31.766 1 93.88 361 GLU A C 1
ATOM 2792 O O . GLU A 1 361 ? -27.312 37.281 31.453 1 93.88 361 GLU A O 1
ATOM 2797 N N . VAL A 1 362 ? -26.453 39.312 31.547 1 94 362 VAL A N 1
ATOM 2798 C CA . VAL A 1 362 ? -25.219 38.875 30.891 1 94 362 VAL A CA 1
ATOM 2799 C C . VAL A 1 362 ? -24.312 38.188 31.906 1 94 362 VAL A C 1
ATOM 2801 O O . VAL A 1 362 ? -23.359 37.5 31.531 1 94 362 VAL A O 1
ATOM 2804 N N . GLY A 1 363 ? -24.656 38.406 33.281 1 92.06 363 GLY A N 1
ATOM 2805 C CA . GLY A 1 363 ? -23.938 37.688 34.312 1 92.06 363 GLY A CA 1
ATOM 2806 C C . GLY A 1 363 ? -22.797 38.469 34.906 1 92.06 363 GLY A C 1
ATOM 2807 O O . GLY A 1 363 ? -21.906 37.906 35.531 1 92.06 363 GLY A O 1
ATOM 2808 N N . LEU A 1 364 ? -22.688 39.75 34.688 1 93.75 364 LEU A N 1
ATOM 2809 C CA . LEU A 1 364 ? -21.641 40.562 35.281 1 93.75 364 LEU A CA 1
ATOM 2810 C C . LEU A 1 364 ? -21.875 40.75 36.781 1 93.75 364 LEU A C 1
ATOM 2812 O O . LEU A 1 364 ? -20.938 41.062 37.531 1 93.75 364 LEU A O 1
ATOM 2816 N N . VAL A 1 365 ? -23.156 40.531 37.156 1 93.44 365 VAL A N 1
ATOM 2817 C CA . VAL A 1 365 ? -23.531 40.594 38.562 1 93.44 365 VAL A CA 1
ATOM 2818 C C . VAL A 1 365 ? -24.484 39.438 38.906 1 93.44 365 VAL A C 1
ATOM 2820 O O . VAL A 1 365 ? -25.109 38.875 38 1 93.44 365 VAL A O 1
ATOM 2823 N N . ALA A 1 366 ? -24.562 39.156 40.156 1 92.88 366 ALA A N 1
ATOM 2824 C CA . ALA A 1 366 ? -25.312 37.969 40.594 1 92.88 366 ALA A CA 1
ATOM 2825 C C . ALA A 1 366 ? -26.812 38.25 40.594 1 92.88 366 ALA A C 1
ATOM 2827 O O . ALA A 1 366 ? -27.609 37.312 40.469 1 92.88 366 ALA A O 1
ATOM 2828 N N . SER A 1 367 ? -27.141 39.562 40.844 1 93.94 367 SER A N 1
ATOM 2829 C CA . SER A 1 367 ? -28.562 39.875 40.938 1 93.94 367 SER A CA 1
ATOM 2830 C C . SER A 1 367 ? -28.812 41.344 40.531 1 93.94 367 SER A C 1
ATOM 2832 O O . SER A 1 367 ? -27.875 42.125 40.406 1 93.94 367 SER A O 1
ATOM 2834 N N . LYS A 1 368 ? -30.094 41.656 40.312 1 93.69 368 LYS A N 1
ATOM 2835 C CA . LYS A 1 368 ? -30.484 43.031 40 1 93.69 368 LYS A CA 1
ATOM 2836 C C . LYS A 1 368 ? -30.141 43.969 41.156 1 93.69 368 LYS A C 1
ATOM 2838 O O . LYS A 1 368 ? -29.766 45.125 40.906 1 93.69 368 LYS A O 1
ATOM 2843 N N . SER A 1 369 ? -30.281 43.469 42.375 1 95.31 369 SER A N 1
ATOM 2844 C CA . SER A 1 369 ? -29.906 44.281 43.531 1 95.31 369 SER A CA 1
ATOM 2845 C C . SER A 1 369 ? -28.422 44.594 43.531 1 95.31 369 SER A C 1
ATOM 2847 O O . SER A 1 369 ? -28.031 45.719 43.844 1 95.31 369 SER A O 1
ATOM 2849 N N . ALA A 1 370 ? -27.719 43.656 43.188 1 95.44 370 ALA A N 1
ATOM 2850 C CA . ALA A 1 370 ? -26.281 43.875 43.094 1 95.44 370 ALA A CA 1
ATOM 2851 C C . ALA A 1 370 ? -25.953 44.844 41.969 1 95.44 370 ALA A C 1
ATOM 2853 O O . ALA A 1 370 ? -25.016 45.656 42.094 1 95.44 370 ALA A O 1
ATOM 2854 N N . ALA A 1 371 ? -26.672 44.75 40.906 1 96.19 371 ALA A N 1
ATOM 2855 C CA . ALA A 1 371 ? -26.5 45.688 39.812 1 96.19 371 ALA A CA 1
ATOM 2856 C C . ALA A 1 371 ? -26.766 47.125 40.25 1 96.19 371 ALA A C 1
ATOM 2858 O O . ALA A 1 371 ? -26.016 48.062 39.906 1 96.19 371 ALA A O 1
ATOM 2859 N N . ARG A 1 372 ? -27.828 47.312 40.969 1 95.88 372 ARG A N 1
ATOM 2860 C CA . ARG A 1 372 ? -28.188 48.625 41.469 1 95.88 372 ARG A CA 1
ATOM 2861 C C . ARG A 1 372 ? -27.094 49.188 42.375 1 95.88 372 ARG A C 1
ATOM 2863 O O . ARG A 1 372 ? -26.766 50.375 42.312 1 95.88 372 ARG A O 1
ATOM 2870 N N . ARG A 1 373 ? -26.625 48.344 43.156 1 95.38 373 ARG A N 1
ATOM 2871 C CA . ARG A 1 373 ? -25.531 48.75 44.031 1 95.38 373 ARG A CA 1
ATOM 2872 C C . ARG A 1 373 ? -24.312 49.188 43.219 1 95.38 373 ARG A C 1
ATOM 2874 O O . ARG A 1 373 ? -23.656 50.156 43.531 1 95.38 373 ARG A O 1
ATOM 2881 N N . THR A 1 374 ? -24.031 48.375 42.219 1 95.38 374 THR A N 1
ATOM 2882 C CA . THR A 1 374 ? -22.891 48.656 41.344 1 95.38 374 THR A CA 1
ATOM 2883 C C . THR A 1 374 ? -23.047 50.031 40.688 1 95.38 374 THR A C 1
ATOM 2885 O O . THR A 1 374 ? -22.094 50.812 40.594 1 95.38 374 THR A O 1
ATOM 2888 N N . VAL A 1 375 ? -24.219 50.344 40.219 1 95.5 375 VAL A N 1
ATOM 2889 C CA . VAL A 1 375 ? -24.5 51.625 39.625 1 95.5 375 VAL A CA 1
ATOM 2890 C C . VAL A 1 375 ? -24.359 52.75 40.625 1 95.5 375 VAL A C 1
ATOM 2892 O O . VAL A 1 375 ? -23.734 53.781 40.375 1 95.5 375 VAL A O 1
ATOM 2895 N N . LYS A 1 376 ? -24.828 52.5 41.812 1 94.19 376 LYS A N 1
ATOM 2896 C CA . LYS A 1 376 ? -24.781 53.5 42.875 1 94.19 376 LYS A CA 1
ATOM 2897 C C . LYS A 1 376 ? -23.344 53.812 43.281 1 94.19 376 LYS A C 1
ATOM 2899 O O . LYS A 1 376 ? -23.016 54.969 43.594 1 94.19 376 LYS A O 1
ATOM 2904 N N . GLU A 1 377 ? -22.609 52.844 43.312 1 94.38 377 GLU A N 1
ATOM 2905 C CA . GLU A 1 377 ? -21.219 53 43.688 1 94.38 377 GLU A CA 1
ATOM 2906 C C . GLU A 1 377 ? -20.391 53.562 42.531 1 94.38 377 GLU A C 1
ATOM 2908 O O . GLU A 1 377 ? -19.203 53.844 42.688 1 94.38 377 GLU A O 1
ATOM 2913 N N . GLY A 1 378 ? -20.984 53.656 41.406 1 93.12 378 GLY A N 1
ATOM 2914 C CA . GLY A 1 378 ? -20.328 54.25 40.25 1 93.12 378 GLY A CA 1
ATOM 2915 C C . GLY A 1 378 ? -19.469 53.25 39.5 1 93.12 378 GLY A C 1
ATOM 2916 O O . GLY A 1 378 ? -18.562 53.656 38.75 1 93.12 378 GLY A O 1
ATOM 2917 N N . GLY A 1 379 ? -19.766 52.031 39.594 1 94.25 379 GLY A N 1
ATOM 2918 C CA . GLY A 1 379 ? -18.906 51 39 1 94.25 379 GLY A CA 1
ATOM 2919 C C . GLY A 1 379 ? -19.453 50.406 37.719 1 94.25 379 GLY A C 1
ATOM 2920 O O . GLY A 1 379 ? -18.891 49.469 37.188 1 94.25 379 GLY A O 1
ATOM 2921 N N . ALA A 1 380 ? -20.609 50.938 37.219 1 96 380 ALA A N 1
ATOM 2922 C CA . ALA A 1 380 ? -21.234 50.375 36 1 96 380 ALA A CA 1
ATOM 2923 C C . ALA A 1 380 ? -21.047 51.312 34.812 1 96 380 ALA A C 1
ATOM 2925 O O . ALA A 1 380 ? -21.219 52.531 34.938 1 96 380 ALA A O 1
ATOM 2926 N N . TYR A 1 381 ? -20.719 50.688 33.75 1 95.25 381 TYR A N 1
ATOM 2927 C CA . TYR A 1 381 ? -20.484 51.469 32.531 1 95.25 381 TYR A CA 1
ATOM 2928 C C . TYR A 1 381 ? -21.188 50.844 31.344 1 95.25 381 TYR A C 1
ATOM 2930 O O . TYR A 1 381 ? -21.281 49.625 31.234 1 95.25 381 TYR A O 1
ATOM 2938 N N . VAL A 1 382 ? -21.672 51.688 30.438 1 95.19 382 VAL A N 1
ATOM 2939 C CA . VAL A 1 382 ? -22.172 51.312 29.109 1 95.19 382 VAL A CA 1
ATOM 2940 C C . VAL A 1 382 ? -21.375 52.031 28.031 1 95.19 382 VAL A C 1
ATOM 2942 O O . VAL A 1 382 ? -21.375 53.281 27.984 1 95.19 382 VAL A O 1
ATOM 2945 N N . ASN A 1 383 ? -20.734 51.219 27.25 1 94.88 383 ASN A N 1
ATOM 2946 C CA . ASN A 1 383 ? -19.875 51.812 26.234 1 94.88 383 ASN A CA 1
ATOM 2947 C C . ASN A 1 383 ? -18.859 52.781 26.828 1 94.88 383 ASN A C 1
ATOM 2949 O O . ASN A 1 383 ? -18.703 53.906 26.344 1 94.88 383 ASN A O 1
ATOM 2953 N N . ASN A 1 384 ? -18.375 52.406 27.953 1 92.81 384 ASN A N 1
ATOM 2954 C CA . ASN A 1 384 ? -17.328 53.094 28.703 1 92.81 384 ASN A CA 1
ATOM 2955 C C . ASN A 1 384 ? -17.828 54.406 29.297 1 92.81 384 ASN A C 1
ATOM 2957 O O . ASN A 1 384 ? -17.016 55.219 29.75 1 92.81 384 ASN A O 1
ATOM 2961 N N . VAL A 1 385 ? -19.094 54.625 29.312 1 92.69 385 VAL A N 1
ATOM 2962 C CA . VAL A 1 385 ? -19.703 55.781 29.969 1 92.69 385 VAL A CA 1
ATOM 2963 C C . VAL A 1 385 ? -20.375 55.344 31.266 1 92.69 385 VAL A C 1
ATOM 2965 O O . VAL A 1 385 ? -21.172 54.375 31.266 1 92.69 385 VAL A O 1
ATOM 2968 N N . LYS A 1 386 ? -20.062 56 32.281 1 94.38 386 LYS A N 1
ATOM 2969 C CA . LYS A 1 386 ? -20.625 55.688 33.562 1 94.38 386 LYS A CA 1
ATOM 2970 C C . LYS A 1 386 ? -22.141 55.781 33.562 1 94.38 386 LYS A C 1
ATOM 2972 O O . LYS A 1 386 ? -22.703 56.719 33.031 1 94.38 386 LYS A O 1
ATOM 2977 N N . VAL A 1 387 ? -22.703 54.75 34.188 1 94.62 387 VAL A N 1
ATOM 2978 C CA . VAL A 1 387 ? -24.156 54.75 34.281 1 94.62 387 VAL A CA 1
ATOM 2979 C C . VAL A 1 387 ? -24.594 55.656 35.438 1 94.62 387 VAL A C 1
ATOM 2981 O O . VAL A 1 387 ? -24.172 55.469 36.594 1 94.62 387 VAL A O 1
ATOM 2984 N N . ALA A 1 388 ? -25.422 56.594 35.094 1 89.5 388 ALA A N 1
ATOM 2985 C CA . ALA A 1 388 ? -25.703 57.688 36.062 1 89.5 388 ALA A CA 1
ATOM 2986 C C . ALA A 1 388 ? -26.828 57.281 37 1 89.5 388 ALA A C 1
ATOM 2988 O O . ALA A 1 388 ? -26.906 57.812 38.125 1 89.5 388 ALA A O 1
ATOM 2989 N N . ALA A 1 389 ? -27.781 56.5 36.531 1 92.81 389 ALA A N 1
ATOM 2990 C CA . ALA A 1 389 ? -28.953 56.219 37.344 1 92.81 389 ALA A CA 1
ATOM 2991 C C . ALA A 1 389 ? -29.359 54.75 37.281 1 92.81 389 ALA A C 1
ATOM 2993 O O . ALA A 1 389 ? -29.125 54.094 36.25 1 92.81 389 ALA A O 1
ATOM 2994 N N . GLU A 1 390 ? -29.953 54.281 38.312 1 92.44 390 GLU A N 1
ATOM 2995 C CA . GLU A 1 390 ? -30.359 52.906 38.438 1 92.44 390 GLU A CA 1
ATOM 2996 C C . GLU A 1 390 ? -31.422 52.531 37.406 1 92.44 390 GLU A C 1
ATOM 2998 O O . GLU A 1 390 ? -31.547 51.375 37 1 92.44 390 GLU A O 1
ATOM 3003 N N . ASP A 1 391 ? -32.156 53.5 36.969 1 92.81 391 ASP A N 1
ATOM 3004 C CA . ASP A 1 391 ? -33.219 53.219 36.031 1 92.81 391 ASP A CA 1
ATOM 3005 C C . ASP A 1 391 ? -32.812 53.594 34.594 1 92.81 391 ASP A C 1
ATOM 3007 O O . ASP A 1 391 ? -33.656 53.688 33.719 1 92.81 391 ASP A O 1
ATOM 3011 N N . ALA A 1 392 ? -31.531 53.812 34.406 1 94.88 392 ALA A N 1
ATOM 3012 C CA . ALA A 1 392 ? -31.031 54.219 33.094 1 94.88 392 ALA A CA 1
ATOM 3013 C C . ALA A 1 392 ? -31.297 53.125 32.062 1 94.88 392 ALA A C 1
ATOM 3015 O O . ALA A 1 392 ? -31.062 51.938 32.312 1 94.88 392 ALA A O 1
ATOM 3016 N N . VAL A 1 393 ? -31.828 53.5 30.875 1 94.94 393 VAL A N 1
ATOM 3017 C CA . VAL A 1 393 ? -32.062 52.625 29.734 1 94.94 393 VAL A CA 1
ATOM 3018 C C . VAL A 1 393 ? -31.266 53.156 28.531 1 94.94 393 VAL A C 1
ATOM 3020 O O . VAL A 1 393 ? -31.453 54.312 28.109 1 94.94 393 VAL A O 1
ATOM 3023 N N . PRO A 1 394 ? -30.359 52.312 28.062 1 94.81 394 PRO A N 1
ATOM 3024 C CA . PRO A 1 394 ? -29.641 52.781 26.891 1 94.81 394 PRO A CA 1
ATOM 3025 C C . PRO A 1 394 ? -30.562 53.062 25.703 1 94.81 394 PRO A C 1
ATOM 3027 O O . PRO A 1 394 ? -31.547 52.344 25.5 1 94.81 394 PRO A O 1
ATOM 3030 N N . ALA A 1 395 ? -30.203 54.094 24.922 1 92.31 395 ALA A N 1
ATOM 3031 C CA . ALA A 1 395 ? -30.953 54.406 23.703 1 92.31 395 ALA A CA 1
ATOM 3032 C C . ALA A 1 395 ? -30.406 53.625 22.5 1 92.31 395 ALA A C 1
ATOM 3034 O O . ALA A 1 395 ? -29.312 53.094 22.562 1 92.31 395 ALA A O 1
ATOM 3035 N N . ARG A 1 396 ? -31.188 53.562 21.484 1 92.06 396 ARG A N 1
ATOM 3036 C CA . ARG A 1 396 ? -30.766 52.906 20.25 1 92.06 396 ARG A CA 1
ATOM 3037 C C . ARG A 1 396 ? -29.5 53.562 19.688 1 92.06 396 ARG A C 1
ATOM 3039 O O . ARG A 1 396 ? -28.672 52.906 19.078 1 92.06 396 ARG A O 1
ATOM 3046 N N . GLU A 1 397 ? -29.375 54.844 19.984 1 92 397 GLU A N 1
ATOM 3047 C CA . GLU A 1 397 ? -28.219 55.594 19.516 1 92 397 GLU A CA 1
ATOM 3048 C C . GLU A 1 397 ? -26.938 55.188 20.25 1 92 397 GLU A C 1
ATOM 3050 O O . GLU A 1 397 ? -25.828 55.438 19.766 1 92 397 GLU A O 1
ATOM 3055 N N . ASP A 1 398 ? -27.125 54.5 21.359 1 93.25 398 ASP A N 1
ATOM 3056 C CA . ASP A 1 398 ? -25.969 54.062 22.141 1 93.25 398 ASP A CA 1
ATOM 3057 C C . ASP A 1 398 ? -25.391 52.781 21.562 1 93.25 398 ASP A C 1
ATOM 3059 O O . ASP A 1 398 ? -24.266 52.375 21.922 1 93.25 398 ASP A O 1
ATOM 3063 N N . LEU A 1 399 ? -26.172 52.188 20.688 1 94.94 399 LEU A N 1
ATOM 3064 C CA . LEU A 1 399 ? -25.703 50.938 20.109 1 94.94 399 LEU A CA 1
ATOM 3065 C C . LEU A 1 399 ? -24.516 51.188 19.203 1 94.94 399 LEU A C 1
ATOM 3067 O O . LEU A 1 399 ? -24.562 52.031 18.312 1 94.94 399 LEU A O 1
ATOM 3071 N N . LEU A 1 400 ? -23.484 50.469 19.453 1 94.94 400 LEU A N 1
ATOM 3072 C CA . LEU A 1 400 ? -22.328 50.469 18.547 1 94.94 400 LEU A CA 1
ATOM 3073 C C . LEU A 1 400 ? -22.656 49.719 17.266 1 94.94 400 LEU A C 1
ATOM 3075 O O . LEU A 1 400 ? -22.953 48.531 17.297 1 94.94 400 LEU A O 1
ATOM 3079 N N . HIS A 1 401 ? -22.562 50.469 16.125 1 94.5 401 HIS A N 1
ATOM 3080 C CA . HIS A 1 401 ? -22.891 49.938 14.805 1 94.5 401 HIS A CA 1
ATOM 3081 C C . HIS A 1 401 ? -24.312 49.406 14.758 1 94.5 401 HIS A C 1
ATOM 3083 O O . HIS A 1 401 ? -24.594 48.406 14.109 1 94.5 401 HIS A O 1
ATOM 3089 N N . GLY A 1 402 ? -25.094 50 15.617 1 92.25 402 GLY A N 1
ATOM 3090 C CA . GLY A 1 402 ? -26.516 49.656 15.633 1 92.25 402 GLY A CA 1
ATOM 3091 C C . GLY A 1 402 ? -26.812 48.281 16.203 1 92.25 402 GLY A C 1
ATOM 3092 O O . GLY A 1 402 ? -27.938 47.812 16.094 1 92.25 402 GLY A O 1
ATOM 3093 N N . ARG A 1 403 ? -25.859 47.656 16.891 1 94.25 403 ARG A N 1
ATOM 3094 C CA . ARG A 1 403 ? -26.047 46.25 17.203 1 94.25 403 ARG A CA 1
ATOM 3095 C C . ARG A 1 403 ? -25.531 45.906 18.594 1 94.25 403 ARG A C 1
ATOM 3097 O O . ARG A 1 403 ? -26.125 45.094 19.297 1 94.25 403 ARG A O 1
ATOM 3104 N N . TRP A 1 404 ? -24.516 46.688 19.062 1 95.12 404 TRP A N 1
ATOM 3105 C CA . TRP A 1 404 ? -23.797 46.156 20.234 1 95.12 404 TRP A CA 1
ATOM 3106 C C . TRP A 1 404 ? -23.812 47.188 21.359 1 95.12 404 TRP A C 1
ATOM 3108 O O . TRP A 1 404 ? -23.844 48.375 21.125 1 95.12 404 TRP A O 1
ATOM 3118 N N . LEU A 1 405 ? -23.828 46.688 22.594 1 95.38 405 LEU A N 1
ATOM 3119 C CA . LEU A 1 405 ? -23.453 47.438 23.797 1 95.38 405 LEU A CA 1
ATOM 3120 C C . LEU A 1 405 ? -22.328 46.75 24.547 1 95.38 405 LEU A C 1
ATOM 3122 O O . LEU A 1 405 ? -22.312 45.5 24.641 1 95.38 405 LEU A O 1
ATOM 3126 N N . VAL A 1 406 ? -21.453 47.5 25 1 95.69 406 VAL A N 1
ATOM 3127 C CA . VAL A 1 406 ? -20.406 46.969 25.875 1 95.69 406 VAL A CA 1
ATOM 3128 C C . VAL A 1 406 ? -20.719 47.344 27.328 1 95.69 406 VAL A C 1
ATOM 3130 O O . VAL A 1 406 ? -20.859 48.531 27.641 1 95.69 406 VAL A O 1
ATOM 3133 N N . LEU A 1 407 ? -20.906 46.375 28.125 1 95.5 407 LEU A N 1
ATOM 3134 C CA . LEU A 1 407 ? -21.125 46.594 29.562 1 95.5 407 LEU A CA 1
ATOM 3135 C C . LEU A 1 407 ? -19.859 46.312 30.344 1 95.5 407 LEU A C 1
ATOM 3137 O O . LEU A 1 407 ? -19.109 45.375 30.047 1 95.5 407 LEU A O 1
ATOM 3141 N N . ARG A 1 408 ? -19.609 47.125 31.281 1 94.44 408 ARG A N 1
ATOM 3142 C CA . ARG A 1 408 ? -18.422 46.938 32.125 1 94.44 408 ARG A CA 1
ATOM 3143 C C . ARG A 1 408 ? -18.75 47.188 33.594 1 94.44 408 ARG A C 1
ATOM 3145 O O . ARG A 1 408 ? -19.5 48.125 33.938 1 94.44 408 ARG A O 1
ATOM 3152 N N . ARG A 1 409 ? -18.344 46.344 34.438 1 94.38 409 ARG A N 1
ATOM 3153 C CA . ARG A 1 409 ? -18.391 46.5 35.875 1 94.38 409 ARG A CA 1
ATOM 3154 C C . ARG A 1 409 ? -16.984 46.688 36.469 1 94.38 409 ARG A C 1
ATOM 3156 O O . ARG A 1 409 ? -16.172 45.781 36.438 1 94.38 409 ARG A O 1
ATOM 3163 N N . GLY A 1 410 ? -16.734 47.781 37 1 89 410 GLY A N 1
ATOM 3164 C CA . GLY A 1 410 ? -15.391 48.062 37.469 1 89 410 GLY A CA 1
ATOM 3165 C C . GLY A 1 410 ? -14.391 48.25 36.344 1 89 410 GLY A C 1
ATOM 3166 O O . GLY A 1 410 ? -14.742 48.781 35.281 1 89 410 GLY A O 1
ATOM 3167 N N . LYS A 1 411 ? -13.156 47.844 36.625 1 82.44 411 LYS A N 1
ATOM 3168 C CA . LYS A 1 411 ? -12.094 48.094 35.656 1 82.44 411 LYS A CA 1
ATOM 3169 C C . LYS A 1 411 ? -11.859 46.875 34.75 1 82.44 411 LYS A C 1
ATOM 3171 O O . LYS A 1 411 ? -11.359 47.031 33.625 1 82.44 411 LYS A O 1
ATOM 3176 N N . LYS A 1 412 ? -12.375 45.75 35.188 1 82.88 412 LYS A N 1
ATOM 3177 C CA . LYS A 1 412 ? -11.828 44.562 34.531 1 82.88 412 LYS A CA 1
ATOM 3178 C C . LYS A 1 412 ? -12.938 43.656 34.031 1 82.88 412 LYS A C 1
ATOM 3180 O O . LYS A 1 412 ? -12.688 42.75 33.219 1 82.88 412 LYS A O 1
ATOM 3185 N N . ASN A 1 413 ? -14.133 43.844 34.438 1 90.94 413 ASN A N 1
ATOM 3186 C CA . ASN A 1 413 ? -15.203 42.906 34.062 1 90.94 413 ASN A CA 1
ATOM 3187 C C . ASN A 1 413 ? -16.031 43.438 32.906 1 90.94 413 ASN A C 1
ATOM 3189 O O . ASN A 1 413 ? -16.719 44.469 33.031 1 90.94 413 ASN A O 1
ATOM 3193 N N . LEU A 1 414 ? -15.93 42.656 31.797 1 93.44 414 LEU A N 1
ATOM 3194 C CA . LEU A 1 414 ? -16.578 43.125 30.578 1 93.44 414 LEU A CA 1
ATOM 3195 C C . LEU A 1 414 ? -17.594 42.094 30.078 1 93.44 414 LEU A C 1
ATOM 3197 O O . LEU A 1 414 ? -17.453 40.906 30.344 1 93.44 414 LEU A O 1
ATOM 3201 N N . ALA A 1 415 ? -18.625 42.594 29.375 1 95.38 415 ALA A N 1
ATOM 3202 C CA . ALA A 1 415 ? -19.594 41.781 28.672 1 95.38 415 ALA A CA 1
ATOM 3203 C C . ALA A 1 415 ? -20.203 42.5 27.5 1 95.38 415 ALA A C 1
ATOM 3205 O O . ALA A 1 415 ? -20.016 43.719 27.359 1 95.38 415 ALA A O 1
ATOM 3206 N N . ALA A 1 416 ? -20.844 41.656 26.688 1 95.62 416 ALA A N 1
ATOM 3207 C CA . ALA A 1 416 ? -21.438 42.281 25.484 1 95.62 416 ALA A CA 1
ATOM 3208 C C . ALA A 1 416 ? -22.938 41.969 25.406 1 95.62 416 ALA A C 1
ATOM 3210 O O . ALA A 1 416 ? -23.391 40.938 25.859 1 95.62 416 ALA A O 1
ATOM 3211 N N . VAL A 1 417 ? -23.688 42.969 24.922 1 95.56 417 VAL A N 1
ATOM 3212 C CA . VAL A 1 417 ? -25.094 42.781 24.594 1 95.56 417 VAL A CA 1
ATOM 3213 C C . VAL A 1 417 ? -25.312 42.969 23.094 1 95.56 417 VAL A C 1
ATOM 3215 O O . VAL A 1 417 ? -24.875 43.969 22.516 1 95.56 417 VAL A O 1
ATOM 3218 N N . GLU A 1 418 ? -25.875 42 22.484 1 95.44 418 GLU A N 1
ATOM 3219 C CA . GLU A 1 418 ? -26.219 42.062 21.078 1 95.44 418 GLU A CA 1
ATOM 3220 C C . GLU A 1 418 ? -27.719 42.25 20.875 1 95.44 418 GLU A C 1
ATOM 3222 O O . GLU A 1 418 ? -28.516 41.469 21.375 1 95.44 418 GLU A O 1
ATOM 3227 N N . VAL A 1 419 ? -28.047 43.344 20.172 1 93.31 419 VAL A N 1
ATOM 3228 C CA . VAL A 1 419 ? -29.453 43.562 19.906 1 93.31 419 VAL A CA 1
ATOM 3229 C C . VAL A 1 419 ? -29.844 42.969 18.562 1 93.31 419 VAL A C 1
ATOM 3231 O O . VAL A 1 419 ? -29.234 43.281 17.547 1 93.31 419 VAL A O 1
ATOM 3234 N N . THR A 1 420 ? -30.719 41.969 18.641 1 86.94 420 THR A N 1
ATOM 3235 C CA . THR A 1 420 ? -31.156 41.281 17.422 1 86.94 420 THR A CA 1
ATOM 3236 C C . THR A 1 420 ? -32.219 42.094 16.688 1 86.94 420 THR A C 1
ATOM 3238 O O . THR A 1 420 ? -33.031 42.781 17.312 1 86.94 420 THR A O 1
ATOM 3241 N N . ARG A 1 421 ? -32.125 42.406 15.383 1 65.81 421 ARG A N 1
ATOM 3242 C CA . ARG A 1 421 ? -33.125 43.094 14.578 1 65.81 421 ARG A CA 1
ATOM 3243 C C . ARG A 1 421 ? -34.438 42.312 14.555 1 65.81 421 ARG A C 1
ATOM 3245 O O . ARG A 1 421 ? -34.438 41.094 14.672 1 65.81 421 ARG A O 1
ATOM 3252 N N . MET B 1 1 ? -27.859 -37.156 -9.914 1 41.5 1 MET B N 1
ATOM 3253 C CA . MET B 1 1 ? -26.688 -36.281 -10.109 1 41.5 1 MET B CA 1
ATOM 3254 C C . MET B 1 1 ? -26.062 -35.906 -8.773 1 41.5 1 MET B C 1
ATOM 3256 O O . MET B 1 1 ? -26.75 -35.375 -7.887 1 41.5 1 MET B O 1
ATOM 3260 N N . THR B 1 2 ? -24.969 -36.594 -8.297 1 57.72 2 THR B N 1
ATOM 3261 C CA . THR B 1 2 ? -24.328 -36.438 -6.996 1 57.72 2 THR B CA 1
ATOM 3262 C C . THR B 1 2 ? -23.984 -35 -6.742 1 57.72 2 THR B C 1
ATOM 3264 O O . THR B 1 2 ? -23.641 -34.25 -7.672 1 57.72 2 THR B O 1
ATOM 3267 N N . ASP B 1 3 ? -24.375 -34.469 -5.582 1 88 3 ASP B N 1
ATOM 3268 C CA . ASP B 1 3 ? -24.047 -33.156 -5.02 1 88 3 ASP B CA 1
ATOM 3269 C C . ASP B 1 3 ? -22.562 -32.844 -5.164 1 88 3 ASP B C 1
ATOM 3271 O O . ASP B 1 3 ? -21.719 -33.656 -4.793 1 88 3 ASP B O 1
ATOM 3275 N N . ILE B 1 4 ? -22.266 -31.859 -6.008 1 95.56 4 ILE B N 1
ATOM 3276 C CA . ILE B 1 4 ? -20.875 -31.531 -6.332 1 95.56 4 ILE B CA 1
ATOM 3277 C C . ILE B 1 4 ? -20.062 -31.391 -5.043 1 95.56 4 ILE B C 1
ATOM 3279 O O . ILE B 1 4 ? -18.875 -31.734 -5.008 1 95.56 4 ILE B O 1
ATOM 3283 N N . VAL B 1 5 ? -20.656 -31 -3.957 1 96.69 5 VAL B N 1
ATOM 3284 C CA . VAL B 1 5 ? -19.953 -30.875 -2.684 1 96.69 5 VAL B CA 1
ATOM 3285 C C . VAL B 1 5 ? -19.562 -32.25 -2.178 1 96.69 5 VAL B C 1
ATOM 3287 O O . VAL B 1 5 ? -18.422 -32.469 -1.743 1 96.69 5 VAL B O 1
ATOM 3290 N N . ASP B 1 6 ? -20.422 -33.188 -2.268 1 96.06 6 ASP B N 1
ATOM 3291 C CA . ASP B 1 6 ? -20.125 -34.562 -1.84 1 96.06 6 ASP B CA 1
ATOM 3292 C C . ASP B 1 6 ? -19.016 -35.156 -2.699 1 96.06 6 ASP B C 1
ATOM 3294 O O . ASP B 1 6 ? -18.156 -35.875 -2.189 1 96.06 6 ASP B O 1
ATOM 3298 N N . GLU B 1 7 ? -19.156 -34.938 -3.92 1 96.19 7 GLU B N 1
ATOM 3299 C CA . GLU B 1 7 ? -18.125 -35.438 -4.832 1 96.19 7 GLU B CA 1
ATOM 3300 C C . GLU B 1 7 ? -16.766 -34.844 -4.484 1 96.19 7 GLU B C 1
ATOM 3302 O O . GLU B 1 7 ? -15.773 -35.594 -4.41 1 96.19 7 GLU B O 1
ATOM 3307 N N . LEU B 1 8 ? -16.672 -33.531 -4.301 1 97.5 8 LEU B N 1
ATOM 3308 C CA . LEU B 1 8 ? -15.398 -32.875 -3.975 1 97.5 8 LEU B CA 1
ATOM 3309 C C . LEU B 1 8 ? -14.852 -33.375 -2.645 1 97.5 8 LEU B C 1
ATOM 3311 O O . LEU B 1 8 ? -13.648 -33.594 -2.498 1 97.5 8 LEU B O 1
ATOM 3315 N N . LYS B 1 9 ? -15.711 -33.594 -1.707 1 97.06 9 LYS B N 1
ATOM 3316 C CA . LYS B 1 9 ? -15.297 -34.125 -0.412 1 97.06 9 LYS B CA 1
ATOM 3317 C C . LYS B 1 9 ? -14.742 -35.531 -0.551 1 97.06 9 LYS B C 1
ATOM 3319 O O . LYS B 1 9 ? -13.688 -35.875 0.002 1 97.06 9 LYS B O 1
ATOM 3324 N N . TRP B 1 10 ? -15.469 -36.312 -1.249 1 96.56 10 TRP B N 1
ATOM 3325 C CA . TRP B 1 10 ? -15.023 -37.688 -1.443 1 96.56 10 TRP B CA 1
ATOM 3326 C C . TRP B 1 10 ? -13.664 -37.719 -2.125 1 96.56 10 TRP B C 1
ATOM 3328 O O . TRP B 1 10 ? -12.828 -38.594 -1.812 1 96.56 10 TRP B O 1
ATOM 3338 N N . ARG B 1 11 ? -13.414 -36.844 -2.969 1 97.06 11 ARG B N 1
ATOM 3339 C CA . ARG B 1 11 ? -12.164 -36.812 -3.721 1 97.06 11 ARG B CA 1
ATOM 3340 C C . ARG B 1 11 ? -11.055 -36.156 -2.904 1 97.06 11 ARG B C 1
ATOM 3342 O O . ARG B 1 11 ? -9.883 -36.188 -3.299 1 97.06 11 ARG B O 1
ATOM 3349 N N . GLY B 1 12 ? -11.438 -35.531 -1.804 1 96.19 12 GLY B N 1
ATOM 3350 C CA . GLY B 1 12 ? -10.453 -34.875 -0.964 1 96.19 12 GLY B CA 1
ATOM 3351 C C . GLY B 1 12 ? -10.117 -33.469 -1.426 1 96.19 12 GLY B C 1
ATOM 3352 O O . GLY B 1 12 ? -9.031 -32.969 -1.14 1 96.19 12 GLY B O 1
ATOM 3353 N N . LEU B 1 13 ? -11.023 -32.812 -2.135 1 97.44 13 LEU B N 1
ATOM 3354 C CA . LEU B 1 13 ? -10.766 -31.516 -2.729 1 97.44 13 LEU B CA 1
ATOM 3355 C C . LEU B 1 13 ? -11.43 -30.406 -1.912 1 97.44 13 LEU B C 1
ATOM 3357 O O . LEU B 1 13 ? -11.359 -29.234 -2.279 1 97.44 13 LEU B O 1
ATOM 3361 N N . PHE B 1 14 ? -12.039 -30.734 -0.827 1 96.94 14 PHE B N 1
ATOM 3362 C CA . PHE B 1 14 ? -12.766 -29.797 0.029 1 96.94 14 PHE B CA 1
ATOM 3363 C C . PHE B 1 14 ? -12.062 -29.641 1.372 1 96.94 14 PHE B C 1
ATOM 3365 O O . PHE B 1 14 ? -12.375 -30.359 2.328 1 96.94 14 PHE B O 1
ATOM 3372 N N . ALA B 1 15 ? -11.172 -28.672 1.45 1 96.31 15 ALA B N 1
ATOM 3373 C CA . ALA B 1 15 ? -10.375 -28.5 2.662 1 96.31 15 ALA B CA 1
ATOM 3374 C C . ALA B 1 15 ? -10.977 -27.422 3.564 1 96.31 15 ALA B C 1
ATOM 3376 O O . ALA B 1 15 ? -11.07 -27.609 4.781 1 96.31 15 ALA B O 1
ATOM 3377 N N . LEU B 1 16 ? -11.305 -26.25 3.004 1 96.38 16 LEU B N 1
ATOM 3378 C CA . LEU B 1 16 ? -11.859 -25.125 3.754 1 96.38 16 LEU B CA 1
ATOM 3379 C C . LEU B 1 16 ? -13.047 -24.516 3.025 1 96.38 16 LEU B C 1
ATOM 3381 O O . LEU B 1 16 ? -13.141 -24.594 1.799 1 96.38 16 LEU B O 1
ATOM 3385 N N . SER B 1 17 ? -13.961 -24.031 3.787 1 96.94 17 SER B N 1
ATOM 3386 C CA . SER B 1 17 ? -15.102 -23.297 3.234 1 96.94 17 SER B CA 1
ATOM 3387 C C . SER B 1 17 ? -15.602 -22.234 4.207 1 96.94 17 SER B C 1
ATOM 3389 O O . SER B 1 17 ? -15.477 -22.391 5.426 1 96.94 17 SER B O 1
ATOM 3391 N N . THR B 1 18 ? -15.969 -21.062 3.764 1 94.62 18 THR B N 1
ATOM 3392 C CA . THR B 1 18 ? -16.562 -20.047 4.621 1 94.62 18 THR B CA 1
ATOM 3393 C C . THR B 1 18 ? -17.781 -20.594 5.359 1 94.62 18 THR B C 1
ATOM 3395 O O . THR B 1 18 ? -17.812 -20.609 6.59 1 94.62 18 THR B O 1
ATOM 3398 N N . ASP B 1 19 ? -18.891 -20.922 4.676 1 94.81 19 ASP B N 1
ATOM 3399 C CA . ASP B 1 19 ? -20.094 -21.578 5.172 1 94.81 19 ASP B CA 1
ATOM 3400 C C . ASP B 1 19 ? -20.484 -22.75 4.277 1 94.81 19 ASP B C 1
ATOM 3402 O O . ASP B 1 19 ? -21.094 -22.562 3.221 1 94.81 19 ASP B O 1
ATOM 3406 N N . GLU B 1 20 ? -20.156 -23.875 4.848 1 95.75 20 GLU B N 1
ATOM 3407 C CA . GLU B 1 20 ? -20.328 -25.062 4.02 1 95.75 20 GLU B CA 1
ATOM 3408 C C . GLU B 1 20 ? -21.797 -25.25 3.625 1 95.75 20 GLU B C 1
ATOM 3410 O O . GLU B 1 20 ? -22.094 -25.547 2.469 1 95.75 20 GLU B O 1
ATOM 3415 N N . ASP B 1 21 ? -22.719 -25.109 4.57 1 96.38 21 ASP B N 1
ATOM 3416 C CA . ASP B 1 21 ? -24.141 -25.297 4.285 1 96.38 21 ASP B CA 1
ATOM 3417 C C . ASP B 1 21 ? -24.625 -24.266 3.268 1 96.38 21 ASP B C 1
ATOM 3419 O O . ASP B 1 21 ? -25.375 -24.609 2.346 1 96.38 21 ASP B O 1
ATOM 3423 N N . ALA B 1 22 ? -24.25 -23.094 3.443 1 96.88 22 ALA B N 1
ATOM 3424 C CA . ALA B 1 22 ? -24.656 -22.047 2.516 1 96.88 22 ALA B CA 1
ATOM 3425 C C . ALA B 1 22 ? -24.078 -22.281 1.124 1 96.88 22 ALA B C 1
ATOM 3427 O O . ALA B 1 22 ? -24.75 -22.062 0.116 1 96.88 22 ALA B O 1
ATOM 3428 N N . LEU B 1 23 ? -22.828 -22.703 1.093 1 97.25 23 LEU B N 1
ATOM 3429 C CA . LEU B 1 23 ? -22.188 -23 -0.189 1 97.25 23 LEU B CA 1
ATOM 3430 C C . LEU B 1 23 ? -22.891 -24.172 -0.882 1 97.25 23 LEU B C 1
ATOM 3432 O O . LEU B 1 23 ? -23.156 -24.109 -2.088 1 97.25 23 LEU B O 1
ATOM 3436 N N . ARG B 1 24 ? -23.219 -25.188 -0.146 1 96.69 24 ARG B N 1
ATOM 3437 C CA . ARG B 1 24 ? -23.953 -26.344 -0.683 1 96.69 24 ARG B CA 1
ATOM 3438 C C . ARG B 1 24 ? -25.266 -25.906 -1.312 1 96.69 24 ARG B C 1
ATOM 3440 O O . ARG B 1 24 ? -25.609 -26.344 -2.418 1 96.69 24 ARG B O 1
ATOM 3447 N N . LYS B 1 25 ? -25.969 -25.094 -0.604 1 96.81 25 LYS B N 1
ATOM 3448 C CA . LYS B 1 25 ? -27.25 -24.594 -1.108 1 96.81 25 LYS B CA 1
ATOM 3449 C C . LYS B 1 25 ? -27.047 -23.766 -2.377 1 96.81 25 LYS B C 1
ATOM 3451 O O . LYS B 1 25 ? -27.797 -23.906 -3.342 1 96.81 25 LYS B O 1
ATOM 3456 N N . ALA B 1 26 ? -26.062 -22.922 -2.367 1 97.38 26 ALA B N 1
ATOM 3457 C CA . ALA B 1 26 ? -25.797 -22.078 -3.527 1 97.38 26 ALA B CA 1
ATOM 3458 C C . ALA B 1 26 ? -25.5 -22.922 -4.762 1 97.38 26 ALA B C 1
ATOM 3460 O O . ALA B 1 26 ? -26.016 -22.641 -5.852 1 97.38 26 ALA B O 1
ATOM 3461 N N . LEU B 1 27 ? -24.672 -23.906 -4.578 1 97.38 27 LEU B N 1
ATOM 3462 C CA . LEU B 1 27 ? -24.281 -24.766 -5.691 1 97.38 27 LEU B CA 1
ATOM 3463 C C . LEU B 1 27 ? -25.453 -25.609 -6.164 1 97.38 27 LEU B C 1
ATOM 3465 O O . LEU B 1 27 ? -25.578 -25.906 -7.355 1 97.38 27 LEU B O 1
ATOM 3469 N N . ALA B 1 28 ? -26.312 -25.969 -5.266 1 96.12 28 ALA B N 1
ATOM 3470 C CA . ALA B 1 28 ? -27.5 -26.75 -5.621 1 96.12 28 ALA B CA 1
ATOM 3471 C C . ALA B 1 28 ? -28.5 -25.891 -6.395 1 96.12 28 ALA B C 1
ATOM 3473 O O . ALA B 1 28 ? -29.141 -26.359 -7.328 1 96.12 28 ALA B O 1
ATOM 3474 N N . ASP B 1 29 ? -28.609 -24.641 -6.016 1 95 29 ASP B N 1
ATOM 3475 C CA . ASP B 1 29 ? -29.562 -23.719 -6.625 1 95 29 ASP B CA 1
ATOM 3476 C C . ASP B 1 29 ? -29 -23.125 -7.918 1 95 29 ASP B C 1
ATOM 3478 O O . ASP B 1 29 ? -29.75 -22.609 -8.742 1 95 29 ASP B O 1
ATOM 3482 N N . GLY B 1 30 ? -27.891 -23.344 -8.234 1 87.62 30 GLY B N 1
ATOM 3483 C CA . GLY B 1 30 ? -27.109 -22.688 -9.273 1 87.62 30 GLY B CA 1
ATOM 3484 C C . GLY B 1 30 ? -27.844 -22.562 -10.586 1 87.62 30 GLY B C 1
ATOM 3485 O O . GLY B 1 30 ? -29.062 -22.781 -10.648 1 87.62 30 GLY B O 1
ATOM 3486 N N . PRO B 1 31 ? -27.094 -22.047 -11.469 1 96.62 31 PRO B N 1
ATOM 3487 C CA . PRO B 1 31 ? -25.641 -22.047 -11.672 1 96.62 31 PRO B CA 1
ATOM 3488 C C . PRO B 1 31 ? -24.953 -20.922 -10.922 1 96.62 31 PRO B C 1
ATOM 3490 O O . PRO B 1 31 ? -25.5 -19.812 -10.797 1 96.62 31 PRO B O 1
ATOM 3493 N N . VAL B 1 32 ? -23.797 -21.188 -10.422 1 98.06 32 VAL B N 1
ATOM 3494 C CA . VAL B 1 32 ? -22.953 -20.219 -9.727 1 98.06 32 VAL B CA 1
ATOM 3495 C C . VAL B 1 32 ? -21.797 -19.797 -10.641 1 98.06 32 VAL B C 1
ATOM 3497 O O . VAL B 1 32 ? -21.188 -20.641 -11.312 1 98.06 32 VAL B O 1
ATOM 3500 N N . THR B 1 33 ? -21.562 -18.469 -10.781 1 98.75 33 THR B N 1
ATOM 3501 C CA . THR B 1 33 ? -20.328 -17.984 -11.391 1 98.75 33 THR B CA 1
ATOM 3502 C C . THR B 1 33 ? -19.188 -17.984 -10.375 1 98.75 33 THR B C 1
ATOM 3504 O O . THR B 1 33 ? -19.328 -17.438 -9.281 1 98.75 33 THR B O 1
ATOM 3507 N N . PHE B 1 34 ? -18.141 -18.656 -10.734 1 98.88 34 PHE B N 1
ATOM 3508 C CA . PHE B 1 34 ? -17.016 -18.781 -9.805 1 98.88 34 PHE B CA 1
ATOM 3509 C C . PHE B 1 34 ? -15.695 -18.531 -10.523 1 98.88 34 PHE B C 1
ATOM 3511 O O . PHE B 1 34 ? -15.633 -18.547 -11.75 1 98.88 34 PHE B O 1
ATOM 3518 N N . TYR B 1 35 ? -14.617 -18.203 -9.68 1 98.88 35 TYR B N 1
ATOM 3519 C CA . TYR B 1 35 ? -13.344 -17.969 -10.359 1 98.88 35 TYR B CA 1
ATOM 3520 C C . TYR B 1 35 ? -12.195 -18.625 -9.602 1 98.88 35 TYR B C 1
ATOM 3522 O O . TYR B 1 35 ? -12.312 -18.906 -8.406 1 98.88 35 TYR B O 1
ATOM 3530 N N . CYS B 1 36 ? -11.172 -18.953 -10.281 1 98.69 36 CYS B N 1
ATOM 3531 C CA . CYS B 1 36 ? -9.859 -19.375 -9.805 1 98.69 36 CYS B CA 1
ATOM 3532 C C . CYS B 1 36 ? -8.75 -18.562 -10.461 1 98.69 36 CYS B C 1
ATOM 3534 O O . CYS B 1 36 ? -8.766 -18.344 -11.68 1 98.69 36 CYS B O 1
ATOM 3536 N N . GLY B 1 37 ? -7.859 -18.094 -9.641 1 97.62 37 GLY B N 1
ATOM 3537 C CA . GLY B 1 37 ? -6.793 -17.25 -10.148 1 97.62 37 GLY B CA 1
ATOM 3538 C C . GLY B 1 37 ? -5.484 -18 -10.352 1 97.62 37 GLY B C 1
ATOM 3539 O O . GLY B 1 37 ? -5.133 -18.875 -9.555 1 97.62 37 GLY B O 1
ATOM 3540 N N . PHE B 1 38 ? -4.75 -17.609 -11.383 1 96.69 38 PHE B N 1
ATOM 3541 C CA . PHE B 1 38 ? -3.414 -18.109 -11.703 1 96.69 38 PHE B CA 1
ATOM 3542 C C . PHE B 1 38 ? -2.449 -16.953 -11.93 1 96.69 38 PHE B C 1
ATOM 3544 O O . PHE B 1 38 ? -2.684 -16.109 -12.797 1 96.69 38 PHE B O 1
ATOM 3551 N N . ASP B 1 39 ? -1.427 -16.922 -11.211 1 92.88 39 ASP B N 1
ATOM 3552 C CA . ASP B 1 39 ? -0.445 -15.859 -11.375 1 92.88 39 ASP B CA 1
ATOM 3553 C C . ASP B 1 39 ? 0.65 -16.266 -12.352 1 92.88 39 ASP B C 1
ATOM 3555 O O . ASP B 1 39 ? 1.288 -17.312 -12.188 1 92.88 39 ASP B O 1
ATOM 3559 N N . PRO B 1 40 ? 0.912 -15.469 -13.305 1 95.19 40 PRO B N 1
ATOM 3560 C CA . PRO B 1 40 ? 1.967 -15.758 -14.281 1 95.19 40 PRO B CA 1
ATOM 3561 C C . PRO B 1 40 ? 3.361 -15.414 -13.758 1 95.19 40 PRO B C 1
ATOM 3563 O O . PRO B 1 40 ? 4.008 -14.5 -14.281 1 95.19 40 PRO B O 1
ATOM 3566 N N . THR B 1 41 ? 3.891 -16.156 -12.844 1 90.38 41 THR B N 1
ATOM 3567 C CA . THR B 1 41 ? 5.211 -15.93 -12.266 1 90.38 41 THR B CA 1
ATOM 3568 C C . THR B 1 41 ? 6.262 -16.781 -12.969 1 90.38 41 THR B C 1
ATOM 3570 O O . THR B 1 41 ? 7.449 -16.703 -12.641 1 90.38 41 THR B O 1
ATOM 3573 N N . ALA B 1 42 ? 5.852 -17.625 -13.867 1 92.06 42 ALA B N 1
ATOM 3574 C CA . ALA B 1 42 ? 6.684 -18.438 -14.75 1 92.06 42 ALA B CA 1
ATOM 3575 C C . ALA B 1 42 ? 6.016 -18.609 -16.109 1 92.06 42 ALA B C 1
ATOM 3577 O O . ALA B 1 42 ? 4.855 -18.234 -16.297 1 92.06 42 ALA B O 1
ATOM 3578 N N . ALA B 1 43 ? 6.738 -19.203 -16.969 1 95.38 43 ALA B N 1
ATOM 3579 C CA . ALA B 1 43 ? 6.293 -19.312 -18.359 1 95.38 43 ALA B CA 1
ATOM 3580 C C . ALA B 1 43 ? 5.285 -20.453 -18.516 1 95.38 43 ALA B C 1
ATOM 3582 O O . ALA B 1 43 ? 4.66 -20.594 -19.578 1 95.38 43 ALA B O 1
ATOM 3583 N N . SER B 1 44 ? 5.074 -21.266 -17.5 1 97.31 44 SER B N 1
ATOM 3584 C CA . SER B 1 44 ? 4.191 -22.422 -17.641 1 97.31 44 SER B CA 1
ATOM 3585 C C . SER B 1 44 ? 3.525 -22.766 -16.312 1 97.31 44 SER B C 1
ATOM 3587 O O . SER B 1 44 ? 4.062 -22.469 -15.242 1 97.31 44 SER B O 1
ATOM 3589 N N . LEU B 1 45 ? 2.367 -23.328 -16.453 1 97.06 45 LEU B N 1
ATOM 3590 C CA . LEU B 1 45 ? 1.791 -24.031 -15.305 1 97.06 45 LEU B CA 1
ATOM 3591 C C . LEU B 1 45 ? 2.578 -25.297 -14.992 1 97.06 45 LEU B C 1
ATOM 3593 O O . LEU B 1 45 ? 3.332 -25.781 -15.836 1 97.06 45 LEU B O 1
ATOM 3597 N N . HIS B 1 46 ? 2.502 -25.734 -13.812 1 95.81 46 HIS B N 1
ATOM 3598 C CA . HIS B 1 46 ? 3.064 -27.016 -13.406 1 95.81 46 HIS B CA 1
ATOM 3599 C C . HIS B 1 46 ? 1.989 -27.922 -12.828 1 95.81 46 HIS B C 1
ATOM 3601 O O . HIS B 1 46 ? 0.82 -27.547 -12.75 1 95.81 46 HIS B O 1
ATOM 3607 N N . VAL B 1 47 ? 2.309 -29.125 -12.422 1 95 47 VAL B N 1
ATOM 3608 C CA . VAL B 1 47 ? 1.348 -30.156 -12.039 1 95 47 VAL B CA 1
ATOM 3609 C C . VAL B 1 47 ? 0.595 -29.703 -10.789 1 95 47 VAL B C 1
ATOM 3611 O O . VAL B 1 47 ? -0.545 -30.125 -10.562 1 95 47 VAL B O 1
ATOM 3614 N N . GLY B 1 48 ? 1.195 -28.844 -9.984 1 92.56 48 GLY B N 1
ATOM 3615 C CA . GLY B 1 48 ? 0.485 -28.297 -8.844 1 92.56 48 GLY B CA 1
ATOM 3616 C C . GLY B 1 48 ? -0.734 -27.484 -9.234 1 92.56 48 GLY B C 1
ATOM 3617 O O . GLY B 1 48 ? -1.76 -27.516 -8.547 1 92.56 48 GLY B O 1
ATOM 3618 N N . HIS B 1 49 ? -0.653 -26.797 -10.359 1 94.94 49 HIS B N 1
ATOM 3619 C CA . HIS B 1 49 ? -1.754 -25.984 -10.875 1 94.94 49 HIS B CA 1
ATOM 3620 C C . HIS B 1 49 ? -2.877 -26.875 -11.414 1 94.94 49 HIS B C 1
ATOM 3622 O O . HIS B 1 49 ? -4.02 -26.422 -11.539 1 94.94 49 HIS B O 1
ATOM 3628 N N . LEU B 1 50 ? -2.539 -28.094 -11.781 1 95 50 LEU B N 1
ATOM 3629 C CA . LEU B 1 50 ? -3.531 -28.984 -12.359 1 95 50 LEU B CA 1
ATOM 3630 C C . LEU B 1 50 ? -4.66 -29.266 -11.367 1 95 50 LEU B C 1
ATOM 3632 O O . LEU B 1 50 ? -5.812 -29.438 -11.766 1 95 50 LEU B O 1
ATOM 3636 N N . VAL B 1 51 ? -4.309 -29.312 -10.078 1 95.44 51 VAL B N 1
ATOM 3637 C CA . VAL B 1 51 ? -5.324 -29.531 -9.055 1 95.44 51 VAL B CA 1
ATOM 3638 C C . VAL B 1 51 ? -6.414 -28.469 -9.172 1 95.44 51 VAL B C 1
ATOM 3640 O O . VAL B 1 51 ? -7.605 -28.797 -9.188 1 95.44 51 VAL B O 1
ATOM 3643 N N . GLN B 1 52 ? -5.996 -27.281 -9.336 1 97.12 52 GLN B N 1
ATOM 3644 C CA . GLN B 1 52 ? -6.934 -26.172 -9.422 1 97.12 52 GLN B CA 1
ATOM 3645 C C . GLN B 1 52 ? -7.684 -26.172 -10.75 1 97.12 52 GLN B C 1
ATOM 3647 O O . GLN B 1 52 ? -8.906 -26.016 -10.773 1 97.12 52 GLN B O 1
ATOM 3652 N N . VAL B 1 53 ? -6.961 -26.375 -11.789 1 97.62 53 VAL B N 1
ATOM 3653 C CA . VAL B 1 53 ? -7.562 -26.344 -13.117 1 97.62 53 VAL B CA 1
ATOM 3654 C C . VAL B 1 53 ? -8.609 -27.453 -13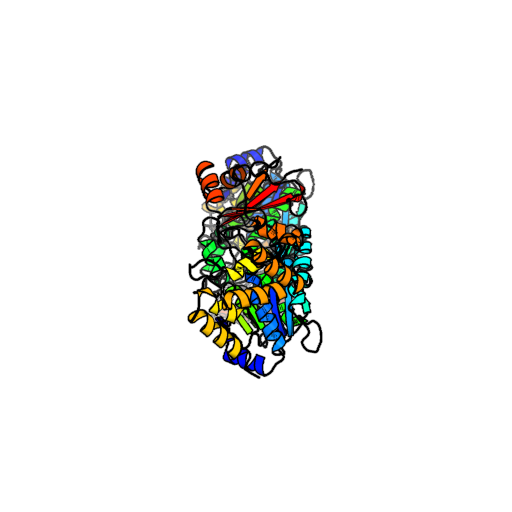.234 1 97.62 53 VAL B C 1
ATOM 3656 O O . VAL B 1 53 ? -9.703 -27.219 -13.758 1 97.62 53 VAL B O 1
ATOM 3659 N N . LEU B 1 54 ? -8.305 -28.609 -12.773 1 97.88 54 LEU B N 1
ATOM 3660 C CA . LEU B 1 54 ? -9.219 -29.734 -12.883 1 97.88 54 LEU B CA 1
ATOM 3661 C C . LEU B 1 54 ? -10.398 -29.578 -11.93 1 97.88 54 LEU B C 1
ATOM 3663 O O . LEU B 1 54 ? -11.492 -30.078 -12.195 1 97.88 54 LEU B O 1
ATOM 3667 N N . THR B 1 55 ? -10.156 -28.906 -10.781 1 98.12 55 THR B N 1
ATOM 3668 C CA . THR B 1 55 ? -11.273 -28.578 -9.906 1 98.12 55 THR B CA 1
ATOM 3669 C C . THR B 1 55 ? -12.234 -27.609 -10.602 1 98.12 55 THR B C 1
ATOM 3671 O O . THR B 1 55 ? -13.453 -27.781 -10.516 1 98.12 55 THR B O 1
ATOM 3674 N N . VAL B 1 56 ? -11.742 -26.672 -11.297 1 98.5 56 VAL B N 1
ATOM 3675 C CA . VAL B 1 56 ? -12.555 -25.734 -12.07 1 98.5 56 VAL B CA 1
ATOM 3676 C C . VAL B 1 56 ? -13.367 -26.516 -13.109 1 98.5 56 VAL B C 1
ATOM 3678 O O . VAL B 1 56 ? -14.57 -26.266 -13.266 1 98.5 56 VAL B O 1
ATOM 3681 N N . ARG B 1 57 ? -12.727 -27.422 -13.773 1 98.25 57 ARG B N 1
ATOM 3682 C CA . ARG B 1 57 ? -13.406 -28.25 -14.766 1 98.25 57 ARG B CA 1
ATOM 3683 C C . ARG B 1 57 ? -14.547 -29.031 -14.141 1 98.25 57 ARG B C 1
ATOM 3685 O O . ARG B 1 57 ? -15.633 -29.125 -14.711 1 98.25 57 ARG B O 1
ATOM 3692 N N . ARG B 1 58 ? -14.328 -29.641 -12.969 1 97.88 58 ARG B N 1
ATOM 3693 C CA . ARG B 1 58 ? -15.344 -30.422 -12.281 1 97.88 58 ARG B CA 1
ATOM 3694 C C . ARG B 1 58 ? -16.562 -29.562 -11.953 1 97.88 58 ARG B C 1
ATOM 3696 O O . ARG B 1 58 ? -17.703 -30 -12.125 1 97.88 58 ARG B O 1
ATOM 3703 N N . LEU B 1 59 ? -16.281 -28.375 -11.477 1 98.31 59 LEU B N 1
ATOM 3704 C CA . LEU B 1 59 ? -17.375 -27.469 -11.141 1 98.31 59 LEU B CA 1
ATOM 3705 C C . LEU B 1 59 ? -18.156 -27.062 -12.398 1 98.31 59 LEU B C 1
ATOM 3707 O O . LEU B 1 59 ? -19.375 -26.969 -12.367 1 98.31 59 LEU B O 1
ATOM 3711 N N . GLN B 1 60 ? -17.438 -26.812 -13.477 1 98.31 60 GLN B N 1
ATOM 3712 C CA . GLN B 1 60 ? -18.125 -26.516 -14.734 1 98.31 60 GLN B CA 1
ATOM 3713 C C . GLN B 1 60 ? -19 -27.672 -15.18 1 98.31 60 GLN B C 1
ATOM 3715 O O . GLN B 1 60 ? -20.141 -27.484 -15.586 1 98.31 60 GLN B O 1
ATOM 3720 N N . GLN B 1 61 ? -18.453 -28.922 -15.094 1 96.88 61 GLN B N 1
ATOM 3721 C CA . GLN B 1 61 ? -19.203 -30.109 -15.492 1 96.88 61 GLN B CA 1
ATOM 3722 C C . GLN B 1 61 ? -20.453 -30.281 -14.633 1 96.88 61 GLN B C 1
ATOM 3724 O O . GLN B 1 61 ? -21.422 -30.891 -15.07 1 96.88 61 GLN B O 1
ATOM 3729 N N . ALA B 1 62 ? -20.391 -29.734 -13.461 1 97 62 ALA B N 1
ATOM 3730 C CA . ALA B 1 62 ? -21.547 -29.781 -12.562 1 97 62 ALA B CA 1
ATOM 3731 C C . ALA B 1 62 ? -22.547 -28.688 -12.883 1 97 62 ALA B C 1
ATOM 3733 O O . ALA B 1 62 ? -23.562 -28.531 -12.188 1 97 62 ALA B O 1
ATOM 3734 N N . GLY B 1 63 ? -22.234 -27.844 -13.867 1 97.25 63 GLY B N 1
ATOM 3735 C CA . GLY B 1 63 ? -23.219 -26.906 -14.367 1 97.25 63 GLY B CA 1
ATOM 3736 C C . GLY B 1 63 ? -22.891 -25.469 -14 1 97.25 63 GLY B C 1
ATOM 3737 O O . GLY B 1 63 ? -23.656 -24.547 -14.32 1 97.25 63 GLY B O 1
ATOM 3738 N N . HIS B 1 64 ? -21.781 -25.172 -13.359 1 98.38 64 HIS B N 1
ATOM 3739 C CA . HIS B 1 64 ? -21.438 -23.828 -12.906 1 98.38 64 HIS B CA 1
ATOM 3740 C C . HIS B 1 64 ? -20.578 -23.109 -13.938 1 98.38 64 HIS B C 1
ATOM 3742 O O . HIS B 1 64 ? -20.109 -23.719 -14.906 1 98.38 64 HIS B O 1
ATOM 3748 N N . ARG B 1 65 ? -20.453 -21.812 -13.828 1 98.62 65 ARG B N 1
ATOM 3749 C CA . ARG B 1 65 ? -19.828 -20.953 -14.828 1 98.62 65 ARG B CA 1
ATOM 3750 C C . ARG B 1 65 ? -18.453 -20.469 -14.359 1 98.62 65 ARG B C 1
ATOM 3752 O O . ARG B 1 65 ? -18.359 -19.562 -13.531 1 98.62 65 ARG B O 1
ATOM 3759 N N . PRO B 1 66 ? -17.375 -20.922 -14.945 1 98.75 66 PRO B N 1
ATOM 3760 C CA . PRO B 1 66 ? -16.047 -20.562 -14.461 1 98.75 66 PRO B CA 1
ATOM 3761 C C . PRO B 1 66 ? -15.516 -19.266 -15.086 1 98.75 66 PRO B C 1
ATOM 3763 O O . PRO B 1 66 ? -15.727 -19.031 -16.281 1 98.75 66 PRO B O 1
ATOM 3766 N N . LEU B 1 67 ? -14.953 -18.406 -14.305 1 98.88 67 LEU B N 1
ATOM 3767 C CA . LEU B 1 67 ? -14.023 -17.359 -14.703 1 98.88 67 LEU B CA 1
ATOM 3768 C C . LEU B 1 67 ? -12.586 -17.75 -14.398 1 98.88 67 LEU B C 1
ATOM 3770 O O . LEU B 1 67 ? -12.188 -17.828 -13.234 1 98.88 67 LEU B O 1
ATOM 3774 N N . ALA B 1 68 ? -11.812 -18.125 -15.391 1 98.69 68 ALA B N 1
ATOM 3775 C CA . ALA B 1 68 ? -10.391 -18.422 -15.211 1 98.69 68 ALA B CA 1
ATOM 3776 C C . ALA B 1 68 ? -9.547 -17.156 -15.297 1 98.69 68 ALA B C 1
ATOM 3778 O O . ALA B 1 68 ? -9.406 -16.562 -16.375 1 98.69 68 ALA B O 1
ATOM 3779 N N . LEU B 1 69 ? -9.016 -16.766 -14.18 1 98.75 69 LEU B N 1
ATOM 3780 C CA . LEU B 1 69 ? -8.289 -15.508 -14.102 1 98.75 69 LEU B CA 1
ATOM 3781 C C . LEU B 1 69 ? -6.785 -15.734 -14.203 1 98.75 69 LEU B C 1
ATOM 3783 O O . LEU B 1 69 ? -6.207 -16.469 -13.391 1 98.75 69 LEU B O 1
ATOM 3787 N N . VAL B 1 70 ? -6.191 -15.273 -15.211 1 98.31 70 VAL B N 1
ATOM 3788 C CA . VAL B 1 70 ? -4.738 -15.172 -15.289 1 98.31 70 VAL B CA 1
ATOM 3789 C C . VAL B 1 70 ? -4.312 -13.727 -15.016 1 98.31 70 VAL B C 1
ATOM 3791 O O . VAL B 1 70 ? -4.539 -12.844 -15.844 1 98.31 70 VAL B O 1
ATOM 3794 N N . GLY B 1 71 ? -3.662 -13.5 -13.961 1 96.88 71 GLY B N 1
ATOM 3795 C CA . GLY B 1 71 ? -3.508 -12.18 -13.383 1 96.88 71 GLY B CA 1
ATOM 3796 C C . GLY B 1 71 ? -2.277 -11.445 -13.883 1 96.88 71 GLY B C 1
ATOM 3797 O O . GLY B 1 71 ? -1.21 -11.523 -13.273 1 96.88 71 GLY B O 1
ATOM 3798 N N . GLY B 1 72 ? -2.445 -10.672 -14.859 1 96.12 72 GLY B N 1
ATOM 3799 C CA . GLY B 1 72 ? -1.331 -9.883 -15.367 1 96.12 72 GLY B CA 1
ATOM 3800 C C . GLY B 1 72 ? -0.85 -8.828 -14.383 1 96.12 72 GLY B C 1
ATOM 3801 O O . GLY B 1 72 ? 0.335 -8.492 -14.359 1 96.12 72 GLY B O 1
ATOM 3802 N N . ALA B 1 73 ? -1.752 -8.25 -13.609 1 96.06 73 ALA B N 1
ATOM 3803 C CA . ALA B 1 73 ? -1.391 -7.246 -12.617 1 96.06 73 ALA B CA 1
ATOM 3804 C C . ALA B 1 73 ? -0.654 -7.883 -11.438 1 96.06 73 ALA B C 1
ATOM 3806 O O . ALA B 1 73 ? 0.463 -7.48 -11.102 1 96.06 73 ALA B O 1
ATOM 3807 N N . THR B 1 74 ? -1.259 -8.898 -10.836 1 94.38 74 THR B N 1
ATOM 3808 C CA . THR B 1 74 ? -0.65 -9.57 -9.695 1 94.38 74 THR B CA 1
ATOM 3809 C C . THR B 1 74 ? 0.637 -10.281 -10.109 1 94.38 74 THR B C 1
ATOM 3811 O O . THR B 1 74 ? 1.553 -10.438 -9.297 1 94.38 74 THR B O 1
ATOM 3814 N N . GLY B 1 75 ? 0.706 -10.664 -11.391 1 93.25 75 GLY B N 1
ATOM 3815 C CA . GLY B 1 75 ? 1.926 -11.266 -11.906 1 93.25 75 GLY B CA 1
ATOM 3816 C C . GLY B 1 75 ? 3.113 -10.32 -11.875 1 93.25 75 GLY B C 1
ATOM 3817 O O . GLY B 1 75 ? 4.266 -10.766 -11.836 1 93.25 75 GLY B O 1
ATOM 3818 N N . GLN B 1 76 ? 2.854 -9.078 -11.93 1 92.38 76 GLN B N 1
ATOM 3819 C CA . GLN B 1 76 ? 3.91 -8.07 -11.898 1 92.38 76 GLN B CA 1
ATOM 3820 C C . GLN B 1 76 ? 4.391 -7.82 -10.477 1 92.38 76 GLN B C 1
ATOM 3822 O O . GLN B 1 76 ? 5.445 -7.211 -10.266 1 92.38 76 GLN B O 1
ATOM 3827 N N . ILE B 1 77 ? 3.66 -8.172 -9.516 1 88 77 ILE B N 1
ATOM 3828 C CA . ILE B 1 77 ? 3.965 -7.953 -8.102 1 88 77 ILE B CA 1
ATOM 3829 C C . ILE B 1 77 ? 4.453 -9.258 -7.473 1 88 77 ILE B C 1
ATOM 3831 O O . ILE B 1 77 ? 5.508 -9.289 -6.832 1 88 77 ILE B O 1
ATOM 3835 N N . GLY B 1 78 ? 3.713 -10.312 -7.73 1 82.06 78 GLY B N 1
ATOM 3836 C CA . GLY B 1 78 ? 4.059 -11.625 -7.203 1 82.06 78 GLY B CA 1
ATOM 3837 C C . GLY B 1 78 ? 3.553 -11.852 -5.793 1 82.06 78 GLY B C 1
ATOM 3838 O O . GLY B 1 78 ? 3.605 -10.945 -4.953 1 82.06 78 GLY B O 1
ATOM 3839 N N . ASP B 1 79 ? 3.047 -13.008 -5.543 1 81.88 79 ASP B N 1
ATOM 3840 C CA . ASP B 1 79 ? 2.668 -13.422 -4.191 1 81.88 79 ASP B CA 1
ATOM 3841 C C . ASP B 1 79 ? 3.902 -13.68 -3.332 1 81.88 79 ASP B C 1
ATOM 3843 O O . ASP B 1 79 ? 4.902 -14.211 -3.818 1 81.88 79 ASP B O 1
ATOM 3847 N N . PRO B 1 80 ? 3.799 -13.281 -2.076 1 78.38 80 PRO B N 1
ATOM 3848 C CA . PRO B 1 80 ? 4.953 -13.531 -1.21 1 78.38 80 PRO B CA 1
ATOM 3849 C C . PRO B 1 80 ? 5.316 -15.008 -1.121 1 78.38 80 PRO B C 1
ATOM 3851 O O . PRO B 1 80 ? 4.426 -15.867 -1.094 1 78.38 80 PRO B O 1
ATOM 3854 N N . ARG B 1 81 ? 6.59 -15.273 -1.295 1 76.81 81 ARG B N 1
ATOM 3855 C CA . ARG B 1 81 ? 7.105 -16.625 -1.057 1 76.81 81 ARG B CA 1
ATOM 3856 C C . ARG B 1 81 ? 7.523 -16.797 0.399 1 76.81 81 ARG B C 1
ATOM 3858 O O . ARG B 1 81 ? 7.863 -15.82 1.075 1 76.81 81 ARG B O 1
ATOM 3865 N N . PRO B 1 82 ? 7.543 -17.953 0.859 1 69.44 82 PRO B N 1
ATOM 3866 C CA . PRO B 1 82 ? 7.887 -18.188 2.264 1 69.44 82 PRO B CA 1
ATOM 3867 C C . PRO B 1 82 ? 9.336 -17.828 2.588 1 69.44 82 PRO B C 1
ATOM 3869 O O . PRO B 1 82 ? 9.625 -17.359 3.695 1 69.44 82 PRO B O 1
ATOM 3872 N N . THR B 1 83 ? 10.211 -17.938 1.633 1 69 83 THR B N 1
ATOM 3873 C CA . THR B 1 83 ? 11.602 -17.844 2.057 1 69 83 THR B CA 1
ATOM 3874 C C . THR B 1 83 ? 12.328 -16.734 1.295 1 69 83 THR B C 1
ATOM 3876 O O . THR B 1 83 ? 13.438 -16.344 1.67 1 69 83 THR B O 1
ATOM 3879 N N . ALA B 1 84 ? 11.82 -16.344 0.161 1 73.81 84 ALA B N 1
ATOM 3880 C CA . ALA B 1 84 ? 12.586 -15.383 -0.63 1 73.81 84 ALA B CA 1
ATOM 3881 C C . ALA B 1 84 ? 11.688 -14.289 -1.193 1 73.81 84 ALA B C 1
ATOM 3883 O O . ALA B 1 84 ? 10.492 -14.5 -1.399 1 73.81 84 ALA B O 1
ATOM 3884 N N . GLU B 1 85 ? 12.383 -13.211 -1.382 1 77.75 85 GLU B N 1
ATOM 3885 C CA . GLU B 1 85 ? 11.688 -12.102 -2.023 1 77.75 85 GLU B CA 1
ATOM 3886 C C . GLU B 1 85 ? 11.461 -12.367 -3.508 1 77.75 85 GLU B C 1
ATOM 3888 O O . GLU B 1 85 ? 12.305 -12.992 -4.164 1 77.75 85 GLU B O 1
ATOM 3893 N N . ARG B 1 86 ? 10.414 -11.938 -3.971 1 77.62 86 ARG B N 1
ATOM 3894 C CA . ARG B 1 86 ? 10.047 -12.125 -5.371 1 77.62 86 ARG B CA 1
ATOM 3895 C C . ARG B 1 86 ? 10.891 -11.234 -6.281 1 77.62 86 ARG B C 1
ATOM 3897 O O . ARG B 1 86 ? 11.188 -10.094 -5.938 1 77.62 86 ARG B O 1
ATOM 3904 N N . THR B 1 87 ? 11.289 -11.805 -7.273 1 81.19 87 THR B N 1
ATOM 3905 C CA . THR B 1 87 ? 11.875 -11 -8.336 1 81.19 87 THR B CA 1
ATOM 3906 C C . THR B 1 87 ? 10.789 -10.43 -9.25 1 81.19 87 THR B C 1
ATOM 3908 O O . THR B 1 87 ? 9.93 -11.172 -9.727 1 81.19 87 THR B O 1
ATOM 3911 N N . LEU B 1 88 ? 10.875 -9.195 -9.484 1 85.5 88 LEU B N 1
ATOM 3912 C CA . LEU B 1 88 ? 9.852 -8.57 -10.312 1 85.5 88 LEU B CA 1
ATOM 3913 C C . LEU B 1 88 ? 10.211 -8.688 -11.797 1 85.5 88 LEU B C 1
ATOM 3915 O O . LEU B 1 88 ? 11.297 -8.289 -12.211 1 85.5 88 LEU B O 1
ATOM 3919 N N . ASN B 1 89 ? 9.297 -9.305 -12.484 1 89.5 89 ASN B N 1
ATOM 3920 C CA . ASN B 1 89 ? 9.484 -9.453 -13.93 1 89.5 89 ASN B CA 1
ATOM 3921 C C . ASN B 1 89 ? 8.961 -8.234 -14.688 1 89.5 89 ASN B C 1
ATOM 3923 O O . ASN B 1 89 ? 8.047 -7.559 -14.227 1 89.5 89 ASN B O 1
ATOM 3927 N N . ASP B 1 90 ? 9.555 -7.949 -15.828 1 90.94 90 ASP B N 1
ATOM 3928 C CA . ASP B 1 90 ? 9.109 -6.805 -16.625 1 90.94 90 ASP B CA 1
ATOM 3929 C C . ASP B 1 90 ? 7.727 -7.051 -17.203 1 90.94 90 ASP B C 1
ATOM 3931 O O . ASP B 1 90 ? 7.332 -8.195 -17.422 1 90.94 90 ASP B O 1
ATOM 3935 N N . PRO B 1 91 ? 7.031 -6.004 -17.5 1 92.12 91 PRO B N 1
ATOM 3936 C CA . PRO B 1 91 ? 5.652 -6.113 -17.984 1 92.12 91 PRO B CA 1
ATOM 3937 C C . PRO B 1 91 ? 5.543 -6.938 -19.266 1 92.12 91 PRO B C 1
ATOM 3939 O O . PRO B 1 91 ? 4.574 -7.684 -19.453 1 92.12 91 PRO B O 1
ATOM 3942 N N . GLU B 1 92 ? 6.488 -6.855 -20.109 1 95.44 92 GLU B N 1
ATOM 3943 C CA . GLU B 1 92 ? 6.457 -7.609 -21.359 1 95.44 92 GLU B CA 1
ATOM 3944 C C . GLU B 1 92 ? 6.555 -9.109 -21.109 1 95.44 92 GLU B C 1
ATOM 3946 O O . GLU B 1 92 ? 5.84 -9.898 -21.734 1 95.44 92 GLU B O 1
ATOM 3951 N N . THR B 1 93 ? 7.426 -9.484 -20.219 1 96.31 93 THR B N 1
ATOM 3952 C CA . THR B 1 93 ? 7.566 -10.883 -19.844 1 96.31 93 THR B CA 1
ATOM 3953 C C . THR B 1 93 ? 6.27 -11.406 -19.234 1 96.31 93 THR B C 1
ATOM 3955 O O . THR B 1 93 ? 5.797 -12.484 -19.609 1 96.31 93 THR B O 1
ATOM 3958 N N . VAL B 1 94 ? 5.719 -10.641 -18.359 1 95.62 94 VAL B N 1
ATOM 3959 C CA . VAL B 1 94 ? 4.488 -11.062 -17.688 1 95.62 94 VAL B CA 1
ATOM 3960 C C . VAL B 1 94 ? 3.367 -11.195 -18.719 1 95.62 94 VAL B C 1
ATOM 3962 O O . VAL B 1 94 ? 2.586 -12.148 -18.672 1 95.62 94 VAL B O 1
ATOM 3965 N N . ALA B 1 95 ? 3.303 -10.258 -19.672 1 96.81 95 ALA B N 1
ATOM 3966 C CA . ALA B 1 95 ? 2.291 -10.328 -20.734 1 96.81 95 ALA B CA 1
ATOM 3967 C C . ALA B 1 95 ? 2.432 -11.609 -21.547 1 96.81 95 ALA B C 1
ATOM 3969 O O . ALA B 1 95 ? 1.436 -12.258 -21.875 1 96.81 95 ALA B O 1
ATOM 3970 N N . ASN B 1 96 ? 3.613 -11.93 -21.859 1 97.75 96 ASN B N 1
ATOM 3971 C CA . ASN B 1 96 ? 3.877 -13.172 -22.562 1 97.75 96 ASN B CA 1
ATOM 3972 C C . ASN B 1 96 ? 3.439 -14.391 -21.75 1 97.75 96 ASN B C 1
ATOM 3974 O O . ASN B 1 96 ? 2.822 -15.312 -22.297 1 97.75 96 ASN B O 1
ATOM 3978 N N . TRP B 1 97 ? 3.764 -14.391 -20.531 1 97.5 97 TRP B N 1
ATOM 3979 C CA . TRP B 1 97 ? 3.406 -15.508 -19.672 1 97.5 97 TRP B CA 1
ATOM 3980 C C . TRP B 1 97 ? 1.894 -15.609 -19.5 1 97.5 97 TRP B C 1
ATOM 3982 O O . TRP B 1 97 ? 1.345 -16.703 -19.422 1 97.5 97 TRP B O 1
ATOM 3992 N N . VAL B 1 98 ? 1.245 -14.469 -19.438 1 97.88 98 VAL B N 1
ATOM 3993 C CA . VAL B 1 98 ? -0.213 -14.477 -19.375 1 97.88 98 VAL B CA 1
ATOM 3994 C C . VAL B 1 98 ? -0.771 -15.234 -20.594 1 97.88 98 VAL B C 1
ATOM 3996 O O . VAL B 1 98 ? -1.629 -16.109 -20.438 1 97.88 98 VAL B O 1
ATOM 3999 N N . ALA B 1 99 ? -0.3 -14.914 -21.75 1 98.12 99 ALA B N 1
ATOM 4000 C CA . ALA B 1 99 ? -0.76 -15.562 -22.969 1 98.12 99 ALA B CA 1
ATOM 4001 C C . ALA B 1 99 ? -0.474 -17.062 -22.938 1 98.12 99 ALA B C 1
ATOM 4003 O O . ALA B 1 99 ? -1.321 -17.875 -23.328 1 98.12 99 ALA B O 1
ATOM 4004 N N . ARG B 1 100 ? 0.654 -17.453 -22.469 1 98 100 ARG B N 1
ATOM 4005 C CA . ARG B 1 100 ? 1.046 -18.859 -22.422 1 98 100 ARG B CA 1
ATOM 4006 C C . ARG B 1 100 ? 0.175 -19.625 -21.422 1 98 100 ARG B C 1
ATOM 4008 O O . ARG B 1 100 ? -0.287 -20.734 -21.734 1 98 100 ARG B O 1
ATOM 4015 N N . LEU B 1 101 ? -0.02 -19.047 -20.266 1 98.38 101 LEU B N 1
ATOM 4016 C CA . LEU B 1 101 ? -0.847 -19.703 -19.266 1 98.38 101 LEU B CA 1
ATOM 4017 C C . LEU B 1 101 ? -2.281 -19.859 -19.766 1 98.38 101 LEU B C 1
ATOM 4019 O O . LEU B 1 101 ? -2.908 -20.906 -19.547 1 98.38 101 LEU B O 1
ATOM 4023 N N . ARG B 1 102 ? -2.787 -18.844 -20.406 1 97.94 102 ARG B N 1
ATOM 4024 C CA . ARG B 1 102 ? -4.129 -18.922 -20.984 1 97.94 102 ARG B CA 1
ATOM 4025 C C . ARG B 1 102 ? -4.246 -20.109 -21.938 1 97.94 102 ARG B C 1
ATOM 4027 O O . ARG B 1 102 ? -5.184 -20.906 -21.828 1 97.94 102 ARG B O 1
ATOM 4034 N N . SER B 1 103 ? -3.277 -20.234 -22.797 1 97.19 103 SER B N 1
ATOM 4035 C CA . SER B 1 103 ? -3.287 -21.312 -23.766 1 97.19 103 SER B CA 1
ATOM 4036 C C . SER B 1 103 ? -3.199 -22.672 -23.094 1 97.19 103 SER B C 1
ATOM 4038 O O . SER B 1 103 ? -3.709 -23.672 -23.609 1 97.19 103 SER B O 1
ATOM 4040 N N . GLN B 1 104 ? -2.574 -22.719 -21.953 1 97.5 104 GLN B N 1
ATOM 4041 C CA . GLN B 1 104 ? -2.404 -23.984 -21.234 1 97.5 104 GLN B CA 1
ATOM 4042 C C . GLN B 1 104 ? -3.66 -24.328 -20.438 1 97.5 104 GLN B C 1
ATOM 4044 O O . GLN B 1 104 ? -3.908 -25.5 -20.141 1 97.5 104 GLN B O 1
ATOM 4049 N N . ILE B 1 105 ? -4.473 -23.344 -20.094 1 98.12 105 ILE B N 1
ATOM 4050 C CA . ILE B 1 105 ? -5.668 -23.562 -19.281 1 98.12 105 ILE B CA 1
ATOM 4051 C C . ILE B 1 105 ? -6.848 -23.906 -20.188 1 98.12 105 ILE B C 1
ATOM 4053 O O . ILE B 1 105 ? -7.68 -24.75 -19.859 1 98.12 105 ILE B O 1
ATOM 4057 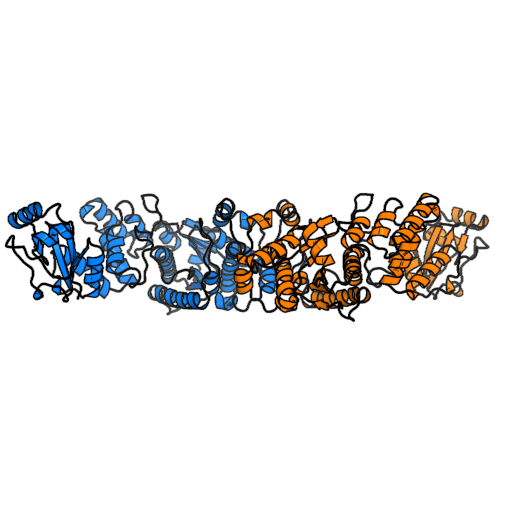N N . GLU B 1 106 ? -6.973 -23.359 -21.328 1 97 106 GLU B N 1
ATOM 4058 C CA . GLU B 1 106 ? -8.133 -23.359 -22.219 1 97 106 GLU B CA 1
ATOM 4059 C C . GLU B 1 106 ? -8.539 -24.781 -22.578 1 97 106 GLU B C 1
ATOM 4061 O O . GLU B 1 106 ? -9.727 -25.109 -22.609 1 97 106 GLU B O 1
ATOM 4066 N N . PRO B 1 107 ? -7.559 -25.688 -22.797 1 95.25 107 PRO B N 1
ATOM 4067 C CA . PRO B 1 107 ? -7.945 -27.031 -23.234 1 95.25 107 PRO B CA 1
ATOM 4068 C C . PRO B 1 107 ? -8.719 -27.797 -22.156 1 95.25 107 PRO B C 1
ATOM 4070 O O . PRO B 1 107 ? -9.367 -28.797 -22.453 1 95.25 107 PRO B O 1
ATOM 4073 N N . PHE B 1 108 ? -8.68 -27.375 -20.969 1 97.38 108 PHE B N 1
ATOM 4074 C CA . PHE B 1 108 ? -9.305 -28.109 -19.859 1 97.38 108 PHE B CA 1
ATOM 4075 C C . PHE B 1 108 ? -10.742 -27.672 -19.672 1 97.38 108 PHE B C 1
ATOM 4077 O O . PHE B 1 108 ? -11.508 -28.328 -18.953 1 97.38 108 PHE B O 1
ATOM 4084 N N . LEU B 1 109 ? -11.148 -26.594 -20.297 1 98.06 109 LEU B N 1
ATOM 4085 C CA . LEU B 1 109 ? -12.461 -26 -20.031 1 98.06 109 LEU B CA 1
ATOM 4086 C C . LEU B 1 109 ? -13.281 -25.922 -21.312 1 98.06 109 LEU B C 1
ATOM 4088 O O . LEU B 1 109 ? -12.727 -25.938 -22.422 1 98.06 109 LEU B O 1
ATOM 4092 N N . SER B 1 110 ? -14.602 -25.891 -21.188 1 98.06 110 SER B N 1
ATOM 4093 C CA . SER B 1 110 ? -15.492 -25.641 -22.312 1 98.06 110 SER B CA 1
ATOM 4094 C C . SER B 1 110 ? -15.875 -24.172 -22.391 1 98.06 110 SER B C 1
ATOM 4096 O O . SER B 1 110 ? -16.203 -23.547 -21.375 1 98.06 110 SER B O 1
ATOM 4098 N N . PHE B 1 111 ? -15.742 -23.578 -23.547 1 98 111 PHE B N 1
ATOM 4099 C CA . PHE B 1 111 ? -16.047 -22.156 -23.734 1 98 111 PHE B CA 1
ATOM 4100 C C . PHE B 1 111 ? -17.375 -21.984 -24.469 1 98 111 PHE B C 1
ATOM 4102 O O . PHE B 1 111 ? -17.719 -20.875 -24.875 1 98 111 PHE B O 1
ATOM 4109 N N . GLU B 1 112 ? -18.109 -23.078 -24.531 1 96.62 112 GLU B N 1
ATOM 4110 C CA . GLU B 1 112 ? -19.391 -23.078 -25.219 1 96.62 112 GLU B CA 1
ATOM 4111 C C . GLU B 1 112 ? -20.531 -23.406 -24.266 1 96.62 112 GLU B C 1
ATOM 4113 O O . GLU B 1 112 ? -20.312 -23.953 -23.188 1 96.62 112 GLU B O 1
ATOM 4118 N N . GLY B 1 113 ? -21.734 -22.984 -24.703 1 95.44 113 GLY B N 1
ATOM 4119 C CA . GLY B 1 113 ? -22.922 -23.344 -23.938 1 95.44 113 GLY B CA 1
ATOM 4120 C C . GLY B 1 113 ? -23.281 -22.328 -22.875 1 95.44 113 GLY B C 1
ATOM 4121 O O . GLY B 1 113 ? -22.672 -21.25 -22.812 1 95.44 113 GLY B O 1
ATOM 4122 N N . GLU B 1 114 ? -24.219 -22.688 -22.031 1 94.5 114 GLU B N 1
ATOM 4123 C CA . GLU B 1 114 ? -24.781 -21.781 -21.031 1 94.5 114 GLU B CA 1
ATOM 4124 C C . GLU B 1 114 ? -23.797 -21.531 -19.891 1 94.5 114 GLU B C 1
ATOM 4126 O O . GLU B 1 114 ? -23.812 -20.484 -19.266 1 94.5 114 GLU B O 1
ATOM 4131 N N . ASN B 1 115 ? -22.953 -22.5 -19.625 1 97.12 115 ASN B N 1
ATOM 4132 C CA . ASN B 1 115 ? -21.969 -22.344 -18.547 1 97.12 115 ASN B CA 1
ATOM 4133 C C . ASN B 1 115 ? -20.547 -22.281 -19.094 1 97.12 115 ASN B C 1
ATOM 4135 O O . ASN B 1 115 ? -19.625 -22.797 -18.484 1 97.12 115 ASN B O 1
ATOM 4139 N N . GLY B 1 116 ? -20.406 -21.719 -20.312 1 98.19 116 GLY B N 1
ATOM 4140 C CA . GLY B 1 116 ? -19.109 -21.547 -20.922 1 98.19 116 GLY B CA 1
ATOM 4141 C C . GLY B 1 116 ? -18.141 -20.766 -20.062 1 98.19 116 GLY B C 1
ATOM 4142 O O . GLY B 1 116 ? -18.531 -19.797 -19.406 1 98.19 116 GLY B O 1
ATOM 4143 N N . ALA B 1 117 ? -16.906 -21.172 -20.109 1 98.62 117 ALA B N 1
ATOM 4144 C CA . ALA B 1 117 ? -15.844 -20.5 -19.344 1 98.62 117 ALA B CA 1
ATOM 4145 C C . ALA B 1 117 ? -15.516 -19.141 -19.969 1 98.62 117 ALA B C 1
ATOM 4147 O O . ALA B 1 117 ? -15.805 -18.891 -21.141 1 98.62 117 ALA B O 1
ATOM 4148 N N . THR B 1 118 ? -15.062 -18.234 -19.203 1 98.56 118 THR B N 1
ATOM 4149 C CA . THR B 1 118 ? -14.523 -16.953 -19.625 1 98.56 118 THR B CA 1
ATOM 4150 C C . THR B 1 118 ? -13.125 -16.734 -19.047 1 98.56 118 THR B C 1
ATOM 4152 O O . THR B 1 118 ? -12.922 -16.859 -17.844 1 98.56 118 THR B O 1
ATOM 4155 N N . MET B 1 119 ? -12.188 -16.484 -19.969 1 98.56 119 MET B N 1
ATOM 4156 C CA . MET B 1 119 ? -10.875 -16.062 -19.484 1 98.56 119 MET B CA 1
ATOM 4157 C C . MET B 1 119 ? -10.867 -14.586 -19.125 1 98.56 119 MET B C 1
ATOM 4159 O O . MET B 1 119 ? -11.344 -13.75 -19.891 1 98.56 119 MET B O 1
ATOM 4163 N N . VAL B 1 120 ? -10.375 -14.25 -17.938 1 98.56 120 VAL B N 1
ATOM 4164 C CA . VAL B 1 120 ? -10.32 -12.852 -17.531 1 98.56 120 VAL B CA 1
ATOM 4165 C C . VAL B 1 120 ? -8.906 -12.508 -17.062 1 98.56 120 VAL B C 1
ATOM 4167 O O . VAL B 1 120 ? -8.125 -13.398 -16.719 1 98.56 120 VAL B O 1
ATOM 4170 N N . ASN B 1 121 ? -8.5 -11.258 -17.141 1 98.5 121 ASN B N 1
ATOM 4171 C CA . ASN B 1 121 ? -7.215 -10.695 -16.75 1 98.5 121 ASN B CA 1
ATOM 4172 C C . ASN B 1 121 ? -7.387 -9.492 -15.828 1 98.5 121 ASN B C 1
ATOM 4174 O O . ASN B 1 121 ? -8.039 -8.508 -16.203 1 98.5 121 ASN B O 1
ATOM 4178 N N . ASN B 1 122 ? -6.754 -9.547 -14.625 1 98.31 122 ASN B N 1
ATOM 4179 C CA . ASN B 1 122 ? -6.973 -8.477 -13.664 1 98.31 122 ASN B CA 1
ATOM 4180 C C . ASN B 1 122 ? -6.285 -7.184 -14.102 1 98.31 122 ASN B C 1
ATOM 4182 O O . ASN B 1 122 ? -6.531 -6.121 -13.523 1 98.31 122 ASN B O 1
ATOM 4186 N N . LEU B 1 123 ? -5.484 -7.195 -15.125 1 97.06 123 LEU B N 1
ATOM 4187 C CA . LEU B 1 123 ? -4.973 -5.961 -15.711 1 97.06 123 LEU B CA 1
ATOM 4188 C C . LEU B 1 123 ? -6.109 -5.094 -16.234 1 97.06 123 LEU B C 1
ATOM 4190 O O . LEU B 1 123 ? -5.992 -3.867 -16.281 1 97.06 123 LEU B O 1
ATOM 4194 N N . ASP B 1 124 ? -7.16 -5.719 -16.641 1 96.94 124 ASP B N 1
ATOM 4195 C CA . ASP B 1 124 ? -8.289 -5.004 -17.219 1 96.94 124 ASP B CA 1
ATOM 4196 C C . ASP B 1 124 ? -8.859 -3.988 -16.219 1 96.94 124 ASP B C 1
ATOM 4198 O O . ASP B 1 124 ? -9.367 -2.939 -16.625 1 96.94 124 ASP B O 1
ATOM 4202 N N . TRP B 1 125 ? -8.789 -4.27 -14.898 1 97.75 125 TRP B N 1
ATOM 4203 C CA . TRP B 1 125 ? -9.367 -3.332 -13.945 1 97.75 125 TRP B CA 1
ATOM 4204 C C . TRP B 1 125 ? -8.289 -2.707 -13.07 1 97.75 125 TRP B C 1
ATOM 4206 O O . TRP B 1 125 ? -8.562 -1.794 -12.281 1 97.75 125 TRP B O 1
ATOM 4216 N N . THR B 1 126 ? -7.027 -3.135 -13.188 1 97.25 126 THR B N 1
ATOM 4217 C CA . THR B 1 126 ? -5.98 -2.6 -12.32 1 97.25 126 THR B CA 1
ATOM 4218 C C . THR B 1 126 ? -5.109 -1.604 -13.086 1 97.25 126 THR B C 1
ATOM 4220 O O . THR B 1 126 ? -4.594 -0.649 -12.492 1 97.25 126 THR B O 1
ATOM 4223 N N . ALA B 1 127 ? -4.863 -1.794 -14.367 1 94 127 ALA B N 1
ATOM 4224 C CA . ALA B 1 127 ? -3.924 -1.005 -15.156 1 94 127 ALA B CA 1
ATOM 4225 C C . ALA B 1 127 ? -4.293 0.476 -15.133 1 94 127 ALA B C 1
ATOM 4227 O O . ALA B 1 127 ? -3.412 1.341 -15.117 1 94 127 ALA B O 1
ATOM 4228 N N . GLY B 1 128 ? -5.539 0.813 -15.156 1 93.44 128 GLY B N 1
ATOM 4229 C CA . GLY B 1 128 ? -5.98 2.199 -15.188 1 93.44 128 GLY B CA 1
ATOM 4230 C C . GLY B 1 128 ? -6.176 2.799 -13.812 1 93.44 128 GLY B C 1
ATOM 4231 O O . GLY B 1 128 ? -6.508 3.98 -13.68 1 93.44 128 GLY B O 1
ATOM 4232 N N . MET B 1 129 ? -5.91 2.057 -12.812 1 96.88 129 MET B N 1
ATOM 4233 C CA . MET B 1 129 ? -6.117 2.525 -11.445 1 96.88 129 MET B CA 1
ATOM 4234 C C . MET B 1 129 ? -4.898 3.287 -10.938 1 96.88 129 MET B C 1
ATOM 4236 O O . MET B 1 129 ? -3.781 2.768 -10.969 1 96.88 129 MET B O 1
ATOM 4240 N N . SER B 1 130 ? -5.094 4.527 -10.469 1 97 130 SER B N 1
ATOM 4241 C CA . SER B 1 130 ? -3.984 5.309 -9.93 1 97 130 SER B CA 1
ATOM 4242 C C . SER B 1 130 ? -3.607 4.836 -8.531 1 97 130 SER B C 1
ATOM 4244 O O . SER B 1 130 ? -4.402 4.18 -7.855 1 97 130 SER B O 1
ATOM 4246 N N . ALA B 1 131 ? -2.396 5.145 -8.133 1 97.5 131 ALA B N 1
ATOM 4247 C CA . ALA B 1 131 ? -1.951 4.836 -6.777 1 97.5 131 ALA B CA 1
ATOM 4248 C C . ALA B 1 131 ? -2.889 5.445 -5.742 1 97.5 131 ALA B C 1
ATOM 4250 O O . ALA B 1 131 ? -3.258 4.789 -4.766 1 97.5 131 ALA B O 1
ATOM 4251 N N . ILE B 1 132 ? -3.334 6.695 -5.941 1 96.38 132 ILE B N 1
ATOM 4252 C CA . ILE B 1 132 ? -4.199 7.41 -5.008 1 96.38 132 ILE B CA 1
ATOM 4253 C C . ILE B 1 132 ? -5.551 6.711 -4.918 1 96.38 132 ILE B C 1
ATOM 4255 O O . ILE B 1 132 ? -6.062 6.477 -3.82 1 96.38 132 ILE B O 1
ATOM 4259 N N . GLU B 1 133 ? -6.145 6.336 -6.047 1 96.12 133 GLU B N 1
ATOM 4260 C CA . GLU B 1 133 ? -7.414 5.617 -6.066 1 96.12 133 GLU B CA 1
ATOM 4261 C C . GLU B 1 133 ? -7.309 4.285 -5.332 1 96.12 133 GLU B C 1
ATOM 4263 O O . GLU B 1 133 ? -8.203 3.914 -4.574 1 96.12 133 GLU B O 1
ATOM 4268 N N . PHE B 1 134 ? -6.27 3.611 -5.633 1 97.88 134 PHE B N 1
ATOM 4269 C CA . PHE B 1 134 ? -6.035 2.324 -4.988 1 97.88 134 PHE B CA 1
ATOM 4270 C C . PHE B 1 134 ? -6.008 2.475 -3.473 1 97.88 134 PHE B C 1
ATOM 4272 O O . PHE B 1 134 ? -6.648 1.704 -2.756 1 97.88 134 PHE B O 1
ATOM 4279 N N . LEU B 1 135 ? -5.285 3.43 -2.982 1 97.31 135 LEU B N 1
ATOM 4280 C CA . LEU B 1 135 ? -5.141 3.646 -1.546 1 97.31 135 LEU B CA 1
ATOM 4281 C C . LEU B 1 135 ? -6.453 4.137 -0.938 1 97.31 135 LEU B C 1
ATOM 4283 O O . LEU B 1 135 ? -6.879 3.646 0.11 1 97.31 135 LEU B O 1
ATOM 4287 N N . ARG B 1 136 ? -7.18 5.016 -1.587 1 95.31 136 ARG B N 1
ATOM 4288 C CA . ARG B 1 136 ? -8.367 5.672 -1.036 1 95.31 136 ARG B CA 1
ATOM 4289 C C . ARG B 1 136 ? -9.578 4.754 -1.111 1 95.31 136 ARG B C 1
ATOM 4291 O O . ARG B 1 136 ? -10.422 4.758 -0.211 1 95.31 136 ARG B O 1
ATOM 4298 N N . ASP B 1 137 ? -9.664 3.961 -2.191 1 94.94 137 ASP B N 1
ATOM 4299 C CA . ASP B 1 137 ? -10.914 3.24 -2.445 1 94.94 137 ASP B CA 1
ATOM 4300 C C . ASP B 1 137 ? -10.797 1.782 -2.002 1 94.94 137 ASP B C 1
ATOM 4302 O O . ASP B 1 137 ? -11.812 1.138 -1.714 1 94.94 137 ASP B O 1
ATOM 4306 N N . ILE B 1 138 ? -9.633 1.254 -1.972 1 97.62 138 ILE B N 1
ATOM 4307 C CA . ILE B 1 138 ? -9.453 -0.146 -1.607 1 97.62 138 ILE B CA 1
ATOM 4308 C C . ILE B 1 138 ? -8.68 -0.239 -0.292 1 97.62 138 ILE B C 1
ATOM 4310 O O . ILE B 1 138 ? -9.148 -0.857 0.667 1 97.62 138 ILE B O 1
ATOM 4314 N N . GLY B 1 139 ? -7.555 0.483 -0.225 1 97.25 139 GLY B N 1
ATOM 4315 C CA . GLY B 1 139 ? -6.668 0.387 0.921 1 97.25 139 GLY B CA 1
ATOM 4316 C C . GLY B 1 139 ? -7.348 0.723 2.234 1 97.25 139 GLY B C 1
ATOM 4317 O O . GLY B 1 139 ? -7.035 0.132 3.271 1 97.25 139 GLY B O 1
ATOM 4318 N N . LYS B 1 140 ? -8.297 1.66 2.211 1 95.06 140 LYS B N 1
ATOM 4319 C CA . LYS B 1 140 ? -8.945 2.145 3.428 1 95.06 140 LYS B CA 1
ATOM 4320 C C . LYS B 1 140 ? -9.742 1.035 4.105 1 95.06 140 LYS B C 1
ATOM 4322 O O . LYS B 1 140 ? -10.047 1.119 5.297 1 95.06 140 LYS B O 1
ATOM 4327 N N . HIS B 1 141 ? -10.055 0.01 3.365 1 96.12 141 HIS B N 1
ATOM 4328 C CA . HIS B 1 141 ? -10.914 -1.047 3.887 1 96.12 141 HIS B CA 1
ATOM 4329 C C . HIS B 1 141 ? -10.094 -2.189 4.473 1 96.12 141 HIS B C 1
ATOM 4331 O O . HIS B 1 141 ? -10.648 -3.156 4.996 1 96.12 141 HIS B O 1
ATOM 4337 N N . PHE B 1 142 ? -8.828 -2.176 4.395 1 96.88 142 PHE B N 1
ATOM 4338 C CA . PHE B 1 142 ? -7.938 -3.193 4.938 1 96.88 142 PHE B CA 1
ATOM 4339 C C . PHE B 1 142 ? -7.238 -2.689 6.195 1 96.88 142 PHE B C 1
ATOM 4341 O O . PHE B 1 142 ? -6.668 -1.598 6.199 1 96.88 142 PHE B O 1
ATOM 4348 N N . ARG B 1 143 ? -7.285 -3.463 7.227 1 94.94 143 ARG B N 1
ATOM 4349 C CA . ARG B 1 143 ? -6.613 -3.156 8.484 1 94.94 143 ARG B CA 1
ATOM 4350 C C . ARG B 1 143 ? -5.277 -3.885 8.578 1 94.94 143 ARG B C 1
ATOM 4352 O O . ARG B 1 143 ? -5.223 -5.113 8.477 1 94.94 143 ARG B O 1
ATOM 4359 N N . VAL B 1 144 ? -4.277 -3.131 8.867 1 95.81 144 VAL B N 1
ATOM 4360 C CA . VAL B 1 144 ? -2.922 -3.674 8.883 1 95.81 144 VAL B CA 1
ATOM 4361 C C . VAL B 1 144 ? -2.814 -4.777 9.93 1 95.81 144 VAL B C 1
ATOM 4363 O O . VAL B 1 144 ? -2.215 -5.824 9.68 1 95.81 144 VAL B O 1
ATOM 4366 N N . ASN B 1 145 ? -3.453 -4.586 11.078 1 93.56 145 ASN B N 1
ATOM 4367 C CA . ASN B 1 145 ? -3.424 -5.586 12.141 1 93.56 145 ASN B CA 1
ATOM 4368 C C . ASN B 1 145 ? -3.9 -6.949 11.641 1 93.56 145 ASN B C 1
ATOM 4370 O O . ASN B 1 145 ? -3.279 -7.973 11.938 1 93.56 145 ASN B O 1
ATOM 4374 N N . LYS B 1 146 ? -4.938 -6.934 10.969 1 93.31 146 LYS B N 1
ATOM 4375 C CA . LYS B 1 146 ? -5.508 -8.172 10.438 1 93.31 146 LYS B CA 1
ATOM 4376 C C . LYS B 1 146 ? -4.629 -8.75 9.336 1 93.31 146 LYS B C 1
ATOM 4378 O O . LYS B 1 146 ? -4.422 -9.961 9.266 1 93.31 146 LYS B O 1
ATOM 4383 N N . MET B 1 147 ? -4.113 -7.926 8.516 1 94.94 147 MET B N 1
ATOM 4384 C CA . MET B 1 147 ? -3.268 -8.352 7.402 1 94.94 147 MET B CA 1
ATOM 4385 C C . MET B 1 147 ? -2.025 -9.078 7.906 1 94.94 147 MET B C 1
ATOM 4387 O O . MET B 1 147 ? -1.565 -10.039 7.285 1 94.94 147 MET B O 1
ATOM 4391 N N . LEU B 1 148 ? -1.508 -8.633 9.016 1 93.44 148 LEU B N 1
ATOM 4392 C CA . LEU B 1 148 ? -0.27 -9.164 9.578 1 93.44 148 LEU B CA 1
ATOM 4393 C C . LEU B 1 148 ? -0.484 -10.57 10.125 1 93.44 148 LEU B C 1
ATOM 4395 O O . LEU B 1 148 ? 0.474 -11.328 10.297 1 93.44 148 LEU B O 1
ATOM 4399 N N . THR B 1 149 ? -1.656 -10.898 10.453 1 89.94 149 THR B N 1
ATOM 4400 C CA . THR B 1 149 ? -1.939 -12.164 11.109 1 89.94 149 THR B CA 1
ATOM 4401 C C . THR B 1 149 ? -2.016 -13.297 10.086 1 89.94 149 THR B C 1
ATOM 4403 O O . THR B 1 149 ? -2.035 -14.477 10.445 1 89.94 149 THR B O 1
ATOM 4406 N N . LYS B 1 150 ? -2.078 -12.992 8.828 1 88.75 150 LYS B N 1
ATOM 4407 C CA . LYS B 1 150 ? -2.107 -14.031 7.801 1 88.75 150 LYS B CA 1
ATOM 4408 C C . LYS B 1 150 ? -0.843 -14.883 7.848 1 88.75 150 LYS B C 1
ATOM 4410 O O . LYS B 1 150 ? 0.258 -14.359 8.031 1 88.75 150 LYS B O 1
ATOM 4415 N N . ASP B 1 151 ? -0.965 -16.094 7.625 1 83.88 151 ASP B N 1
ATOM 4416 C CA . ASP B 1 151 ? 0.113 -17.047 7.84 1 83.88 151 ASP B CA 1
ATOM 4417 C C . ASP B 1 151 ? 1.326 -16.719 6.977 1 83.88 151 ASP B C 1
ATOM 4419 O O . ASP B 1 151 ? 2.455 -16.672 7.469 1 83.88 151 ASP B O 1
ATOM 4423 N N . SER B 1 152 ? 1.094 -16.547 5.746 1 81.31 152 SER B N 1
ATOM 4424 C CA . SER B 1 152 ? 2.191 -16.266 4.824 1 81.31 152 SER B CA 1
ATOM 4425 C C . SER B 1 152 ? 2.938 -15 5.207 1 81.31 152 SER B C 1
ATOM 4427 O O . SER B 1 152 ? 4.164 -14.938 5.109 1 81.31 152 SER B O 1
ATOM 4429 N N . VAL B 1 153 ? 2.25 -14.008 5.691 1 87.62 153 VAL B N 1
ATOM 4430 C CA . VAL B 1 153 ? 2.838 -12.727 6.066 1 87.62 153 VAL B CA 1
ATOM 4431 C C . VAL B 1 153 ? 3.562 -12.859 7.406 1 87.62 153 VAL B C 1
ATOM 4433 O O . VAL B 1 153 ? 4.707 -12.422 7.547 1 87.62 153 VAL B O 1
ATOM 4436 N N . ALA B 1 154 ? 2.932 -13.492 8.344 1 87.56 154 ALA B N 1
ATOM 4437 C CA . ALA B 1 154 ? 3.498 -13.672 9.68 1 87.56 154 ALA B CA 1
ATOM 4438 C C . ALA B 1 154 ? 4.824 -14.422 9.617 1 87.56 154 ALA B C 1
ATOM 4440 O O . ALA B 1 154 ? 5.793 -14.039 10.273 1 87.56 154 ALA B O 1
ATOM 4441 N N . ARG B 1 155 ? 4.883 -15.438 8.805 1 85.81 155 ARG B N 1
ATOM 4442 C CA . ARG B 1 155 ? 6.098 -16.234 8.656 1 85.81 155 ARG B CA 1
ATOM 4443 C C . ARG B 1 155 ? 7.23 -15.398 8.07 1 85.81 155 ARG B C 1
ATOM 4445 O O . ARG B 1 155 ? 8.375 -15.484 8.523 1 85.81 155 ARG B O 1
ATOM 4452 N N . ARG B 1 156 ? 6.938 -14.594 7.203 1 87.5 156 ARG B N 1
ATOM 4453 C CA . ARG B 1 156 ? 7.949 -13.766 6.551 1 87.5 156 ARG B CA 1
ATOM 4454 C C . ARG B 1 156 ? 8.43 -12.664 7.484 1 87.5 156 ARG B C 1
ATOM 4456 O O . ARG B 1 156 ? 9.617 -12.305 7.473 1 87.5 156 ARG B O 1
ATOM 4463 N N . LEU B 1 157 ? 7.555 -12.109 8.195 1 88.44 157 LEU B N 1
ATOM 4464 C CA . LEU B 1 157 ? 7.91 -11.055 9.133 1 88.44 157 LEU B CA 1
ATOM 4465 C C . LEU B 1 157 ? 8.922 -11.562 10.164 1 88.44 157 LEU B C 1
ATOM 4467 O O . LEU B 1 157 ? 9.766 -10.797 10.633 1 88.44 157 LEU B O 1
ATOM 4471 N N . GLU B 1 158 ? 8.82 -12.805 10.414 1 86.88 158 GLU B N 1
ATOM 4472 C CA . GLU B 1 158 ? 9.711 -13.414 11.391 1 86.88 158 GLU B CA 1
ATOM 4473 C C . GLU B 1 158 ? 11.023 -13.859 10.734 1 86.88 158 GLU B C 1
ATOM 4475 O O . GLU B 1 158 ? 11.992 -14.172 11.43 1 86.88 158 GLU B O 1
ATOM 4480 N N . SER B 1 159 ? 11.008 -13.875 9.492 1 86.25 159 SER B N 1
ATOM 4481 C CA . SER B 1 159 ? 12.211 -14.289 8.781 1 86.25 159 SER B CA 1
ATOM 4482 C C . SER B 1 159 ? 13.25 -13.172 8.742 1 86.25 159 SER B C 1
ATOM 4484 O O . SER B 1 159 ? 12.945 -12.023 9.062 1 86.25 159 SER B O 1
ATOM 4486 N N . GLN B 1 160 ? 14.484 -13.477 8.328 1 82.56 160 GLN B N 1
ATOM 4487 C CA . GLN B 1 160 ? 15.57 -12.508 8.273 1 82.56 160 GLN B CA 1
ATOM 4488 C C . GLN B 1 160 ? 15.352 -11.508 7.145 1 82.56 160 GLN B C 1
ATOM 4490 O O . GLN B 1 160 ? 15.695 -10.328 7.281 1 82.56 160 GLN B O 1
ATOM 4495 N N . GLU B 1 161 ? 14.75 -11.977 6.145 1 84 161 GLU B N 1
ATOM 4496 C CA . GLU B 1 161 ? 14.594 -11.125 4.969 1 84 161 GLU B CA 1
ATOM 4497 C C . GLU B 1 161 ? 13.406 -10.172 5.133 1 84 161 GLU B C 1
ATOM 4499 O O . GLU B 1 161 ? 13.359 -9.117 4.496 1 84 161 GLU B O 1
ATOM 4504 N N . GLY B 1 162 ? 12.477 -10.57 5.926 1 89.44 162 GLY B N 1
ATOM 4505 C CA . GLY B 1 162 ? 11.273 -9.773 6.102 1 89.44 162 GLY B CA 1
ATOM 4506 C C . GLY B 1 162 ? 10.375 -9.773 4.883 1 89.44 162 GLY B C 1
ATOM 4507 O O . GLY B 1 162 ? 10.445 -10.688 4.051 1 89.44 162 GLY B O 1
ATOM 4508 N N . ILE B 1 163 ? 9.469 -8.875 4.762 1 93.25 163 ILE B N 1
ATOM 4509 C CA . ILE B 1 163 ? 8.508 -8.773 3.67 1 93.25 163 ILE B CA 1
ATOM 4510 C C . ILE B 1 163 ? 8.461 -7.34 3.152 1 93.25 163 ILE B C 1
ATOM 4512 O O . ILE B 1 163 ? 8.477 -6.391 3.938 1 93.25 163 ILE B O 1
ATOM 4516 N N . SER B 1 164 ? 8.531 -7.191 1.884 1 94.94 164 SER B N 1
ATOM 4517 C CA . SER B 1 164 ? 8.445 -5.855 1.297 1 94.94 164 SER B CA 1
ATOM 4518 C C . SER B 1 164 ? 7.012 -5.34 1.302 1 94.94 164 SER B C 1
ATOM 4520 O O . SER B 1 164 ? 6.066 -6.129 1.363 1 94.94 164 SER B O 1
ATOM 4522 N N . TYR B 1 165 ? 6.867 -4.051 1.237 1 96.75 165 TYR B N 1
ATOM 4523 C CA . TYR B 1 165 ? 5.551 -3.432 1.122 1 96.75 165 TYR B CA 1
ATOM 4524 C C . TYR B 1 165 ? 4.816 -3.938 -0.115 1 96.75 165 TYR B C 1
ATOM 4526 O O . TYR B 1 165 ? 3.604 -4.148 -0.081 1 96.75 165 TYR B O 1
ATOM 4534 N N . THR B 1 166 ? 5.5 -4.117 -1.188 1 96.12 166 THR B N 1
ATOM 4535 C CA . THR B 1 166 ? 4.922 -4.625 -2.428 1 96.12 166 THR B CA 1
ATOM 4536 C C . THR B 1 166 ? 4.297 -5.996 -2.211 1 96.12 166 THR B C 1
ATOM 4538 O O . THR B 1 166 ? 3.127 -6.211 -2.537 1 96.12 166 THR B O 1
ATOM 4541 N N . GLU B 1 167 ? 5.047 -6.91 -1.626 1 93.94 167 GLU B N 1
ATOM 4542 C CA . GLU B 1 167 ? 4.535 -8.25 -1.348 1 93.94 167 GLU B CA 1
ATOM 4543 C C . GLU B 1 167 ? 3.357 -8.203 -0.378 1 93.94 167 GLU B C 1
ATOM 4545 O O . GLU B 1 167 ? 2.387 -8.945 -0.536 1 93.94 167 GLU B O 1
ATOM 4550 N N . PHE B 1 168 ? 3.521 -7.371 0.614 1 95.44 168 PHE B N 1
ATOM 4551 C CA . PHE B 1 168 ? 2.494 -7.188 1.633 1 95.44 168 PHE B CA 1
ATOM 4552 C C . PHE B 1 168 ? 1.182 -6.734 1.003 1 95.44 168 PHE B C 1
ATOM 4554 O O . PHE B 1 168 ? 0.104 -7.047 1.515 1 95.44 168 PHE B O 1
ATOM 4561 N N . SER B 1 169 ? 1.231 -6.059 -0.105 1 96.94 169 SER B N 1
ATOM 4562 C CA . SER B 1 169 ? 0.076 -5.457 -0.761 1 96.94 169 SER B CA 1
ATOM 4563 C C . SER B 1 169 ? -0.649 -6.465 -1.644 1 96.94 169 SER B C 1
ATOM 4565 O O . SER B 1 169 ? -1.755 -6.203 -2.121 1 96.94 169 SER B O 1
ATOM 4567 N N . TYR B 1 170 ? -0.077 -7.605 -1.858 1 94.81 170 TYR B N 1
ATOM 4568 C CA . TYR B 1 170 ? -0.649 -8.625 -2.734 1 94.81 170 TYR B CA 1
ATOM 4569 C C . TYR B 1 170 ? -2.066 -8.984 -2.303 1 94.81 170 TYR B C 1
ATOM 4571 O O . TYR B 1 170 ? -2.951 -9.164 -3.143 1 94.81 170 TYR B O 1
ATOM 4579 N N . GLN B 1 171 ? -2.324 -9.117 -1.047 1 95.25 171 GLN B N 1
ATOM 4580 C CA . GLN B 1 171 ? -3.629 -9.516 -0.531 1 95.25 171 GLN B CA 1
ATOM 4581 C C . GLN B 1 171 ? -4.711 -8.516 -0.932 1 95.25 171 GLN B C 1
ATOM 4583 O O . GLN B 1 171 ? -5.859 -8.898 -1.164 1 95.25 171 GLN B O 1
ATOM 4588 N N . LEU B 1 172 ? -4.371 -7.23 -1.007 1 97.44 172 LEU B N 1
ATOM 4589 C CA . LEU B 1 172 ? -5.34 -6.23 -1.442 1 97.44 172 LEU B CA 1
ATOM 4590 C C . LEU B 1 172 ? -5.711 -6.438 -2.906 1 97.44 172 LEU B C 1
ATOM 4592 O O . LEU B 1 172 ? -6.891 -6.375 -3.266 1 97.44 172 LEU B O 1
ATOM 4596 N N . LEU B 1 173 ? -4.684 -6.664 -3.73 1 97.44 173 LEU B N 1
ATOM 4597 C CA . LEU B 1 173 ? -4.91 -6.855 -5.16 1 97.44 173 LEU B CA 1
ATOM 4598 C C . LEU B 1 173 ? -5.789 -8.078 -5.41 1 97.44 173 LEU B C 1
ATOM 4600 O O . LEU B 1 173 ? -6.723 -8.023 -6.207 1 97.44 173 LEU B O 1
ATOM 4604 N N . GLN B 1 174 ? -5.426 -9.133 -4.75 1 96.62 174 GLN B N 1
ATOM 4605 C CA . GLN B 1 174 ? -6.227 -10.336 -4.906 1 96.62 174 GLN B CA 1
ATOM 4606 C C . GLN B 1 174 ? -7.652 -10.117 -4.406 1 96.62 174 GLN B C 1
ATOM 4608 O O . GLN B 1 174 ? -8.609 -10.594 -5.023 1 96.62 174 GLN B O 1
ATOM 4613 N N . GLY B 1 175 ? -7.844 -9.461 -3.229 1 97.88 175 GLY B N 1
ATOM 4614 C CA . GLY B 1 175 ? -9.172 -9.125 -2.756 1 97.88 175 GLY B CA 1
ATOM 4615 C C . GLY B 1 175 ? -9.961 -8.273 -3.738 1 97.88 175 GLY B C 1
ATOM 4616 O O . GLY B 1 175 ? -11.156 -8.5 -3.941 1 97.88 175 GLY B O 1
ATOM 4617 N N . MET B 1 176 ? -9.305 -7.324 -4.328 1 98.38 176 MET B N 1
ATOM 4618 C CA . MET B 1 176 ? -9.93 -6.461 -5.328 1 98.38 176 MET B CA 1
ATOM 4619 C C . MET B 1 176 ? -10.383 -7.27 -6.535 1 98.38 176 MET B C 1
ATOM 4621 O O . MET B 1 176 ? -11.414 -6.961 -7.145 1 98.38 176 MET B O 1
ATOM 4625 N N . ASP B 1 177 ? -9.648 -8.336 -6.941 1 98.5 177 ASP B N 1
ATOM 4626 C CA . ASP B 1 177 ? -10.055 -9.211 -8.039 1 98.5 177 ASP B CA 1
ATOM 4627 C C . ASP B 1 177 ? -11.445 -9.797 -7.789 1 98.5 177 ASP B C 1
ATOM 4629 O O . ASP B 1 177 ? -12.297 -9.773 -8.68 1 98.5 177 ASP B O 1
ATOM 4633 N N . PHE B 1 178 ? -11.625 -10.344 -6.57 1 98.81 178 PHE B N 1
ATOM 4634 C CA . PHE B 1 178 ? -12.922 -10.938 -6.258 1 98.81 178 PHE B CA 1
ATOM 4635 C C . PHE B 1 178 ? -14.023 -9.883 -6.336 1 98.81 178 PHE B C 1
ATOM 4637 O O . PHE B 1 178 ? -15.078 -10.133 -6.922 1 98.81 178 PHE B O 1
ATOM 4644 N N . LEU B 1 179 ? -13.805 -8.703 -5.793 1 98.88 179 LEU B N 1
ATOM 4645 C CA . LEU B 1 179 ? -14.773 -7.613 -5.828 1 98.88 179 LEU B CA 1
ATOM 4646 C C . LEU B 1 179 ? -15.141 -7.262 -7.266 1 98.88 179 LEU B C 1
ATOM 4648 O O . LEU B 1 179 ? -16.328 -7.164 -7.602 1 98.88 179 LEU B O 1
ATOM 4652 N N . GLU B 1 180 ? -14.156 -7.043 -8.117 1 98.69 180 GLU B N 1
ATOM 4653 C CA . GLU B 1 180 ? -14.391 -6.66 -9.5 1 98.69 180 GLU B CA 1
ATOM 4654 C C . GLU B 1 180 ? -15.133 -7.758 -10.258 1 98.69 180 GLU B C 1
ATOM 4656 O O . GLU B 1 180 ? -16.016 -7.473 -11.07 1 98.69 180 GLU B O 1
ATOM 4661 N N . LEU B 1 181 ? -14.727 -9.008 -10.016 1 98.88 181 LEU B N 1
ATOM 4662 C CA . LEU B 1 181 ? -15.398 -10.125 -10.68 1 98.88 181 LEU B CA 1
ATOM 4663 C C . LEU B 1 181 ? -16.844 -10.25 -10.195 1 98.88 181 LEU B C 1
ATOM 4665 O O . LEU B 1 181 ? -17.734 -10.617 -10.969 1 98.88 181 LEU B O 1
ATOM 4669 N N . TYR B 1 182 ? -17.094 -10 -8.922 1 98.88 182 TYR B N 1
ATOM 4670 C CA . TYR B 1 182 ? -18.453 -9.953 -8.398 1 98.88 182 TYR B CA 1
ATOM 4671 C C . TYR B 1 182 ? -19.281 -8.891 -9.117 1 98.88 182 TYR B C 1
ATOM 4673 O O . TYR B 1 182 ? -20.391 -9.156 -9.57 1 98.88 182 TYR B O 1
ATOM 4681 N N . ARG B 1 183 ? -18.75 -7.699 -9.258 1 98.62 183 ARG B N 1
ATOM 4682 C CA . ARG B 1 183 ? -19.469 -6.559 -9.82 1 98.62 183 ARG B CA 1
ATOM 4683 C C . ARG B 1 183 ? -19.656 -6.727 -11.328 1 98.62 183 ARG B C 1
ATOM 4685 O O . ARG B 1 183 ? -20.719 -6.398 -11.867 1 98.62 183 ARG B O 1
ATOM 4692 N N . ARG B 1 184 ? -18.703 -7.25 -12.039 1 98.44 184 ARG B N 1
ATOM 4693 C CA . ARG B 1 184 ? -18.688 -7.277 -13.5 1 98.44 184 ARG B CA 1
ATOM 4694 C C . ARG B 1 184 ? -19.375 -8.531 -14.023 1 98.44 184 ARG B C 1
ATOM 4696 O O . ARG B 1 184 ? -20 -8.5 -15.094 1 98.44 184 ARG B O 1
ATOM 4703 N N . TYR B 1 185 ? -19.266 -9.688 -13.25 1 98.5 185 TYR B N 1
ATOM 4704 C CA . TYR B 1 185 ? -19.703 -10.961 -13.812 1 98.5 185 TYR B CA 1
ATOM 4705 C C . TYR B 1 185 ? -20.672 -11.664 -12.875 1 98.5 185 TYR B C 1
ATOM 4707 O O . TYR B 1 185 ? -21.141 -12.758 -13.172 1 98.5 185 TYR B O 1
ATOM 4715 N N . GLY B 1 186 ? -20.938 -11.023 -11.68 1 98.44 186 GLY B N 1
ATOM 4716 C CA . GLY B 1 186 ? -21.781 -11.695 -10.711 1 98.44 186 GLY B CA 1
ATOM 4717 C C . GLY B 1 186 ? -21.141 -12.906 -10.078 1 98.44 186 GLY B C 1
ATOM 4718 O O . GLY B 1 186 ? -21.812 -13.883 -9.75 1 98.44 186 GLY B O 1
ATOM 4719 N N . CYS B 1 187 ? -19.828 -12.891 -9.945 1 98.81 187 CYS B N 1
ATOM 4720 C CA . CYS B 1 187 ? -19.078 -13.984 -9.352 1 98.81 187 CYS B CA 1
ATOM 4721 C C . CYS B 1 187 ? -19.344 -14.086 -7.855 1 98.81 187 CYS B C 1
ATOM 4723 O O . CYS B 1 187 ? -19.156 -13.109 -7.125 1 98.81 187 CYS B O 1
ATOM 4725 N N . THR B 1 188 ? -19.703 -15.25 -7.418 1 98.88 188 THR B N 1
ATOM 4726 C CA . THR B 1 188 ? -20.078 -15.344 -6.008 1 98.88 188 THR B CA 1
ATOM 4727 C C . THR B 1 188 ? -19.266 -16.438 -5.309 1 98.88 188 THR B C 1
ATOM 4729 O O . THR B 1 188 ? -19.5 -16.734 -4.137 1 98.88 188 THR B O 1
ATOM 4732 N N . LEU B 1 189 ? -18.281 -17.062 -5.992 1 98.81 189 LEU B N 1
ATOM 4733 C CA . LEU B 1 189 ? -17.438 -18.078 -5.387 1 98.81 189 LEU B CA 1
ATOM 4734 C C . LEU B 1 189 ? -16 -17.984 -5.891 1 98.81 189 LEU B C 1
ATOM 4736 O O . LEU B 1 189 ? -15.773 -17.891 -7.098 1 98.81 189 LEU B O 1
ATOM 4740 N N . GLN B 1 190 ? -15.102 -17.906 -4.957 1 98.88 190 GLN B N 1
ATOM 4741 C CA . GLN B 1 190 ? -13.68 -18.031 -5.27 1 98.88 190 GLN B CA 1
ATOM 4742 C C . GLN B 1 190 ? -13.133 -19.375 -4.801 1 98.88 190 GLN B C 1
ATOM 4744 O O . GLN B 1 190 ? -13.43 -19.812 -3.686 1 98.88 190 GLN B O 1
ATOM 4749 N N . THR B 1 191 ? -12.414 -20.016 -5.672 1 98.44 191 THR B N 1
ATOM 4750 C CA . THR B 1 191 ? -11.719 -21.25 -5.293 1 98.44 191 THR B CA 1
ATOM 4751 C C . THR B 1 191 ? -10.203 -21.047 -5.348 1 98.44 191 THR B C 1
ATOM 4753 O O . THR B 1 191 ? -9.719 -20.156 -6.055 1 98.44 191 THR B O 1
ATOM 4756 N N . GLY B 1 192 ? -9.477 -21.766 -4.57 1 97 192 GLY B N 1
ATOM 4757 C CA . GLY B 1 192 ? -8.023 -21.703 -4.527 1 97 192 GLY B CA 1
ATOM 4758 C C . GLY B 1 192 ? -7.426 -22.672 -3.518 1 97 192 GLY B C 1
ATOM 4759 O O . GLY B 1 192 ? -8.148 -23.422 -2.869 1 97 192 GLY B O 1
ATOM 4760 N N . GLY B 1 193 ? -6.141 -22.656 -3.465 1 94.88 193 GLY B N 1
ATOM 4761 C CA . GLY B 1 193 ? -5.449 -23.484 -2.486 1 94.88 193 GLY B CA 1
ATOM 4762 C C . GLY B 1 193 ? -5.652 -23.016 -1.059 1 94.88 193 GLY B C 1
ATOM 4763 O O . GLY B 1 193 ? -5.758 -21.812 -0.804 1 94.88 193 GLY B O 1
ATOM 4764 N N . SER B 1 194 ? -5.621 -23.969 -0.172 1 93.56 194 SER B N 1
ATOM 4765 C CA . SER B 1 194 ? -5.859 -23.641 1.231 1 93.56 194 SER B CA 1
ATOM 4766 C C . SER B 1 194 ? -4.738 -22.781 1.801 1 93.56 194 SER B C 1
ATOM 4768 O O . SER B 1 194 ? -4.934 -22.078 2.795 1 93.56 194 SER B O 1
ATOM 4770 N N . ASP B 1 195 ? -3.553 -22.859 1.219 1 88.44 195 ASP B N 1
ATOM 4771 C CA . ASP B 1 195 ? -2.439 -22.031 1.647 1 88.44 195 ASP B CA 1
ATOM 4772 C C . ASP B 1 195 ? -2.729 -20.547 1.379 1 88.44 195 ASP B C 1
ATOM 4774 O O . ASP B 1 195 ? -2.088 -19.672 1.957 1 88.44 195 ASP B O 1
ATOM 4778 N N . GLN B 1 196 ? -3.672 -20.281 0.53 1 92.25 196 GLN B N 1
ATOM 4779 C CA . GLN B 1 196 ? -4.047 -18.922 0.184 1 92.25 196 GLN B CA 1
ATOM 4780 C C . GLN B 1 196 ? -5.312 -18.484 0.923 1 92.25 196 GLN B C 1
ATOM 4782 O O . GLN B 1 196 ? -5.965 -17.516 0.536 1 92.25 196 GLN B O 1
ATOM 4787 N N . TRP B 1 197 ? -5.688 -19.203 1.946 1 94.5 197 TRP B N 1
ATOM 4788 C CA . TRP B 1 197 ? -6.969 -18.984 2.615 1 94.5 197 TRP B CA 1
ATOM 4789 C C . TRP B 1 197 ? -7.094 -17.547 3.107 1 94.5 197 TRP B C 1
ATOM 4791 O O . TRP B 1 197 ? -8.156 -16.938 2.977 1 94.5 197 TRP B O 1
ATOM 4801 N N . GLY B 1 198 ? -6.016 -17.016 3.703 1 92.94 198 GLY B N 1
ATOM 4802 C CA . GLY B 1 198 ? -6.027 -15.633 4.152 1 92.94 198 GLY B CA 1
ATOM 4803 C C . GLY B 1 198 ? -6.387 -14.656 3.049 1 92.94 198 GLY B C 1
ATOM 4804 O O . GLY B 1 198 ? -7.172 -13.734 3.264 1 92.94 198 GLY B O 1
ATOM 4805 N N . ASN B 1 199 ? -5.84 -14.844 1.876 1 94.31 199 ASN B N 1
ATOM 4806 C CA . ASN B 1 199 ? -6.125 -13.977 0.734 1 94.31 199 ASN B CA 1
ATOM 4807 C C . ASN B 1 199 ? -7.555 -14.164 0.235 1 94.31 199 ASN B C 1
ATOM 4809 O O . ASN B 1 199 ? -8.211 -13.195 -0.158 1 94.31 199 ASN B O 1
ATOM 4813 N N . LEU B 1 200 ? -8.008 -15.422 0.215 1 96.81 200 LEU B N 1
ATOM 4814 C CA . LEU B 1 200 ? -9.375 -15.711 -0.213 1 96.81 200 LEU B CA 1
ATOM 4815 C C . LEU B 1 200 ? -10.383 -15 0.679 1 96.81 200 LEU B C 1
ATOM 4817 O O . LEU B 1 200 ? -11.312 -14.359 0.182 1 96.81 200 LEU B O 1
ATOM 4821 N N . THR B 1 201 ? -10.18 -15.039 1.949 1 96.44 201 THR B N 1
ATOM 4822 C CA . THR B 1 201 ? -11.125 -14.453 2.891 1 96.44 201 THR B CA 1
ATOM 4823 C C . THR B 1 201 ? -11.016 -12.93 2.893 1 96.44 201 THR B C 1
ATOM 4825 O O . THR B 1 201 ? -11.992 -12.227 3.154 1 96.44 201 THR B O 1
ATOM 4828 N N . ALA B 1 202 ? -9.836 -12.438 2.619 1 95.81 202 ALA B N 1
ATOM 4829 C CA . ALA B 1 202 ? -9.688 -10.992 2.49 1 95.81 202 ALA B CA 1
ATOM 4830 C C . ALA B 1 202 ? -10.602 -10.438 1.403 1 95.81 202 ALA B C 1
ATOM 4832 O O . ALA B 1 202 ? -11.172 -9.352 1.555 1 95.81 202 ALA B O 1
ATOM 4833 N N . GLY B 1 203 ? -10.695 -11.188 0.308 1 97.75 203 GLY B N 1
ATOM 4834 C CA . GLY B 1 203 ? -11.617 -10.797 -0.745 1 97.75 203 GLY B CA 1
ATOM 4835 C C . GLY B 1 203 ? -13.07 -10.789 -0.296 1 97.75 203 GLY B C 1
ATOM 4836 O O . GLY B 1 203 ? -13.82 -9.875 -0.632 1 97.75 203 GLY B O 1
ATOM 4837 N N . ILE B 1 204 ? -13.438 -11.75 0.455 1 98.12 204 ILE B N 1
ATOM 4838 C CA . ILE B 1 204 ? -14.797 -11.844 0.98 1 98.12 204 ILE B CA 1
ATOM 4839 C C . ILE B 1 204 ? -15.078 -10.664 1.907 1 98.12 204 ILE B C 1
ATOM 4841 O O . ILE B 1 204 ? -16.125 -10.023 1.811 1 98.12 204 ILE B O 1
ATOM 4845 N N . ASP B 1 205 ? -14.141 -10.352 2.805 1 97.19 205 ASP B N 1
ATOM 4846 C CA . ASP B 1 205 ? -14.281 -9.227 3.723 1 97.19 205 ASP B CA 1
ATOM 4847 C C . ASP B 1 205 ? -14.477 -7.918 2.963 1 97.19 205 ASP B C 1
ATOM 4849 O O . ASP B 1 205 ? -15.312 -7.094 3.334 1 97.19 205 ASP B O 1
ATOM 4853 N N . LEU B 1 206 ? -13.656 -7.746 1.955 1 98.5 206 LEU B N 1
ATOM 4854 C CA . LEU B 1 206 ? -13.742 -6.531 1.148 1 98.5 206 LEU B CA 1
ATOM 4855 C C . LEU B 1 206 ? -15.133 -6.402 0.52 1 98.5 206 LEU B C 1
ATOM 4857 O O . LEU B 1 206 ? -15.734 -5.332 0.562 1 98.5 206 LEU B O 1
ATOM 4861 N N . ILE B 1 207 ? -15.648 -7.488 -0.076 1 98.62 207 ILE B N 1
ATOM 4862 C CA . ILE B 1 207 ? -16.953 -7.473 -0.717 1 98.62 207 ILE B CA 1
ATOM 4863 C C . ILE B 1 207 ? -18.031 -7.168 0.322 1 98.62 207 ILE B C 1
ATOM 4865 O O . ILE B 1 207 ? -18.938 -6.359 0.074 1 98.62 207 ILE B O 1
ATOM 4869 N N . HIS B 1 208 ? -17.906 -7.777 1.489 1 97.75 208 HIS B N 1
ATOM 4870 C CA . HIS B 1 208 ? -18.922 -7.555 2.525 1 97.75 208 HIS B CA 1
ATOM 4871 C C . HIS B 1 208 ? -18.938 -6.098 2.977 1 97.75 208 HIS B C 1
ATOM 4873 O O . HIS B 1 208 ? -19.984 -5.559 3.318 1 97.75 208 HIS B O 1
ATOM 4879 N N . ARG B 1 209 ? -17.828 -5.48 3.023 1 96.38 209 ARG B N 1
ATOM 4880 C CA . ARG B 1 209 ? -17.734 -4.078 3.414 1 96.38 209 ARG B CA 1
ATOM 4881 C C . ARG B 1 209 ? -18.359 -3.17 2.361 1 96.38 209 ARG B C 1
ATOM 4883 O O . ARG B 1 209 ? -19.062 -2.213 2.699 1 96.38 209 ARG B O 1
ATOM 4890 N N . LEU B 1 210 ? -18.156 -3.441 1.131 1 97.81 210 LEU B N 1
ATOM 4891 C CA . LEU B 1 210 ? -18.547 -2.533 0.055 1 97.81 210 LEU B CA 1
ATOM 4892 C C . LEU B 1 210 ? -19.906 -2.918 -0.526 1 97.81 210 LEU B C 1
ATOM 4894 O O . LEU B 1 210 ? -20.578 -2.088 -1.136 1 97.81 210 LEU B O 1
ATOM 4898 N N . GLU B 1 211 ? -20.203 -4.211 -0.451 1 97.56 211 GLU B N 1
ATOM 4899 C CA . GLU B 1 211 ? -21.469 -4.793 -0.873 1 97.56 211 GLU B CA 1
ATOM 4900 C C . GLU B 1 211 ? -22.109 -5.598 0.255 1 97.56 211 GLU B C 1
ATOM 4902 O O . GLU B 1 211 ? -22.172 -6.824 0.189 1 97.56 211 GLU B O 1
ATOM 4907 N N . PRO B 1 212 ? -22.703 -4.961 1.205 1 95.75 212 PRO B N 1
ATOM 4908 C CA . PRO B 1 212 ? -23.141 -5.633 2.432 1 95.75 212 PRO B CA 1
ATOM 4909 C C . PRO B 1 212 ? -24.203 -6.695 2.178 1 95.75 212 PRO B C 1
ATOM 4911 O O . PRO B 1 212 ? -24.359 -7.633 2.965 1 95.75 212 PRO B O 1
ATOM 4914 N N . ASP B 1 213 ? -24.922 -6.648 1.099 1 96.5 213 ASP B N 1
ATOM 4915 C CA . ASP B 1 213 ? -25.984 -7.605 0.832 1 96.5 213 ASP B CA 1
ATOM 4916 C C . ASP B 1 213 ? -25.484 -8.773 -0.015 1 96.5 213 ASP B C 1
ATOM 4918 O O . ASP B 1 213 ? -26.219 -9.711 -0.299 1 96.5 213 ASP B O 1
ATOM 4922 N N . ALA B 1 214 ? -24.219 -8.75 -0.328 1 97.38 214 ALA B N 1
ATOM 4923 C CA . ALA B 1 214 ? -23.656 -9.773 -1.206 1 97.38 214 ALA B CA 1
ATOM 4924 C C . ALA B 1 214 ? -23.516 -11.102 -0.473 1 97.38 214 ALA B C 1
ATOM 4926 O O . ALA B 1 214 ? -23.125 -11.133 0.698 1 97.38 214 ALA B O 1
ATOM 4927 N N . ALA B 1 215 ? -23.922 -12.18 -1.103 1 97.31 215 ALA B N 1
ATOM 4928 C CA . ALA B 1 215 ? -23.641 -13.539 -0.64 1 97.31 215 ALA B CA 1
ATOM 4929 C C . ALA B 1 215 ? -22.531 -14.18 -1.46 1 97.31 215 ALA B C 1
ATOM 4931 O O . ALA B 1 215 ? -22.75 -14.617 -2.594 1 97.31 215 ALA B O 1
ATOM 4932 N N . VAL B 1 216 ? -21.359 -14.242 -0.866 1 98.56 216 VAL B N 1
ATOM 4933 C CA . VAL B 1 216 ? -20.188 -14.758 -1.585 1 98.56 216 VAL B CA 1
ATOM 4934 C C . VAL B 1 216 ? -19.516 -15.852 -0.762 1 98.56 216 VAL B C 1
ATOM 4936 O O . VAL B 1 216 ? -19.688 -15.906 0.459 1 98.56 216 VAL B O 1
ATOM 4939 N N . HIS B 1 217 ? -18.797 -16.734 -1.425 1 98.56 217 HIS B N 1
ATOM 4940 C CA . HIS B 1 217 ? -18.219 -17.922 -0.807 1 98.56 217 HIS B CA 1
ATOM 4941 C C . HIS B 1 217 ? -16.766 -18.109 -1.253 1 98.56 217 HIS B C 1
ATOM 4943 O O . HIS B 1 217 ? -16.344 -17.547 -2.262 1 98.56 217 HIS B O 1
ATOM 4949 N N . ALA B 1 218 ? -16.062 -18.828 -0.453 1 98.56 218 ALA B N 1
ATOM 4950 C CA . ALA B 1 218 ? -14.727 -19.312 -0.815 1 98.56 218 ALA B CA 1
ATOM 4951 C C . ALA B 1 218 ? -14.594 -20.812 -0.541 1 98.56 218 ALA B C 1
ATOM 4953 O O . ALA B 1 218 ? -15.164 -21.328 0.424 1 98.56 218 ALA B O 1
ATOM 4954 N N . LEU B 1 219 ? -13.945 -21.453 -1.414 1 98.31 219 LEU B N 1
ATOM 4955 C CA . LEU B 1 219 ? -13.617 -22.875 -1.279 1 98.31 219 LEU B CA 1
ATOM 4956 C C . LEU B 1 219 ? -12.117 -23.109 -1.42 1 98.31 219 LEU B C 1
ATOM 4958 O O . LEU B 1 219 ? -11.516 -22.719 -2.424 1 98.31 219 LEU B O 1
ATOM 4962 N N . GLY B 1 220 ? -11.531 -23.672 -0.375 1 97.75 220 GLY B N 1
ATOM 4963 C CA . GLY B 1 220 ? -10.117 -24 -0.4 1 97.75 220 GLY B CA 1
ATOM 4964 C C . GLY B 1 220 ? -9.859 -25.484 -0.655 1 97.75 220 GLY B C 1
ATOM 4965 O O . GLY B 1 220 ? -10.406 -26.344 0.044 1 97.75 220 GLY B O 1
ATOM 4966 N N . THR B 1 221 ? -9.023 -25.766 -1.657 1 97.12 221 THR B N 1
ATOM 4967 C CA . THR B 1 221 ? -8.555 -27.125 -1.904 1 97.12 221 THR B CA 1
ATOM 4968 C C . THR B 1 221 ? -7.305 -27.422 -1.077 1 97.12 221 THR B C 1
ATOM 4970 O O . THR B 1 221 ? -6.598 -26.5 -0.659 1 97.12 221 THR B O 1
ATOM 4973 N N . PRO B 1 222 ? -7.062 -28.641 -0.819 1 93.12 222 PRO B N 1
ATOM 4974 C CA . PRO B 1 222 ? -5.922 -28.969 0.042 1 93.12 222 PRO B CA 1
ATOM 4975 C C . PRO B 1 222 ? -4.582 -28.766 -0.661 1 93.12 222 PRO B C 1
ATOM 4977 O O . PRO B 1 222 ? -4.512 -28.828 -1.891 1 93.12 222 PRO B O 1
ATOM 4980 N N . LEU B 1 223 ? -3.611 -28.547 0.152 1 86.75 223 LEU B N 1
ATOM 4981 C CA . LEU B 1 223 ? -2.24 -28.594 -0.341 1 86.75 223 LEU B CA 1
ATOM 4982 C C . LEU B 1 223 ? -1.779 -30.031 -0.517 1 86.75 223 LEU B C 1
ATOM 4984 O O . LEU B 1 223 ? -1.9 -30.844 0.403 1 86.75 223 LEU B O 1
ATOM 4988 N N . MET B 1 224 ? -1.325 -30.312 -1.617 1 87.94 224 MET B N 1
ATOM 4989 C CA . MET B 1 224 ? -0.886 -31.672 -1.882 1 87.94 224 MET B CA 1
ATOM 4990 C C . MET B 1 224 ? 0.527 -31.906 -1.356 1 87.94 224 MET B C 1
ATOM 4992 O O . MET B 1 224 ? 1.455 -31.188 -1.724 1 87.94 224 MET B O 1
ATOM 4996 N N . LEU B 1 225 ? 0.625 -32.812 -0.503 1 85.12 225 LEU B N 1
ATOM 4997 C CA . LEU B 1 225 ? 1.924 -33.25 0.006 1 85.12 225 LEU B CA 1
ATOM 4998 C C . LEU B 1 225 ? 2.205 -34.688 -0.367 1 85.12 225 LEU B C 1
ATOM 5000 O O . LEU B 1 225 ? 1.286 -35.5 -0.433 1 85.12 225 LEU B O 1
ATOM 5004 N N . LYS B 1 226 ? 3.502 -34.969 -0.583 1 88.75 226 LYS B N 1
ATOM 5005 C CA . LYS B 1 226 ? 3.908 -36.375 -0.766 1 88.75 226 LYS B CA 1
ATOM 5006 C C . LYS B 1 226 ? 4 -37.094 0.573 1 88.75 226 LYS B C 1
ATOM 5008 O O . LYS B 1 226 ? 4.07 -36.469 1.626 1 88.75 226 LYS B O 1
ATOM 5013 N N . SER B 1 227 ? 3.992 -38.281 0.454 1 85.94 227 SER B N 1
ATOM 5014 C CA . SER B 1 227 ? 4.062 -39.125 1.658 1 85.94 227 SER B CA 1
ATOM 5015 C C . SER B 1 227 ? 5.379 -38.906 2.398 1 85.94 227 SER B C 1
ATOM 5017 O O . SER B 1 227 ? 5.465 -39.156 3.604 1 85.94 227 SER B O 1
ATOM 5019 N N . ASP B 1 228 ? 6.355 -38.438 1.755 1 82.94 228 ASP B N 1
ATOM 5020 C CA . ASP B 1 228 ? 7.645 -38.188 2.398 1 82.94 228 ASP B CA 1
ATOM 5021 C C . ASP B 1 228 ? 7.715 -36.781 3.006 1 82.94 228 ASP B C 1
ATOM 5023 O O . ASP B 1 228 ? 8.75 -36.406 3.539 1 82.94 228 ASP B O 1
ATOM 5027 N N . GLY B 1 229 ? 6.609 -36.094 2.855 1 78.88 229 GLY B N 1
ATOM 5028 C CA . GLY B 1 229 ? 6.523 -34.781 3.496 1 78.88 229 GLY B CA 1
ATOM 5029 C C . GLY B 1 229 ? 6.867 -33.656 2.564 1 78.88 229 GLY B C 1
ATOM 5030 O O . GLY B 1 229 ? 6.645 -32.469 2.9 1 78.88 229 GLY B O 1
ATOM 5031 N N . THR B 1 230 ? 7.371 -34 1.459 1 78.38 230 THR B N 1
ATOM 5032 C CA . THR B 1 230 ? 7.75 -32.938 0.531 1 78.38 230 THR B CA 1
ATOM 5033 C C . THR B 1 230 ? 6.543 -32.469 -0.277 1 78.38 230 THR B C 1
ATOM 5035 O O . THR B 1 230 ? 5.504 -33.125 -0.287 1 78.38 230 THR B O 1
ATOM 5038 N N . LYS B 1 231 ? 6.762 -31.359 -0.924 1 81.5 231 LYS B N 1
ATOM 5039 C CA . LYS B 1 231 ? 5.668 -30.734 -1.672 1 81.5 231 LYS B CA 1
ATOM 5040 C C . LYS B 1 231 ? 5.398 -31.5 -2.971 1 81.5 231 LYS B C 1
ATOM 5042 O O . LYS B 1 231 ? 6.336 -31.938 -3.645 1 81.5 231 LYS B O 1
ATOM 5047 N N . PHE B 1 232 ? 4.184 -31.672 -3.262 1 84.5 232 PHE B N 1
ATOM 5048 C CA . PHE B 1 232 ? 3.705 -32.219 -4.523 1 84.5 232 PHE B CA 1
ATOM 5049 C C . PHE B 1 232 ? 4.141 -31.344 -5.695 1 84.5 232 PHE B C 1
ATOM 5051 O O . PHE B 1 232 ? 4.133 -30.109 -5.594 1 84.5 232 PHE B O 1
ATOM 5058 N N . GLY B 1 233 ? 4.555 -31.969 -6.723 1 75.25 233 GLY B N 1
ATOM 5059 C CA . GLY B 1 233 ? 4.836 -31.25 -7.965 1 75.25 233 GLY B CA 1
ATOM 5060 C C . GLY B 1 233 ? 6.305 -30.922 -8.141 1 75.25 233 GLY B C 1
ATOM 5061 O O . GLY B 1 233 ? 6.707 -30.375 -9.172 1 75.25 233 GLY B O 1
ATOM 5062 N N . LYS B 1 234 ? 7.059 -31.125 -7.082 1 73.12 234 LYS B N 1
ATOM 5063 C CA . LYS B 1 234 ? 8.5 -30.906 -7.176 1 73.12 234 LYS B CA 1
ATOM 5064 C C . LYS B 1 234 ? 9.242 -32.219 -7.379 1 73.12 234 LYS B C 1
ATOM 5066 O O . LYS B 1 234 ? 8.906 -33.219 -6.766 1 73.12 234 LYS B O 1
ATOM 5071 N N . SER B 1 235 ? 9.969 -32.281 -8.391 1 68.81 235 SER B N 1
ATOM 5072 C CA . SER B 1 235 ? 10.891 -33.406 -8.625 1 68.81 235 SER B CA 1
ATOM 5073 C C . SER B 1 235 ? 12.32 -33.031 -8.25 1 68.81 235 SER B C 1
ATOM 5075 O O . SER B 1 235 ? 12.562 -31.922 -7.754 1 68.81 235 SER B O 1
ATOM 5077 N N . GLU B 1 236 ? 13.18 -33.938 -8.312 1 61.47 236 GLU B N 1
ATOM 5078 C CA . GLU B 1 236 ? 14.586 -33.656 -8.062 1 61.47 236 GLU B CA 1
ATOM 5079 C C . GLU B 1 236 ? 15.07 -32.5 -8.914 1 61.47 236 GLU B C 1
ATOM 5081 O O . GLU B 1 236 ? 15.898 -31.688 -8.469 1 61.47 236 GLU B O 1
ATOM 5086 N N . GLY B 1 237 ? 14.461 -32.375 -10 1 67.5 237 GLY B N 1
ATOM 5087 C CA . GLY B 1 237 ? 14.898 -31.344 -10.922 1 67.5 237 GLY B CA 1
ATOM 5088 C C . GLY B 1 237 ? 14.078 -30.062 -10.828 1 67.5 237 GLY B C 1
ATOM 5089 O O . GLY B 1 237 ? 14.297 -29.125 -11.602 1 67.5 237 GLY B O 1
ATOM 5090 N N . GLY B 1 238 ? 13.172 -30.094 -9.992 1 82.31 238 GLY B N 1
ATOM 5091 C CA . GLY B 1 238 ? 12.383 -28.875 -9.875 1 82.31 238 GLY B CA 1
ATOM 5092 C C . GLY B 1 238 ? 10.914 -29.078 -10.18 1 82.31 238 GLY B C 1
ATOM 5093 O O . GLY B 1 238 ? 10.375 -30.172 -9.953 1 82.31 238 GLY B O 1
ATOM 5094 N N . ALA B 1 239 ? 10.281 -28.094 -10.703 1 89.56 239 ALA B N 1
ATOM 5095 C CA . ALA B 1 239 ? 8.852 -28.156 -11 1 89.56 239 ALA B CA 1
ATOM 5096 C C . ALA B 1 239 ? 8.586 -29 -12.234 1 89.56 239 ALA B C 1
ATOM 5098 O O . ALA B 1 239 ? 9.359 -28.969 -13.195 1 89.56 239 ALA B O 1
ATOM 5099 N N . VAL B 1 240 ? 7.531 -29.797 -12.25 1 95.06 240 VAL B N 1
ATOM 5100 C CA . VAL B 1 240 ? 7.066 -30.531 -13.422 1 95.06 240 VAL B CA 1
ATOM 5101 C C . VAL B 1 240 ? 6.062 -29.688 -14.203 1 95.06 240 VAL B C 1
ATOM 5103 O O . VAL B 1 240 ? 4.895 -29.578 -13.812 1 95.06 240 VAL B O 1
ATOM 5106 N N . TRP B 1 241 ? 6.527 -29.172 -15.305 1 96.44 241 TRP B N 1
ATOM 5107 C CA . TRP B 1 241 ? 5.781 -28.172 -16.062 1 96.44 241 TRP B CA 1
ATOM 5108 C C . TRP B 1 241 ? 4.809 -28.828 -17.031 1 96.44 241 TRP B C 1
ATOM 5110 O O . TRP B 1 241 ? 4.992 -29.984 -17.406 1 96.44 241 TRP B O 1
ATOM 5120 N N . LEU B 1 242 ? 3.809 -28.125 -17.422 1 97.12 242 LEU B N 1
ATOM 5121 C CA . LEU B 1 242 ? 2.869 -28.609 -18.422 1 97.12 242 LEU B CA 1
ATOM 5122 C C . LEU B 1 242 ? 3.385 -28.328 -19.828 1 97.12 242 LEU B C 1
ATOM 5124 O O . LEU B 1 242 ? 3.055 -29.047 -20.781 1 97.12 242 LEU B O 1
ATOM 5128 N N . ASP B 1 243 ? 4.133 -27.312 -19.969 1 96.69 243 ASP B N 1
ATOM 5129 C CA . ASP B 1 243 ? 4.742 -26.969 -21.25 1 96.69 243 ASP B CA 1
ATOM 5130 C C . ASP B 1 243 ? 5.73 -28.047 -21.688 1 96.69 243 ASP B C 1
ATOM 5132 O O . ASP B 1 243 ? 6.691 -28.344 -20.984 1 96.69 243 ASP B O 1
ATOM 5136 N N . PRO B 1 244 ? 5.582 -28.594 -22.812 1 95.12 244 PRO B N 1
ATOM 5137 C CA . PRO B 1 244 ? 6.41 -29.719 -23.266 1 95.12 244 PRO B CA 1
ATOM 5138 C C . PRO B 1 244 ? 7.863 -29.312 -23.5 1 95.12 244 PRO B C 1
ATOM 5140 O O . PRO B 1 244 ? 8.742 -30.188 -23.547 1 95.12 244 PRO B O 1
ATOM 5143 N N . THR B 1 245 ? 8.164 -28.031 -23.688 1 93.69 245 THR B N 1
ATOM 5144 C CA . THR B 1 245 ? 9.531 -27.578 -23.906 1 93.69 245 THR B CA 1
ATOM 5145 C C . THR B 1 245 ? 10.266 -27.438 -22.578 1 93.69 245 THR B C 1
ATOM 5147 O O . THR B 1 245 ? 11.5 -27.406 -22.531 1 93.69 245 THR B O 1
ATOM 5150 N N . MET B 1 246 ? 9.539 -27.359 -21.5 1 94 246 MET B N 1
ATOM 5151 C CA . MET B 1 246 ? 10.133 -27.234 -20.172 1 94 246 MET B CA 1
ATOM 5152 C C . MET B 1 246 ? 10.172 -28.578 -19.453 1 94 246 MET B C 1
ATOM 5154 O O . MET B 1 246 ? 11.125 -28.875 -18.734 1 94 246 MET B O 1
ATOM 5158 N N . THR B 1 247 ? 9.156 -29.344 -19.609 1 94.44 247 THR B N 1
ATOM 5159 C CA . THR B 1 247 ? 9.094 -30.75 -19.234 1 94.44 247 THR B CA 1
ATOM 5160 C C . THR B 1 247 ? 8.562 -31.594 -20.391 1 94.44 247 THR B C 1
ATOM 5162 O O . THR B 1 247 ? 7.414 -31.438 -20.812 1 94.44 247 THR B O 1
ATOM 5165 N N . THR B 1 248 ? 9.406 -32.5 -20.828 1 93.31 248 THR B N 1
ATOM 5166 C CA . THR B 1 248 ? 8.992 -33.281 -21.984 1 93.31 248 THR B CA 1
ATOM 5167 C C . THR B 1 248 ? 7.812 -34.188 -21.625 1 93.31 248 THR B C 1
ATOM 5169 O O . THR B 1 248 ? 7.668 -34.594 -20.469 1 93.31 248 THR B O 1
ATOM 5172 N N . PRO B 1 249 ? 7.016 -34.5 -22.641 1 95.81 249 PRO B N 1
ATOM 5173 C CA . PRO B 1 249 ? 5.922 -35.438 -22.359 1 95.81 249 PRO B CA 1
ATOM 5174 C C . PRO B 1 249 ? 6.398 -36.75 -21.719 1 95.81 249 PRO B C 1
ATOM 5176 O O . PRO B 1 249 ? 5.715 -37.312 -20.875 1 95.81 249 PRO B O 1
ATOM 5179 N N . TYR B 1 250 ? 7.578 -37.188 -22.078 1 93.81 250 TYR B N 1
ATOM 5180 C CA . TYR B 1 250 ? 8.133 -38.406 -21.516 1 93.81 250 TYR B CA 1
ATOM 5181 C C . TYR B 1 250 ? 8.391 -38.25 -20.016 1 93.81 250 TYR B C 1
ATOM 5183 O O . TYR B 1 250 ? 7.977 -39.094 -19.203 1 93.81 250 TYR B O 1
ATOM 5191 N N . ALA B 1 251 ? 9.086 -37.188 -19.703 1 92.06 251 ALA B N 1
ATOM 5192 C CA . ALA B 1 251 ? 9.383 -36.938 -18.297 1 92.06 251 ALA B CA 1
ATOM 5193 C C . ALA B 1 251 ? 8.102 -36.75 -17.484 1 92.06 251 ALA B C 1
ATOM 5195 O O . ALA B 1 251 ? 8.016 -37.188 -16.344 1 92.06 251 ALA B O 1
ATOM 5196 N N . PHE B 1 252 ? 7.117 -36.094 -18.094 1 96.19 252 PHE B N 1
ATOM 5197 C CA . PHE B 1 252 ? 5.816 -35.875 -17.469 1 96.19 252 PHE B CA 1
ATOM 5198 C C . PHE B 1 252 ? 5.145 -37.219 -17.172 1 96.19 252 PHE B C 1
ATOM 5200 O O . PHE B 1 252 ? 4.688 -37.469 -16.047 1 96.19 252 PHE B O 1
ATOM 5207 N N . TYR B 1 253 ? 5.117 -38.094 -18.125 1 96.25 253 TYR B N 1
ATOM 5208 C CA . TYR B 1 253 ? 4.555 -39.438 -17.984 1 96.25 253 TYR B CA 1
ATOM 5209 C C . TYR B 1 253 ? 5.273 -40.219 -16.891 1 96.25 253 TYR B C 1
ATOM 5211 O O . TYR B 1 253 ? 4.633 -40.844 -16.047 1 96.25 253 TYR B O 1
ATOM 5219 N N . GLN B 1 254 ? 6.602 -40.156 -16.922 1 92.38 254 GLN B N 1
ATOM 5220 C CA . GLN B 1 254 ? 7.414 -40.906 -15.945 1 92.38 254 GLN B CA 1
ATOM 5221 C C . GLN B 1 254 ? 7.18 -40.375 -14.531 1 92.38 254 GLN B C 1
ATOM 5223 O O . GLN B 1 254 ? 7.227 -41.156 -13.57 1 92.38 254 GLN B O 1
ATOM 5228 N N . PHE B 1 255 ? 6.957 -39.062 -14.391 1 93.56 255 PHE B N 1
ATOM 5229 C CA . PHE B 1 255 ? 6.664 -38.469 -13.086 1 93.56 255 PHE B CA 1
ATOM 5230 C C . PHE B 1 255 ? 5.492 -39.188 -12.422 1 93.56 255 PHE B C 1
ATOM 5232 O O . PHE B 1 255 ? 5.566 -39.531 -11.242 1 93.56 255 PHE B O 1
ATOM 5239 N N . TRP B 1 256 ? 4.445 -39.406 -13.172 1 96 256 TRP B N 1
ATOM 5240 C CA . TRP B 1 256 ? 3.254 -40.062 -12.633 1 96 256 TRP B CA 1
ATOM 5241 C C . TRP B 1 256 ? 3.49 -41.562 -12.453 1 96 256 TRP B C 1
ATOM 5243 O O . TRP B 1 256 ? 3.062 -42.125 -11.453 1 96 256 TRP B O 1
ATOM 5253 N N . LEU B 1 257 ? 4.18 -42.125 -13.391 1 94.56 257 LEU B N 1
ATOM 5254 C CA . LEU B 1 257 ? 4.449 -43.562 -13.336 1 94.56 257 LEU B CA 1
ATOM 5255 C C . LEU B 1 257 ? 5.285 -43.906 -12.109 1 94.56 257 LEU B C 1
ATOM 5257 O O . LEU B 1 257 ? 5.133 -45 -11.539 1 94.56 257 LEU B O 1
ATOM 5261 N N . ASN B 1 258 ? 6.121 -43.031 -11.695 1 91 258 ASN B N 1
ATOM 5262 C CA . ASN B 1 258 ? 7.051 -43.281 -10.594 1 91 258 ASN B CA 1
ATOM 5263 C C . ASN B 1 258 ? 6.488 -42.812 -9.258 1 91 258 ASN B C 1
ATOM 5265 O O . ASN B 1 258 ? 7.203 -42.781 -8.258 1 91 258 ASN B O 1
ATOM 5269 N N . THR B 1 259 ? 5.258 -42.406 -9.258 1 93.75 259 THR B N 1
ATOM 5270 C CA . THR B 1 259 ? 4.609 -42 -8.016 1 93.75 259 THR B CA 1
ATOM 5271 C C . THR B 1 259 ? 4.609 -43.125 -7.004 1 93.75 259 THR B C 1
ATOM 5273 O O . THR B 1 259 ? 4.363 -44.281 -7.363 1 93.75 259 THR B O 1
ATOM 5276 N N . ASP B 1 260 ? 4.832 -42.781 -5.785 1 92.81 260 ASP B N 1
ATOM 5277 C CA . ASP B 1 260 ? 4.848 -43.75 -4.699 1 92.81 260 ASP B CA 1
ATOM 5278 C C . ASP B 1 260 ? 3.479 -44.406 -4.52 1 92.81 260 ASP B C 1
ATOM 5280 O O . ASP B 1 260 ? 2.449 -43.75 -4.633 1 92.81 260 ASP B O 1
ATOM 5284 N N . ASP B 1 261 ? 3.445 -45.688 -4.121 1 92.19 261 ASP B N 1
ATOM 5285 C CA . ASP B 1 261 ? 2.201 -46.406 -3.889 1 92.19 261 ASP B CA 1
ATOM 5286 C C . ASP B 1 261 ? 1.367 -45.75 -2.799 1 92.19 261 ASP B C 1
ATOM 5288 O O . ASP B 1 261 ? 0.144 -45.906 -2.768 1 92.19 261 ASP B O 1
ATOM 5292 N N . ARG B 1 262 ? 2.035 -45.281 -1.829 1 93.06 262 ARG B N 1
ATOM 5293 C CA . ARG B 1 262 ? 1.371 -44.656 -0.685 1 93.06 262 ARG B CA 1
ATOM 5294 C C . ARG B 1 262 ? 0.621 -43.406 -1.099 1 93.06 262 ARG B C 1
ATOM 5296 O O . ARG B 1 262 ? -0.278 -42.938 -0.388 1 93.06 262 ARG B O 1
ATOM 5303 N N . ASP B 1 263 ? 0.901 -42.781 -2.377 1 95.06 263 ASP B N 1
ATOM 5304 C CA . ASP B 1 263 ? 0.35 -41.5 -2.771 1 95.06 263 ASP B CA 1
ATOM 5305 C C . ASP B 1 263 ? -0.646 -41.656 -3.918 1 95.06 263 ASP B C 1
ATOM 5307 O O . ASP B 1 263 ? -1.516 -40.781 -4.109 1 95.06 263 ASP B O 1
ATOM 5311 N N . ILE B 1 264 ? -0.566 -42.656 -4.605 1 95.81 264 ILE B N 1
ATOM 5312 C CA . ILE B 1 264 ? -1.181 -42.75 -5.926 1 95.81 264 ILE B CA 1
ATOM 5313 C C . ILE B 1 264 ? -2.701 -42.75 -5.785 1 95.81 264 ILE B C 1
ATOM 5315 O O . ILE B 1 264 ? -3.41 -42.188 -6.625 1 95.81 264 ILE B O 1
ATOM 5319 N N . SER B 1 265 ? -3.221 -43.406 -4.832 1 94.88 265 SER B N 1
ATOM 5320 C CA . SER B 1 265 ? -4.668 -43.438 -4.648 1 94.88 265 SER B CA 1
ATOM 5321 C C . SER B 1 265 ? -5.238 -42.062 -4.445 1 94.88 265 SER B C 1
ATOM 5323 O O . SER B 1 265 ? -6.262 -41.688 -5.039 1 94.88 265 SER B O 1
ATOM 5325 N N . THR B 1 266 ? -4.586 -41.312 -3.625 1 95.19 266 THR B N 1
ATOM 5326 C CA . THR B 1 266 ? -5 -39.938 -3.385 1 95.19 266 THR B CA 1
ATOM 5327 C C . THR B 1 266 ? -4.918 -39.094 -4.668 1 95.19 266 THR B C 1
ATOM 5329 O O . THR B 1 266 ? -5.844 -38.344 -4.992 1 95.19 266 THR B O 1
ATOM 5332 N N . TYR B 1 267 ? -3.84 -39.281 -5.398 1 96.62 267 TYR B N 1
ATOM 5333 C CA . TYR B 1 267 ? -3.672 -38.562 -6.648 1 96.62 267 TYR B CA 1
ATOM 5334 C C . TYR B 1 267 ? -4.777 -38.906 -7.637 1 96.62 267 TYR B C 1
ATOM 5336 O O . TYR B 1 267 ? -5.316 -38.031 -8.312 1 96.62 267 TYR B O 1
ATOM 5344 N N . MET B 1 268 ? -5.086 -40.156 -7.672 1 97.12 268 MET B N 1
ATOM 5345 C CA . MET B 1 268 ? -6.137 -40.594 -8.586 1 97.12 268 MET B CA 1
ATOM 5346 C C . MET B 1 268 ? -7.469 -39.938 -8.242 1 97.12 268 MET B C 1
ATOM 5348 O O . MET B 1 268 ? -8.172 -39.469 -9.133 1 97.12 268 MET B O 1
ATOM 5352 N N . ARG B 1 269 ? -7.766 -39.875 -7.02 1 96.75 269 ARG B N 1
ATOM 5353 C CA . ARG B 1 269 ? -9.031 -39.281 -6.602 1 96.75 269 ARG B CA 1
ATOM 5354 C C . ARG B 1 269 ? -9.078 -37.812 -6.953 1 96.75 269 ARG B C 1
ATOM 5356 O O . ARG B 1 269 ? -10.102 -37.312 -7.43 1 96.75 269 ARG B O 1
ATOM 5363 N N . ILE B 1 270 ? -8.016 -37.156 -6.789 1 96.94 270 ILE B N 1
ATOM 5364 C CA . ILE B 1 270 ? -7.953 -35.719 -6.926 1 96.94 270 ILE B CA 1
ATOM 5365 C C . ILE B 1 270 ? -7.879 -35.344 -8.406 1 96.94 270 ILE B C 1
ATOM 5367 O O . ILE B 1 270 ? -8.539 -34.406 -8.852 1 96.94 270 ILE B O 1
ATOM 5371 N N . LEU B 1 271 ? -7.145 -36.125 -9.203 1 97.56 271 LEU B N 1
ATOM 5372 C CA . LEU B 1 271 ? -6.758 -35.625 -10.523 1 97.56 271 LEU B CA 1
ATOM 5373 C C . LEU B 1 271 ? -7.516 -36.375 -11.625 1 97.56 271 LEU B C 1
ATOM 5375 O O . LEU B 1 271 ? -7.633 -35.875 -12.742 1 97.56 271 LEU B O 1
ATOM 5379 N N . SER B 1 272 ? -7.988 -37.562 -11.352 1 98.19 272 SER B N 1
ATOM 5380 C CA . SER B 1 272 ? -8.641 -38.375 -12.383 1 98.19 272 SER B CA 1
ATOM 5381 C C . SER B 1 272 ? -10.125 -38.031 -12.477 1 98.19 272 SER B C 1
ATOM 5383 O O . SER B 1 272 ? -10.758 -37.688 -11.484 1 98.19 272 SER B O 1
ATOM 5385 N N . PHE B 1 273 ? -10.719 -38.188 -13.617 1 97.25 273 PHE B N 1
ATOM 5386 C CA . PHE B 1 273 ? -12.148 -37.969 -13.812 1 97.25 273 PHE B CA 1
ATOM 5387 C C . PHE B 1 273 ? -12.891 -39.281 -13.891 1 97.25 273 PHE B C 1
ATOM 5389 O O . PHE B 1 273 ? -14.086 -39.312 -14.195 1 97.25 273 PHE B O 1
ATOM 5396 N N . LYS B 1 274 ? -12.164 -40.375 -13.633 1 97.5 274 LYS B N 1
ATOM 5397 C CA . LYS B 1 274 ? -12.82 -41.656 -13.555 1 97.5 274 LYS B CA 1
ATOM 5398 C C . LYS B 1 274 ? -13.867 -41.656 -12.445 1 97.5 274 LYS B C 1
ATOM 5400 O O . LYS B 1 274 ? -13.773 -40.906 -11.484 1 97.5 274 LYS B O 1
ATOM 5405 N N . SER B 1 275 ? -14.852 -42.562 -12.609 1 96.38 275 SER B N 1
ATOM 5406 C CA . SER B 1 275 ? -15.914 -42.656 -11.617 1 96.38 275 SER B CA 1
ATOM 5407 C C . SER B 1 275 ? -15.414 -43.281 -10.32 1 96.38 275 SER B C 1
ATOM 5409 O O . SER B 1 275 ? -14.328 -43.875 -10.289 1 96.38 275 SER B O 1
ATOM 5411 N N . ARG B 1 276 ? -16.188 -43.062 -9.312 1 95.81 276 ARG B N 1
ATOM 5412 C CA . ARG B 1 276 ? -15.859 -43.625 -8.008 1 95.81 276 ARG B CA 1
ATOM 5413 C C . ARG B 1 276 ? -15.68 -45.156 -8.117 1 95.81 276 ARG B C 1
ATOM 5415 O O . ARG B 1 276 ? -14.734 -45.719 -7.555 1 95.81 276 ARG B O 1
ATOM 5422 N N . GLU B 1 277 ? -16.562 -45.781 -8.836 1 96.5 277 GLU B N 1
ATOM 5423 C CA . GLU B 1 277 ? -16.484 -47.219 -9.016 1 96.5 277 GLU B CA 1
ATOM 5424 C C . GLU B 1 277 ? -15.195 -47.625 -9.719 1 96.5 277 GLU B C 1
ATOM 5426 O O . GLU B 1 277 ? -14.523 -48.594 -9.289 1 96.5 277 GLU B O 1
ATOM 5431 N N . GLU B 1 278 ? -14.891 -46.938 -10.734 1 97.44 278 GLU B N 1
ATOM 5432 C CA . GLU B 1 278 ? -13.664 -47.219 -11.469 1 97.44 278 GLU B CA 1
ATOM 5433 C C . GLU B 1 278 ? -12.438 -47.031 -10.594 1 97.44 278 GLU B C 1
ATOM 5435 O O . GLU B 1 278 ? -11.5 -47.844 -10.625 1 97.44 278 GLU B O 1
ATOM 5440 N N . LEU B 1 279 ? -12.414 -45.969 -9.836 1 97.62 279 LEU B N 1
ATOM 5441 C CA . LEU B 1 279 ? -11.281 -45.656 -8.984 1 97.62 279 LEU B CA 1
ATOM 5442 C C . LEU B 1 279 ? -11.125 -46.688 -7.879 1 97.62 279 LEU B C 1
ATOM 5444 O O . LEU B 1 279 ? -10.008 -47.094 -7.566 1 97.62 279 LEU B O 1
ATOM 5448 N N . GLU B 1 280 ? -12.203 -47.094 -7.293 1 96.25 280 GLU B N 1
ATOM 5449 C CA . GLU B 1 280 ? -12.164 -48.094 -6.246 1 96.25 280 GLU B CA 1
ATOM 5450 C C . GLU B 1 280 ? -11.648 -49.438 -6.793 1 96.25 280 GLU B C 1
ATOM 5452 O O . GLU B 1 280 ? -10.914 -50.156 -6.109 1 96.25 280 GLU B O 1
ATOM 5457 N N . GLU B 1 281 ? -12.023 -49.719 -7.965 1 97.06 281 GLU B N 1
ATOM 5458 C CA . GLU B 1 281 ? -11.531 -50.938 -8.609 1 97.06 281 GLU B CA 1
ATOM 5459 C C . GLU B 1 281 ? -10.023 -50.875 -8.844 1 97.06 281 GLU B C 1
ATOM 5461 O O . GLU B 1 281 ? -9.305 -51.844 -8.594 1 97.06 281 GLU B O 1
ATOM 5466 N N . ILE B 1 282 ? -9.578 -49.812 -9.359 1 96.94 282 ILE B N 1
ATOM 5467 C CA . ILE B 1 282 ? -8.156 -49.625 -9.633 1 96.94 282 ILE B CA 1
ATOM 5468 C C . ILE B 1 282 ? -7.371 -49.656 -8.32 1 96.94 282 ILE B C 1
ATOM 5470 O O . ILE B 1 282 ? -6.266 -50.219 -8.281 1 96.94 282 ILE B O 1
ATOM 5474 N N . GLU B 1 283 ? -7.945 -49.031 -7.34 1 94.44 283 GLU B N 1
ATOM 5475 C CA . GLU B 1 283 ? -7.305 -49.031 -6.031 1 94.44 283 GLU B CA 1
ATOM 5476 C C . GLU B 1 283 ? -7.145 -50.469 -5.516 1 94.44 283 GLU B C 1
ATOM 5478 O O . GLU B 1 283 ? -6.102 -50.812 -4.973 1 94.44 283 GLU B O 1
ATOM 5483 N N . LYS B 1 284 ? -8.164 -51.25 -5.695 1 95.06 284 LYS B N 1
ATOM 5484 C CA . LYS B 1 284 ? -8.117 -52.656 -5.289 1 95.06 284 LYS B CA 1
ATOM 5485 C C . LYS B 1 284 ? -7.051 -53.406 -6.07 1 95.06 284 LYS B C 1
ATOM 5487 O O . LYS B 1 284 ? -6.277 -54.188 -5.488 1 95.06 284 LYS B O 1
ATOM 5492 N N . GLN B 1 285 ? -7.012 -53.219 -7.309 1 94.75 285 GLN B N 1
ATOM 5493 C CA . GLN B 1 285 ? -6.012 -53.844 -8.156 1 94.75 285 GLN B CA 1
ATOM 5494 C C . GLN B 1 285 ? -4.598 -53.5 -7.723 1 94.75 285 GLN B C 1
ATOM 5496 O O . GLN B 1 285 ? -3.709 -54.344 -7.695 1 94.75 285 GLN B O 1
ATOM 5501 N N . THR B 1 286 ? -4.418 -52.312 -7.434 1 93.75 286 THR B N 1
ATOM 5502 C CA . THR B 1 286 ? -3.105 -51.781 -7.059 1 93.75 286 THR B CA 1
ATOM 5503 C C . THR B 1 286 ? -2.668 -52.344 -5.711 1 93.75 286 THR B C 1
ATOM 5505 O O . THR B 1 286 ? -1.484 -52.625 -5.5 1 93.75 286 THR B O 1
ATOM 5508 N N . GLU B 1 287 ? -3.59 -52.5 -4.809 1 93.19 287 GLU B N 1
ATOM 5509 C CA . GLU B 1 287 ? -3.301 -53.094 -3.512 1 93.19 287 GLU B CA 1
ATOM 5510 C C . GLU B 1 287 ? -2.939 -54.594 -3.652 1 93.19 287 GLU B C 1
ATOM 5512 O O . GLU B 1 287 ? -2.031 -55.062 -2.977 1 93.19 287 GLU B O 1
ATOM 5517 N N . GLU B 1 288 ? -3.598 -55.25 -4.508 1 94.88 288 GLU B N 1
ATOM 5518 C CA . GLU B 1 288 ? -3.418 -56.688 -4.68 1 94.88 288 GLU B CA 1
ATOM 5519 C C . GLU B 1 288 ? -2.145 -57 -5.461 1 94.88 288 GLU B C 1
ATOM 5521 O O . GLU B 1 288 ? -1.481 -58 -5.207 1 94.88 288 GLU B O 1
ATOM 5526 N N . ARG B 1 289 ? -1.884 -56.156 -6.383 1 95.44 289 ARG B N 1
ATOM 5527 C CA . ARG B 1 289 ? -0.712 -56.344 -7.227 1 95.44 289 ARG B CA 1
ATOM 5528 C C . ARG B 1 289 ? 0.059 -55.062 -7.43 1 95.44 289 ARG B C 1
ATOM 5530 O O . ARG B 1 289 ? 0.135 -54.531 -8.547 1 95.44 289 ARG B O 1
ATOM 5537 N N . PRO B 1 290 ? 0.746 -54.625 -6.422 1 92.69 290 PRO B N 1
ATOM 5538 C CA . PRO B 1 290 ? 1.445 -53.344 -6.492 1 92.69 290 PRO B CA 1
ATOM 5539 C C . PRO B 1 290 ? 2.486 -53.312 -7.605 1 92.69 290 PRO B C 1
ATOM 5541 O O . PRO B 1 290 ? 2.717 -52.25 -8.195 1 92.69 290 PRO B O 1
ATOM 5544 N N . GLN B 1 291 ? 3.107 -54.438 -7.969 1 91.75 291 GLN B N 1
ATOM 5545 C CA . GLN B 1 291 ? 4.172 -54.469 -8.969 1 91.75 291 GLN B CA 1
ATOM 5546 C C . GLN B 1 291 ? 3.633 -54.125 -10.359 1 91.75 291 GLN B C 1
ATOM 5548 O O . GLN B 1 291 ? 4.395 -53.781 -11.25 1 91.75 291 GLN B O 1
ATOM 5553 N N . ALA B 1 292 ? 2.344 -54.25 -10.523 1 92.56 292 ALA B N 1
ATOM 5554 C CA . ALA B 1 292 ? 1.723 -53.969 -11.82 1 92.56 292 ALA B CA 1
ATOM 5555 C C . ALA B 1 292 ? 1.577 -52.469 -12.039 1 92.56 292 ALA B C 1
ATOM 5557 O O . ALA B 1 292 ? 1.347 -52.031 -13.164 1 92.56 292 ALA B O 1
ATOM 5558 N N . ARG B 1 293 ? 1.603 -51.656 -11.023 1 94.94 293 ARG B N 1
ATOM 5559 C CA . ARG B 1 293 ? 1.512 -50.219 -11.062 1 94.94 293 ARG B CA 1
ATOM 5560 C C . ARG B 1 293 ? 0.3 -49.75 -11.867 1 94.94 293 ARG B C 1
ATOM 5562 O O . ARG B 1 293 ? 0.412 -48.875 -12.727 1 94.94 293 ARG B O 1
ATOM 5569 N N . ALA B 1 294 ? -0.807 -50.375 -11.633 1 96.06 294 ALA B N 1
ATOM 5570 C CA . ALA B 1 294 ? -2.02 -50.156 -12.414 1 96.06 294 ALA B CA 1
ATOM 5571 C C . ALA B 1 294 ? -2.506 -48.719 -12.25 1 96.06 294 ALA B C 1
ATOM 5573 O O . ALA B 1 294 ? -2.832 -48.062 -13.227 1 96.06 294 ALA B O 1
ATOM 5574 N N . ALA B 1 295 ? -2.539 -48.281 -10.992 1 97.56 295 ALA B N 1
ATOM 5575 C CA . ALA B 1 295 ? -3.018 -46.906 -10.734 1 97.56 295 ALA B CA 1
ATOM 5576 C C . ALA B 1 295 ? -2.07 -45.875 -11.328 1 97.56 295 ALA B C 1
ATOM 5578 O O . ALA B 1 295 ? -2.514 -44.906 -11.93 1 97.56 295 ALA B O 1
ATOM 5579 N N . GLN B 1 296 ? -0.753 -46.125 -11.133 1 97.56 296 GLN B N 1
ATOM 5580 C CA . GLN B 1 296 ? 0.244 -45.219 -11.672 1 97.56 296 GLN B CA 1
ATOM 5581 C C . GLN B 1 296 ? 0.142 -45.125 -13.195 1 97.56 296 GLN B C 1
ATOM 5583 O O . GLN B 1 296 ? 0.13 -44.031 -13.75 1 97.56 296 GLN B O 1
ATOM 5588 N N . ARG B 1 297 ? -0.018 -46.219 -13.836 1 96.75 297 ARG B N 1
ATOM 5589 C CA . ARG B 1 297 ? -0.128 -46.25 -15.289 1 96.75 297 ARG B CA 1
ATOM 5590 C C . ARG B 1 297 ? -1.403 -45.562 -15.758 1 96.75 297 ARG B C 1
ATOM 5592 O O . ARG B 1 297 ? -1.377 -44.781 -16.719 1 96.75 297 ARG B O 1
ATOM 5599 N N . ALA B 1 298 ? -2.471 -45.844 -15.094 1 97.81 298 ALA B N 1
ATOM 5600 C CA . ALA B 1 298 ? -3.75 -45.25 -15.461 1 97.81 298 ALA B CA 1
ATOM 5601 C C . ALA B 1 298 ? -3.688 -43.719 -15.359 1 97.81 298 ALA B C 1
ATOM 5603 O O . ALA B 1 298 ? -4.145 -43 -16.266 1 97.81 298 ALA B O 1
ATOM 5604 N N . LEU B 1 299 ? -3.129 -43.25 -14.266 1 98.25 299 LEU B N 1
ATOM 5605 C CA . LEU B 1 299 ? -3.045 -41.812 -14.055 1 98.25 299 LEU B CA 1
ATOM 5606 C C . LEU B 1 299 ? -2.086 -41.156 -15.055 1 98.25 299 LEU B C 1
ATOM 5608 O O . LEU B 1 299 ? -2.377 -40.094 -15.602 1 98.25 299 LEU B O 1
ATOM 5612 N N . ALA B 1 300 ? -0.916 -41.781 -15.258 1 98.06 300 ALA B N 1
ATOM 5613 C CA . ALA B 1 300 ? 0.067 -41.281 -16.219 1 98.06 300 ALA B CA 1
ATOM 5614 C C . ALA B 1 300 ? -0.545 -41.156 -17.609 1 98.06 300 ALA B C 1
ATOM 5616 O O . ALA B 1 300 ? -0.378 -40.125 -18.266 1 98.06 300 ALA B O 1
ATOM 5617 N N . GLU B 1 301 ? -1.258 -42.156 -18 1 97.94 301 GLU B N 1
ATOM 5618 C CA . GLU B 1 301 ? -1.885 -42.125 -19.328 1 97.94 301 GLU B CA 1
ATOM 5619 C C . GLU B 1 301 ? -2.973 -41.062 -19.406 1 97.94 301 GLU B C 1
ATOM 5621 O O . GLU B 1 301 ? -3.031 -40.312 -20.391 1 97.94 301 GLU B O 1
ATOM 5626 N N . GLU B 1 302 ? -3.797 -41 -18.438 1 98 302 GLU B N 1
ATOM 5627 C CA . GLU B 1 302 ? -4.898 -40.062 -18.422 1 98 302 GLU B CA 1
ATOM 5628 C C . GLU B 1 302 ? -4.383 -38.625 -18.484 1 98 302 GLU B C 1
ATOM 5630 O O . GLU B 1 302 ? -4.809 -37.844 -19.328 1 98 302 GLU B O 1
ATOM 5635 N N . LEU B 1 303 ? -3.441 -38.281 -17.625 1 98 303 LEU B N 1
ATOM 5636 C CA . LEU B 1 303 ? -2.986 -36.906 -17.516 1 98 303 LEU B CA 1
ATOM 5637 C C . LEU B 1 303 ? -2.09 -36.5 -18.688 1 98 303 LEU B C 1
ATOM 5639 O O . LEU B 1 303 ? -2.107 -35.375 -19.141 1 98 303 LEU B O 1
ATOM 5643 N N . THR B 1 304 ? -1.256 -37.406 -19.172 1 98.06 304 THR B N 1
ATOM 5644 C CA . THR B 1 304 ? -0.443 -37.125 -20.344 1 98.06 304 THR B CA 1
ATOM 5645 C C . THR B 1 304 ? -1.325 -36.875 -21.562 1 98.06 304 THR B C 1
ATOM 5647 O O . THR B 1 304 ? -1.045 -35.969 -22.359 1 98.06 304 THR B O 1
ATOM 5650 N N . THR B 1 305 ? -2.367 -37.688 -21.688 1 97.94 305 THR B N 1
ATOM 5651 C CA . THR B 1 305 ? -3.316 -37.469 -22.781 1 97.94 305 THR B CA 1
ATOM 5652 C C . THR B 1 305 ? -3.982 -36.094 -22.656 1 97.94 305 THR B C 1
ATOM 5654 O O . THR B 1 305 ? -4.094 -35.344 -23.641 1 97.94 305 THR B O 1
ATOM 5657 N N . LEU B 1 306 ? -4.363 -35.812 -21.453 1 96.75 306 LEU B N 1
ATOM 5658 C CA . LEU B 1 306 ? -5.074 -34.562 -21.203 1 96.75 306 LEU B CA 1
ATOM 5659 C C . LEU B 1 306 ? -4.172 -33.375 -21.469 1 96.75 306 LEU B C 1
ATOM 5661 O O . LEU B 1 306 ? -4.605 -32.375 -22.047 1 96.75 306 LEU B O 1
ATOM 5665 N N . VAL B 1 307 ? -2.938 -33.406 -21.062 1 97.38 307 VAL B N 1
ATOM 5666 C CA . VAL B 1 307 ? -2.037 -32.25 -21.078 1 97.38 307 VAL B CA 1
ATOM 5667 C C . VAL B 1 307 ? -1.322 -32.156 -22.422 1 97.38 307 VAL B C 1
ATOM 5669 O O . VAL B 1 307 ? -1.162 -31.078 -22.984 1 97.38 307 VAL B O 1
ATOM 5672 N N . HIS B 1 308 ? -0.921 -33.344 -22.969 1 96.69 308 HIS B N 1
ATOM 5673 C CA . HIS B 1 308 ? -0.049 -33.312 -24.125 1 96.69 308 HIS B CA 1
ATOM 5674 C C . HIS B 1 308 ? -0.742 -33.906 -25.344 1 96.69 308 HIS B C 1
ATOM 5676 O O . HIS B 1 308 ? -0.228 -33.812 -26.469 1 96.69 308 HIS B O 1
ATOM 5682 N N . GLY B 1 309 ? -1.906 -34.531 -25.172 1 96.06 309 GLY B N 1
ATOM 5683 C CA . GLY B 1 309 ? -2.641 -35.125 -26.281 1 96.06 309 GLY B CA 1
ATOM 5684 C C . GLY B 1 309 ? -2.438 -36.625 -26.406 1 96.06 309 GLY B C 1
ATOM 5685 O O . GLY B 1 309 ? -1.435 -37.156 -25.922 1 96.06 309 GLY B O 1
ATOM 5686 N N . ALA B 1 310 ? -3.326 -37.281 -27.031 1 96.88 310 ALA B N 1
ATOM 5687 C CA . ALA B 1 310 ? -3.357 -38.75 -27.156 1 96.88 310 ALA B CA 1
ATOM 5688 C C . ALA B 1 310 ? -2.164 -39.25 -27.969 1 96.88 310 ALA B C 1
ATOM 5690 O O . ALA B 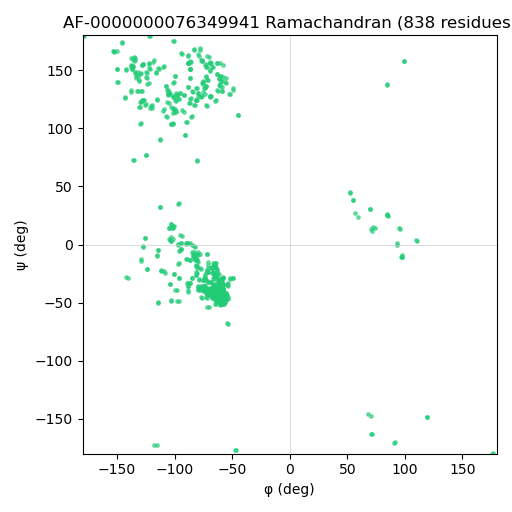1 310 ? -1.587 -40.281 -27.641 1 96.88 310 ALA B O 1
ATOM 5691 N N . ASP B 1 311 ? -1.805 -38.531 -28.984 1 95.62 311 ASP B N 1
ATOM 5692 C CA . ASP B 1 311 ? -0.698 -38.969 -29.828 1 95.62 311 ASP B CA 1
ATOM 5693 C C . ASP B 1 311 ? 0.619 -38.969 -29.062 1 95.62 311 ASP B C 1
ATOM 5695 O O . ASP B 1 311 ? 1.386 -39.938 -29.125 1 95.62 311 ASP B O 1
ATOM 5699 N N . GLN B 1 312 ? 0.829 -37.906 -28.328 1 94.56 312 GLN B N 1
ATOM 5700 C CA . GLN B 1 312 ? 2.045 -37.844 -27.531 1 94.56 312 GLN B CA 1
ATOM 5701 C C . GLN B 1 312 ? 2.062 -38.906 -26.453 1 94.56 312 GLN B C 1
ATOM 5703 O O . GLN B 1 312 ? 3.109 -39.5 -26.172 1 94.56 312 GLN B O 1
ATOM 5708 N N . CYS B 1 313 ? 0.946 -39.156 -25.828 1 96.69 313 CYS B N 1
ATOM 5709 C CA . CYS B 1 313 ? 0.854 -40.188 -24.812 1 96.69 313 CYS B CA 1
ATOM 5710 C C . CYS B 1 313 ? 1.209 -41.562 -25.391 1 96.69 313 CYS B C 1
ATOM 5712 O O . CYS B 1 313 ? 2.006 -42.281 -24.812 1 96.69 313 CYS B O 1
ATOM 5714 N N . ALA B 1 314 ? 0.688 -41.812 -26.547 1 95.5 314 ALA B N 1
ATOM 5715 C CA . ALA B 1 314 ? 0.982 -43.094 -27.203 1 95.5 314 ALA B CA 1
ATOM 5716 C C . ALA B 1 314 ? 2.469 -43.219 -27.531 1 95.5 314 ALA B C 1
ATOM 5718 O O . ALA B 1 314 ? 3.07 -44.281 -27.344 1 95.5 314 ALA B O 1
ATOM 5719 N N . ALA B 1 315 ? 2.977 -42.125 -28 1 93.12 315 ALA B N 1
ATOM 5720 C CA . ALA B 1 315 ? 4.398 -42.125 -28.344 1 93.12 315 ALA B CA 1
ATOM 5721 C C . ALA B 1 315 ? 5.258 -42.375 -27.109 1 93.12 315 ALA B C 1
ATOM 5723 O O . ALA B 1 315 ? 6.246 -43.125 -27.172 1 93.12 315 ALA B O 1
ATOM 5724 N N . VAL B 1 316 ? 4.91 -41.812 -26.016 1 95.12 316 VAL B N 1
ATOM 5725 C CA . VAL B 1 316 ? 5.668 -41.938 -24.781 1 95.12 316 VAL B CA 1
ATOM 5726 C C . VAL B 1 316 ? 5.559 -43.375 -24.25 1 95.12 316 VAL B C 1
ATOM 5728 O O . VAL B 1 316 ? 6.539 -43.938 -23.766 1 95.12 316 VAL B O 1
ATOM 5731 N N . ILE B 1 317 ? 4.414 -43.906 -24.297 1 94.69 317 ILE B N 1
ATOM 5732 C CA . ILE B 1 317 ? 4.203 -45.281 -23.875 1 94.69 317 ILE B CA 1
ATOM 5733 C C . ILE B 1 317 ? 5.035 -46.219 -24.734 1 94.69 317 ILE B C 1
ATOM 5735 O O . ILE B 1 317 ? 5.723 -47.125 -24.219 1 94.69 317 ILE B O 1
ATOM 5739 N N . ALA B 1 318 ? 5 -46.031 -26 1 92.62 318 ALA B N 1
ATOM 5740 C CA . ALA B 1 318 ? 5.797 -46.812 -26.922 1 92.62 318 ALA B CA 1
ATOM 5741 C C . ALA B 1 318 ? 7.285 -46.688 -26.625 1 92.62 318 ALA B C 1
ATOM 5743 O O . ALA B 1 318 ? 8.016 -47.688 -26.641 1 92.62 318 ALA B O 1
ATOM 5744 N N . ALA B 1 319 ? 7.668 -45.531 -26.391 1 92.06 319 ALA B N 1
ATOM 5745 C CA . ALA B 1 319 ? 9.07 -45.312 -26.062 1 92.06 319 ALA B CA 1
ATOM 5746 C C . ALA B 1 319 ? 9.461 -46 -24.781 1 92.06 319 ALA B C 1
ATOM 5748 O O . ALA B 1 319 ? 10.547 -46.594 -24.672 1 92.06 319 ALA B O 1
ATOM 5749 N N . SER B 1 320 ? 8.641 -45.906 -23.797 1 90.12 320 SER B N 1
ATOM 5750 C CA . SER B 1 320 ? 8.891 -46.531 -22.516 1 90.12 320 SER B CA 1
ATOM 5751 C C . SER B 1 320 ? 9.047 -48.062 -22.672 1 90.12 320 SER B C 1
ATOM 5753 O O . SER B 1 320 ? 9.945 -48.656 -22.078 1 90.12 320 SER B O 1
ATOM 5755 N N . LYS B 1 321 ? 8.25 -48.625 -23.5 1 88.62 321 LYS B N 1
ATOM 5756 C CA . LYS B 1 321 ? 8.312 -50.062 -23.766 1 88.62 321 LYS B CA 1
ATOM 5757 C C . LYS B 1 321 ? 9.555 -50.406 -24.594 1 88.62 321 LYS B C 1
ATOM 5759 O O . LYS B 1 321 ? 10.25 -51.375 -24.297 1 88.62 321 LYS B O 1
ATOM 5764 N N . ALA B 1 322 ? 9.812 -49.625 -25.516 1 88.75 322 ALA B N 1
ATOM 5765 C CA . ALA B 1 322 ? 10.938 -49.844 -26.422 1 88.75 322 ALA B CA 1
ATOM 5766 C C . ALA B 1 322 ? 12.266 -49.781 -25.688 1 88.75 322 ALA B C 1
ATOM 5768 O O . ALA B 1 322 ? 13.18 -50.562 -25.969 1 88.75 322 ALA B O 1
ATOM 5769 N N . LEU B 1 323 ? 12.344 -48.906 -24.781 1 88.44 323 LEU B N 1
ATOM 5770 C CA . LEU B 1 323 ? 13.586 -48.781 -24.031 1 88.44 323 LEU B CA 1
ATOM 5771 C C . LEU B 1 323 ? 13.922 -50.062 -23.281 1 88.44 323 LEU B C 1
ATOM 5773 O O . LEU B 1 323 ? 15.094 -50.406 -23.125 1 88.44 323 LEU B O 1
ATOM 5777 N N . PHE B 1 324 ? 12.898 -50.75 -22.906 1 83.31 324 PHE B N 1
ATOM 5778 C CA . PHE B 1 324 ? 13.156 -51.938 -22.125 1 83.31 324 PHE B CA 1
ATOM 5779 C C . PHE B 1 324 ? 13 -53.188 -22.984 1 83.31 324 PHE B C 1
ATOM 5781 O O . PHE B 1 324 ? 12.766 -54.281 -22.453 1 83.31 324 PHE B O 1
ATOM 5788 N N . GLY B 1 325 ? 13.031 -53 -24.219 1 82.25 325 GLY B N 1
ATOM 5789 C CA . GLY B 1 325 ? 13.156 -54.125 -25.125 1 82.25 325 GLY B CA 1
ATOM 5790 C C . GLY B 1 325 ? 11.82 -54.656 -25.625 1 82.25 325 GLY B C 1
ATOM 5791 O O . GLY B 1 325 ? 11.758 -55.656 -26.328 1 82.25 325 GLY B O 1
ATOM 5792 N N . GLN B 1 326 ? 10.773 -54.031 -25.172 1 82.25 326 GLN B N 1
ATOM 5793 C CA . GLN B 1 326 ? 9.445 -54.5 -25.578 1 82.25 326 GLN B CA 1
ATOM 5794 C C . GLN B 1 326 ? 8.914 -53.688 -26.766 1 82.25 326 GLN B C 1
ATOM 5796 O O . GLN B 1 326 ? 7.703 -53.531 -26.922 1 82.25 326 GLN B O 1
ATOM 5801 N N . GLY B 1 327 ? 9.703 -53.312 -27.625 1 84.25 327 GLY B N 1
ATOM 5802 C CA . GLY B 1 327 ? 9.32 -52.531 -28.797 1 84.25 327 GLY B CA 1
ATOM 5803 C C . GLY B 1 327 ? 10.492 -52.094 -29.656 1 84.25 327 GLY B C 1
ATOM 5804 O O . GLY B 1 327 ? 11.641 -52.469 -29.375 1 84.25 327 GLY B O 1
ATOM 5805 N N . GLU B 1 328 ? 10.133 -51.375 -30.734 1 88.12 328 GLU B N 1
ATOM 5806 C CA . GLU B 1 328 ? 11.156 -50.938 -31.672 1 88.12 328 GLU B CA 1
ATOM 5807 C C . GLU B 1 328 ? 11.617 -49.531 -31.391 1 88.12 328 GLU B C 1
ATOM 5809 O O . GLU B 1 328 ? 10.805 -48.594 -31.344 1 88.12 328 GLU B O 1
ATOM 5814 N N . LEU B 1 329 ? 12.859 -49.375 -31.234 1 91.81 329 LEU B N 1
ATOM 5815 C CA . LEU B 1 329 ? 13.445 -48.062 -30.984 1 91.81 329 LEU B CA 1
ATOM 5816 C C . LEU B 1 329 ? 13.445 -47.188 -32.25 1 91.81 329 LEU B C 1
ATOM 5818 O O . LEU B 1 329 ? 13.211 -46 -32.188 1 91.81 329 LEU B O 1
ATOM 5822 N N . ALA B 1 330 ? 13.641 -47.844 -33.344 1 86.62 330 ALA B N 1
ATOM 5823 C CA . ALA B 1 330 ? 13.797 -47.156 -34.625 1 86.62 330 ALA B CA 1
ATOM 5824 C C . ALA B 1 330 ? 12.492 -46.469 -35.031 1 86.62 330 ALA B C 1
ATOM 5826 O O . ALA B 1 330 ? 12.5 -45.531 -35.812 1 86.62 330 ALA B O 1
ATOM 5827 N N . GLY B 1 331 ? 11.422 -46.938 -34.531 1 86.44 331 GLY B N 1
ATOM 5828 C CA . GLY B 1 331 ? 10.117 -46.406 -34.906 1 86.44 331 GLY B CA 1
ATOM 5829 C C . GLY B 1 331 ? 9.727 -45.188 -34.094 1 86.44 331 GLY B C 1
ATOM 5830 O O . GLY B 1 331 ? 8.766 -44.5 -34.438 1 86.44 331 GLY B O 1
ATOM 5831 N N . LEU B 1 332 ? 10.5 -44.875 -33.125 1 91.25 332 LEU B N 1
ATOM 5832 C CA . LEU B 1 332 ? 10.203 -43.719 -32.25 1 91.25 332 LEU B CA 1
ATOM 5833 C C . LEU B 1 332 ? 10.656 -42.438 -32.906 1 91.25 332 LEU B C 1
ATOM 5835 O O . LEU B 1 332 ? 11.719 -42.406 -33.562 1 91.25 332 LEU B O 1
ATOM 5839 N N . ASP B 1 333 ? 9.758 -41.438 -32.844 1 91.69 333 ASP B N 1
ATOM 5840 C CA . ASP B 1 333 ? 10.203 -40.156 -33.375 1 91.69 333 ASP B CA 1
ATOM 5841 C C . ASP B 1 333 ? 11.391 -39.625 -32.562 1 91.69 333 ASP B C 1
ATOM 5843 O O . ASP B 1 333 ? 11.547 -39.938 -31.391 1 91.69 333 ASP B O 1
ATOM 5847 N N . GLU B 1 334 ? 12.156 -38.781 -33.188 1 91.5 334 GLU B N 1
ATOM 5848 C CA . GLU B 1 334 ? 13.43 -38.344 -32.625 1 91.5 334 GLU B CA 1
ATOM 5849 C C . GLU B 1 334 ? 13.234 -37.594 -31.328 1 91.5 334 GLU B C 1
ATOM 5851 O O . GLU B 1 334 ? 13.984 -37.812 -30.359 1 91.5 334 GLU B O 1
ATOM 5856 N N . ALA B 1 335 ? 12.25 -36.719 -31.266 1 91.19 335 ALA B N 1
ATOM 5857 C CA . ALA B 1 335 ? 12.039 -35.906 -30.078 1 91.19 335 ALA B CA 1
ATOM 5858 C C . ALA B 1 335 ? 11.68 -36.781 -28.875 1 91.19 335 ALA B C 1
ATOM 5860 O O . ALA B 1 335 ? 12.203 -36.562 -27.781 1 91.19 335 ALA B O 1
ATOM 5861 N N . THR B 1 336 ? 10.859 -37.688 -29.062 1 92.38 336 THR B N 1
ATOM 5862 C CA . THR B 1 336 ? 10.43 -38.562 -28 1 92.38 336 THR B CA 1
ATOM 5863 C C . THR B 1 336 ? 11.586 -39.438 -27.531 1 92.38 336 THR B C 1
ATOM 5865 O O . THR B 1 336 ? 11.789 -39.625 -26.328 1 92.38 336 THR B O 1
ATOM 5868 N N . LEU B 1 337 ? 12.312 -40 -28.469 1 92.81 337 LEU B N 1
ATOM 5869 C CA . LEU B 1 337 ? 13.469 -40.812 -28.125 1 92.81 337 LEU B CA 1
ATOM 5870 C C . LEU B 1 337 ? 14.492 -40 -27.344 1 92.81 337 LEU B C 1
ATOM 5872 O O . LEU B 1 337 ? 14.977 -40.438 -26.297 1 92.81 337 LEU B O 1
ATOM 5876 N N . ALA B 1 338 ? 14.742 -38.844 -27.875 1 91.94 338 ALA B N 1
ATOM 5877 C CA . ALA B 1 338 ? 15.711 -37.969 -27.219 1 91.94 338 ALA B CA 1
ATOM 5878 C C . ALA B 1 338 ? 15.273 -37.656 -25.781 1 91.94 338 ALA B C 1
ATOM 5880 O O . ALA B 1 338 ? 16.094 -37.656 -24.859 1 91.94 338 ALA B O 1
ATOM 5881 N N . ALA B 1 339 ? 14.039 -37.375 -25.625 1 90.88 339 ALA B N 1
ATOM 5882 C CA . ALA B 1 339 ? 13.5 -37.062 -24.312 1 90.88 339 ALA B CA 1
ATOM 5883 C C . ALA B 1 339 ? 13.641 -38.281 -23.375 1 90.88 339 ALA B C 1
ATOM 5885 O O . ALA B 1 339 ? 14.031 -38.125 -22.219 1 90.88 339 ALA B O 1
ATOM 5886 N N . ALA B 1 340 ? 13.328 -39.406 -23.844 1 90.75 340 ALA B N 1
ATOM 5887 C CA . ALA B 1 340 ? 13.43 -40.625 -23.062 1 90.75 340 ALA B CA 1
ATOM 5888 C C . ALA B 1 340 ? 14.883 -40.906 -22.656 1 90.75 340 ALA B C 1
ATOM 5890 O O . ALA B 1 340 ? 15.156 -41.25 -21.516 1 90.75 340 ALA B O 1
ATOM 5891 N N . LEU B 1 341 ? 15.734 -40.688 -23.609 1 91.5 341 LEU B N 1
ATOM 5892 C CA . LEU B 1 341 ? 17.141 -41 -23.375 1 91.5 341 LEU B CA 1
ATOM 5893 C C . LEU B 1 341 ? 17.781 -39.969 -22.453 1 91.5 341 LEU B C 1
ATOM 5895 O O . LEU B 1 341 ? 18.781 -40.25 -21.797 1 91.5 341 LEU B O 1
ATOM 5899 N N . SER B 1 342 ? 17.25 -38.812 -22.422 1 88.12 342 SER B N 1
ATOM 5900 C CA . SER B 1 342 ? 17.781 -37.75 -21.578 1 88.12 342 SER B CA 1
ATOM 5901 C C . SER B 1 342 ? 17.562 -38.062 -20.094 1 88.12 342 SER B C 1
ATOM 5903 O O . SER B 1 342 ? 18.234 -37.5 -19.234 1 88.12 342 SER B O 1
ATOM 5905 N N . GLU B 1 343 ? 16.656 -38.906 -19.844 1 84.62 343 GLU B N 1
ATOM 5906 C CA . GLU B 1 343 ? 16.359 -39.312 -18.469 1 84.62 343 GLU B CA 1
ATOM 5907 C C . GLU B 1 343 ? 17.281 -40.438 -18 1 84.62 343 GLU B C 1
ATOM 5909 O O . GLU B 1 343 ? 17.25 -40.844 -16.844 1 84.62 343 GLU B O 1
ATOM 5914 N N . LEU B 1 344 ? 18.219 -40.906 -18.891 1 88.56 344 LEU B N 1
ATOM 5915 C CA . LEU B 1 344 ? 19.125 -42 -18.609 1 88.56 344 LEU B CA 1
ATOM 5916 C C . LEU B 1 344 ? 20.547 -41.5 -18.438 1 88.56 344 LEU B C 1
ATOM 5918 O O . LEU B 1 344 ? 20.891 -40.406 -18.891 1 88.56 344 LEU B O 1
ATOM 5922 N N . PRO B 1 345 ? 21.266 -42.312 -17.656 1 90.94 345 PRO B N 1
ATOM 5923 C CA . PRO B 1 345 ? 22.703 -42.031 -17.75 1 90.94 345 PRO B CA 1
ATOM 5924 C C . PRO B 1 345 ? 23.188 -41.938 -19.203 1 90.94 345 PRO B C 1
ATOM 5926 O O . PRO B 1 345 ? 22.75 -42.719 -20.047 1 90.94 345 PRO B O 1
ATOM 5929 N N . ARG B 1 346 ? 23.953 -40.875 -19.406 1 93.75 346 ARG B N 1
ATOM 5930 C CA . ARG B 1 346 ? 24.328 -40.688 -20.812 1 93.75 346 ARG B CA 1
ATOM 5931 C C . ARG B 1 346 ? 25.766 -40.188 -20.922 1 93.75 346 ARG B C 1
ATOM 5933 O O . ARG B 1 346 ? 26.297 -39.594 -20 1 93.75 346 ARG B O 1
ATOM 5940 N N . VAL B 1 347 ? 26.438 -40.531 -22.062 1 93.69 347 VAL B N 1
ATOM 5941 C CA . VAL B 1 347 ? 27.766 -40.031 -22.391 1 93.69 347 VAL B CA 1
ATOM 5942 C C . VAL B 1 347 ? 27.781 -39.531 -23.828 1 93.69 347 VAL B C 1
ATOM 5944 O O . VAL B 1 347 ? 27.016 -40 -24.672 1 93.69 347 VAL B O 1
ATOM 5947 N N . GLU B 1 348 ? 28.547 -38.5 -24.016 1 94.94 348 GLU B N 1
ATOM 5948 C CA . GLU B 1 348 ? 28.781 -38 -25.359 1 94.94 348 GLU B CA 1
ATOM 5949 C C . GLU B 1 348 ? 30.125 -38.5 -25.906 1 94.94 348 GLU B C 1
ATOM 5951 O O . GLU B 1 348 ? 31.141 -38.438 -25.219 1 94.94 348 GLU B O 1
ATOM 5956 N N . VAL B 1 349 ? 30.062 -39.031 -27.125 1 93.25 349 VAL B N 1
ATOM 5957 C CA . VAL B 1 349 ? 31.297 -39.5 -27.734 1 93.25 349 VAL B CA 1
ATOM 5958 C C . VAL B 1 349 ? 31.438 -38.938 -29.141 1 93.25 349 VAL B C 1
ATOM 5960 O O . VAL B 1 349 ? 30.438 -38.688 -29.812 1 93.25 349 VAL B O 1
ATOM 5963 N N . ALA B 1 350 ? 32.656 -38.688 -29.531 1 91.25 350 ALA B N 1
ATOM 5964 C CA . ALA B 1 350 ? 32.938 -38.156 -30.859 1 91.25 350 ALA B CA 1
ATOM 5965 C C . ALA B 1 350 ? 32.844 -39.281 -31.906 1 91.25 350 ALA B C 1
ATOM 5967 O O . ALA B 1 350 ? 32.406 -39.062 -33.031 1 91.25 350 ALA B O 1
ATOM 5968 N N . GLU B 1 351 ? 33.344 -40.5 -31.516 1 89.44 351 GLU B N 1
ATOM 5969 C CA . GLU B 1 351 ? 33.312 -41.656 -32.406 1 89.44 351 GLU B CA 1
ATOM 5970 C C . GLU B 1 351 ? 32.875 -42.906 -31.656 1 89.44 351 GLU B C 1
ATOM 5972 O O . GLU B 1 351 ? 33.062 -43 -30.438 1 89.44 351 GLU B O 1
ATOM 5977 N N . LEU B 1 352 ? 32.312 -43.75 -32.438 1 92 352 LEU B N 1
ATOM 5978 C CA . LEU B 1 352 ? 31.875 -45.031 -31.859 1 92 352 LEU B CA 1
ATOM 5979 C C . LEU B 1 352 ? 33.062 -45.938 -31.625 1 92 352 LEU B C 1
ATOM 5981 O O . LEU B 1 352 ? 33.969 -46.031 -32.438 1 92 352 LEU B O 1
ATOM 5985 N N . GLY B 1 353 ? 33.125 -46.5 -30.438 1 92.25 353 GLY B N 1
ATOM 5986 C CA . GLY B 1 353 ? 34.125 -47.5 -30.078 1 92.25 353 GLY B CA 1
ATOM 5987 C C . GLY B 1 353 ? 33.5 -48.844 -29.719 1 92.25 353 GLY B C 1
ATOM 5988 O O . GLY B 1 353 ? 32.312 -49.062 -29.953 1 92.25 353 GLY B O 1
ATOM 5989 N N . PRO B 1 354 ? 34.406 -49.719 -29.234 1 95.5 354 PRO B N 1
ATOM 5990 C CA . PRO B 1 354 ? 33.875 -51.031 -28.812 1 95.5 354 PRO B CA 1
ATOM 5991 C C . PRO B 1 354 ? 32.781 -50.906 -27.781 1 95.5 354 PRO B C 1
ATOM 5993 O O . PRO B 1 354 ? 32.844 -50.062 -26.891 1 95.5 354 PRO B O 1
ATOM 5996 N N . VAL B 1 355 ? 31.781 -51.719 -27.938 1 96.56 355 VAL B N 1
ATOM 5997 C CA . VAL B 1 355 ? 30.625 -51.719 -27.031 1 96.56 355 VAL B CA 1
ATOM 5998 C C . VAL B 1 355 ? 31.109 -51.875 -25.594 1 96.56 355 VAL B C 1
ATOM 6000 O O . VAL B 1 355 ? 30.578 -51.219 -24.688 1 96.56 355 VAL B O 1
ATOM 6003 N N . VAL B 1 356 ? 32.125 -52.625 -25.391 1 96.12 356 VAL B N 1
ATOM 6004 C CA . VAL B 1 356 ? 32.688 -52.875 -24.078 1 96.12 356 VAL B CA 1
ATOM 6005 C C . VAL B 1 356 ? 33.188 -51.562 -23.453 1 96.12 356 VAL B C 1
ATOM 6007 O O . VAL B 1 356 ? 32.969 -51.312 -22.266 1 96.12 356 VAL B O 1
ATOM 6010 N N . ASP B 1 357 ? 33.719 -50.75 -24.281 1 96 357 ASP B N 1
ATOM 6011 C CA . ASP B 1 357 ? 34.188 -49.469 -23.828 1 96 357 ASP B CA 1
ATOM 6012 C C . ASP B 1 357 ? 33.031 -48.531 -23.5 1 96 357 ASP B C 1
ATOM 6014 O O . ASP B 1 357 ? 33.062 -47.812 -22.5 1 96 357 ASP B O 1
ATOM 6018 N N . LEU B 1 358 ? 32.094 -48.562 -24.344 1 95.81 358 LEU B N 1
ATOM 6019 C CA . LEU B 1 358 ? 30.938 -47.688 -24.172 1 95.81 358 LEU B CA 1
ATOM 6020 C C . LEU B 1 358 ? 30.172 -48.031 -22.891 1 95.81 358 LEU B C 1
ATOM 6022 O O . LEU B 1 358 ? 29.734 -47.156 -22.156 1 95.81 358 LEU B O 1
ATOM 6026 N N . LEU B 1 359 ? 30.016 -49.312 -22.609 1 96.19 359 LEU B N 1
ATOM 6027 C CA . LEU B 1 359 ? 29.328 -49.75 -21.406 1 96.19 359 LEU B CA 1
ATOM 6028 C C . LEU B 1 359 ? 30.031 -49.25 -20.141 1 96.19 359 LEU B C 1
ATOM 6030 O O . LEU B 1 359 ? 29.375 -48.844 -19.188 1 96.19 359 LEU B O 1
ATOM 6034 N N . ALA B 1 360 ? 31.312 -49.281 -20.156 1 94.62 360 ALA B N 1
ATOM 6035 C CA . ALA B 1 360 ? 32.094 -48.844 -19.016 1 94.62 360 ALA B CA 1
ATOM 6036 C C . ALA B 1 360 ? 32.062 -47.312 -18.906 1 94.62 360 ALA B C 1
ATOM 6038 O O . ALA B 1 360 ? 31.953 -46.781 -17.812 1 94.62 360 ALA B O 1
ATOM 6039 N N . GLU B 1 361 ? 32.094 -46.688 -20.031 1 93.88 361 GLU B N 1
ATOM 6040 C CA . GLU B 1 361 ? 32.156 -45.219 -20.062 1 93.88 361 GLU B CA 1
ATOM 6041 C C . GLU B 1 361 ? 30.859 -44.625 -19.531 1 93.88 361 GLU B C 1
ATOM 6043 O O . GLU B 1 361 ? 30.891 -43.594 -18.828 1 93.88 361 GLU B O 1
ATOM 6048 N N . VAL B 1 362 ? 29.781 -45.188 -19.922 1 94 362 VAL B N 1
ATOM 6049 C CA . VAL B 1 362 ? 28.5 -44.625 -19.531 1 94 362 VAL B CA 1
ATOM 6050 C C . VAL B 1 362 ? 28.156 -45.062 -18.094 1 94 362 VAL B C 1
ATOM 6052 O O . VAL B 1 362 ? 27.25 -44.5 -17.469 1 94 362 VAL B O 1
ATOM 6055 N N . GLY B 1 363 ? 28.953 -46.125 -17.578 1 92.12 363 GLY B N 1
ATOM 6056 C CA . GLY B 1 363 ? 28.812 -46.5 -16.188 1 92.12 363 GLY B CA 1
ATOM 6057 C C . GLY B 1 363 ? 27.859 -47.625 -15.961 1 92.12 363 GLY B C 1
ATOM 6058 O O . GLY B 1 363 ? 27.375 -47.844 -14.844 1 92.12 363 GLY B O 1
ATOM 6059 N N . LEU B 1 364 ? 27.469 -48.344 -16.953 1 93.75 364 LEU B N 1
ATOM 6060 C CA . LEU B 1 364 ? 26.594 -49.5 -16.781 1 93.75 364 LEU B CA 1
ATOM 6061 C C . LEU B 1 364 ? 27.328 -50.656 -16.125 1 93.75 364 LEU B C 1
ATOM 6063 O O . LEU B 1 364 ? 26.703 -51.594 -15.586 1 93.75 364 LEU B O 1
ATOM 6067 N N . VAL B 1 365 ? 28.688 -50.594 -16.25 1 93.44 365 VAL B N 1
ATOM 6068 C CA . VAL B 1 365 ? 29.562 -51.594 -15.609 1 93.44 365 VAL B CA 1
ATOM 6069 C C . VAL B 1 365 ? 30.734 -50.875 -14.953 1 93.44 365 VAL B C 1
ATOM 6071 O O . VAL B 1 365 ? 31.078 -49.75 -15.32 1 93.44 365 VAL B O 1
ATOM 6074 N N . ALA B 1 366 ? 31.328 -51.562 -14.031 1 92.81 366 ALA B N 1
ATOM 6075 C CA . ALA B 1 366 ? 32.375 -50.938 -13.219 1 92.81 366 ALA B CA 1
ATOM 6076 C C . ALA B 1 366 ? 33.688 -50.875 -13.977 1 92.81 366 ALA B C 1
ATOM 6078 O O . ALA B 1 366 ? 34.562 -50.031 -13.688 1 92.81 366 ALA B O 1
ATOM 6079 N N . SER B 1 367 ? 33.875 -51.906 -14.891 1 93.88 367 SER B N 1
ATOM 6080 C CA . SER B 1 367 ? 35.156 -51.969 -15.609 1 93.88 367 SER B CA 1
ATOM 6081 C C . SER B 1 367 ? 34.969 -52.594 -16.984 1 93.88 367 SER B C 1
ATOM 6083 O O . SER B 1 367 ? 33.938 -53.188 -17.266 1 93.88 367 SER B O 1
ATOM 6085 N N . LYS B 1 368 ? 36 -52.438 -17.828 1 93.75 368 LYS B N 1
ATOM 6086 C CA . LYS B 1 368 ? 36 -53.094 -19.156 1 93.75 368 LYS B CA 1
ATOM 6087 C C . LYS B 1 368 ? 35.938 -54.594 -19.031 1 93.75 368 LYS B C 1
ATOM 6089 O O . LYS B 1 368 ? 35.312 -55.281 -19.844 1 93.75 368 LYS B O 1
ATOM 6094 N N . SER B 1 369 ? 36.625 -55.125 -18 1 95.31 369 SER B N 1
ATOM 6095 C CA . SER B 1 369 ? 36.594 -56.562 -17.75 1 95.31 369 SER B CA 1
ATOM 6096 C C . SER B 1 369 ? 35.188 -57.031 -17.422 1 95.31 369 SER B C 1
ATOM 6098 O O . SER B 1 369 ? 34.75 -58.094 -17.875 1 95.31 369 SER B O 1
ATOM 6100 N N . ALA B 1 370 ? 34.594 -56.25 -16.672 1 95.44 370 ALA B N 1
ATOM 6101 C CA . ALA B 1 370 ? 33.188 -56.562 -16.344 1 95.44 370 ALA B CA 1
ATOM 6102 C C . ALA B 1 370 ? 32.312 -56.5 -17.578 1 95.44 370 ALA B C 1
ATOM 6104 O O . ALA B 1 370 ? 31.375 -57.281 -17.719 1 95.44 370 ALA B O 1
ATOM 6105 N N . ALA B 1 371 ? 32.594 -55.562 -18.406 1 96.12 371 ALA B N 1
ATOM 6106 C CA . ALA B 1 371 ? 31.828 -55.438 -19.672 1 96.12 371 ALA B CA 1
ATOM 6107 C C . ALA B 1 371 ? 32 -56.656 -20.531 1 96.12 371 ALA B C 1
ATOM 6109 O O . ALA B 1 371 ? 31.031 -57.188 -21.094 1 96.12 371 ALA B O 1
ATOM 6110 N N . ARG B 1 372 ? 33.188 -57.125 -20.656 1 95.81 372 ARG B N 1
ATOM 6111 C CA . ARG B 1 372 ? 33.5 -58.312 -21.438 1 95.81 372 ARG B CA 1
ATOM 6112 C C . ARG B 1 372 ? 32.75 -59.531 -20.891 1 95.81 372 ARG B C 1
ATOM 6114 O O . ARG B 1 372 ? 32.188 -60.312 -21.656 1 95.81 372 ARG B O 1
ATOM 6121 N N . ARG B 1 373 ? 32.781 -59.594 -19.641 1 95.31 373 ARG B N 1
ATOM 6122 C CA . ARG B 1 373 ? 32.031 -60.688 -19 1 95.31 373 ARG B CA 1
ATOM 6123 C C . ARG B 1 373 ? 30.531 -60.594 -19.312 1 95.31 373 ARG B C 1
ATOM 6125 O O . ARG B 1 373 ? 29.891 -61.625 -19.594 1 95.31 373 ARG B O 1
ATOM 6132 N N . THR B 1 374 ? 30.031 -59.375 -19.234 1 95.31 374 THR B N 1
ATOM 6133 C CA . THR B 1 374 ? 28.625 -59.125 -19.516 1 95.31 374 THR B CA 1
ATOM 6134 C C . THR B 1 374 ? 28.281 -59.562 -20.938 1 95.31 374 THR B C 1
ATOM 6136 O O . THR B 1 374 ? 27.25 -60.188 -21.172 1 95.31 374 THR B O 1
ATOM 6139 N N . VAL B 1 375 ? 29.125 -59.25 -21.859 1 95.5 375 VAL B N 1
ATOM 6140 C CA . VAL B 1 375 ? 28.922 -59.625 -23.25 1 95.5 375 VAL B CA 1
ATOM 6141 C C . VAL B 1 375 ? 28.969 -61.125 -23.391 1 95.5 375 VAL B C 1
ATOM 6143 O O . VAL B 1 375 ? 28.125 -61.75 -24.047 1 95.5 375 VAL B O 1
ATOM 6146 N N . LYS B 1 376 ? 29.875 -61.75 -22.734 1 94.19 376 LYS B N 1
ATOM 6147 C CA . LYS B 1 376 ? 30.078 -63.219 -22.797 1 94.19 376 LYS B CA 1
ATOM 6148 C C . LYS B 1 376 ? 28.859 -63.938 -22.234 1 94.19 376 LYS B C 1
ATOM 6150 O O . LYS B 1 376 ? 28.469 -65 -22.766 1 94.19 376 LYS B O 1
ATOM 6155 N N . GLU B 1 377 ? 28.375 -63.438 -21.266 1 94.31 377 GLU B N 1
ATOM 6156 C CA . GLU B 1 377 ? 27.219 -64.062 -20.625 1 94.31 377 GLU B CA 1
ATOM 6157 C C . GLU B 1 377 ? 25.938 -63.719 -21.375 1 94.31 377 GLU B C 1
ATOM 6159 O O . GLU B 1 377 ? 24.859 -64.188 -21.016 1 94.31 377 GLU B O 1
ATOM 6164 N N . GLY B 1 378 ? 26.031 -62.875 -22.328 1 93.12 378 GLY B N 1
ATOM 6165 C CA . GLY B 1 378 ? 24.906 -62.562 -23.172 1 93.12 378 GLY B CA 1
ATOM 6166 C C . GLY B 1 378 ? 24 -61.5 -22.578 1 93.12 378 GLY B C 1
ATOM 6167 O O . GLY B 1 378 ? 22.828 -61.375 -22.938 1 93.12 378 GLY B O 1
ATOM 6168 N N . GLY B 1 379 ? 24.531 -60.688 -21.766 1 94.19 379 GLY B N 1
ATOM 6169 C CA . GLY B 1 379 ? 23.703 -59.719 -21.047 1 94.19 379 GLY B CA 1
ATOM 6170 C C . GLY B 1 379 ? 23.828 -58.312 -21.578 1 94.19 379 GLY B C 1
ATOM 6171 O O . GLY B 1 379 ? 23.266 -57.375 -21.016 1 94.19 379 GLY B O 1
ATOM 6172 N N . ALA B 1 380 ? 24.594 -58.094 -22.703 1 96 380 ALA B N 1
ATOM 6173 C CA . ALA B 1 380 ? 24.797 -56.75 -23.25 1 96 380 ALA B CA 1
ATOM 6174 C C . ALA B 1 380 ? 24.016 -56.562 -24.531 1 96 380 ALA B C 1
ATOM 6176 O O . ALA B 1 380 ? 24.016 -57.406 -25.406 1 96 380 ALA B O 1
ATOM 6177 N N . TYR B 1 381 ? 23.422 -55.438 -24.594 1 95.25 381 TYR B N 1
ATOM 6178 C CA . TYR B 1 381 ? 22.609 -55.125 -25.781 1 95.25 381 TYR B CA 1
ATOM 6179 C C . TYR B 1 381 ? 22.906 -53.719 -26.297 1 95.25 381 TYR B C 1
ATOM 6181 O O . TYR B 1 381 ? 23.156 -52.812 -25.516 1 95.25 381 TYR B O 1
ATOM 6189 N N . VAL B 1 382 ? 22.891 -53.562 -27.609 1 95.25 382 VAL B N 1
ATOM 6190 C CA . VAL B 1 382 ? 22.906 -52.281 -28.297 1 95.25 382 VAL B CA 1
ATOM 6191 C C . VAL B 1 382 ? 21.641 -52.125 -29.156 1 95.25 382 VAL B C 1
ATOM 6193 O O . VAL B 1 382 ? 21.406 -52.938 -30.062 1 95.25 382 VAL B O 1
ATOM 6196 N N . ASN B 1 383 ? 20.891 -51.125 -28.781 1 94.88 383 ASN B N 1
ATOM 6197 C CA . ASN B 1 383 ? 19.625 -50.938 -29.469 1 94.88 383 ASN B CA 1
ATOM 6198 C C . ASN B 1 383 ? 18.766 -52.188 -29.438 1 94.88 383 ASN B C 1
ATOM 6200 O O . ASN B 1 383 ? 18.234 -52.625 -30.469 1 94.88 383 ASN B O 1
ATOM 6204 N N . ASN B 1 384 ? 18.812 -52.844 -28.312 1 92.88 384 ASN B N 1
ATOM 6205 C CA . ASN B 1 384 ? 18.016 -54 -27.969 1 92.88 384 ASN B CA 1
ATOM 6206 C C . ASN B 1 384 ? 18.469 -55.25 -28.75 1 92.88 384 ASN B C 1
ATOM 6208 O O . ASN B 1 384 ? 17.766 -56.25 -28.766 1 92.88 384 ASN B O 1
ATOM 6212 N N . VAL B 1 385 ? 19.594 -55.188 -29.406 1 92.69 385 VAL B N 1
ATOM 6213 C CA . VAL B 1 385 ? 20.188 -56.344 -30.062 1 92.69 385 VAL B CA 1
ATOM 6214 C C . VAL B 1 385 ? 21.375 -56.844 -29.25 1 92.69 385 VAL B C 1
ATOM 6216 O O . VAL B 1 385 ? 22.25 -56.062 -28.859 1 92.69 385 VAL B O 1
ATOM 6219 N N . LYS B 1 386 ? 21.344 -58.094 -29.031 1 94.38 386 LYS B N 1
ATOM 6220 C CA . LYS B 1 386 ? 22.406 -58.688 -28.234 1 94.38 386 LYS B CA 1
ATOM 6221 C C . LYS B 1 386 ? 23.766 -58.5 -28.891 1 94.38 386 LYS B C 1
ATOM 6223 O O . LYS B 1 386 ? 23.906 -58.656 -30.094 1 94.38 386 LYS B O 1
ATOM 6228 N N . VAL B 1 387 ? 24.688 -58.156 -28.016 1 94.56 387 VAL B N 1
ATOM 6229 C CA . VAL B 1 387 ? 26.047 -57.969 -28.516 1 94.56 387 VAL B CA 1
ATOM 6230 C C . VAL B 1 387 ? 26.719 -59.344 -28.641 1 94.56 387 VAL B C 1
ATOM 6232 O O . VAL B 1 387 ? 26.812 -60.094 -27.672 1 94.56 387 VAL B O 1
ATOM 6235 N N . ALA B 1 388 ? 27.188 -59.594 -29.828 1 89.38 388 ALA B N 1
ATOM 6236 C CA . ALA B 1 388 ? 27.609 -60.969 -30.156 1 89.38 388 ALA B CA 1
ATOM 6237 C C . ALA B 1 388 ? 29.062 -61.188 -29.734 1 89.38 388 ALA B C 1
ATOM 6239 O O . ALA B 1 388 ? 29.469 -62.344 -29.484 1 89.38 388 ALA B O 1
ATOM 6240 N N . ALA B 1 389 ? 29.891 -60.156 -29.812 1 92.81 389 ALA B N 1
ATOM 6241 C CA . ALA B 1 389 ? 31.312 -60.375 -29.578 1 92.81 389 ALA B CA 1
ATOM 6242 C C . ALA B 1 389 ? 31.906 -59.25 -28.719 1 92.81 389 ALA B C 1
ATOM 6244 O O . ALA B 1 389 ? 31.422 -58.125 -28.75 1 92.81 389 ALA B O 1
ATOM 6245 N N . GLU B 1 390 ? 32.938 -59.594 -28.016 1 92.38 390 GLU B N 1
ATOM 6246 C CA . GLU B 1 390 ? 33.594 -58.656 -27.094 1 92.38 390 GLU B CA 1
ATOM 6247 C C . GLU B 1 390 ? 34.219 -57.5 -27.859 1 92.38 390 GLU B C 1
ATOM 6249 O O . GLU B 1 390 ? 34.406 -56.406 -27.297 1 92.38 390 GLU B O 1
ATOM 6254 N N . ASP B 1 391 ? 34.562 -57.719 -29.062 1 92.75 391 ASP B N 1
ATOM 6255 C CA . ASP B 1 391 ? 35.219 -56.656 -29.828 1 92.75 391 ASP B CA 1
ATOM 6256 C C . ASP B 1 391 ? 34.25 -55.969 -30.766 1 92.75 391 ASP B C 1
ATOM 6258 O O . ASP B 1 391 ? 34.656 -55.25 -31.688 1 92.75 391 ASP B O 1
ATOM 6262 N N . ALA B 1 392 ? 32.969 -56.188 -30.562 1 94.81 392 ALA B N 1
ATOM 6263 C CA . ALA B 1 392 ? 31.938 -55.594 -31.422 1 94.81 392 ALA B CA 1
ATOM 6264 C C . ALA B 1 392 ? 31.984 -54.062 -31.344 1 94.81 392 ALA B C 1
ATOM 6266 O O . ALA B 1 392 ? 32.062 -53.5 -30.266 1 94.81 392 ALA B O 1
ATOM 6267 N N . VAL B 1 393 ? 31.969 -53.375 -32.5 1 94.88 393 VAL B N 1
ATOM 6268 C CA . VAL B 1 393 ? 31.891 -51.938 -32.625 1 94.88 393 VAL B CA 1
ATOM 6269 C C . VAL B 1 393 ? 30.625 -51.562 -33.406 1 94.88 393 VAL B C 1
ATOM 6271 O O . VAL B 1 393 ? 30.438 -52 -34.562 1 94.88 393 VAL B O 1
ATOM 6274 N N . PRO B 1 394 ? 29.781 -50.812 -32.75 1 94.81 394 PRO B N 1
ATOM 6275 C CA . PRO B 1 394 ? 28.594 -50.406 -33.5 1 94.81 394 PRO B CA 1
ATOM 6276 C C . PRO B 1 394 ? 28.922 -49.594 -34.75 1 94.81 394 PRO B C 1
ATOM 6278 O O . PRO B 1 394 ? 29.891 -48.812 -34.719 1 94.81 394 PRO B O 1
ATOM 6281 N N . ALA B 1 395 ? 28.125 -49.781 -35.812 1 92.31 395 ALA B N 1
ATOM 6282 C CA . ALA B 1 395 ? 28.297 -49.031 -37.031 1 92.31 395 ALA B CA 1
ATOM 6283 C C . ALA B 1 395 ? 27.484 -47.719 -36.969 1 92.31 395 ALA B C 1
ATOM 6285 O O . ALA B 1 395 ? 26.609 -47.562 -36.125 1 92.31 395 ALA B O 1
ATOM 6286 N N . ARG B 1 396 ? 27.828 -46.812 -37.812 1 92.06 396 ARG B N 1
ATOM 6287 C CA . ARG B 1 396 ? 27.094 -45.562 -37.906 1 92.06 396 ARG B CA 1
ATOM 6288 C C . ARG B 1 396 ? 25.625 -45.812 -38.219 1 92.06 396 ARG B C 1
ATOM 6290 O O . ARG B 1 396 ? 24.75 -45.062 -37.781 1 92.06 396 ARG B O 1
ATOM 6297 N N . GLU B 1 397 ? 25.375 -46.906 -38.906 1 91.94 397 GLU B N 1
ATOM 6298 C CA . GLU B 1 397 ? 24.016 -47.281 -39.312 1 91.94 397 GLU B CA 1
ATOM 6299 C C . GLU B 1 397 ? 23.219 -47.719 -38.094 1 91.94 397 GLU B C 1
ATOM 6301 O O . GLU B 1 397 ? 21.984 -47.75 -38.125 1 91.94 397 GLU B O 1
ATOM 6306 N N . ASP B 1 398 ? 23.906 -48.031 -37.031 1 93.12 398 ASP B N 1
ATOM 6307 C CA . ASP B 1 398 ? 23.234 -48.469 -35.812 1 93.12 398 ASP B CA 1
ATOM 6308 C C . ASP B 1 398 ? 22.703 -47.312 -35 1 93.12 398 ASP B C 1
ATOM 6310 O O . ASP B 1 398 ? 21.906 -47.469 -34.094 1 93.12 398 ASP B O 1
ATOM 6314 N N . LEU B 1 399 ? 23.203 -46.156 -35.406 1 94.88 399 LEU B N 1
ATOM 6315 C CA . LEU B 1 399 ? 22.781 -44.969 -34.656 1 94.88 399 LEU B CA 1
ATOM 6316 C C . LEU B 1 399 ? 21.312 -44.656 -34.906 1 94.88 399 LEU B C 1
ATOM 6318 O O . LEU B 1 399 ? 20.875 -44.594 -36.062 1 94.88 399 LEU B O 1
ATOM 6322 N N . LEU B 1 400 ? 20.594 -44.531 -33.875 1 94.81 400 LEU B N 1
ATOM 6323 C CA . LEU B 1 400 ? 19.203 -44.094 -33.969 1 94.81 400 LEU B CA 1
ATOM 6324 C C . LEU B 1 400 ? 19.125 -42.625 -34.312 1 94.81 400 LEU B C 1
ATOM 6326 O O . LEU B 1 400 ? 19.641 -41.781 -33.562 1 94.81 400 LEU B O 1
ATOM 6330 N N . HIS B 1 401 ? 18.5 -42.312 -35.469 1 94.38 401 HIS B N 1
ATOM 6331 C CA . HIS B 1 401 ? 18.391 -40.938 -35.969 1 94.38 401 HIS B CA 1
ATOM 6332 C C . HIS B 1 401 ? 19.766 -40.312 -36.188 1 94.38 401 HIS B C 1
ATOM 6334 O O . HIS B 1 401 ? 19.953 -39.125 -35.938 1 94.38 401 HIS B O 1
ATOM 6340 N N . GLY B 1 402 ? 20.688 -41.188 -36.375 1 92.12 402 GLY B N 1
ATOM 6341 C CA . GLY B 1 402 ? 22.047 -40.75 -36.688 1 92.12 402 GLY B CA 1
ATOM 6342 C C . GLY B 1 402 ? 22.766 -40.188 -35.469 1 92.12 402 GLY B C 1
ATOM 6343 O O . GLY B 1 402 ? 23.828 -39.562 -35.625 1 92.12 402 GLY B O 1
ATOM 6344 N N . ARG B 1 403 ? 22.266 -40.406 -34.25 1 94.19 403 ARG B N 1
ATOM 6345 C CA . ARG B 1 403 ? 22.797 -39.656 -33.125 1 94.19 403 ARG B CA 1
ATOM 6346 C C . ARG B 1 403 ? 22.922 -40.5 -31.891 1 94.19 403 ARG B C 1
ATOM 6348 O O . ARG B 1 403 ? 23.859 -40.344 -31.109 1 94.19 403 ARG B O 1
ATOM 6355 N N . TRP B 1 404 ? 22.047 -41.531 -31.766 1 95.06 404 TRP B N 1
ATOM 6356 C CA . TRP B 1 404 ? 21.922 -42.125 -30.453 1 95.06 404 TRP B CA 1
ATOM 6357 C C . TRP B 1 404 ? 22.188 -43.625 -30.516 1 95.06 404 TRP B C 1
ATOM 6359 O O . TRP B 1 404 ? 21.906 -44.281 -31.531 1 95.06 404 TRP B O 1
ATOM 6369 N N . LEU B 1 405 ? 22.75 -44.188 -29.438 1 95.38 405 LEU B N 1
ATOM 6370 C CA . LEU B 1 405 ? 22.734 -45.625 -29.141 1 95.38 405 LEU B CA 1
ATOM 6371 C C . LEU B 1 405 ? 22.125 -45.875 -27.766 1 95.38 405 LEU B C 1
ATOM 6373 O O . LEU B 1 405 ? 22.359 -45.125 -26.828 1 95.38 405 LEU B O 1
ATOM 6377 N N . VAL B 1 406 ? 21.359 -46.844 -27.719 1 95.69 406 VAL B N 1
ATOM 6378 C CA . VAL B 1 406 ? 20.812 -47.312 -26.438 1 95.69 406 VAL B CA 1
ATOM 6379 C C . VAL B 1 406 ? 21.578 -48.562 -25.969 1 95.69 406 VAL B C 1
ATOM 6381 O O . VAL B 1 406 ? 21.625 -49.562 -26.688 1 95.69 406 VAL B O 1
ATOM 6384 N N . LEU B 1 407 ? 22.234 -48.438 -24.875 1 95.56 407 LEU B N 1
ATOM 6385 C CA . LEU B 1 407 ? 22.922 -49.562 -24.281 1 95.56 407 LEU B CA 1
ATOM 6386 C C . LEU B 1 407 ? 22.109 -50.156 -23.141 1 95.56 407 LEU B C 1
ATOM 6388 O O . LEU B 1 407 ? 21.5 -49.438 -22.359 1 95.56 407 LEU B O 1
ATOM 6392 N N . ARG B 1 408 ? 22.094 -51.438 -23.062 1 94.44 408 ARG B N 1
ATOM 6393 C CA . ARG B 1 408 ? 21.359 -52.125 -22 1 94.44 408 ARG B CA 1
ATOM 6394 C C . ARG B 1 408 ? 22.172 -53.281 -21.438 1 94.44 408 ARG B C 1
ATOM 6396 O O . ARG B 1 408 ? 22.812 -54.031 -22.172 1 94.44 408 ARG B O 1
ATOM 6403 N N . ARG B 1 409 ? 22.281 -53.375 -20.172 1 94.31 409 ARG B N 1
ATOM 6404 C CA . ARG B 1 409 ? 22.844 -54.531 -19.453 1 94.31 409 ARG B CA 1
ATOM 6405 C C . ARG B 1 409 ? 21.75 -55.281 -18.719 1 94.31 409 ARG B C 1
ATOM 6407 O O . ARG B 1 409 ? 21.141 -54.781 -17.766 1 94.31 409 ARG B O 1
ATOM 6414 N N . GLY B 1 410 ? 21.531 -56.438 -19.062 1 88.88 410 GLY B N 1
ATOM 6415 C CA . GLY B 1 410 ? 20.422 -57.219 -18.5 1 88.88 410 GLY B CA 1
ATOM 6416 C C . GLY B 1 410 ? 19.062 -56.688 -18.922 1 88.88 410 GLY B C 1
ATOM 6417 O O . GLY B 1 410 ? 18.891 -56.219 -20.047 1 88.88 410 GLY B O 1
ATOM 6418 N N . LYS B 1 411 ? 18.125 -56.812 -18 1 82.44 411 LYS B N 1
ATOM 6419 C CA . LYS B 1 411 ? 16.75 -56.469 -18.344 1 82.44 411 LYS B CA 1
ATOM 6420 C C . LYS B 1 411 ? 16.406 -55.062 -17.906 1 82.44 411 LYS B C 1
ATOM 6422 O O . LYS B 1 411 ? 15.508 -54.438 -18.484 1 82.44 411 LYS B O 1
ATOM 6427 N N . LYS B 1 412 ? 17.219 -54.531 -17.031 1 83 412 LYS B N 1
ATOM 6428 C CA . LYS B 1 412 ? 16.688 -53.344 -16.359 1 83 412 LYS B CA 1
ATOM 6429 C C . LYS B 1 412 ? 17.672 -52.188 -16.422 1 83 412 LYS B C 1
ATOM 6431 O O . LYS B 1 412 ? 17.297 -51.031 -16.141 1 83 412 LYS B O 1
ATOM 6436 N N . ASN B 1 413 ? 18.875 -52.406 -16.797 1 90.94 413 ASN B N 1
ATOM 6437 C CA . ASN B 1 413 ? 19.859 -51.312 -16.75 1 90.94 413 ASN B CA 1
ATOM 6438 C C . ASN B 1 413 ? 20.094 -50.719 -18.125 1 90.94 413 ASN B C 1
ATOM 6440 O O . ASN B 1 413 ? 20.594 -51.375 -19.031 1 90.94 413 ASN B O 1
ATOM 6444 N N . LEU B 1 414 ? 19.719 -49.406 -18.172 1 93.44 414 LEU B N 1
ATOM 6445 C CA . LEU B 1 414 ? 19.766 -48.719 -19.469 1 93.44 414 LEU B CA 1
ATOM 6446 C C . LEU B 1 414 ? 20.688 -47.5 -19.406 1 93.44 414 LEU B C 1
ATOM 6448 O O . LEU B 1 414 ? 20.859 -46.906 -18.344 1 93.44 414 LEU B O 1
ATOM 6452 N N . ALA B 1 415 ? 21.266 -47.188 -20.578 1 95.38 415 ALA B N 1
ATOM 6453 C CA . ALA B 1 415 ? 22.031 -45.938 -20.75 1 95.38 415 ALA B CA 1
ATOM 6454 C C . ALA B 1 415 ? 22.016 -45.5 -22.219 1 95.38 415 ALA B C 1
ATOM 6456 O O . ALA B 1 415 ? 21.578 -46.25 -23.094 1 95.38 415 ALA B O 1
ATOM 6457 N N . ALA B 1 416 ? 22.438 -44.25 -22.328 1 95.62 416 ALA B N 1
ATOM 6458 C CA . ALA B 1 416 ? 22.422 -43.688 -23.688 1 95.62 416 ALA B CA 1
ATOM 6459 C C . ALA B 1 416 ? 23.797 -43.188 -24.078 1 95.62 416 ALA B C 1
ATOM 6461 O O . ALA B 1 416 ? 24.578 -42.719 -23.234 1 95.62 416 ALA B O 1
ATOM 6462 N N . VAL B 1 417 ? 24.141 -43.375 -25.375 1 95.5 417 VAL B N 1
ATOM 6463 C CA . VAL B 1 417 ? 25.328 -42.781 -25.969 1 95.5 417 VAL B CA 1
ATOM 6464 C C . VAL B 1 417 ? 24.922 -41.781 -27.062 1 95.5 417 VAL B C 1
ATOM 6466 O O . VAL B 1 417 ? 24.141 -42.125 -27.953 1 95.5 417 VAL B O 1
ATOM 6469 N N . GLU B 1 418 ? 25.391 -40.594 -26.922 1 95.38 418 GLU B N 1
ATOM 6470 C CA . GLU B 1 418 ? 25.141 -39.562 -27.938 1 95.38 418 GLU B CA 1
ATOM 6471 C C . GLU B 1 418 ? 26.406 -39.281 -28.75 1 95.38 418 GLU B C 1
ATOM 6473 O O . GLU B 1 418 ? 27.453 -39 -28.188 1 95.38 418 GLU B O 1
ATOM 6478 N N . VAL B 1 419 ? 26.25 -39.469 -30.062 1 93.19 419 VAL B N 1
ATOM 6479 C CA . VAL B 1 419 ? 27.391 -39.188 -30.922 1 93.19 419 VAL B CA 1
ATOM 6480 C C . VAL B 1 419 ? 27.344 -37.75 -31.422 1 93.19 419 VAL B C 1
ATOM 6482 O O . VAL B 1 419 ? 26.344 -37.344 -32 1 93.19 419 VAL B O 1
ATOM 6485 N N . THR B 1 420 ? 28.328 -36.969 -30.984 1 87 420 THR B N 1
ATOM 6486 C CA . THR B 1 420 ? 28.391 -35.562 -31.359 1 87 420 THR B CA 1
ATOM 6487 C C . THR B 1 420 ? 28.922 -35.406 -32.781 1 87 420 THR B C 1
ATOM 6489 O O . THR B 1 420 ? 29.766 -36.188 -33.219 1 87 420 THR B O 1
ATOM 6492 N N . ARG B 1 421 ? 28.281 -34.688 -33.75 1 66.19 421 ARG B N 1
ATOM 6493 C CA . ARG B 1 421 ? 28.766 -34.375 -35.094 1 66.19 421 ARG B CA 1
ATOM 6494 C C . ARG B 1 421 ? 30.078 -33.625 -35.031 1 66.19 421 ARG B C 1
ATOM 6496 O O . ARG B 1 421 ? 30.328 -32.875 -34.094 1 66.19 421 ARG B O 1
#

Solvent-accessible surface area (backbone atoms only — not comparable to full-atom values): 44800 Å² total; per-residue (Å²): 133,82,54,66,63,57,54,34,44,73,31,61,47,60,63,43,55,78,49,59,70,61,49,51,50,48,61,71,63,43,70,42,30,27,34,42,77,43,66,28,82,47,69,50,52,34,57,60,51,46,57,56,53,52,49,51,32,52,45,32,75,72,50,18,27,40,34,46,29,41,23,47,47,56,20,43,57,33,70,72,47,79,84,51,82,70,78,69,54,54,70,67,59,26,52,51,14,34,55,43,38,48,64,67,50,51,81,66,52,57,72,59,76,95,38,26,42,41,81,43,46,50,35,78,73,43,65,84,31,27,34,64,53,44,31,63,73,50,26,55,77,38,45,44,68,64,59,48,66,27,64,72,49,41,54,16,58,71,39,92,83,39,42,32,40,29,36,66,45,36,44,57,55,55,13,48,49,49,39,54,39,28,73,76,66,57,35,35,32,42,42,48,49,42,90,45,43,60,39,57,48,43,13,51,52,51,34,41,71,76,37,69,85,61,78,70,47,43,41,16,23,56,76,62,61,40,86,86,70,44,61,51,42,56,51,98,88,34,75,44,36,62,42,54,91,80,24,36,67,40,56,53,29,47,55,37,48,67,48,54,81,91,42,43,62,58,48,42,47,59,71,46,85,66,50,72,68,57,49,52,50,38,49,50,48,26,70,76,39,56,91,67,39,50,49,26,47,52,50,17,48,53,50,32,25,70,70,65,30,60,67,51,35,51,51,38,54,49,46,59,34,16,74,60,57,68,48,64,64,82,75,47,55,66,69,62,46,51,47,52,42,66,78,34,50,59,37,78,37,77,66,82,51,36,49,29,54,51,39,29,69,47,55,82,31,94,33,54,68,52,27,40,49,36,28,73,73,60,32,26,24,52,69,76,37,72,40,87,50,67,78,40,56,67,53,74,84,64,28,48,92,70,32,31,42,42,38,31,47,62,80,79,43,63,33,26,38,36,47,51,131,134,82,55,65,63,57,53,34,44,73,32,59,47,61,64,44,55,76,50,60,70,60,47,50,50,47,62,71,63,44,71,43,31,27,35,41,78,42,66,28,80,47,71,50,54,33,56,60,51,45,56,55,55,52,49,52,33,52,45,33,76,71,52,17,25,40,34,46,29,40,23,48,47,57,20,43,57,33,70,71,49,77,83,49,82,70,78,69,54,55,68,67,56,26,51,51,15,35,54,43,38,49,65,68,50,51,81,68,51,57,72,59,76,95,39,26,43,42,82,45,47,50,36,78,73,44,66,84,32,27,34,64,53,44,30,62,73,51,24,55,77,38,46,44,68,65,56,48,67,27,64,72,48,40,54,16,58,73,39,93,82,38,40,32,40,29,37,66,44,36,46,56,57,55,12,47,48,50,38,51,39,26,74,75,67,56,35,35,34,40,44,45,50,43,88,44,43,60,39,56,50,44,13,51,52,50,33,43,71,77,36,69,85,61,78,70,46,44,38,17,23,54,76,61,61,40,86,86,69,44,62,51,43,56,50,96,88,34,73,44,36,63,42,54,90,80,24,37,66,41,56,53,31,48,55,38,49,66,49,53,81,91,41,41,62,59,48,42,45,59,69,48,86,68,50,71,68,57,48,54,48,39,49,51,48,27,71,76,38,55,90,69,39,52,49,26,47,52,50,17,49,52,51,32,24,71,71,65,30,61,68,52,35,51,51,37,52,49,48,60,34,17,76,62,56,67,47,63,64,82,77,47,55,65,68,61,46,51,47,53,41,66,77,33,50,60,38,79,36,76,67,82,52,36,49,28,54,50,38,30,70,48,54,82,32,94,33,54,68,52,27,40,50,35,28,70,72,61,32,27,25,51,70,75,37,72,42,88,49,65,77,39,55,69,54,74,84,65,27,47,91,70,32,31,42,41,39,30,49,61,78,78,43,64,33,26,37,36,47,51,131

InterPro domains:
  IPR001412 Aminoacyl-tRNA synthetase, class I, conserved site [PS00178] (40-50)
  IPR002305 Aminoacyl-tRNA synthetase, class Ic [PF00579] (30-324)
  IPR002307 Tyrosine-tRNA ligase [PR01040] (44-66)
  IPR002307 Tyrosine-tRNA ligase [PR01040] (162-177)
  IPR002307 Tyrosine-tRNA ligase [PR01040] (183-205)
  IPR002307 Tyrosine-tRNA ligase [PR01040] (217-229)
  IPR002307 Tyrosine-tRNA ligase [TIGR00234] (1-419)
  IPR002307 Tyrosine-tRNA ligase [cd00805] (32-306)
  IPR002942 RNA-binding S4 domain [SM00363] (353-415)
  IPR014729 Rossmann-like alpha/beta/alpha sandwich fold [G3DSA:3.40.50.620] (1-223)
  IPR024088 Tyrosine-tRNA ligase, bacterial-type [PTHR11766] (3-419)
  IPR024107 Tyrosine-tRNA ligase, bacterial-type, type 1 [MF_02006] (2-419)
  IPR036986 RNA-binding S4 domain superfamily [G3DSA:3.10.290.10] (328-421)
  IPR054608 Tyrosine--tRNA ligase SYY-like, C-terminal domain [PF22421] (339-414)

Secondary structure (DSSP, 8-state):
---HHHHHHHHT---EES-HHHHHHHHHH---EEEEEE--SSSS-BHHHHHHHHHHHHHHHTT-EEEEEE-HHHHHH-PPPSSSPPPPPPHHHHHHHHHHHHHHHGGGS--SSTT--EEE-THHHHTT-BHHHIIIIIGGG-BHHHHHTSHHHHHHHHSSS--BHHHHTHHHHHHHHHHHHHHHH---EEEEEGGGHHHHHHHHHHHHHH-TT---EEEEEPPPB-TTSPBTTEETTEE-BSSTTTS-HHHHHHHHHT--HHHHHHHHHHH----HHHHHHHHHHHHH-GGG-HHHHHHHHHHHHHHH-HHHHHHHHHHHHHHTTSS-STTS-HHHHHHHHHTS-EEEESS---HHHHHHHHTSSSSHHHHHHHHHTT-EEETTEE---TT----GGGSBTTTEEEEEETTTEEEEEEE--/---HHHHHHHHT---EES-HHHHHHHHHH---EEEEEE--SSSS-BHHHHHHHHHHHHHHHTT-EEEEEE-HHHHHH-PPPSSSPPPPPPHHHHHHHHHHHHHHHGGGS--SSTT--EEE-THHHHTT-BHHHIIIIIGGG-BHHHHHTSHHHHHHHHSSS--BHHHHTHHHHHHHHHHHHHHHH---EEEEEGGGHHHHHHHHHHHHHH-TT---EEEEEPPPB-TTSPBTTEETTEE-BSSTTTS-HHHHHHHHHT--HHHHHHHHHHH----HHHHHHHHHHHHH-GGG-HHHHHHHHHHHHHHH-HHHHHHHHHHHHHHTTSS-STTS-HHHHHHHHHTS-EEEESS---HHHHHHHHTSSSSHHHHHHHHHTT-EEETTEE---TT----GGGSBTTTEEEEEETTTEEEEEEE--